Protein AF-0000000078829020 (afdb_homodimer)

InterPro domains:
  IPR013431 Delta-60 repeat [PF17164] (64-81)
  IPR013431 Delta-60 repeat [PF17164] (128-145)
  IPR013431 Delta-60 repeat [PF17164] (172-212)
  IPR013431 Delta-60 repeat [PF17164] (420-454)
  IPR013431 Delta-60 repeat [TIGR02608] (58-92)
  IPR013431 Delta-60 repeat [TIGR02608] (100-147)
  IPR013431 Delta-60 repeat [TIGR02608] (171-219)
  IPR013431 Delta-60 repeat [TIGR02608] (237-290)
  IPR013431 Delta-60 repeat [TIGR02608] (295-348)
  IPR013431 Delta-60 repeat [TIGR02608] (409-464)

Structure (mmCIF, N/CA/C/O backbone):
data_AF-0000000078829020-model_v1
#
loop_
_entity.id
_entity.type
_entity.pdbx_description
1 polymer 'Conserved domain protein'
#
loop_
_atom_site.group_PDB
_atom_site.id
_atom_site.type_symbol
_atom_site.label_atom_id
_atom_site.label_alt_id
_atom_site.label_comp_id
_atom_site.label_asym_id
_atom_site.label_entity_id
_atom_site.label_seq_id
_atom_site.pdbx_PDB_ins_code
_atom_site.Cartn_x
_atom_site.Cartn_y
_atom_site.Cartn_z
_atom_site.occupancy
_atom_site.B_iso_or_equiv
_atom_site.auth_seq_id
_atom_site.auth_comp_id
_atom_site.auth_asym_id
_atom_site.auth_atom_id
_atom_site.pdbx_PDB_model_num
ATOM 1 N N . MET A 1 1 ? 10.555 32.656 -8.008 1 34.94 1 MET A N 1
ATOM 2 C CA . MET A 1 1 ? 9.82 32.719 -9.273 1 34.94 1 MET A CA 1
ATOM 3 C C . MET A 1 1 ? 8.781 31.578 -9.328 1 34.94 1 MET A C 1
ATOM 5 O O . MET A 1 1 ? 9.062 30.453 -8.914 1 34.94 1 MET A O 1
ATOM 9 N N . LEU A 1 2 ? 7.551 31.906 -9.367 1 39.38 2 LEU A N 1
ATOM 10 C CA . LEU A 1 2 ? 6.438 30.969 -9.539 1 39.38 2 LEU A CA 1
ATOM 11 C C . LEU A 1 2 ? 6.633 30.109 -10.781 1 39.38 2 LEU A C 1
ATOM 13 O O . LEU A 1 2 ? 6.789 30.625 -11.883 1 39.38 2 LEU A O 1
ATOM 17 N N . LYS A 1 3 ? 7.055 28.906 -10.617 1 47.47 3 LYS A N 1
ATOM 18 C CA . LYS A 1 3 ? 7.152 28.016 -11.773 1 47.47 3 LYS A CA 1
ATOM 19 C C . LYS A 1 3 ? 5.773 27.703 -12.352 1 47.47 3 LYS A C 1
ATOM 21 O O . LYS A 1 3 ? 4.855 27.344 -11.609 1 47.47 3 LYS A O 1
ATOM 26 N N . THR A 1 4 ? 5.516 28.406 -13.469 1 32.88 4 THR A N 1
ATOM 27 C CA . THR A 1 4 ? 4.32 28.031 -14.211 1 32.88 4 THR A CA 1
ATOM 28 C C . THR A 1 4 ? 4.32 26.547 -14.523 1 32.88 4 THR A C 1
ATOM 30 O O . THR A 1 4 ? 5.234 26.047 -15.188 1 32.88 4 THR A O 1
ATOM 33 N N . VAL A 1 5 ? 3.77 25.969 -13.641 1 33.91 5 VAL A N 1
ATOM 34 C CA . VAL A 1 5 ? 3.65 24.547 -13.961 1 33.91 5 VAL A CA 1
ATOM 35 C C . VAL A 1 5 ? 2.475 24.328 -14.906 1 33.91 5 VAL A C 1
ATOM 37 O O . VAL A 1 5 ? 1.348 24.734 -14.617 1 33.91 5 VAL A O 1
ATOM 40 N N . LYS A 1 6 ? 2.686 24.25 -16.109 1 32.44 6 LYS A N 1
ATOM 41 C CA . LYS A 1 6 ? 1.636 23.906 -17.062 1 32.44 6 LYS A CA 1
ATOM 42 C C . LYS A 1 6 ? 0.938 22.609 -16.688 1 32.44 6 LYS A C 1
ATOM 44 O O . LYS A 1 6 ? 1.573 21.562 -16.609 1 32.44 6 LYS A O 1
ATOM 49 N N . HIS A 1 7 ? -0.158 22.938 -15.945 1 28.62 7 HIS A N 1
ATOM 50 C CA . HIS A 1 7 ? -1.046 21.797 -15.68 1 28.62 7 HIS A CA 1
ATOM 51 C C . HIS A 1 7 ? -1.656 21.266 -16.969 1 28.62 7 HIS A C 1
ATOM 53 O O . HIS A 1 7 ? -2.225 22.031 -17.75 1 28.62 7 HIS A O 1
ATOM 59 N N . ARG A 1 8 ? -1.104 20.422 -17.562 1 28.75 8 ARG A N 1
ATOM 60 C CA . ARG A 1 8 ? -1.817 19.734 -18.641 1 28.75 8 ARG A CA 1
ATOM 61 C C . ARG A 1 8 ? -3.182 19.25 -18.156 1 28.75 8 ARG A C 1
ATOM 63 O O . ARG A 1 8 ? -3.271 18.484 -17.203 1 28.75 8 ARG A O 1
ATOM 70 N N . SER A 1 9 ? -4.227 20.203 -18.219 1 23.3 9 SER A N 1
ATOM 71 C CA . SER A 1 9 ? -5.637 19.875 -18.031 1 23.3 9 SER A CA 1
ATOM 72 C C . SER A 1 9 ? -6.008 18.562 -18.703 1 23.3 9 SER A C 1
ATOM 74 O O . SER A 1 9 ? -5.824 18.406 -19.906 1 23.3 9 SER A O 1
ATOM 76 N N . PHE A 1 10 ? -5.898 17.562 -17.969 1 24.31 10 PHE A N 1
ATOM 77 C CA . PHE A 1 10 ? -6.453 16.297 -18.453 1 24.31 10 PHE A CA 1
ATOM 78 C C . PHE A 1 10 ? -7.949 16.438 -18.703 1 24.31 10 PHE A C 1
ATOM 80 O O . PHE A 1 10 ? -8.719 16.719 -17.797 1 24.31 10 PHE A O 1
ATOM 87 N N . LEU A 1 11 ? -8.242 17.125 -19.781 1 22.47 11 LEU A N 1
ATOM 88 C CA . LEU A 1 11 ? -9.617 17.062 -20.25 1 22.47 11 LEU A CA 1
ATOM 89 C C . LEU A 1 11 ? -10.141 15.625 -20.203 1 22.47 11 LEU A C 1
ATOM 91 O O . LEU A 1 11 ? -9.586 14.734 -20.844 1 22.47 11 LEU A O 1
ATOM 95 N N . VAL A 1 12 ? -10.641 15.359 -19.016 1 22.56 12 VAL A N 1
ATOM 96 C CA . VAL A 1 12 ? -11.469 14.164 -18.844 1 22.56 12 VAL A CA 1
ATOM 97 C C . VAL A 1 12 ? -12.648 14.211 -19.812 1 22.56 12 VAL A C 1
ATOM 99 O O . VAL A 1 12 ? -13.539 15.047 -19.672 1 22.56 12 VAL A O 1
ATOM 102 N N . ARG A 1 13 ? -12.406 14.461 -21.062 1 22.56 13 ARG A N 1
ATOM 103 C CA . ARG A 1 13 ? -13.586 14.289 -21.891 1 22.56 13 ARG A CA 1
ATOM 104 C C . ARG A 1 13 ? -14.25 12.938 -21.625 1 22.56 13 ARG A C 1
ATOM 106 O O . ARG A 1 13 ? -13.641 11.891 -21.812 1 22.56 13 ARG A O 1
ATOM 113 N N . GLY A 1 14 ? -15.102 12.953 -20.578 1 22.25 14 GLY A N 1
ATOM 114 C CA . GLY A 1 14 ? -16.078 11.922 -20.25 1 22.25 14 GLY A CA 1
ATOM 115 C C . GLY A 1 14 ? -17.016 11.594 -21.406 1 22.25 14 GLY A C 1
ATOM 116 O O . GLY A 1 14 ? -17.688 12.477 -21.922 1 22.25 14 GLY A O 1
ATOM 117 N N . ALA A 1 15 ? -16.484 10.992 -22.469 1 21.92 15 ALA A N 1
ATOM 118 C CA . ALA A 1 15 ? -17.5 10.484 -23.406 1 21.92 15 ALA A CA 1
ATOM 119 C C . ALA A 1 15 ? -18.578 9.711 -22.656 1 21.92 15 ALA A C 1
ATOM 121 O O . ALA A 1 15 ? -18.281 8.773 -21.906 1 21.92 15 ALA A O 1
ATOM 122 N N . ALA A 1 16 ? -19.719 10.375 -22.453 1 21.84 16 ALA A N 1
ATOM 123 C CA . ALA A 1 16 ? -21.031 9.945 -21.953 1 21.84 16 ALA A CA 1
ATOM 124 C C . ALA A 1 16 ? -21.547 8.742 -22.734 1 21.84 16 ALA A C 1
ATOM 126 O O . ALA A 1 16 ? -21.906 8.867 -23.906 1 21.84 16 ALA A O 1
ATOM 127 N N . LEU A 1 17 ? -20.75 7.664 -22.891 1 19.59 17 LEU A N 1
ATOM 128 C CA . LEU A 1 17 ? -21.547 6.586 -23.469 1 19.59 17 LEU A CA 1
ATOM 129 C C . LEU A 1 17 ? -22.75 6.266 -22.594 1 19.59 17 LEU A C 1
ATOM 131 O O . LEU A 1 17 ? -22.594 5.898 -21.422 1 19.59 17 LEU A O 1
ATOM 135 N N . ALA A 1 18 ? -23.875 6.934 -22.828 1 20.97 18 ALA A N 1
ATOM 136 C CA . ALA A 1 18 ? -25.219 6.801 -22.266 1 20.97 18 ALA A CA 1
ATOM 137 C C . ALA A 1 18 ? -25.672 5.344 -22.266 1 20.97 18 ALA A C 1
ATOM 139 O O . ALA A 1 18 ? -26.047 4.809 -23.297 1 20.97 18 ALA A O 1
ATOM 140 N N . LEU A 1 19 ? -24.859 4.371 -21.875 1 19.52 19 LEU A N 1
ATOM 141 C CA . LEU A 1 19 ? -25.594 3.109 -21.812 1 19.52 19 LEU A CA 1
ATOM 142 C C . LEU A 1 19 ? -26.719 3.18 -20.797 1 19.52 19 LEU A C 1
ATOM 144 O O . LEU A 1 19 ? -26.516 3.609 -19.656 1 19.52 19 LEU A O 1
ATOM 148 N N . THR A 1 20 ? -27.906 3.371 -21.219 1 20.09 20 THR A N 1
ATOM 149 C CA . THR A 1 20 ? -29.156 3.342 -20.453 1 20.09 20 THR A CA 1
ATOM 150 C C . THR A 1 20 ? -29.234 2.08 -19.609 1 20.09 20 THR A C 1
ATOM 152 O O . THR A 1 20 ? -29.5 0.992 -20.125 1 20.09 20 THR A O 1
ATOM 155 N N . LEU A 1 21 ? -28.203 1.654 -18.938 1 19.94 21 LEU A N 1
ATOM 156 C CA . LEU A 1 21 ? -28.547 0.486 -18.125 1 19.94 21 LEU A CA 1
ATOM 157 C C . LEU A 1 21 ? -29.625 0.823 -17.109 1 19.94 21 LEU A C 1
ATOM 159 O O . LEU A 1 21 ? -29.547 1.857 -16.438 1 19.94 21 LEU A O 1
ATOM 163 N N . ALA A 1 22 ? -30.859 0.163 -17.156 1 20.38 22 ALA A N 1
ATOM 164 C CA . ALA A 1 22 ? -32 0.099 -16.234 1 20.38 22 ALA A CA 1
ATOM 165 C C . ALA A 1 22 ? -31.516 -0.131 -14.797 1 20.38 22 ALA A C 1
ATOM 167 O O . ALA A 1 22 ? -30.719 -1.032 -14.539 1 20.38 22 ALA A O 1
ATOM 168 N N . CYS A 1 23 ? -31.438 0.956 -13.984 1 20.52 23 CYS A N 1
ATOM 169 C CA . CYS A 1 23 ? -31.078 1.192 -12.594 1 20.52 23 CYS A CA 1
ATOM 170 C C . CYS A 1 23 ? -31.891 0.315 -11.656 1 20.52 23 CYS A C 1
ATOM 172 O O . CYS A 1 23 ? -33.062 0.613 -11.383 1 20.52 23 CYS A O 1
ATOM 174 N N . MET A 1 24 ? -31.969 -1.079 -11.82 1 19.53 24 MET A N 1
ATOM 175 C CA . MET A 1 24 ? -32.719 -1.703 -10.742 1 19.53 24 MET A CA 1
ATOM 176 C C . MET A 1 24 ? -32.125 -1.349 -9.383 1 19.53 24 MET A C 1
ATOM 178 O O . MET A 1 24 ? -30.922 -1.242 -9.242 1 19.53 24 MET A O 1
ATOM 182 N N . THR A 1 25 ? -32.844 -0.617 -8.539 1 20.19 25 THR A N 1
ATOM 183 C CA . THR A 1 25 ? -32.719 0.08 -7.262 1 20.19 25 THR A CA 1
ATOM 184 C C . THR A 1 25 ? -32.281 -0.876 -6.16 1 20.19 25 THR A C 1
ATOM 186 O O . THR A 1 25 ? -32.219 -0.494 -4.988 1 20.19 25 THR A O 1
ATOM 189 N N . GLY A 1 26 ? -31.891 -2.115 -6.41 1 19.62 26 GLY A N 1
ATOM 190 C CA . GLY A 1 26 ? -31.906 -2.842 -5.152 1 19.62 26 GLY A CA 1
ATOM 191 C C . GLY A 1 26 ? -30.844 -2.385 -4.176 1 19.62 26 GLY A C 1
ATOM 192 O O . GLY A 1 26 ? -29.672 -2.305 -4.527 1 19.62 26 GLY A O 1
ATOM 193 N N . CYS A 1 27 ? -31.094 -1.395 -3.309 1 22.84 27 CYS A N 1
ATOM 194 C CA . CYS A 1 27 ? -30.328 -0.755 -2.246 1 22.84 27 CYS A CA 1
ATOM 195 C C . CYS A 1 27 ? -29.672 -1.796 -1.343 1 22.84 27 CYS A C 1
ATOM 197 O O . CYS A 1 27 ? -30.109 -2.002 -0.209 1 22.84 27 CYS A O 1
ATOM 199 N N . GLY A 1 28 ? -29.25 -2.951 -1.908 1 19.14 28 GLY A N 1
ATOM 200 C CA . GLY A 1 28 ? -28.812 -3.867 -0.866 1 19.14 28 GLY A CA 1
ATOM 201 C C . GLY A 1 28 ? -27.656 -3.334 -0.053 1 19.14 28 GLY A C 1
ATOM 202 O O . GLY A 1 28 ? -26.906 -2.459 -0.513 1 19.14 28 GLY A O 1
ATOM 203 N N . ASP A 1 29 ? -27.734 -3.24 1.238 1 21.34 29 ASP A N 1
ATOM 204 C CA . ASP A 1 29 ? -26.859 -2.92 2.352 1 21.34 29 ASP A CA 1
ATOM 205 C C . ASP A 1 29 ? -25.484 -3.553 2.156 1 21.34 29 ASP A C 1
ATOM 207 O O . ASP A 1 29 ? -25.359 -4.777 2.105 1 21.34 29 ASP A O 1
ATOM 211 N N . ASP A 1 30 ? -24.656 -2.906 1.325 1 21.33 30 ASP A N 1
ATOM 212 C CA . ASP A 1 30 ? -23.359 -3.412 0.902 1 21.33 30 ASP A CA 1
ATOM 213 C C . ASP A 1 30 ? -22.391 -3.492 2.08 1 21.33 30 ASP A C 1
ATOM 215 O O . ASP A 1 30 ? -21.953 -2.465 2.604 1 21.33 30 ASP A O 1
ATOM 219 N N . ASP A 1 31 ? -22.656 -4.332 3.053 1 23.53 31 ASP A N 1
ATOM 220 C CA . ASP A 1 31 ? -21.578 -4.637 3.986 1 23.53 31 ASP A CA 1
ATOM 221 C C . ASP A 1 31 ? -20.266 -4.914 3.246 1 23.53 31 ASP A C 1
ATOM 223 O O . ASP A 1 31 ? -20.219 -5.746 2.34 1 23.53 31 ASP A O 1
ATOM 227 N N . GLU A 1 32 ? -19.547 -3.914 3.096 1 23.83 32 GLU A N 1
ATOM 228 C CA . GLU A 1 32 ? -18.25 -3.986 2.416 1 23.83 32 GLU A CA 1
ATOM 229 C C . GLU A 1 32 ? -17.453 -5.199 2.881 1 23.83 32 GLU A C 1
ATOM 231 O O . GLU A 1 32 ? -17.125 -5.316 4.066 1 23.83 32 GLU A O 1
ATOM 236 N N . PRO A 1 33 ? -17.625 -6.355 2.238 1 24.97 33 PRO A N 1
ATOM 237 C CA . PRO A 1 33 ? -16.828 -7.504 2.656 1 24.97 33 PRO A CA 1
ATOM 238 C C . PRO A 1 33 ? -15.32 -7.203 2.645 1 24.97 33 PRO A C 1
ATOM 240 O O . PRO A 1 33 ? -14.859 -6.367 1.861 1 24.97 33 PRO A O 1
ATOM 243 N N . THR A 1 34 ? -14.719 -7.125 3.771 1 24.73 34 THR A N 1
ATOM 244 C CA . THR A 1 34 ? -13.266 -7.203 3.898 1 24.73 34 THR A CA 1
ATOM 245 C C . THR A 1 34 ? -12.672 -8.07 2.791 1 24.73 34 THR A C 1
ATOM 247 O O . THR A 1 34 ? -13.188 -9.141 2.488 1 24.73 34 THR A O 1
ATOM 250 N N . PRO A 1 35 ? -11.984 -7.344 1.91 1 25.75 35 PRO A N 1
ATOM 251 C CA . PRO A 1 35 ? -11.375 -8.164 0.858 1 25.75 35 PRO A CA 1
ATOM 252 C C . PRO A 1 35 ? -10.922 -9.531 1.362 1 25.75 35 PRO A C 1
ATOM 254 O O . PRO A 1 35 ? -10.18 -9.617 2.342 1 25.75 35 PRO A O 1
ATOM 257 N N . THR A 1 36 ? -11.891 -10.414 1.333 1 24.28 36 THR A N 1
ATOM 258 C CA . THR A 1 36 ? -11.531 -11.805 1.603 1 24.28 36 THR A CA 1
ATOM 259 C C . THR A 1 36 ? -10.305 -12.219 0.791 1 24.28 36 THR A C 1
ATOM 261 O O . THR A 1 36 ? -10.258 -11.992 -0.421 1 24.28 36 THR A O 1
ATOM 264 N N . PRO A 1 37 ? -9.109 -12.289 1.313 1 25.3 37 PRO A N 1
ATOM 265 C CA . PRO A 1 37 ? -8.008 -12.898 0.562 1 25.3 37 PRO A CA 1
ATOM 266 C C . PRO A 1 37 ? -8.492 -13.953 -0.432 1 25.3 37 PRO A C 1
ATOM 268 O O . PRO A 1 37 ? -9.625 -14.438 -0.323 1 25.3 37 PRO A O 1
ATOM 271 N N . ASP A 1 38 ? -7.719 -14.258 -1.299 1 26.5 38 ASP A N 1
ATOM 272 C CA . ASP A 1 38 ? -7.953 -15.305 -2.283 1 26.5 38 ASP A CA 1
ATOM 273 C C . ASP A 1 38 ? -8.773 -16.453 -1.686 1 26.5 38 ASP A C 1
ATOM 275 O O . ASP A 1 38 ? -8.672 -17.594 -2.127 1 26.5 38 ASP A O 1
ATOM 279 N N . ALA A 1 39 ? -9.117 -16.375 -0.314 1 25.09 39 ALA A N 1
ATOM 280 C CA . ALA A 1 39 ? -9.953 -17.438 0.222 1 25.09 39 ALA A CA 1
ATOM 281 C C . ALA A 1 39 ? -11.383 -17.344 -0.31 1 25.09 39 ALA A C 1
ATOM 283 O O . ALA A 1 39 ? -12.031 -16.297 -0.164 1 25.09 39 ALA A O 1
ATOM 284 N N . GLY A 1 40 ? -11.773 -17.766 -1.51 1 24.73 40 GLY A N 1
ATOM 285 C CA . GLY A 1 40 ? -13.18 -18.125 -1.534 1 24.73 40 GLY A CA 1
ATOM 286 C C . GLY A 1 40 ? -13.742 -18.422 -0.158 1 24.73 40 GLY A C 1
ATOM 287 O O . GLY A 1 40 ? -13.008 -18.828 0.745 1 24.73 40 GLY A O 1
ATOM 288 N N . THR A 1 41 ? -14.547 -17.656 0.395 1 29.05 41 THR A N 1
ATOM 289 C CA . THR A 1 41 ? -15.172 -18.016 1.663 1 29.05 41 THR A CA 1
ATOM 290 C C . THR A 1 41 ? -15.391 -19.516 1.758 1 29.05 41 THR A C 1
ATOM 292 O O . THR A 1 41 ? -15.82 -20.016 2.797 1 29.05 41 THR A O 1
ATOM 295 N N . ASN A 1 42 ? -15.891 -20.094 0.598 1 26.2 42 ASN A N 1
ATOM 296 C CA . ASN A 1 42 ? -15.852 -21.531 0.79 1 26.2 42 ASN A CA 1
ATOM 297 C C . ASN A 1 42 ? -14.422 -22.047 0.954 1 26.2 42 ASN A C 1
ATOM 299 O O . ASN A 1 42 ? -13.508 -21.578 0.27 1 26.2 42 ASN A O 1
ATOM 303 N N . THR A 1 43 ? -14.047 -22.547 2.127 1 30.03 43 THR A N 1
ATOM 304 C CA . THR A 1 43 ? -12.875 -23.422 2.203 1 30.03 43 THR A CA 1
ATOM 305 C C . THR A 1 43 ? -12.625 -24.109 0.867 1 30.03 43 THR A C 1
ATOM 307 O O . THR A 1 43 ? -13.375 -25.016 0.486 1 30.03 43 THR A O 1
ATOM 310 N N . ASP A 1 44 ? -12.492 -23.516 -0.123 1 26.75 44 ASP A N 1
ATOM 311 C CA . ASP A 1 44 ? -11.984 -24.344 -1.207 1 26.75 44 ASP A CA 1
ATOM 312 C C . ASP A 1 44 ? -11.047 -25.422 -0.674 1 26.75 44 ASP A C 1
ATOM 314 O O . ASP A 1 44 ? -10.164 -25.141 0.137 1 26.75 44 ASP A O 1
ATOM 318 N N . ALA A 1 45 ? -11.469 -26.625 -0.745 1 28.25 45 ALA A N 1
ATOM 319 C CA . ALA A 1 45 ? -10.711 -27.781 -0.252 1 28.25 45 ALA A CA 1
ATOM 320 C C . ALA A 1 45 ? -9.219 -27.609 -0.514 1 28.25 45 ALA A C 1
ATOM 322 O O . ALA A 1 45 ? -8.391 -28.125 0.236 1 28.25 45 ALA A O 1
ATOM 323 N N . GLY A 1 46 ? -8.805 -27.453 -1.71 1 30.02 46 GLY A N 1
ATOM 324 C CA . GLY A 1 46 ? -7.379 -27.328 -1.959 1 30.02 46 GLY A CA 1
ATOM 325 C C . GLY A 1 46 ? -6.855 -25.922 -1.727 1 30.02 46 GLY A C 1
ATOM 326 O O . GLY A 1 46 ? -6.785 -25.109 -2.656 1 30.02 46 GLY A O 1
ATOM 327 N N . THR A 1 47 ? -7.082 -25.156 -0.79 1 30.7 47 THR A N 1
ATOM 328 C CA . THR A 1 47 ? -6.68 -23.797 -0.463 1 30.7 47 THR A CA 1
ATOM 329 C C . THR A 1 47 ? -5.262 -23.516 -0.956 1 30.7 47 THR A C 1
ATOM 331 O O . THR A 1 47 ? -4.328 -24.25 -0.62 1 30.7 47 THR A O 1
ATOM 334 N N . ASP A 1 48 ? -5.168 -23.078 -2.061 1 31.8 48 ASP A N 1
ATOM 335 C CA . ASP A 1 48 ? -3.994 -22.438 -2.66 1 31.8 48 ASP A CA 1
ATOM 336 C C . ASP A 1 48 ? -3.234 -21.609 -1.634 1 31.8 48 ASP A C 1
ATOM 338 O O . ASP A 1 48 ? -2.244 -20.953 -1.969 1 31.8 48 ASP A O 1
ATOM 342 N N . ALA A 1 49 ? -4.055 -20.812 -0.809 1 30.92 49 ALA A N 1
ATOM 343 C CA . ALA A 1 49 ? -3.271 -20.078 0.188 1 30.92 49 ALA A CA 1
ATOM 344 C C . ALA A 1 49 ? -2.396 -21.031 0.999 1 30.92 49 ALA A C 1
ATOM 346 O O . ALA A 1 49 ? -2.867 -22.078 1.464 1 30.92 49 ALA A O 1
ATOM 347 N N . GLY A 1 50 ? -1.153 -21.141 0.774 1 28.88 50 GLY A N 1
ATOM 348 C CA . GLY A 1 50 ? -0.514 -21.625 1.988 1 28.88 50 GLY A CA 1
ATOM 349 C C . GLY A 1 50 ? -1.314 -21.312 3.242 1 28.88 50 GLY A C 1
ATOM 350 O O . GLY A 1 50 ? -2.119 -20.391 3.264 1 28.88 50 GLY A O 1
ATOM 351 N N . THR A 1 51 ? -1.889 -22.234 3.85 1 29.06 51 THR A N 1
ATOM 352 C CA . THR A 1 51 ? -2.57 -22 5.117 1 29.06 51 THR A CA 1
ATOM 353 C C . THR A 1 51 ? -2.068 -20.703 5.773 1 29.06 51 THR A C 1
ATOM 355 O O . THR A 1 51 ? -0.875 -20.578 6.051 1 29.06 51 THR A O 1
ATOM 358 N N . ASN A 1 52 ? -2.588 -19.594 5.359 1 30.58 52 ASN A N 1
ATOM 359 C CA . ASN A 1 52 ? -2.289 -18.578 6.363 1 30.58 52 ASN A CA 1
ATOM 360 C C . ASN A 1 52 ? -2.377 -19.141 7.777 1 30.58 52 ASN A C 1
ATOM 362 O O . ASN A 1 52 ? -3.418 -19.672 8.18 1 30.58 52 ASN A O 1
ATOM 366 N N . PRO A 1 53 ? -1.295 -19.406 8.367 1 31.14 53 PRO A N 1
ATOM 367 C CA . PRO A 1 53 ? -1.489 -19.891 9.734 1 31.14 53 PRO A CA 1
ATOM 368 C C . PRO A 1 53 ? -2.512 -19.062 10.508 1 31.14 53 PRO A C 1
ATOM 370 O O . PRO A 1 53 ? -2.6 -17.844 10.32 1 31.14 53 PRO A O 1
ATOM 373 N N . THR A 1 54 ? -3.633 -19.656 10.68 1 31.78 54 THR A N 1
ATOM 374 C CA . THR A 1 54 ? -4.395 -19.047 11.758 1 31.78 54 THR A CA 1
ATOM 375 C C . THR A 1 54 ? -3.461 -18.469 12.82 1 31.78 54 THR A C 1
ATOM 377 O O . THR A 1 54 ? -2.527 -19.156 13.258 1 31.78 54 THR A O 1
ATOM 380 N N . PRO A 1 55 ? -3.43 -17.172 12.914 1 31.36 55 PRO A N 1
ATOM 381 C CA . PRO A 1 55 ? -2.688 -16.75 14.109 1 31.36 55 PRO A CA 1
ATOM 382 C C . PRO A 1 55 ? -3.035 -17.578 15.336 1 31.36 55 PRO A C 1
ATOM 384 O O . PRO A 1 55 ? -4.176 -17.547 15.812 1 31.36 55 PRO A O 1
ATOM 387 N N . ASP A 1 56 ? -2.719 -18.844 15.469 1 30.95 56 ASP A N 1
ATOM 388 C CA . ASP A 1 56 ? -2.844 -19.375 16.828 1 30.95 56 ASP A CA 1
ATOM 389 C C . ASP A 1 56 ? -2.213 -18.422 17.844 1 30.95 56 ASP A C 1
ATOM 391 O O . ASP A 1 56 ? -1.018 -18.125 17.766 1 30.95 56 ASP A O 1
ATOM 395 N N . ALA A 1 57 ? -2.887 -17.609 18.453 1 34.22 57 ALA A N 1
ATOM 396 C CA . ALA A 1 57 ? -2.531 -16.766 19.578 1 34.22 57 ALA A CA 1
ATOM 397 C C . ALA A 1 57 ? -1.572 -17.469 20.531 1 34.22 57 ALA A C 1
ATOM 399 O O . ALA A 1 57 ? -1.109 -16.891 21.516 1 34.22 57 ALA A O 1
ATOM 400 N N . GLY A 1 58 ? -1.761 -18.75 20.797 1 33.03 58 GLY A N 1
ATOM 401 C CA . GLY A 1 58 ? -0.991 -19.266 21.906 1 33.03 58 GLY A CA 1
ATOM 402 C C . GLY A 1 58 ? 0.502 -19.297 21.641 1 33.03 58 GLY A C 1
ATOM 403 O O . GLY A 1 58 ? 1.287 -18.75 22.438 1 33.03 58 GLY A O 1
ATOM 404 N N . THR A 1 59 ? 1.103 -20.641 21.234 1 38.47 59 THR A N 1
ATOM 405 C CA . THR A 1 59 ? 2.49 -21.047 21.422 1 38.47 59 THR A CA 1
ATOM 406 C C . THR A 1 59 ? 3.4 -20.359 20.406 1 38.47 59 THR A C 1
ATOM 408 O O . THR A 1 59 ? 2.922 -19.703 19.484 1 38.47 59 THR A O 1
ATOM 411 N N . GLY A 1 60 ? 4.648 -21.031 20.094 1 45.12 60 GLY A N 1
ATOM 412 C CA . GLY A 1 60 ? 5.883 -20.688 19.422 1 45.12 60 GLY A CA 1
ATOM 413 C C . GLY A 1 60 ? 5.668 -20.203 18 1 45.12 60 GLY A C 1
ATOM 414 O O . GLY A 1 60 ? 4.617 -20.453 17.406 1 45.12 60 GLY A O 1
ATOM 415 N N . ALA A 1 61 ? 6.344 -19.172 17.562 1 54.22 61 ALA A N 1
ATOM 416 C CA . ALA A 1 61 ? 6.445 -18.547 16.25 1 54.22 61 ALA A CA 1
ATOM 417 C C . ALA A 1 61 ? 6.441 -19.578 15.133 1 54.22 61 ALA A C 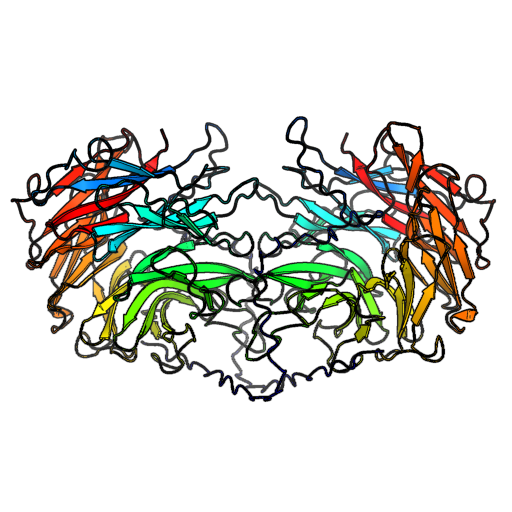1
ATOM 419 O O . ALA A 1 61 ? 7.367 -20.391 15.023 1 54.22 61 ALA A O 1
ATOM 420 N N . LEU A 1 62 ? 5.344 -19.984 14.617 1 64.12 62 LEU A N 1
ATOM 421 C CA . LEU A 1 62 ? 5.27 -20.891 13.469 1 64.12 62 LEU A CA 1
ATOM 422 C C . LEU A 1 62 ? 6.047 -20.328 12.281 1 64.12 62 LEU A C 1
ATOM 424 O O . LEU A 1 62 ? 5.887 -19.156 11.93 1 64.12 62 LEU A O 1
ATOM 428 N N . ASP A 1 63 ? 7.223 -20.875 11.969 1 78.31 63 ASP A N 1
ATOM 429 C CA . ASP A 1 63 ? 8.039 -20.531 10.805 1 78.31 63 ASP A CA 1
ATOM 430 C C . ASP A 1 63 ? 8.211 -21.734 9.883 1 78.31 63 ASP A C 1
ATOM 432 O O . ASP A 1 63 ? 8.094 -22.891 10.328 1 78.31 63 ASP A O 1
ATOM 436 N N . SER A 1 64 ? 8.195 -21.438 8.578 1 87.06 64 SER A N 1
ATOM 437 C CA . SER A 1 64 ? 8.484 -22.469 7.586 1 87.06 64 SER A CA 1
ATOM 438 C C . SER A 1 64 ? 9.812 -22.188 6.887 1 87.06 64 SER A C 1
ATOM 440 O O . SER A 1 64 ? 10.219 -21.047 6.738 1 87.06 64 SER A O 1
ATOM 442 N N . ASP A 1 65 ? 10.469 -23.281 6.578 1 91.38 65 ASP A N 1
ATOM 443 C CA . ASP A 1 65 ? 11.617 -23.266 5.68 1 91.38 65 ASP A CA 1
ATOM 444 C C . ASP A 1 65 ? 11.297 -23.953 4.352 1 91.38 65 ASP A C 1
ATOM 446 O O . ASP A 1 65 ? 10.219 -24.531 4.195 1 91.38 65 ASP A O 1
ATOM 450 N N . ILE A 1 66 ? 12.219 -23.781 3.482 1 95.75 66 ILE A N 1
ATOM 451 C CA . ILE A 1 66 ? 12.094 -24.484 2.205 1 95.75 66 ILE A CA 1
ATOM 452 C C . ILE A 1 66 ? 13.031 -25.688 2.172 1 95.75 66 ILE A C 1
ATOM 454 O O . ILE A 1 66 ? 14.219 -25.547 2.477 1 95.75 66 ILE A O 1
ATOM 458 N N . ALA A 1 67 ? 12.461 -26.766 1.826 1 96.75 67 ALA A N 1
ATOM 459 C CA . ALA A 1 67 ? 13.281 -27.953 1.582 1 96.75 67 ALA A CA 1
ATOM 460 C C . ALA A 1 67 ? 13.398 -28.234 0.088 1 96.75 67 ALA A C 1
ATOM 462 O O . ALA A 1 67 ? 12.406 -28.203 -0.638 1 96.75 67 ALA A O 1
ATOM 463 N N . VAL A 1 68 ? 14.57 -28.531 -0.32 1 98.56 68 VAL A N 1
ATOM 464 C CA . VAL A 1 68 ? 14.844 -29 -1.674 1 98.56 68 VAL A CA 1
ATOM 465 C C . VAL A 1 68 ? 15.453 -30.406 -1.621 1 98.56 68 VAL A C 1
ATOM 467 O O . VAL A 1 68 ? 16.438 -30.625 -0.916 1 98.56 68 VAL A O 1
ATOM 470 N N . VAL A 1 69 ? 14.852 -31.234 -2.369 1 98.56 69 VAL A N 1
ATOM 471 C CA . VAL A 1 69 ? 15.227 -32.656 -2.352 1 98.56 69 VAL A CA 1
ATOM 472 C C . VAL A 1 69 ? 15.594 -33.094 -3.764 1 98.56 69 VAL A C 1
ATOM 474 O O . VAL A 1 69 ? 15.016 -32.625 -4.746 1 98.56 69 VAL A O 1
ATOM 477 N N . ARG A 1 70 ? 16.5 -34.031 -3.805 1 98.88 70 ARG A N 1
ATOM 478 C CA . ARG A 1 70 ? 16.828 -34.594 -5.109 1 98.88 70 ARG A CA 1
ATOM 479 C C . ARG A 1 70 ? 16.703 -36.125 -5.105 1 98.88 70 ARG A C 1
ATOM 481 O O . ARG A 1 70 ? 17.109 -36.781 -4.148 1 98.88 70 ARG A O 1
ATOM 488 N N . PHE A 1 71 ? 16.141 -36.656 -6.113 1 98.88 71 PHE A N 1
ATOM 489 C CA . PHE A 1 71 ? 16.062 -38.094 -6.379 1 98.88 71 PHE A CA 1
ATOM 490 C C . PHE A 1 71 ? 16.938 -38.469 -7.562 1 98.88 71 PHE A C 1
ATOM 492 O O . PHE A 1 71 ? 17.125 -37.688 -8.492 1 98.88 71 PHE A O 1
ATOM 499 N N . ASN A 1 72 ? 17.406 -39.625 -7.461 1 98.62 72 ASN A N 1
ATOM 500 C CA . ASN A 1 72 ? 18.062 -40.219 -8.633 1 98.62 72 ASN A CA 1
ATOM 501 C C . ASN A 1 72 ? 17.062 -40.531 -9.742 1 98.62 72 ASN A C 1
ATOM 503 O O . ASN A 1 72 ? 15.852 -40.531 -9.508 1 98.62 72 ASN A O 1
ATOM 507 N N . GLU A 1 73 ? 17.562 -40.844 -10.883 1 97.94 73 GLU A N 1
ATOM 508 C CA . GLU A 1 73 ? 16.734 -41.156 -12.047 1 97.94 73 GLU A CA 1
ATOM 509 C C . GLU A 1 73 ? 15.766 -42.312 -11.766 1 97.94 73 GLU A C 1
ATOM 511 O O . GLU A 1 73 ? 14.656 -42.344 -12.297 1 97.94 73 GLU A O 1
ATOM 516 N N . ASP A 1 74 ? 16.188 -43.188 -10.883 1 98.19 74 ASP A N 1
ATOM 517 C CA . ASP A 1 74 ? 15.375 -44.375 -10.602 1 98.19 74 ASP A CA 1
ATOM 518 C C . ASP A 1 74 ? 14.414 -44.125 -9.445 1 98.19 74 ASP A C 1
ATOM 520 O O . ASP A 1 74 ? 13.703 -45.031 -9.008 1 98.19 74 ASP A O 1
ATOM 524 N N . GLY A 1 75 ? 14.469 -42.969 -8.914 1 98.56 75 GLY A N 1
ATOM 525 C CA . GLY A 1 75 ? 13.508 -42.594 -7.879 1 98.56 75 GLY A CA 1
ATOM 526 C C . GLY A 1 75 ? 14.055 -42.781 -6.477 1 98.56 75 GLY A C 1
ATOM 527 O O . GLY A 1 75 ? 13.391 -42.438 -5.496 1 98.56 75 GLY A O 1
ATOM 528 N N . THR A 1 76 ? 15.266 -43.344 -6.359 1 98.44 76 THR A N 1
ATOM 529 C CA . THR A 1 76 ? 15.883 -43.406 -5.039 1 98.44 76 THR A CA 1
ATOM 530 C C . THR A 1 76 ? 16.344 -42.031 -4.578 1 98.44 76 THR A C 1
ATOM 532 O O . THR A 1 76 ? 16.641 -41.156 -5.398 1 98.44 76 THR A O 1
ATOM 535 N N . HIS A 1 77 ? 16.375 -41.875 -3.299 1 98.25 77 HIS A N 1
ATOM 536 C CA . HIS A 1 77 ? 16.812 -40.625 -2.705 1 98.25 77 HIS A CA 1
ATOM 537 C C . HIS A 1 77 ? 18.312 -40.406 -2.939 1 98.25 77 HIS A C 1
ATOM 539 O O . HIS A 1 77 ? 19.125 -41.281 -2.65 1 98.25 77 HIS A O 1
ATOM 545 N N . ASP A 1 78 ? 18.75 -39.281 -3.488 1 98.62 78 ASP A N 1
ATOM 546 C CA . ASP A 1 78 ? 20.156 -38.969 -3.738 1 98.62 78 ASP A CA 1
ATOM 547 C C . ASP A 1 78 ? 20.797 -38.312 -2.516 1 98.62 78 ASP A C 1
ATOM 549 O O . ASP A 1 78 ? 20.812 -37.094 -2.395 1 98.62 78 ASP A O 1
ATOM 553 N N . THR A 1 79 ? 21.469 -39 -1.767 1 97.94 79 THR A N 1
ATOM 554 C CA . THR A 1 79 ? 21.984 -38.531 -0.485 1 97.94 79 THR A CA 1
ATOM 555 C C . THR A 1 79 ? 23.219 -37.656 -0.686 1 97.94 79 THR A C 1
ATOM 557 O O . THR A 1 79 ? 23.703 -37.031 0.263 1 97.94 79 THR A O 1
ATOM 560 N N . THR A 1 80 ? 23.719 -37.5 -1.89 1 97.62 80 THR A N 1
ATOM 561 C CA . THR A 1 80 ? 24.891 -36.656 -2.152 1 97.62 80 THR A CA 1
ATOM 562 C C . THR A 1 80 ? 24.469 -35.219 -2.389 1 97.62 80 THR A C 1
ATOM 564 O O . THR A 1 80 ? 25.328 -34.312 -2.484 1 97.62 80 THR A O 1
ATOM 567 N N . PHE A 1 81 ? 23.297 -35.031 -2.51 1 98.12 81 PHE A N 1
ATOM 568 C CA . PHE A 1 81 ? 22.75 -33.688 -2.715 1 98.12 81 PHE A CA 1
ATOM 569 C C . PHE A 1 81 ? 22.609 -32.969 -1.389 1 98.12 81 PHE A C 1
ATOM 571 O O . PHE A 1 81 ? 22.062 -33.5 -0.425 1 98.12 81 PHE A O 1
ATOM 578 N N . GLY A 1 82 ? 23.016 -31.672 -1.481 1 97.75 82 GLY A N 1
ATOM 579 C CA . GLY A 1 82 ? 22.922 -30.938 -0.236 1 97.75 82 GLY A CA 1
ATOM 580 C C . GLY A 1 82 ? 23.531 -31.672 0.943 1 97.75 82 GLY A C 1
ATOM 581 O O . GLY A 1 82 ? 24.703 -32.062 0.893 1 97.75 82 GLY A O 1
ATOM 582 N N . ALA A 1 83 ? 22.828 -31.75 1.979 1 95.94 83 ALA A N 1
ATOM 583 C CA . ALA A 1 83 ? 23.203 -32.531 3.16 1 95.94 83 ALA A CA 1
ATOM 584 C C . ALA A 1 83 ? 22.281 -33.719 3.34 1 95.94 83 ALA A C 1
ATOM 586 O O . ALA A 1 83 ? 21.141 -33.594 3.799 1 95.94 83 ALA A O 1
ATOM 587 N N . GLY A 1 84 ? 22.781 -34.906 2.949 1 95.81 84 GLY A N 1
ATOM 588 C CA . GLY A 1 84 ? 21.969 -36.094 3.068 1 95.81 84 GLY A CA 1
ATOM 589 C C . GLY A 1 84 ? 20.812 -36.156 2.09 1 95.81 84 GLY A C 1
ATOM 590 O O . GLY A 1 84 ? 19.766 -36.719 2.387 1 95.81 84 GLY A O 1
ATOM 591 N N . GLY A 1 85 ? 20.891 -35.438 1.057 1 97.69 85 GLY A N 1
ATOM 592 C CA . GLY A 1 85 ? 19.891 -35.469 0.003 1 97.69 85 GLY A CA 1
ATOM 593 C C . GLY A 1 85 ? 18.891 -34.312 0.083 1 97.69 85 GLY A C 1
ATOM 594 O O . GLY A 1 85 ? 17.969 -34.219 -0.73 1 97.69 85 GLY A O 1
ATOM 595 N N . VAL A 1 86 ? 19 -33.469 1.133 1 97.06 86 VAL A N 1
ATOM 596 C CA . VAL A 1 86 ? 18.062 -32.406 1.359 1 97.06 86 VAL A CA 1
ATOM 597 C C . VAL A 1 86 ? 18.828 -31.094 1.59 1 97.06 86 VAL A C 1
ATOM 599 O O . VAL A 1 86 ? 19.844 -31.078 2.303 1 97.06 86 VAL A O 1
ATOM 602 N N . THR A 1 87 ? 18.422 -30.094 0.973 1 97.75 87 THR A N 1
ATOM 603 C CA . THR A 1 87 ? 18.844 -28.734 1.283 1 97.75 87 THR A CA 1
ATOM 604 C C . THR A 1 87 ? 17.734 -27.953 1.971 1 97.75 87 THR A C 1
ATOM 606 O O . THR A 1 87 ? 16.594 -27.969 1.509 1 97.75 87 THR A O 1
ATOM 609 N N . HIS A 1 88 ? 18.047 -27.344 3.053 1 95.5 88 HIS A N 1
ATOM 610 C CA . HIS A 1 88 ? 17.125 -26.453 3.756 1 95.5 88 HIS A CA 1
ATOM 611 C C . HIS A 1 88 ? 17.469 -25 3.486 1 95.5 88 HIS A C 1
ATOM 613 O O . HIS A 1 88 ? 18.609 -24.562 3.705 1 95.5 88 HIS A O 1
ATOM 619 N N . VAL A 1 89 ? 16.531 -24.312 2.984 1 96 89 VAL A N 1
ATOM 620 C CA . VAL A 1 89 ? 16.734 -22.891 2.709 1 96 89 VAL A CA 1
ATOM 621 C C . VAL A 1 89 ? 15.781 -22.062 3.57 1 96 89 VAL A C 1
ATOM 623 O O . VAL A 1 89 ? 14.562 -22.25 3.521 1 96 89 VAL A O 1
ATOM 626 N N . ASP A 1 90 ? 16.297 -21.219 4.383 1 93.38 90 ASP A N 1
ATOM 627 C CA . ASP A 1 90 ? 15.523 -20.266 5.168 1 93.38 90 ASP A CA 1
ATOM 628 C C . ASP A 1 90 ? 15.469 -18.906 4.469 1 93.38 90 ASP A C 1
ATOM 630 O O . ASP A 1 90 ? 16.453 -18.172 4.453 1 93.38 90 ASP A O 1
ATOM 634 N N . PHE A 1 91 ? 14.297 -18.609 3.898 1 92.75 91 PHE A N 1
ATOM 635 C CA . PHE A 1 91 ? 14.164 -17.312 3.238 1 92.75 91 PHE A CA 1
ATOM 636 C C . PHE A 1 91 ? 14.227 -16.188 4.25 1 92.75 91 PHE A C 1
ATOM 638 O O . PHE A 1 91 ? 14.68 -15.078 3.934 1 92.75 91 PHE A O 1
ATOM 645 N N . GLY A 1 92 ? 13.703 -16.375 5.387 1 86.19 92 GLY A N 1
ATOM 646 C CA . GLY A 1 92 ? 13.68 -15.367 6.441 1 86.19 92 GLY A CA 1
ATOM 647 C C . GLY A 1 92 ? 13.016 -15.859 7.715 1 86.19 92 GLY A C 1
ATOM 648 O O . GLY A 1 92 ? 12.438 -16.953 7.738 1 86.19 92 GLY A O 1
ATOM 649 N N . THR A 1 93 ? 13.188 -14.945 8.711 1 80.31 93 THR A N 1
ATOM 650 C CA . THR A 1 93 ? 12.594 -15.289 10 1 80.31 93 THR A CA 1
ATOM 651 C C . THR A 1 93 ? 11.086 -15.039 9.984 1 80.31 93 THR A C 1
ATOM 653 O O . THR A 1 93 ? 10.633 -13.969 9.57 1 80.31 93 THR A O 1
ATOM 656 N N . GLY A 1 94 ? 10.32 -16 10.156 1 72.38 94 GLY A N 1
ATOM 657 C CA . GLY A 1 94 ? 8.875 -15.859 10.242 1 72.38 94 GLY A CA 1
ATOM 658 C C . GLY A 1 94 ? 8.422 -15.125 11.492 1 72.38 94 GLY A C 1
ATOM 659 O O . GLY A 1 94 ? 9.133 -15.102 12.5 1 72.38 94 GLY A O 1
ATOM 660 N N . ARG A 1 95 ? 7.289 -14.305 11.43 1 72.56 95 ARG A N 1
ATOM 661 C CA . ARG A 1 95 ? 6.652 -13.633 12.555 1 72.56 95 ARG A CA 1
ATOM 662 C C . ARG A 1 95 ? 5.148 -13.5 12.336 1 72.56 95 ARG A C 1
ATOM 664 O O . ARG A 1 95 ? 4.695 -13.328 11.203 1 72.56 95 ARG A O 1
ATOM 671 N N . ASP A 1 96 ? 4.449 -13.508 13.398 1 67.25 96 ASP A N 1
ATOM 672 C CA . ASP A 1 96 ? 3.029 -13.18 13.453 1 67.25 96 ASP A CA 1
ATOM 673 C C . ASP A 1 96 ? 2.254 -13.898 12.359 1 67.25 96 ASP A C 1
ATOM 675 O O . ASP A 1 96 ? 1.434 -13.297 11.664 1 67.25 96 ASP A O 1
ATOM 679 N N . GLY A 1 97 ? 2.664 -15.156 12.094 1 66.75 97 GLY A N 1
ATOM 680 C CA . GLY A 1 97 ? 1.891 -15.977 11.172 1 66.75 97 GLY A CA 1
ATOM 681 C C . GLY A 1 97 ? 2.393 -15.898 9.742 1 66.75 97 GLY A C 1
ATOM 682 O O . GLY A 1 97 ? 1.908 -16.625 8.875 1 66.75 97 GLY A O 1
ATOM 683 N N . THR A 1 98 ? 3.279 -14.961 9.422 1 75.56 98 THR A N 1
ATOM 684 C CA . THR A 1 98 ? 3.871 -14.914 8.086 1 75.56 98 THR A CA 1
ATOM 685 C C . THR A 1 98 ? 5.039 -15.891 7.98 1 75.56 98 THR A C 1
ATOM 687 O O . THR A 1 98 ? 5.969 -15.852 8.789 1 75.56 98 THR A O 1
ATOM 690 N N . ARG A 1 99 ? 4.891 -16.812 6.887 1 83.75 99 ARG A N 1
ATOM 691 C CA . ARG A 1 99 ? 5.875 -17.875 6.711 1 83.75 99 ARG A CA 1
ATOM 692 C C . ARG A 1 99 ? 6.473 -17.828 5.309 1 83.75 99 ARG A C 1
ATOM 694 O O . ARG A 1 99 ? 5.93 -17.188 4.41 1 83.75 99 ARG A O 1
ATOM 701 N N . ASP A 1 100 ? 7.598 -18.562 5.223 1 90.12 100 ASP A N 1
ATOM 702 C CA . ASP A 1 100 ? 8.172 -18.766 3.895 1 90.12 100 ASP A CA 1
ATOM 703 C C . ASP A 1 100 ? 7.273 -19.656 3.041 1 90.12 100 ASP A C 1
ATOM 705 O O . ASP A 1 100 ? 6.625 -20.578 3.559 1 90.12 100 ASP A O 1
ATOM 709 N N . SER A 1 101 ? 7.188 -19.328 1.84 1 92.81 101 SER A N 1
ATOM 710 C CA . SER A 1 101 ? 6.469 -20.188 0.91 1 92.81 101 SER A CA 1
ATOM 711 C C . SER A 1 101 ? 7.246 -20.375 -0.387 1 92.81 101 SER A C 1
ATOM 713 O O . SER A 1 101 ? 8.117 -19.562 -0.718 1 92.81 101 SER A O 1
ATOM 715 N N . LEU A 1 102 ? 6.992 -21.453 -1.02 1 96.75 102 LEU A N 1
ATOM 716 C CA . LEU A 1 102 ? 7.574 -21.766 -2.318 1 96.75 102 LEU A CA 1
ATOM 717 C C . LEU A 1 102 ? 6.484 -22.094 -3.336 1 96.75 102 LEU A C 1
ATOM 719 O O . LEU A 1 102 ? 5.527 -22.812 -3.023 1 96.75 102 LEU A O 1
ATOM 723 N N . TRP A 1 103 ? 6.723 -21.609 -4.57 1 97.19 103 TRP A N 1
ATOM 724 C CA . TRP A 1 103 ? 5.695 -21.812 -5.586 1 97.19 103 TRP A CA 1
ATOM 725 C C . TRP A 1 103 ? 6.25 -22.594 -6.773 1 97.19 103 TRP A C 1
ATOM 727 O O . TRP A 1 103 ? 5.5 -23.25 -7.5 1 97.19 103 TRP A O 1
ATOM 737 N N . ASP A 1 104 ? 7.555 -22.453 -6.93 1 98.56 104 ASP A N 1
ATOM 738 C CA . ASP A 1 104 ? 8.094 -23.094 -8.125 1 98.56 104 ASP A CA 1
ATOM 739 C C . ASP A 1 104 ? 9.578 -23.391 -7.969 1 98.56 104 ASP A C 1
ATOM 741 O O . ASP A 1 104 ? 10.25 -22.812 -7.117 1 98.56 104 ASP A O 1
ATOM 745 N N . VAL A 1 105 ? 10.039 -24.328 -8.758 1 98.81 105 VAL A N 1
ATOM 746 C CA . VAL A 1 105 ? 11.438 -24.719 -8.883 1 98.81 105 VAL A CA 1
ATOM 747 C C . VAL A 1 105 ? 11.805 -24.875 -10.359 1 98.81 105 VAL A C 1
ATOM 749 O O . VAL A 1 105 ? 11.07 -25.516 -11.117 1 98.81 105 VAL A O 1
ATOM 752 N N . ARG A 1 106 ? 12.859 -24.312 -10.695 1 98.75 106 ARG A N 1
ATOM 753 C CA . ARG A 1 106 ? 13.391 -24.484 -12.047 1 98.75 106 ARG A CA 1
ATOM 754 C C . ARG A 1 106 ? 14.875 -24.828 -12.008 1 98.75 106 ARG A C 1
ATOM 756 O O . ARG A 1 106 ? 15.547 -24.609 -11.008 1 98.75 106 ARG A O 1
ATOM 763 N N . VAL A 1 107 ? 15.32 -25.406 -13.086 1 98.56 107 VAL A N 1
ATOM 764 C CA . VAL A 1 107 ? 16.75 -25.656 -13.273 1 98.56 107 VAL A CA 1
ATOM 765 C C . VAL A 1 107 ? 17.219 -24.969 -14.555 1 98.56 107 VAL A C 1
ATOM 767 O O . VAL A 1 107 ? 16.516 -24.969 -15.57 1 98.56 107 VAL A O 1
ATOM 770 N N . ASP A 1 108 ? 18.375 -24.344 -14.422 1 97.94 108 ASP A N 1
ATOM 771 C CA . ASP A 1 108 ? 18.891 -23.656 -15.602 1 97.94 108 ASP A CA 1
ATOM 772 C C . ASP A 1 108 ? 19.812 -24.562 -16.406 1 97.94 108 ASP A C 1
ATOM 774 O O . ASP A 1 108 ? 19.922 -25.75 -16.125 1 97.94 108 ASP A O 1
ATOM 778 N N . GLY A 1 109 ? 20.484 -23.984 -17.5 1 96.31 109 GLY A N 1
ATOM 779 C CA . GLY A 1 109 ? 21.266 -24.766 -18.438 1 96.31 109 GLY A CA 1
ATO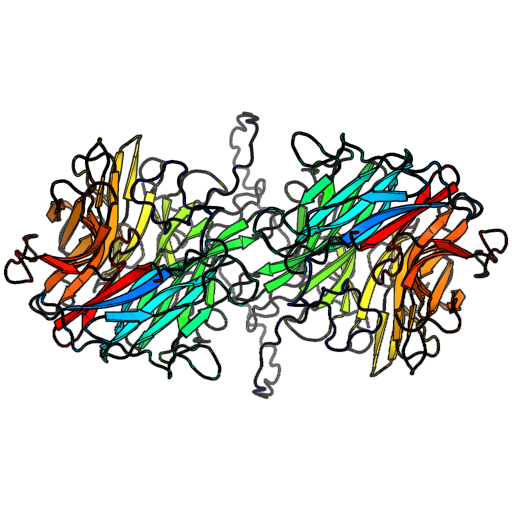M 780 C C . GLY A 1 109 ? 22.531 -25.344 -17.812 1 96.31 109 GLY A C 1
ATOM 781 O O . GLY A 1 109 ? 23.156 -26.25 -18.391 1 96.31 109 GLY A O 1
ATOM 782 N N . THR A 1 110 ? 22.859 -24.875 -16.625 1 97.25 110 THR A N 1
ATOM 783 C CA . THR A 1 110 ? 24.031 -25.391 -15.914 1 97.25 110 THR A CA 1
ATOM 784 C C . THR A 1 110 ? 23.609 -26.188 -14.688 1 97.25 110 THR A C 1
ATOM 786 O O . THR A 1 110 ? 24.406 -26.406 -13.773 1 97.25 110 THR A O 1
ATOM 789 N N . ASP A 1 111 ? 22.344 -26.469 -14.586 1 98.25 111 ASP A N 1
ATOM 790 C CA . ASP A 1 111 ? 21.703 -27.328 -13.594 1 98.25 111 ASP A CA 1
ATOM 791 C C . ASP A 1 111 ? 21.641 -26.641 -12.234 1 98.25 111 ASP A C 1
ATOM 793 O O . ASP A 1 111 ? 21.422 -27.281 -11.211 1 98.25 111 ASP A O 1
ATOM 797 N N . ARG A 1 112 ? 21.891 -25.391 -12.195 1 98.5 112 ARG A N 1
ATOM 798 C CA . ARG A 1 112 ? 21.609 -24.656 -10.969 1 98.5 112 ARG A CA 1
ATOM 799 C C . ARG A 1 112 ? 20.109 -24.578 -10.719 1 98.5 112 ARG A C 1
ATOM 801 O O . ARG A 1 112 ? 19.312 -24.562 -11.664 1 98.5 112 ARG A O 1
ATOM 808 N N . ILE A 1 113 ? 19.781 -24.5 -9.469 1 98.94 113 ILE A N 1
ATOM 809 C CA . ILE A 1 113 ? 18.375 -24.594 -9.062 1 98.94 113 ILE A CA 1
ATOM 810 C C . ILE A 1 113 ? 17.859 -23.219 -8.641 1 98.94 113 ILE A C 1
ATOM 812 O O . ILE A 1 113 ? 18.469 -22.562 -7.805 1 98.94 113 ILE A O 1
ATOM 816 N N . VAL A 1 114 ? 16.797 -22.812 -9.227 1 98.94 114 VAL A N 1
ATOM 817 C CA . VAL A 1 114 ? 16.203 -21.531 -8.898 1 98.94 114 VAL A CA 1
ATOM 818 C C . VAL A 1 114 ? 14.859 -21.75 -8.195 1 98.94 114 VAL A C 1
ATOM 820 O O . VAL A 1 114 ? 14.023 -22.531 -8.664 1 98.94 114 VAL A O 1
ATOM 823 N N . LEU A 1 115 ? 14.688 -21.109 -7.066 1 98.81 115 LEU A N 1
ATOM 824 C CA . LEU A 1 115 ? 13.5 -21.203 -6.23 1 98.81 115 LEU A CA 1
ATOM 825 C C . LEU A 1 115 ? 12.68 -19.922 -6.285 1 98.81 115 LEU A C 1
ATOM 827 O O . LEU A 1 115 ? 13.242 -18.828 -6.266 1 98.81 115 LEU A O 1
ATOM 831 N N . PHE A 1 116 ? 11.43 -20.031 -6.426 1 98.69 116 PHE A N 1
ATOM 832 C CA . PHE A 1 116 ? 10.508 -18.906 -6.496 1 98.69 116 PHE A CA 1
ATOM 833 C C . PHE A 1 116 ? 9.531 -18.922 -5.328 1 98.69 116 PHE A C 1
ATOM 835 O O . PHE A 1 116 ? 8.758 -19.875 -5.176 1 98.69 116 PHE A O 1
ATOM 842 N N . GLY A 1 117 ? 9.547 -17.859 -4.469 1 97.62 117 GLY A N 1
ATOM 843 C CA . GLY A 1 117 ? 8.648 -17.891 -3.322 1 97.62 117 GLY A CA 1
ATOM 844 C C . GLY A 1 117 ? 8.508 -16.547 -2.645 1 97.62 117 GLY A C 1
ATOM 845 O O . GLY A 1 117 ? 8.75 -15.508 -3.264 1 97.62 117 GLY A O 1
ATOM 846 N N . ASN A 1 118 ? 7.949 -16.656 -1.438 1 95.31 118 ASN A N 1
ATOM 847 C CA . ASN A 1 118 ? 7.746 -15.492 -0.582 1 95.31 118 ASN A CA 1
ATOM 848 C C . ASN A 1 118 ? 8.375 -15.695 0.794 1 95.31 118 ASN A C 1
ATOM 850 O O . ASN A 1 118 ? 8.516 -16.828 1.257 1 95.31 118 ASN A O 1
ATOM 854 N N . LYS A 1 119 ? 8.688 -14.578 1.361 1 92.81 119 LYS A N 1
ATOM 855 C CA . LYS A 1 119 ? 9.133 -14.578 2.754 1 92.81 119 LYS A CA 1
ATOM 856 C C . LYS A 1 119 ? 8.461 -13.453 3.539 1 92.81 119 LYS A C 1
ATOM 858 O O . LYS A 1 119 ? 7.984 -12.484 2.953 1 92.81 119 LYS A O 1
ATOM 863 N N . ARG A 1 120 ? 8.555 -13.617 4.789 1 88.31 120 ARG A N 1
ATOM 864 C CA . ARG A 1 120 ? 8.234 -12.461 5.625 1 88.31 120 ARG A CA 1
ATOM 865 C C . ARG A 1 120 ? 9.25 -11.344 5.426 1 88.31 120 ARG A C 1
ATOM 867 O O . ARG A 1 120 ? 10.453 -11.602 5.309 1 88.31 120 ARG A O 1
ATOM 874 N N . ALA A 1 121 ? 8.664 -10.164 5.457 1 87.31 121 ALA A N 1
ATOM 875 C CA . ALA A 1 121 ? 9.531 -9 5.336 1 87.31 121 ALA A CA 1
ATOM 876 C C . ALA A 1 121 ? 10.484 -8.891 6.523 1 87.31 121 ALA A C 1
ATOM 878 O O . ALA A 1 121 ? 10.219 -9.461 7.586 1 87.31 121 ALA A O 1
ATOM 879 N N . ASP A 1 122 ? 11.547 -8.188 6.344 1 83.5 122 ASP A N 1
ATOM 880 C CA . ASP A 1 122 ? 12.578 -8.062 7.375 1 83.5 122 ASP A CA 1
ATOM 881 C C . ASP A 1 122 ? 12.164 -7.047 8.438 1 83.5 122 ASP A C 1
ATOM 883 O O . ASP A 1 122 ? 11.25 -6.254 8.227 1 83.5 122 ASP A O 1
ATOM 887 N N . GLY A 1 123 ? 12.805 -7.137 9.547 1 78.94 123 GLY A N 1
ATOM 888 C CA . GLY A 1 123 ? 12.633 -6.156 10.602 1 78.94 123 GLY A CA 1
ATOM 889 C C . GLY A 1 123 ? 11.305 -6.277 11.32 1 78.94 123 GLY A C 1
ATOM 890 O O . GLY A 1 123 ? 10.906 -7.371 11.734 1 78.94 123 GLY A O 1
ATOM 891 N N . THR A 1 124 ? 10.648 -5.102 11.461 1 76.25 124 THR A N 1
ATOM 892 C CA . THR A 1 124 ? 9.398 -5.066 12.219 1 76.25 124 THR A CA 1
ATOM 893 C C . THR A 1 124 ? 8.195 -5.156 11.289 1 76.25 124 THR A C 1
ATOM 895 O O . THR A 1 124 ? 7.051 -5.125 11.742 1 76.25 124 THR A O 1
ATOM 898 N N . ARG A 1 125 ? 8.484 -5.34 10.016 1 82.31 125 ARG A N 1
ATOM 899 C CA . ARG A 1 125 ? 7.398 -5.43 9.047 1 82.31 125 ARG A CA 1
ATOM 900 C C . ARG A 1 125 ? 6.652 -6.754 9.18 1 82.31 125 ARG A C 1
ATOM 902 O O . ARG A 1 125 ? 7.215 -7.746 9.648 1 82.31 125 ARG A O 1
ATOM 909 N N . VAL A 1 126 ? 5.344 -6.77 8.797 1 80.81 126 VAL A N 1
ATOM 910 C CA . VAL A 1 126 ? 4.539 -7.98 8.922 1 80.81 126 VAL A CA 1
ATOM 911 C C . VAL A 1 126 ? 4.023 -8.398 7.547 1 80.81 126 VAL A C 1
ATOM 913 O O . VAL A 1 126 ? 3.244 -9.344 7.43 1 80.81 126 VAL A O 1
ATOM 916 N N . ASP A 1 127 ? 4.426 -7.723 6.48 1 86.75 127 ASP A N 1
ATOM 917 C CA . ASP A 1 127 ? 4.02 -8.055 5.117 1 86.75 127 ASP A CA 1
ATOM 918 C C . ASP A 1 127 ? 4.973 -9.078 4.496 1 86.75 127 ASP A C 1
ATOM 920 O O . ASP A 1 127 ? 5.961 -9.469 5.117 1 86.75 127 ASP A O 1
ATOM 924 N N . THR A 1 128 ? 4.68 -9.508 3.27 1 92.5 128 THR A N 1
ATOM 925 C CA . THR A 1 128 ? 5.496 -10.5 2.574 1 92.5 128 THR A CA 1
ATOM 926 C C . THR A 1 128 ? 6.254 -9.852 1.415 1 92.5 128 THR A C 1
ATOM 928 O O . THR A 1 128 ? 5.719 -8.984 0.728 1 92.5 128 THR A O 1
ATOM 931 N N . ASP A 1 129 ? 7.52 -10.352 1.219 1 95.44 129 ASP A N 1
ATOM 932 C CA . ASP A 1 129 ? 8.32 -9.984 0.056 1 95.44 129 ASP A CA 1
ATOM 933 C C . ASP A 1 129 ? 8.469 -11.164 -0.904 1 95.44 129 ASP A C 1
ATOM 935 O O . ASP A 1 129 ? 8.383 -12.32 -0.49 1 95.44 129 ASP A O 1
ATOM 939 N N . ARG A 1 130 ? 8.672 -10.891 -2.189 1 97.31 130 ARG A N 1
ATOM 940 C CA . ARG A 1 130 ? 9.008 -11.906 -3.182 1 97.31 130 ARG A CA 1
ATOM 941 C C . ARG A 1 130 ? 10.477 -12.305 -3.08 1 97.31 130 ARG A C 1
ATOM 943 O O . ARG A 1 130 ? 11.344 -11.453 -2.875 1 97.31 130 ARG A O 1
ATOM 950 N N . VAL A 1 131 ? 10.719 -13.562 -3.283 1 97.75 131 VAL A N 1
ATOM 951 C CA . VAL A 1 131 ? 12.094 -14.031 -3.221 1 97.75 131 VAL A CA 1
ATOM 952 C C . VAL A 1 131 ? 12.367 -14.984 -4.383 1 97.75 131 VAL A C 1
ATOM 954 O O . VAL A 1 131 ? 11.547 -15.867 -4.676 1 97.75 131 VAL A O 1
ATOM 957 N N . VAL A 1 132 ? 13.438 -14.789 -5.031 1 98.75 132 VAL A N 1
ATOM 958 C CA . VAL A 1 132 ? 14.07 -15.766 -5.91 1 98.75 132 VAL A CA 1
ATOM 959 C C . VAL A 1 132 ? 15.414 -16.188 -5.328 1 98.75 132 VAL A C 1
ATOM 961 O O . VAL A 1 132 ? 16.266 -15.352 -5.031 1 98.75 132 VAL A O 1
ATOM 964 N N . ALA A 1 133 ? 15.57 -17.406 -5.121 1 98.75 133 ALA A N 1
ATOM 965 C CA . ALA A 1 133 ? 16.828 -17.953 -4.629 1 98.75 133 ALA A CA 1
ATOM 966 C C . ALA A 1 133 ? 17.469 -18.875 -5.66 1 98.75 133 ALA A C 1
ATOM 968 O O . ALA A 1 133 ? 16.781 -19.438 -6.512 1 98.75 133 ALA A O 1
ATOM 969 N N . ARG A 1 134 ? 18.734 -18.984 -5.516 1 98.88 134 ARG A N 1
ATOM 970 C CA . ARG A 1 134 ? 19.422 -19.906 -6.406 1 98.88 134 ARG A CA 1
ATOM 971 C C . ARG A 1 134 ? 20.375 -20.812 -5.629 1 98.88 134 ARG A C 1
ATOM 973 O O . ARG A 1 134 ? 21.078 -20.359 -4.734 1 98.88 134 ARG A O 1
ATOM 980 N N . LEU A 1 135 ? 20.344 -22.062 -5.961 1 98.88 135 LEU A N 1
ATOM 981 C CA . LEU A 1 135 ? 21.281 -23.062 -5.465 1 98.88 135 LEU A CA 1
ATOM 982 C C . LEU A 1 135 ? 22.203 -23.531 -6.578 1 98.88 135 LEU A C 1
ATOM 984 O O . LEU A 1 135 ? 21.859 -23.438 -7.758 1 98.88 135 LEU A O 1
ATOM 988 N N . THR A 1 136 ? 23.297 -24.047 -6.168 1 98.69 136 THR A N 1
ATOM 989 C CA . THR A 1 136 ? 24.156 -24.766 -7.117 1 98.69 136 THR A CA 1
ATOM 990 C C . THR A 1 136 ? 23.5 -26.062 -7.582 1 98.69 136 THR A C 1
ATOM 992 O O . THR A 1 136 ? 22.469 -26.469 -7.027 1 98.69 136 THR A O 1
ATOM 995 N N . ALA A 1 137 ? 24.156 -26.688 -8.523 1 98.5 137 ALA A N 1
ATOM 996 C CA . ALA A 1 137 ? 23.641 -27.938 -9.055 1 98.5 137 ALA A CA 1
ATOM 997 C C . ALA A 1 137 ? 23.609 -29.016 -7.977 1 98.5 137 ALA A C 1
ATOM 999 O O . ALA A 1 137 ? 22.844 -29.984 -8.078 1 98.5 137 ALA A O 1
ATOM 1000 N N . THR A 1 138 ? 24.422 -28.828 -6.938 1 98.31 138 THR A N 1
ATOM 1001 C CA . THR A 1 138 ? 24.531 -29.859 -5.902 1 98.31 138 THR A CA 1
ATOM 1002 C C . THR A 1 138 ? 23.797 -29.422 -4.633 1 98.31 138 THR A C 1
ATOM 1004 O O . THR A 1 138 ? 23.891 -30.078 -3.6 1 98.31 138 THR A O 1
ATOM 1007 N N . GLY A 1 139 ? 23.156 -28.266 -4.68 1 98.5 139 GLY A N 1
ATOM 1008 C CA . GLY A 1 139 ? 22.203 -27.984 -3.625 1 98.5 139 GLY A CA 1
ATOM 1009 C C . GLY A 1 139 ? 22.672 -26.891 -2.67 1 98.5 139 GLY A C 1
ATOM 1010 O O . GLY A 1 139 ? 21.938 -26.484 -1.771 1 98.5 139 GLY A O 1
ATOM 1011 N N . ALA A 1 140 ? 23.875 -26.406 -2.857 1 98.25 140 ALA A N 1
ATOM 1012 C CA . ALA A 1 140 ? 24.344 -25.312 -1.997 1 98.25 140 ALA A CA 1
ATOM 1013 C C . ALA A 1 140 ? 23.766 -23.984 -2.445 1 98.25 140 ALA A C 1
ATOM 1015 O O . ALA A 1 140 ? 23.516 -23.766 -3.635 1 98.25 140 ALA A O 1
ATOM 1016 N N . LEU A 1 141 ? 23.594 -23.109 -1.479 1 98.12 141 LEU A N 1
ATOM 1017 C CA . LEU A 1 141 ? 23.156 -21.766 -1.823 1 98.12 141 LEU A CA 1
ATOM 1018 C C . LEU A 1 141 ? 24.203 -21.062 -2.686 1 98.12 141 LEU A C 1
ATOM 1020 O O . LEU A 1 141 ? 25.406 -21.094 -2.375 1 98.12 141 LEU A O 1
ATOM 1024 N N . ASP A 1 142 ? 23.844 -20.453 -3.766 1 98.56 142 ASP A N 1
ATOM 1025 C CA . ASP A 1 142 ? 24.734 -19.734 -4.68 1 98.56 142 ASP A CA 1
ATOM 1026 C C . ASP A 1 142 ? 24.953 -18.297 -4.227 1 98.56 142 ASP A C 1
ATOM 1028 O O . ASP A 1 142 ? 24.203 -17.391 -4.617 1 98.56 142 ASP A O 1
ATOM 1032 N N . THR A 1 143 ? 25.984 -17.984 -3.588 1 97.62 143 THR A N 1
ATOM 1033 C CA . THR A 1 143 ? 26.219 -16.688 -2.945 1 97.62 143 THR A CA 1
ATOM 1034 C C . THR A 1 143 ? 26.672 -15.656 -3.969 1 97.62 143 THR A C 1
ATOM 1036 O O . THR A 1 143 ? 26.938 -14.5 -3.615 1 97.62 143 THR A O 1
ATOM 1039 N N . THR A 1 144 ? 26.766 -16.016 -5.234 1 98 144 THR A N 1
ATOM 1040 C CA . THR A 1 144 ? 27.078 -15.055 -6.285 1 98 144 THR A CA 1
ATOM 1041 C C . THR A 1 144 ? 25.812 -14.5 -6.922 1 98 144 THR A C 1
ATOM 1043 O O . THR A 1 144 ? 25.875 -13.633 -7.797 1 98 144 THR A O 1
ATOM 1046 N N . PHE A 1 145 ? 24.75 -15.008 -6.457 1 98.38 145 PHE A N 1
ATOM 1047 C CA . PHE A 1 145 ? 23.422 -14.617 -6.938 1 98.38 145 PHE A CA 1
ATOM 1048 C C . PHE A 1 145 ? 22.734 -13.703 -5.938 1 98.38 145 PHE A C 1
ATOM 1050 O O . PHE A 1 145 ? 22.781 -13.945 -4.727 1 98.38 145 PHE A O 1
ATOM 1057 N N . GLY A 1 146 ? 22.062 -12.625 -6.477 1 98.31 146 GLY A N 1
ATOM 1058 C CA . GLY A 1 146 ? 21.219 -11.883 -5.562 1 98.31 146 GLY A CA 1
ATOM 1059 C C . GLY A 1 146 ? 21.094 -10.414 -5.922 1 98.31 146 GLY A C 1
ATOM 1060 O O . GLY A 1 146 ? 21.859 -9.906 -6.75 1 98.31 146 GLY A O 1
ATOM 1061 N N . SER A 1 147 ? 20.172 -9.758 -5.293 1 95.81 147 SER A N 1
ATOM 1062 C CA . SER A 1 147 ? 19.844 -8.375 -5.645 1 95.81 147 SER A CA 1
ATOM 1063 C C . SER A 1 147 ? 20.688 -7.387 -4.844 1 95.81 147 SER A C 1
ATOM 1065 O O . SER A 1 147 ? 20.797 -6.223 -5.223 1 95.81 147 SER A O 1
ATOM 1067 N N . THR A 1 148 ? 21.266 -7.773 -3.744 1 94.62 148 THR A N 1
ATOM 1068 C CA . THR A 1 148 ? 22.031 -6.863 -2.902 1 94.62 148 THR A CA 1
ATOM 1069 C C . THR A 1 148 ? 23.422 -6.605 -3.498 1 94.62 148 THR A C 1
ATOM 1071 O O . THR A 1 148 ? 23.859 -7.324 -4.398 1 94.62 148 THR A O 1
ATOM 1074 N N . GLU A 1 149 ? 24.016 -5.598 -3.035 1 92.94 149 GLU A N 1
ATOM 1075 C CA . GLU A 1 149 ? 25.359 -5.254 -3.506 1 92.94 149 GLU A CA 1
ATOM 1076 C C . GLU A 1 149 ? 26.312 -6.438 -3.367 1 92.94 149 GLU A C 1
ATOM 1078 O O . GLU A 1 149 ? 27.047 -6.762 -4.301 1 92.94 149 GLU A O 1
ATOM 1083 N N . THR A 1 150 ? 26.266 -6.945 -2.195 1 94.5 150 THR A N 1
ATOM 1084 C CA . THR A 1 150 ? 26.922 -8.227 -1.998 1 94.5 150 THR A CA 1
ATOM 1085 C C . THR A 1 150 ? 25.922 -9.375 -2.053 1 94.5 150 THR A C 1
ATOM 1087 O O . THR A 1 150 ? 25.156 -9.586 -1.104 1 94.5 150 THR A O 1
ATOM 1090 N N . PRO A 1 151 ? 26 -10.039 -3.193 1 95.12 151 PRO A N 1
ATOM 1091 C CA . PRO A 1 151 ? 25 -11.094 -3.348 1 95.12 151 PRO A CA 1
ATOM 1092 C C . PRO A 1 151 ? 25.062 -12.133 -2.229 1 95.12 151 PRO A C 1
ATOM 1094 O O . PRO A 1 151 ? 26.141 -12.422 -1.708 1 95.12 151 PRO A O 1
ATOM 1097 N N . ASN A 1 152 ? 23.938 -12.711 -1.938 1 96.62 152 ASN A N 1
ATOM 1098 C CA . ASN A 1 152 ? 23.828 -13.648 -0.828 1 96.62 152 ASN A CA 1
ATOM 1099 C C . ASN A 1 152 ? 22.953 -14.836 -1.181 1 96.62 152 ASN A C 1
ATOM 1101 O O . ASN A 1 152 ? 22.469 -15.547 -0.293 1 96.62 152 ASN A O 1
ATOM 1105 N N . GLY A 1 153 ? 22.625 -14.992 -2.439 1 98.44 153 GLY A N 1
ATOM 1106 C CA . GLY A 1 153 ? 21.844 -16.125 -2.902 1 98.44 153 GLY A CA 1
ATOM 1107 C C . GLY A 1 153 ? 20.375 -15.797 -3.115 1 98.44 153 GLY A C 1
ATOM 1108 O O . GLY A 1 153 ? 19.625 -16.625 -3.633 1 98.44 153 GLY A O 1
ATOM 1109 N N . PHE A 1 154 ? 19.953 -14.547 -2.684 1 98.12 154 PHE A N 1
ATOM 1110 C CA . PHE A 1 154 ? 18.547 -14.18 -2.713 1 98.12 154 PHE A CA 1
ATOM 1111 C C . PHE A 1 154 ? 18.344 -12.883 -3.494 1 98.12 154 PHE A C 1
ATOM 1113 O O . PHE A 1 154 ? 19.078 -11.914 -3.297 1 98.12 154 PHE A O 1
ATOM 1120 N N . SER A 1 155 ? 17.469 -12.875 -4.391 1 98.5 155 SER A N 1
ATOM 1121 C CA . SER A 1 155 ? 16.906 -11.656 -4.949 1 98.5 155 SER A CA 1
ATOM 1122 C C . SER A 1 155 ? 15.539 -11.352 -4.336 1 98.5 155 SER A C 1
ATOM 1124 O O . SER A 1 155 ? 14.609 -12.156 -4.441 1 98.5 155 SER A O 1
ATOM 1126 N N . VAL A 1 156 ? 15.43 -10.242 -3.678 1 97.75 156 VAL A N 1
ATOM 1127 C CA . VAL A 1 156 ? 14.219 -9.914 -2.928 1 97.75 156 VAL A CA 1
ATOM 1128 C C . VAL A 1 156 ? 13.57 -8.656 -3.514 1 97.75 156 VAL A C 1
ATOM 1130 O O . VAL A 1 156 ? 14.266 -7.691 -3.842 1 97.75 156 VAL A O 1
ATOM 1133 N N . LEU A 1 157 ? 12.297 -8.633 -3.742 1 97.56 157 LEU A N 1
ATOM 1134 C CA . LEU A 1 157 ? 11.531 -7.473 -4.199 1 97.56 157 LEU A CA 1
ATOM 1135 C C . LEU A 1 157 ? 10.492 -7.066 -3.16 1 97.56 157 LEU A C 1
ATOM 1137 O O . LEU A 1 157 ? 9.656 -7.879 -2.758 1 97.56 157 LEU A O 1
ATOM 1141 N N . ASN A 1 158 ? 10.531 -5.941 -2.689 1 95.19 158 ASN A N 1
ATOM 1142 C CA . ASN A 1 158 ? 9.57 -5.293 -1.803 1 95.19 158 ASN A CA 1
ATOM 1143 C C . ASN A 1 158 ? 8.773 -4.219 -2.535 1 95.19 158 ASN A C 1
ATOM 1145 O O . ASN A 1 158 ? 9.336 -3.248 -3.035 1 95.19 158 ASN A O 1
ATOM 1149 N N . LEU A 1 159 ? 7.484 -4.367 -2.588 1 95.31 159 LEU A N 1
ATOM 1150 C CA . LEU A 1 159 ? 6.617 -3.387 -3.229 1 95.31 159 LEU A CA 1
ATOM 1151 C C . LEU A 1 159 ? 5.848 -2.578 -2.189 1 95.31 159 LEU A C 1
ATOM 1153 O O . LEU A 1 159 ? 4.711 -2.914 -1.852 1 95.31 159 LEU A O 1
ATOM 1157 N N . SER A 1 160 ? 6.398 -1.47 -1.673 1 91.56 160 SER A N 1
ATOM 1158 C CA . SER A 1 160 ? 5.777 -0.459 -0.823 1 91.56 160 SER A CA 1
ATOM 1159 C C . SER A 1 160 ? 5.285 -1.066 0.487 1 91.56 160 SER A C 1
ATOM 1161 O O . SER A 1 160 ? 4.23 -0.682 0.996 1 91.56 160 SER A O 1
ATOM 1163 N N . ASN A 1 161 ? 5.93 -2.17 0.959 1 89.12 161 ASN A N 1
ATOM 1164 C CA . ASN A 1 161 ? 5.594 -2.828 2.217 1 89.12 161 ASN A CA 1
ATOM 1165 C C . ASN A 1 161 ? 4.188 -3.416 2.184 1 89.12 161 ASN A C 1
ATOM 1167 O O . ASN A 1 161 ? 3.48 -3.402 3.191 1 89.12 161 ASN A O 1
ATOM 1171 N N . LEU A 1 162 ? 3.748 -3.748 1.011 1 93.44 162 LEU A N 1
ATOM 1172 C CA . LEU A 1 162 ? 2.5 -4.484 0.836 1 93.44 162 LEU A CA 1
ATOM 1173 C C . LEU A 1 162 ? 2.756 -5.984 0.782 1 93.44 162 LEU A C 1
ATOM 1175 O O . LEU A 1 162 ? 3.906 -6.422 0.699 1 93.44 162 LEU A O 1
ATOM 1179 N N . ASN A 1 163 ? 1.686 -6.715 0.911 1 91.81 163 ASN A N 1
ATOM 1180 C CA . ASN A 1 163 ? 1.822 -8.164 0.82 1 91.81 163 ASN A CA 1
ATOM 1181 C C . ASN A 1 163 ? 2.01 -8.625 -0.625 1 91.81 163 ASN A C 1
ATOM 1183 O O . ASN A 1 163 ? 1.049 -8.68 -1.392 1 91.81 163 ASN A O 1
ATOM 1187 N N . ASP A 1 164 ? 3.234 -9 -0.923 1 92.69 164 ASP A N 1
ATOM 1188 C CA . ASP A 1 164 ? 3.549 -9.422 -2.283 1 92.69 164 ASP A CA 1
ATOM 1189 C C . ASP A 1 164 ? 3.23 -10.898 -2.486 1 92.69 164 ASP A C 1
ATOM 1191 O O . ASP A 1 164 ? 3.459 -11.719 -1.592 1 92.69 164 ASP A O 1
ATOM 1195 N N . GLY A 1 165 ? 2.678 -11.188 -3.66 1 94.12 165 GLY A N 1
ATOM 1196 C CA . GLY A 1 165 ? 2.35 -12.562 -3.994 1 94.12 165 GLY A CA 1
ATOM 1197 C C . GLY A 1 165 ? 3.123 -13.086 -5.188 1 94.12 165 GLY A C 1
ATOM 1198 O O . GLY A 1 165 ? 2.652 -13.008 -6.324 1 94.12 165 GLY A O 1
ATOM 1199 N N . MET A 1 166 ? 4.266 -13.586 -4.902 1 95.94 166 MET A N 1
ATOM 1200 C CA . MET A 1 166 ? 5.023 -14.328 -5.91 1 95.94 166 MET A CA 1
ATOM 1201 C C . MET A 1 166 ? 4.34 -15.648 -6.25 1 95.94 166 MET A C 1
ATOM 1203 O O . MET A 1 166 ? 3.83 -16.328 -5.359 1 95.94 166 MET A O 1
ATOM 1207 N N . ARG A 1 167 ? 4.359 -15.961 -7.539 1 97.81 167 ARG A N 1
ATOM 1208 C CA . ARG A 1 167 ? 3.852 -17.25 -7.977 1 97.81 167 ARG A CA 1
ATOM 1209 C C . ARG A 1 167 ? 4.906 -18.016 -8.766 1 97.81 167 ARG A C 1
ATOM 1211 O O . ARG A 1 167 ? 5.941 -18.406 -8.219 1 97.81 167 ARG A O 1
ATOM 1218 N N . TYR A 1 168 ? 4.715 -18.234 -10.023 1 98.62 168 TYR A N 1
ATOM 1219 C CA . TYR A 1 168 ? 5.629 -19.078 -10.789 1 98.62 168 TYR A CA 1
ATOM 1220 C C . TYR A 1 168 ? 6.723 -18.234 -11.438 1 98.62 168 TYR A C 1
ATOM 1222 O O . TYR A 1 168 ? 6.641 -17 -11.453 1 98.62 168 TYR A O 1
ATOM 1230 N N . GLY A 1 169 ? 7.723 -18.906 -11.914 1 98.62 169 GLY A N 1
ATOM 1231 C CA . GLY A 1 169 ? 8.758 -18.312 -12.75 1 98.62 169 GLY A CA 1
ATOM 1232 C C . GLY A 1 169 ? 9.336 -19.281 -13.766 1 98.62 169 GLY A C 1
ATOM 1233 O O . GLY A 1 169 ? 8.961 -20.453 -13.797 1 98.62 169 GLY A O 1
ATOM 1234 N N . PHE A 1 170 ? 10.195 -18.688 -14.641 1 98.56 170 PHE A N 1
ATOM 1235 C CA . PHE A 1 170 ? 10.945 -19.531 -15.57 1 98.56 170 PHE A CA 1
ATOM 1236 C C . PHE A 1 170 ? 12.266 -18.891 -15.953 1 98.56 170 PHE A C 1
ATOM 1238 O O . PHE A 1 170 ? 12.477 -17.703 -15.688 1 98.56 170 PHE A O 1
ATOM 1245 N N . ILE A 1 171 ? 13.094 -19.703 -16.469 1 98.56 171 ILE A N 1
ATOM 1246 C CA . ILE A 1 171 ? 14.391 -19.25 -16.953 1 98.56 171 ILE A CA 1
ATOM 1247 C C . ILE A 1 171 ? 14.352 -19.109 -18.469 1 98.56 171 ILE A C 1
ATOM 1249 O O . ILE A 1 171 ? 14.016 -20.062 -19.188 1 98.56 171 ILE A O 1
ATOM 1253 N N . GLN A 1 172 ? 14.656 -17.953 -18.891 1 98.25 172 GLN A N 1
ATOM 1254 C CA . GLN A 1 172 ? 14.68 -17.672 -20.312 1 98.25 172 GLN A CA 1
ATOM 1255 C C . GLN A 1 172 ? 15.898 -18.328 -20.984 1 98.25 172 GLN A C 1
ATOM 1257 O O . GLN A 1 172 ? 16.875 -18.656 -20.312 1 98.25 172 GLN A O 1
ATOM 1262 N N . PRO A 1 173 ? 15.875 -18.422 -22.344 1 96.25 173 PRO A N 1
ATOM 1263 C CA . PRO A 1 173 ? 17.016 -19.031 -23.047 1 96.25 173 PRO A CA 1
ATOM 1264 C C . PRO A 1 173 ? 18.312 -18.266 -22.828 1 96.25 173 PRO A C 1
ATOM 1266 O O . PRO A 1 173 ? 19.391 -18.859 -22.828 1 96.25 173 PRO A O 1
ATOM 1269 N N . ASP A 1 174 ? 18.266 -17.016 -22.578 1 97.12 174 ASP A N 1
ATOM 1270 C CA . ASP A 1 174 ? 19.453 -16.203 -22.406 1 97.12 174 ASP A CA 1
ATOM 1271 C C . ASP A 1 174 ? 19.906 -16.188 -20.938 1 97.12 174 ASP A C 1
ATOM 1273 O O . ASP A 1 174 ? 20.828 -15.461 -20.562 1 97.12 174 ASP A O 1
ATOM 1277 N N . GLY A 1 175 ? 19.203 -16.922 -20.109 1 97.75 175 GLY A N 1
ATOM 1278 C CA . GLY A 1 175 ? 19.594 -17.078 -18.719 1 97.75 175 GLY A CA 1
ATOM 1279 C C . GLY A 1 175 ? 18.875 -16.125 -17.781 1 97.75 175 GLY A C 1
ATOM 1280 O O . GLY A 1 175 ? 18.969 -16.266 -16.562 1 97.75 175 GLY A O 1
ATOM 1281 N N . LYS A 1 176 ? 18.172 -15.203 -18.328 1 98.69 176 LYS A N 1
ATOM 1282 C CA . LYS A 1 176 ? 17.406 -14.297 -17.484 1 98.69 176 LYS A CA 1
ATOM 1283 C C . LYS A 1 176 ? 16.234 -15.023 -16.812 1 98.69 176 LYS A C 1
ATOM 1285 O O . LYS A 1 176 ? 15.812 -16.078 -17.281 1 98.69 176 LYS A O 1
ATOM 1290 N N . ILE A 1 177 ? 15.758 -14.461 -15.742 1 98.88 177 ILE A N 1
ATOM 1291 C CA . ILE A 1 177 ? 14.719 -15.094 -14.945 1 98.88 177 ILE A CA 1
ATOM 1292 C C . ILE A 1 177 ? 13.469 -14.211 -14.938 1 98.88 177 ILE A C 1
ATOM 1294 O O . ILE A 1 177 ? 13.539 -13.023 -14.633 1 98.88 177 ILE A O 1
ATOM 1298 N N . MET A 1 178 ? 12.406 -14.766 -15.32 1 98.88 178 MET A N 1
ATOM 1299 C CA . MET A 1 178 ? 11.109 -14.094 -15.297 1 98.88 178 MET A CA 1
ATOM 1300 C C . MET A 1 178 ? 10.242 -14.625 -14.156 1 98.88 178 MET A C 1
ATOM 1302 O O . MET A 1 178 ? 10.18 -15.836 -13.938 1 98.88 178 MET A O 1
ATOM 1306 N N . THR A 1 179 ? 9.625 -13.695 -13.391 1 98.69 179 THR A N 1
ATOM 1307 C CA . THR A 1 179 ? 8.703 -14.078 -12.328 1 98.69 179 THR A CA 1
ATOM 1308 C C . THR A 1 179 ? 7.328 -13.461 -12.539 1 98.69 179 THR A C 1
ATOM 1310 O O . THR A 1 179 ? 7.215 -12.398 -13.156 1 98.69 179 THR A O 1
ATOM 1313 N N . SER A 1 180 ? 6.34 -14.109 -12.102 1 98.81 180 SER A N 1
ATOM 1314 C CA . SER A 1 180 ? 4.965 -13.625 -12.18 1 98.81 180 SER A CA 1
ATOM 1315 C C . SER A 1 180 ? 4.309 -13.609 -10.797 1 98.81 180 SER A C 1
ATOM 1317 O O . SER A 1 180 ? 4.781 -14.266 -9.875 1 98.81 180 SER A O 1
ATOM 1319 N N . GLY A 1 181 ? 3.289 -12.852 -10.664 1 98.56 181 GLY A N 1
ATOM 1320 C CA . GLY A 1 181 ? 2.482 -12.734 -9.461 1 98.56 181 GLY A CA 1
ATOM 1321 C C . GLY A 1 181 ? 1.591 -11.508 -9.453 1 98.56 181 GLY A C 1
ATOM 1322 O O . GLY A 1 181 ? 1.201 -11.016 -10.516 1 98.56 181 GLY A O 1
ATOM 1323 N N . TYR A 1 182 ? 1.271 -11.125 -8.211 1 98.38 182 TYR A N 1
ATOM 1324 C CA . TYR A 1 182 ? 0.378 -9.984 -8.047 1 98.38 182 TYR A CA 1
ATOM 1325 C C . TYR A 1 182 ? 0.57 -9.328 -6.688 1 98.38 182 TYR A C 1
ATOM 1327 O O . TYR A 1 182 ? 1.176 -9.922 -5.789 1 98.38 182 TYR A O 1
ATOM 1335 N N . THR A 1 183 ? 0.137 -8.148 -6.582 1 97.44 183 THR A N 1
ATOM 1336 C CA . THR A 1 183 ? 0.073 -7.41 -5.324 1 97.44 183 THR A CA 1
ATOM 1337 C C . THR A 1 183 ? -1.184 -6.547 -5.266 1 97.44 183 THR A C 1
ATOM 1339 O O . THR A 1 183 ? -1.548 -5.902 -6.254 1 97.44 183 THR A O 1
ATOM 1342 N N . SER A 1 184 ? -1.92 -6.633 -4.133 1 96.69 184 SER A N 1
ATOM 1343 C CA . SER A 1 184 ? -3.01 -5.688 -3.914 1 96.69 184 SER A CA 1
ATOM 1344 C C . SER A 1 184 ? -2.48 -4.281 -3.652 1 96.69 184 SER A C 1
ATOM 1346 O O . SER A 1 184 ? -1.643 -4.082 -2.77 1 96.69 184 SER A O 1
ATOM 1348 N N . MET A 1 185 ? -2.902 -3.279 -4.449 1 95.5 185 MET A N 1
ATOM 1349 C CA . MET A 1 185 ? -2.404 -1.908 -4.379 1 95.5 185 MET A CA 1
ATOM 1350 C C . MET A 1 185 ? -3.555 -0.908 -4.414 1 95.5 185 MET A C 1
ATOM 1352 O O . MET A 1 185 ? -4.578 -1.154 -5.059 1 95.5 185 MET A O 1
ATOM 1356 N N . PRO A 1 186 ? -3.314 0.241 -3.752 1 95.56 186 PRO A N 1
ATOM 1357 C CA . PRO A 1 186 ? -4.285 1.317 -3.959 1 95.56 186 PRO A CA 1
ATOM 1358 C C . PRO A 1 186 ? -4.453 1.686 -5.434 1 95.56 186 PRO A C 1
ATOM 1360 O O . PRO A 1 186 ? -3.471 1.723 -6.18 1 95.56 186 PRO A O 1
ATOM 1363 N N . THR A 1 187 ? -5.699 1.989 -5.832 1 95.38 187 THR A N 1
ATOM 1364 C CA . THR A 1 187 ? -5.992 2.305 -7.223 1 95.38 187 THR A CA 1
ATOM 1365 C C . THR A 1 187 ? -5.949 3.812 -7.457 1 95.38 187 THR A C 1
ATOM 1367 O O . THR A 1 187 ? -5.867 4.266 -8.602 1 95.38 187 THR A O 1
ATOM 1370 N N . GLY A 1 188 ? -6.062 4.641 -6.336 1 92.88 188 GLY A N 1
ATOM 1371 C CA . GLY A 1 188 ? -6.254 6.078 -6.445 1 92.88 188 GLY A CA 1
ATOM 1372 C C . GLY A 1 188 ? -7.715 6.484 -6.465 1 92.88 188 GLY A C 1
ATOM 1373 O O . GLY A 1 188 ? -8.031 7.676 -6.523 1 92.88 188 GLY A O 1
ATOM 1374 N N . VAL A 1 189 ? -8.602 5.547 -6.457 1 94.81 189 VAL A N 1
ATOM 1375 C CA . VAL A 1 189 ? -10.031 5.797 -6.367 1 94.81 189 VAL A CA 1
ATOM 1376 C C . VAL A 1 189 ? -10.492 5.664 -4.914 1 94.81 189 VAL A C 1
ATOM 1378 O O . VAL A 1 189 ? -10.695 4.551 -4.422 1 94.81 189 VAL A O 1
ATOM 1381 N N . GLY A 1 190 ? -10.664 6.828 -4.281 1 95.62 190 GLY A N 1
ATOM 1382 C CA . GLY A 1 190 ? -10.984 6.773 -2.863 1 95.62 190 GLY A CA 1
ATOM 1383 C C . GLY A 1 190 ? -10.023 5.914 -2.066 1 95.62 190 GLY A C 1
ATOM 1384 O O . GLY A 1 190 ? -8.805 6.094 -2.154 1 95.62 190 GLY A O 1
ATOM 1385 N N . ALA A 1 191 ? -10.602 4.973 -1.341 1 95.31 191 ALA A N 1
ATOM 1386 C CA . ALA A 1 191 ? -9.797 4.078 -0.518 1 95.31 191 ALA A CA 1
ATOM 1387 C C . ALA A 1 191 ? -9.68 2.697 -1.156 1 95.31 191 ALA A C 1
ATOM 1389 O O . ALA A 1 191 ? -9.273 1.734 -0.5 1 95.31 191 ALA A O 1
ATOM 1390 N N . GLN A 1 192 ? -10.016 2.527 -2.422 1 96.06 192 GLN A N 1
ATOM 1391 C CA . GLN A 1 192 ? -10.031 1.217 -3.062 1 96.06 192 GLN A CA 1
ATOM 1392 C C . GLN A 1 192 ? -8.617 0.689 -3.281 1 96.06 192 GLN A C 1
ATOM 1394 O O . GLN A 1 192 ? -7.723 1.442 -3.666 1 96.06 192 GLN A O 1
ATOM 1399 N N . ALA A 1 193 ? -8.484 -0.573 -3.1 1 96.19 193 ALA A N 1
ATOM 1400 C CA . ALA A 1 193 ? -7.324 -1.329 -3.559 1 96.19 193 ALA A CA 1
ATOM 1401 C C . ALA A 1 193 ? -7.742 -2.447 -4.512 1 96.19 193 ALA A C 1
ATOM 1403 O O . ALA A 1 193 ? -8.891 -2.9 -4.484 1 96.19 193 ALA A O 1
ATOM 1404 N N . ALA A 1 194 ? -6.871 -2.832 -5.355 1 96.38 194 ALA A N 1
ATOM 1405 C CA . ALA A 1 194 ? -7.098 -3.938 -6.277 1 96.38 194 ALA A CA 1
ATOM 1406 C C . ALA A 1 194 ? -5.797 -4.664 -6.602 1 96.38 194 ALA A C 1
ATOM 1408 O O . ALA A 1 194 ? -4.727 -4.047 -6.641 1 96.38 194 ALA A O 1
ATOM 1409 N N . ASN A 1 195 ? -5.926 -5.988 -6.875 1 97.69 195 ASN A N 1
ATOM 1410 C CA . ASN A 1 195 ? -4.758 -6.758 -7.293 1 97.69 195 ASN A CA 1
ATOM 1411 C C . ASN A 1 195 ? -4.258 -6.324 -8.664 1 97.69 195 ASN A C 1
ATOM 1413 O O . ASN A 1 195 ? -5.047 -6.191 -9.602 1 97.69 195 ASN A O 1
ATOM 1417 N N . ARG A 1 196 ? -2.947 -6.121 -8.734 1 97.75 196 ARG A N 1
ATOM 1418 C CA . ARG A 1 196 ? -2.248 -5.828 -9.984 1 97.75 196 ARG A CA 1
ATOM 1419 C C . ARG A 1 196 ? -1.256 -6.934 -10.328 1 97.75 196 ARG A C 1
ATOM 1421 O O . ARG A 1 196 ? -0.615 -7.5 -9.438 1 97.75 196 ARG A O 1
ATOM 1428 N N . ILE A 1 197 ? -1.158 -7.145 -11.586 1 98.69 197 ILE A N 1
ATOM 1429 C CA . ILE A 1 197 ? -0.144 -8.078 -12.062 1 98.69 197 ILE A CA 1
ATOM 1430 C C . ILE A 1 197 ? 1.247 -7.496 -11.82 1 98.69 197 ILE A C 1
ATOM 1432 O O . ILE A 1 197 ? 1.498 -6.324 -12.117 1 98.69 197 ILE A O 1
ATOM 1436 N N . VAL A 1 198 ? 2.129 -8.305 -11.305 1 98.81 198 VAL A N 1
ATOM 1437 C CA . VAL A 1 198 ? 3.525 -7.918 -11.125 1 98.81 198 VAL A CA 1
ATOM 1438 C C . VAL A 1 198 ? 4.434 -8.938 -11.812 1 98.81 198 VAL A C 1
ATOM 1440 O O . VAL A 1 198 ? 4.414 -10.125 -11.469 1 98.81 198 VAL A O 1
ATOM 1443 N N . LEU A 1 199 ? 5.16 -8.477 -12.781 1 98.88 199 LEU A N 1
ATOM 1444 C CA . LEU A 1 199 ? 6.227 -9.25 -13.422 1 98.88 199 LEU A CA 1
ATOM 1445 C C . LEU A 1 199 ? 7.594 -8.664 -13.094 1 98.88 199 LEU A C 1
ATOM 1447 O O . LEU A 1 199 ? 7.738 -7.441 -12.984 1 98.88 199 LEU A O 1
ATOM 1451 N N . GLN A 1 200 ? 8.547 -9.484 -12.914 1 98.81 200 GLN A N 1
ATOM 1452 C CA . GLN A 1 200 ? 9.93 -9.07 -12.688 1 98.81 200 GLN A CA 1
ATOM 1453 C C . GLN A 1 200 ? 10.898 -9.883 -13.547 1 98.81 200 GLN A C 1
ATOM 1455 O O . GLN A 1 200 ? 10.766 -11.102 -13.648 1 98.81 200 GLN A O 1
ATOM 1460 N N . ARG A 1 201 ? 11.781 -9.203 -14.18 1 98.94 201 ARG A N 1
ATOM 1461 C CA . ARG A 1 201 ? 12.844 -9.891 -14.898 1 98.94 201 ARG A CA 1
ATOM 1462 C C . ARG A 1 201 ? 14.203 -9.625 -14.258 1 98.94 201 ARG A C 1
ATOM 1464 O O . ARG A 1 201 ? 14.562 -8.477 -14.008 1 98.94 201 ARG A O 1
ATOM 1471 N N . LEU A 1 202 ? 14.883 -10.672 -13.961 1 98.88 202 LEU A N 1
ATOM 1472 C CA . LEU A 1 202 ? 16.219 -10.625 -13.398 1 98.88 202 LEU A CA 1
ATOM 1473 C C . LEU A 1 202 ? 17.266 -11.07 -14.422 1 98.88 202 LEU A C 1
ATOM 1475 O O . LEU A 1 202 ? 16.984 -11.945 -15.25 1 98.88 202 LEU A O 1
ATOM 1479 N N . ASN A 1 203 ? 18.375 -10.461 -14.305 1 98.75 203 ASN A N 1
ATOM 1480 C CA . ASN A 1 203 ? 19.531 -11.031 -14.984 1 98.75 203 ASN A CA 1
ATOM 1481 C C . ASN A 1 203 ? 19.984 -12.336 -14.336 1 98.75 203 ASN A C 1
ATOM 1483 O O . ASN A 1 203 ? 19.531 -12.68 -13.242 1 98.75 203 ASN A O 1
ATOM 1487 N N . ASP A 1 204 ? 20.891 -12.977 -15.008 1 98.25 204 ASP A N 1
ATOM 1488 C CA . ASP A 1 204 ? 21.359 -14.273 -14.531 1 98.25 204 ASP A CA 1
ATOM 1489 C C . ASP A 1 204 ? 21.984 -14.156 -13.148 1 98.25 204 ASP A C 1
ATOM 1491 O O . ASP A 1 204 ? 21.984 -15.117 -12.375 1 98.25 204 ASP A O 1
ATOM 1495 N N . ASN A 1 205 ? 22.5 -13.008 -12.789 1 98.38 205 ASN A N 1
ATOM 1496 C CA . ASN A 1 205 ? 23.172 -12.828 -11.508 1 98.38 205 ASN A CA 1
ATOM 1497 C C . ASN A 1 205 ? 22.188 -12.453 -10.398 1 98.38 205 ASN A C 1
ATOM 1499 O O . ASN A 1 205 ? 22.594 -12.227 -9.258 1 98.38 205 A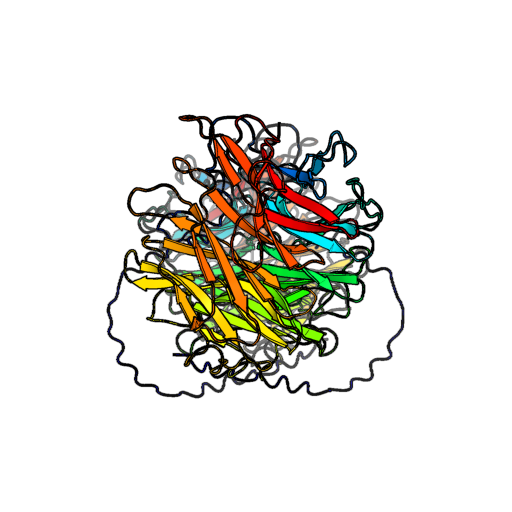SN A O 1
ATOM 1503 N N . GLY A 1 206 ? 20.906 -12.305 -10.766 1 98.69 206 GLY A N 1
ATOM 1504 C CA . GLY A 1 206 ? 19.891 -12.062 -9.75 1 98.69 206 GLY A CA 1
ATOM 1505 C C . GLY A 1 206 ? 19.547 -10.594 -9.594 1 98.69 206 GLY A C 1
ATOM 1506 O O . GLY A 1 206 ? 18.641 -10.25 -8.836 1 98.69 206 GLY A O 1
ATOM 1507 N N . LYS A 1 207 ? 20.266 -9.734 -10.297 1 98.56 207 LYS A N 1
ATOM 1508 C CA . LYS A 1 207 ? 19.938 -8.312 -10.281 1 98.56 207 LYS A CA 1
ATOM 1509 C C . LYS A 1 207 ? 18.812 -8 -11.266 1 98.56 207 LYS A C 1
ATOM 1511 O O . LYS A 1 207 ? 18.656 -8.695 -12.273 1 98.56 207 LYS A O 1
ATOM 1516 N N . ALA A 1 208 ? 18.109 -6.969 -11.031 1 98.5 208 ALA A N 1
ATOM 1517 C CA . ALA A 1 208 ? 17.016 -6.559 -11.906 1 98.5 208 ALA A CA 1
ATOM 1518 C C . ALA A 1 208 ? 17.516 -6.188 -13.297 1 98.5 208 ALA A C 1
ATOM 1520 O O . ALA A 1 208 ? 18.578 -5.566 -13.43 1 98.5 208 ALA A O 1
ATOM 1521 N N . ASP A 1 209 ? 16.797 -6.527 -14.312 1 98.69 209 ASP A N 1
ATOM 1522 C CA . ASP A 1 209 ? 17.109 -6.156 -15.688 1 98.69 209 ASP A CA 1
ATOM 1523 C C . ASP A 1 209 ? 16.438 -4.844 -16.078 1 98.69 209 ASP A C 1
ATOM 1525 O O . ASP A 1 209 ? 15.25 -4.824 -16.422 1 98.69 209 ASP A O 1
ATOM 1529 N N . ASP A 1 210 ? 17.125 -3.838 -16.203 1 96.81 210 ASP A N 1
ATOM 1530 C CA . ASP A 1 210 ? 16.609 -2.482 -16.359 1 96.81 210 ASP A CA 1
ATOM 1531 C C . ASP A 1 210 ? 15.953 -2.307 -17.734 1 96.81 210 ASP A C 1
ATOM 1533 O O . ASP A 1 210 ? 15.258 -1.314 -17.969 1 96.81 210 ASP A O 1
ATOM 1537 N N . SER A 1 211 ? 16.109 -3.238 -18.625 1 97.5 211 SER A N 1
ATOM 1538 C CA . SER A 1 211 ? 15.508 -3.119 -19.953 1 97.5 211 SER A CA 1
ATOM 1539 C C . SER A 1 211 ? 14.062 -3.605 -19.953 1 97.5 211 SER A C 1
ATOM 1541 O O . SER A 1 211 ? 13.367 -3.514 -20.969 1 97.5 211 SER A O 1
ATOM 1543 N N . PHE A 1 212 ? 13.648 -4.027 -18.859 1 98.31 212 PHE A N 1
ATOM 1544 C CA . PHE A 1 212 ? 12.297 -4.551 -18.734 1 98.31 212 PHE A CA 1
ATOM 1545 C C . PHE A 1 212 ? 11.469 -3.67 -17.797 1 98.31 212 PHE A C 1
ATOM 1547 O O . PHE A 1 212 ? 11.836 -3.451 -16.641 1 98.31 212 PHE A O 1
ATOM 1554 N N . GLY A 1 213 ? 10.25 -3.338 -18.312 1 97.88 213 GLY A N 1
ATOM 1555 C CA . GLY A 1 213 ? 9.438 -2.439 -17.5 1 97.88 213 GLY A CA 1
ATOM 1556 C C . GLY A 1 213 ? 10.188 -1.213 -17.031 1 97.88 213 GLY A C 1
ATOM 1557 O O . GLY A 1 213 ? 10.766 -0.478 -17.844 1 97.88 213 GLY A O 1
ATOM 1558 N N . TRP A 1 214 ? 10.141 -0.958 -15.797 1 97.5 214 TRP A N 1
ATOM 1559 C CA . TRP A 1 214 ? 10.945 0.078 -15.156 1 97.5 214 TRP A CA 1
ATOM 1560 C C . TRP A 1 214 ? 11.781 -0.506 -14.023 1 97.5 214 TRP A C 1
ATOM 1562 O O . TRP A 1 214 ? 11.242 -0.991 -13.023 1 97.5 214 TRP A O 1
ATOM 1572 N N . LYS A 1 215 ? 13.102 -0.53 -14.305 1 96.81 215 LYS A N 1
ATOM 1573 C CA . LYS A 1 215 ? 14.07 -1.084 -13.367 1 96.81 215 LYS A CA 1
ATOM 1574 C C . LYS A 1 215 ? 13.766 -2.549 -13.062 1 96.81 215 LYS A C 1
ATOM 1576 O O . LYS A 1 215 ? 13.82 -2.977 -11.906 1 96.81 215 LYS A O 1
ATOM 1581 N N . GLY A 1 216 ? 13.234 -3.25 -14.07 1 98.62 216 GLY A N 1
ATOM 1582 C CA . GLY A 1 216 ? 13.094 -4.695 -14.047 1 98.62 216 GLY A CA 1
ATOM 1583 C C . GLY A 1 216 ? 11.711 -5.152 -13.617 1 98.62 216 GLY A C 1
ATOM 1584 O O . GLY A 1 216 ? 11.461 -6.352 -13.484 1 98.62 216 GLY A O 1
ATOM 1585 N N . VAL A 1 217 ? 10.789 -4.242 -13.352 1 98.69 217 VAL A N 1
ATOM 1586 C CA . VAL A 1 217 ? 9.5 -4.617 -12.773 1 98.69 217 VAL A CA 1
ATOM 1587 C C . VAL A 1 217 ? 8.367 -4.031 -13.617 1 98.69 217 VAL A C 1
ATOM 1589 O O . VAL A 1 217 ? 8.43 -2.873 -14.039 1 98.69 217 VAL A O 1
ATOM 1592 N N . VAL A 1 218 ? 7.414 -4.793 -13.922 1 98.56 218 VAL A N 1
ATOM 1593 C CA . VAL A 1 218 ? 6.148 -4.371 -14.516 1 98.56 218 VAL A CA 1
ATOM 1594 C C . VAL A 1 218 ? 5.027 -4.496 -13.484 1 98.56 218 VAL A C 1
ATOM 1596 O O . VAL A 1 218 ? 4.832 -5.562 -12.898 1 98.56 218 VAL A O 1
ATOM 1599 N N . THR A 1 219 ? 4.41 -3.473 -13.18 1 97.81 219 THR A N 1
ATOM 1600 C CA . THR A 1 219 ? 3.158 -3.43 -12.43 1 97.81 219 THR A CA 1
ATOM 1601 C C . THR A 1 219 ? 1.999 -3.023 -13.336 1 97.81 219 THR A C 1
ATOM 1603 O O . THR A 1 219 ? 1.957 -1.895 -13.828 1 97.81 219 THR A O 1
ATOM 1606 N N . SER A 1 220 ? 1.081 -3.969 -13.562 1 97.88 220 SER A N 1
ATOM 1607 C CA . SER A 1 220 ? 0.089 -3.777 -14.617 1 97.88 220 SER A CA 1
ATOM 1608 C C . SER A 1 220 ? -1.329 -3.908 -14.07 1 97.88 220 SER A C 1
ATOM 1610 O O . SER A 1 220 ? -1.619 -4.824 -13.297 1 97.88 220 SER A O 1
ATOM 1612 N N . ALA A 1 221 ? -2.18 -2.994 -14.367 1 96.81 221 ALA A N 1
ATOM 1613 C CA . ALA A 1 221 ? -3.602 -2.996 -14.039 1 96.81 221 ALA A CA 1
ATOM 1614 C C . ALA A 1 221 ? -4.461 -2.916 -15.297 1 96.81 221 ALA A C 1
ATOM 1616 O O . ALA A 1 221 ? -5.035 -1.868 -15.594 1 96.81 221 ALA A O 1
ATOM 1617 N N . PRO A 1 222 ? -4.648 -4.039 -15.898 1 96.75 222 PRO A N 1
ATOM 1618 C CA . PRO A 1 222 ? -5.34 -3.996 -17.188 1 96.75 222 PRO A CA 1
ATOM 1619 C C . PRO A 1 222 ? -6.82 -3.641 -17.047 1 96.75 222 PRO A C 1
ATOM 1621 O O . PRO A 1 222 ? -7.434 -3.158 -18 1 96.75 222 PRO A O 1
ATOM 1624 N N . PHE A 1 223 ? -7.41 -3.963 -15.898 1 96 223 PHE A N 1
ATOM 1625 C CA . PHE A 1 223 ? -8.812 -3.648 -15.656 1 96 223 PHE A CA 1
ATOM 1626 C C . PHE A 1 223 ? -8.945 -2.42 -14.766 1 96 223 PHE A C 1
ATOM 1628 O O . PHE A 1 223 ? -9 -2.541 -13.539 1 96 223 PHE A O 1
ATOM 1635 N N . GLN A 1 224 ? -8.992 -1.297 -15.352 1 92.31 224 GLN A N 1
ATOM 1636 C CA . GLN A 1 224 ? -9.094 -0.041 -14.617 1 92.31 224 GLN A CA 1
ATOM 1637 C C . GLN A 1 224 ? -10.547 0.412 -14.492 1 92.31 224 GLN A C 1
ATOM 1639 O O . GLN A 1 224 ? -11.438 -0.402 -14.242 1 92.31 224 GLN A O 1
ATOM 1644 N N . ALA A 1 225 ? -10.797 1.709 -14.539 1 86.81 225 ALA A N 1
ATOM 1645 C CA . ALA A 1 225 ? -12.109 2.271 -14.227 1 86.81 225 ALA A CA 1
ATOM 1646 C C . ALA A 1 225 ? -13.195 1.629 -15.086 1 86.81 225 ALA A C 1
ATOM 1648 O O . ALA A 1 225 ? -13.023 1.47 -16.297 1 86.81 225 ALA A O 1
ATOM 1649 N N . GLN A 1 226 ? -14.258 1.319 -14.469 1 76.56 226 GLN A N 1
ATOM 1650 C CA . GLN A 1 226 ? -15.344 0.577 -15.086 1 76.56 226 GLN A CA 1
ATOM 1651 C C . GLN A 1 226 ? -16.188 1.482 -15.977 1 76.56 226 GLN A C 1
ATOM 1653 O O . GLN A 1 226 ? -16.562 1.1 -17.094 1 76.56 226 GLN A O 1
ATOM 1658 N N . SER A 1 227 ? -16.547 2.574 -15.328 1 80.38 227 SER A N 1
ATOM 1659 C CA . SER A 1 227 ? -17.422 3.518 -16.031 1 80.38 227 SER A CA 1
ATOM 1660 C C . SER A 1 227 ? -17.25 4.93 -15.484 1 80.38 227 SER A C 1
ATOM 1662 O O . SER A 1 227 ? -16.547 5.145 -14.5 1 80.38 227 SER A O 1
ATOM 1664 N N . GLU A 1 228 ? -17.891 5.844 -16.141 1 80.38 228 GLU A N 1
ATOM 1665 C CA . GLU A 1 228 ? -17.906 7.227 -15.672 1 80.38 228 GLU A CA 1
ATOM 1666 C C . GLU A 1 228 ? -18.594 7.344 -14.32 1 80.38 228 GLU A C 1
ATOM 1668 O O . GLU A 1 228 ? -18.219 8.18 -13.492 1 80.38 228 GLU A O 1
ATOM 1673 N N . THR A 1 229 ? -19.578 6.469 -14.133 1 85.69 229 THR A N 1
ATOM 1674 C CA . THR A 1 229 ? -20.359 6.562 -12.914 1 85.69 229 THR A CA 1
ATOM 1675 C C . THR A 1 229 ? -19.734 5.73 -11.797 1 85.69 229 THR A C 1
ATOM 1677 O O . THR A 1 229 ? -20.016 5.953 -10.617 1 85.69 229 THR A O 1
ATOM 1680 N N . ASN A 1 230 ? -18.984 4.734 -12.172 1 90.31 230 ASN A N 1
ATOM 1681 C CA . ASN A 1 230 ? -18.219 3.936 -11.219 1 90.31 230 ASN A CA 1
ATOM 1682 C C . ASN A 1 230 ? -16.734 3.898 -11.57 1 90.31 230 ASN A C 1
ATOM 1684 O O . ASN A 1 230 ? -16.312 3.086 -12.398 1 90.31 230 ASN A O 1
ATOM 1688 N N . PRO A 1 231 ? -15.992 4.676 -10.938 1 94.25 231 PRO A N 1
ATOM 1689 C CA . PRO A 1 231 ? -14.57 4.777 -11.281 1 94.25 231 PRO A CA 1
ATOM 1690 C C . PRO A 1 231 ? -13.734 3.652 -10.68 1 94.25 231 PRO A C 1
ATOM 1692 O O . PRO A 1 231 ? -12.516 3.623 -10.859 1 94.25 231 PRO A O 1
ATOM 1695 N N . GLU A 1 232 ? -14.328 2.711 -9.953 1 96 232 GLU A N 1
ATOM 1696 C CA . GLU A 1 232 ? -13.562 1.652 -9.297 1 96 232 GLU A CA 1
ATOM 1697 C C . GLU A 1 232 ? -12.93 0.717 -10.32 1 96 232 GLU A C 1
ATOM 1699 O O . GLU A 1 232 ? -13.477 0.506 -11.406 1 96 232 GLU A O 1
ATOM 1704 N N . TRP A 1 233 ? -11.797 0.18 -9.953 1 97 233 TRP A N 1
ATOM 1705 C CA . TRP A 1 233 ? -11.039 -0.713 -10.828 1 97 233 TRP A CA 1
ATOM 1706 C C . TRP A 1 233 ? -11.453 -2.164 -10.609 1 97 233 TRP A C 1
ATOM 1708 O O . TRP A 1 233 ? -11.906 -2.535 -9.523 1 97 233 TRP A O 1
ATOM 1718 N N . GLY A 1 234 ? -11.305 -2.914 -11.719 1 97.12 234 GLY A N 1
ATOM 1719 C CA . GLY A 1 234 ? -11.25 -4.355 -11.539 1 97.12 234 GLY A CA 1
ATOM 1720 C C . GLY A 1 234 ? -9.922 -4.84 -10.992 1 97.12 234 GLY A C 1
ATOM 1721 O O . GLY A 1 234 ? -9.188 -4.074 -10.367 1 97.12 234 GLY A O 1
ATOM 1722 N N . MET A 1 235 ? -9.648 -6.16 -11.133 1 97.44 235 MET A N 1
ATOM 1723 C CA . MET A 1 235 ? -8.383 -6.719 -10.648 1 97.44 235 MET A CA 1
ATOM 1724 C C . MET A 1 235 ? -7.891 -7.824 -11.578 1 97.44 235 MET A C 1
ATOM 1726 O O . MET A 1 235 ? -8.664 -8.391 -12.344 1 97.44 235 MET A O 1
ATOM 1730 N N . ALA A 1 236 ? -6.645 -8.07 -11.594 1 98.19 236 ALA A N 1
ATOM 1731 C CA . ALA A 1 236 ? -6.039 -9.172 -12.336 1 98.19 236 ALA A CA 1
ATOM 1732 C C . ALA A 1 236 ? -4.82 -9.719 -11.602 1 98.19 236 ALA A C 1
ATOM 1734 O O . ALA A 1 236 ? -4.047 -8.961 -11.016 1 98.19 236 ALA A O 1
ATOM 1735 N N . GLU A 1 237 ? -4.688 -10.961 -11.664 1 98.44 237 GLU A N 1
ATOM 1736 C CA . GLU A 1 237 ? -3.535 -11.695 -11.141 1 98.44 237 GLU A CA 1
ATOM 1737 C C . GLU A 1 237 ? -2.861 -12.516 -12.242 1 98.44 237 GLU A C 1
ATOM 1739 O O . GLU A 1 237 ? -3.531 -13.039 -13.133 1 98.44 237 GLU A O 1
ATOM 1744 N N . ALA A 1 238 ? -1.62 -12.586 -12.203 1 98.69 238 ALA A N 1
ATOM 1745 C CA . ALA A 1 238 ? -0.876 -13.5 -13.07 1 98.69 238 ALA A CA 1
ATOM 1746 C C . ALA A 1 238 ? -0.168 -14.578 -12.258 1 98.69 238 ALA A C 1
ATOM 1748 O O . ALA A 1 238 ? 0.88 -14.328 -11.656 1 98.69 238 ALA A O 1
ATOM 1749 N N . TYR A 1 239 ? -0.664 -15.742 -12.367 1 98.5 239 TYR A N 1
ATOM 1750 C CA . TYR A 1 239 ? -0.034 -16.859 -11.664 1 98.5 239 TYR A CA 1
ATOM 1751 C C . TYR A 1 239 ? 1.22 -17.328 -12.391 1 98.5 239 TYR A C 1
ATOM 1753 O O . TYR A 1 239 ? 2.252 -17.578 -11.766 1 98.5 239 TYR A O 1
ATOM 1761 N N . ALA A 1 240 ? 1.082 -17.344 -13.664 1 98.88 240 ALA A N 1
ATOM 1762 C CA . ALA A 1 240 ? 2.209 -17.812 -14.469 1 98.88 240 ALA A CA 1
ATOM 1763 C C . ALA A 1 240 ? 2.391 -16.953 -15.711 1 98.88 240 ALA A C 1
ATOM 1765 O O . ALA A 1 240 ? 1.448 -16.281 -16.156 1 98.88 240 ALA A O 1
ATOM 1766 N N . ALA A 1 241 ? 3.561 -16.984 -16.172 1 98.88 241 ALA A N 1
ATOM 1767 C CA . ALA A 1 241 ? 3.902 -16.391 -17.469 1 98.88 241 ALA A CA 1
ATOM 1768 C C . ALA A 1 241 ? 4.719 -17.344 -18.328 1 98.88 241 ALA A C 1
ATOM 1770 O O . ALA A 1 241 ? 5.406 -18.234 -17.797 1 98.88 241 ALA A O 1
ATOM 1771 N N . GLY A 1 242 ? 4.562 -17.234 -19.609 1 98.81 242 GLY A N 1
ATOM 1772 C CA . GLY A 1 242 ? 5.375 -17.938 -20.578 1 98.81 242 GLY A CA 1
ATOM 1773 C C . GLY A 1 242 ? 5.891 -17.047 -21.688 1 98.81 242 GLY A C 1
ATOM 1774 O O . GLY A 1 242 ? 5.312 -15.992 -21.953 1 98.81 242 GLY A O 1
ATOM 1775 N N . MET A 1 243 ? 6.926 -17.469 -22.297 1 98.81 243 MET A N 1
ATOM 1776 C CA . MET A 1 243 ? 7.566 -16.641 -23.312 1 98.81 243 MET A CA 1
ATOM 1777 C C . MET A 1 243 ? 7.305 -17.203 -24.703 1 98.81 243 MET A C 1
ATOM 1779 O O . MET A 1 243 ? 7.559 -18.391 -24.969 1 98.81 243 MET A O 1
ATOM 1783 N N . GLN A 1 244 ? 6.777 -16.391 -25.562 1 98.81 244 GLN A N 1
ATOM 1784 C CA . GLN A 1 244 ? 6.633 -16.766 -26.969 1 98.81 244 GLN A CA 1
ATOM 1785 C C . GLN A 1 244 ? 7.926 -16.516 -27.734 1 98.81 244 GLN A C 1
ATOM 1787 O O . GLN A 1 244 ? 8.852 -15.875 -27.234 1 98.81 244 GLN A O 1
ATOM 1792 N N . SER A 1 245 ? 7.984 -17.016 -28.969 1 98.31 245 SER A N 1
ATOM 1793 C CA . SER A 1 245 ? 9.219 -17.016 -29.75 1 98.31 245 SER A CA 1
ATOM 1794 C C . SER A 1 245 ? 9.648 -15.602 -30.109 1 98.31 245 SER A C 1
ATOM 1796 O O . SER A 1 245 ? 10.828 -15.344 -30.328 1 98.31 245 SER A O 1
ATOM 1798 N N . ASN A 1 246 ? 8.734 -14.641 -30.125 1 97.62 246 ASN A N 1
ATOM 1799 C CA . ASN A 1 246 ? 9.055 -13.258 -30.469 1 97.62 246 ASN A CA 1
ATOM 1800 C C . ASN A 1 246 ? 9.523 -12.477 -29.25 1 97.62 246 ASN A C 1
ATOM 1802 O O . ASN A 1 246 ? 9.766 -11.273 -29.328 1 97.62 246 ASN A O 1
ATOM 1806 N N . GLY A 1 247 ? 9.555 -13.117 -28.125 1 98.38 247 GLY A N 1
ATOM 1807 C CA . GLY A 1 247 ? 10.062 -12.5 -26.906 1 98.38 247 GLY A CA 1
ATOM 1808 C C . GLY A 1 247 ? 8.969 -11.93 -26.031 1 98.38 247 GLY A C 1
ATOM 1809 O O . GLY A 1 247 ? 9.242 -11.422 -24.938 1 98.38 247 GLY A O 1
ATOM 1810 N N . SER A 1 248 ? 7.734 -12.047 -26.484 1 98.75 248 SER A N 1
ATOM 1811 C CA . SER A 1 248 ? 6.621 -11.57 -25.672 1 98.75 248 SER A CA 1
ATOM 1812 C C . SER A 1 248 ? 6.281 -12.555 -24.562 1 98.75 248 SER A C 1
ATOM 1814 O O . SER A 1 248 ? 6.617 -13.742 -24.656 1 98.75 248 SER A O 1
ATOM 1816 N N . TYR A 1 249 ? 5.688 -12.031 -23.562 1 98.88 249 TYR A N 1
ATOM 1817 C CA . TYR A 1 249 ? 5.266 -12.836 -22.422 1 98.88 249 TYR A CA 1
ATOM 1818 C C . TYR A 1 249 ? 3.748 -12.93 -22.344 1 98.88 249 TYR A C 1
ATOM 1820 O O . TYR A 1 249 ? 3.051 -11.922 -22.438 1 98.88 249 TYR A O 1
ATOM 1828 N N . VAL A 1 250 ? 3.242 -14.109 -22.219 1 98.94 250 VAL A N 1
ATOM 1829 C CA . VAL A 1 250 ? 1.814 -14.336 -22.031 1 98.94 250 VAL A CA 1
ATOM 1830 C C . VAL A 1 250 ? 1.561 -14.789 -20.594 1 98.94 250 VAL A C 1
ATOM 1832 O O . VAL A 1 250 ? 2.301 -15.617 -20.047 1 98.94 250 VAL A O 1
ATOM 1835 N N . THR A 1 251 ? 0.557 -14.195 -19.953 1 98.94 251 THR A N 1
ATOM 1836 C CA . THR A 1 251 ? 0.259 -14.547 -18.562 1 98.94 251 THR A CA 1
ATOM 1837 C C . THR A 1 251 ? -1.034 -15.359 -18.484 1 98.94 251 THR A C 1
ATOM 1839 O O . THR A 1 251 ? -1.829 -15.367 -19.422 1 98.94 251 THR A O 1
ATOM 1842 N N . THR A 1 252 ? -1.19 -16.078 -17.391 1 98.88 252 THR A N 1
ATOM 1843 C CA . THR A 1 252 ? -2.471 -16.656 -17 1 98.88 252 THR A CA 1
ATOM 1844 C C . THR A 1 252 ? -2.773 -16.359 -15.531 1 98.88 252 THR A C 1
ATOM 1846 O O . THR A 1 252 ? -1.856 -16.188 -14.719 1 98.88 252 THR A O 1
ATOM 1849 N N . GLY A 1 253 ? -3.953 -16.281 -15.211 1 98.69 253 GLY A N 1
ATOM 1850 C CA . GLY A 1 253 ? -4.477 -16.062 -13.875 1 98.69 253 GLY A CA 1
ATOM 1851 C C . GLY A 1 253 ? -5.98 -15.875 -13.844 1 98.69 253 GLY A C 1
ATOM 1852 O O . GLY A 1 253 ? -6.703 -16.484 -14.641 1 98.69 253 GLY A O 1
ATOM 1853 N N . TYR A 1 254 ? -6.387 -15.18 -12.875 1 98.06 254 TYR A N 1
ATOM 1854 C CA . TYR A 1 254 ? -7.805 -14.828 -12.844 1 98.06 254 TYR A CA 1
ATOM 1855 C C . TYR A 1 254 ? -8 -13.367 -12.445 1 98.06 254 TYR A C 1
ATOM 1857 O O . TYR A 1 254 ? -7.078 -12.734 -11.93 1 98.06 254 TYR A O 1
ATOM 1865 N N . GLY A 1 255 ? -9.07 -12.922 -12.836 1 97.81 255 GLY A N 1
ATOM 1866 C CA . GLY A 1 255 ? -9.414 -11.516 -12.641 1 97.81 255 GLY A CA 1
ATOM 1867 C C . GLY A 1 255 ? -10.867 -11.211 -12.969 1 97.81 255 GLY A C 1
ATOM 1868 O O . GLY A 1 255 ? -11.648 -12.125 -13.258 1 97.81 255 GLY A O 1
ATOM 1869 N N . ARG A 1 256 ? -11.211 -9.969 -12.812 1 96.31 256 ARG A N 1
ATOM 1870 C CA . ARG A 1 256 ? -12.523 -9.461 -13.18 1 96.31 256 ARG A CA 1
ATOM 1871 C C . ARG A 1 256 ? -12.453 -8.008 -13.633 1 96.31 256 ARG A C 1
ATOM 1873 O O . ARG A 1 256 ? -11.703 -7.215 -13.062 1 96.31 256 ARG A O 1
ATOM 1880 N N . SER A 1 257 ? -13.227 -7.695 -14.586 1 92.94 257 SER A N 1
ATOM 1881 C CA . SER A 1 257 ? -13.297 -6.32 -15.062 1 92.94 257 SER A CA 1
ATOM 1882 C C . SER A 1 257 ? -14.117 -5.449 -14.117 1 92.94 257 SER A C 1
ATOM 1884 O O . SER A 1 257 ? -13.844 -4.254 -13.977 1 92.94 257 SER A O 1
ATOM 1886 N N . ALA A 1 258 ? -15.047 -6.023 -13.438 1 92.31 258 ALA A N 1
ATOM 1887 C CA . ALA A 1 258 ? -15.867 -5.301 -12.469 1 92.31 258 ALA A CA 1
ATOM 1888 C C . ALA A 1 258 ? -15.125 -5.113 -11.148 1 92.31 258 ALA A C 1
ATOM 1890 O O . ALA A 1 258 ? -14.125 -5.797 -10.891 1 92.31 258 ALA A O 1
ATOM 1891 N N . SER A 1 259 ? -15.539 -4.215 -10.383 1 92.56 259 SER A N 1
ATOM 1892 C CA . SER A 1 259 ? -14.891 -3.92 -9.109 1 92.56 259 SER A CA 1
ATOM 1893 C C . SER A 1 259 ? -15.219 -4.98 -8.062 1 92.56 259 SER A C 1
ATOM 1895 O O . SER A 1 259 ? -14.562 -5.047 -7.02 1 92.56 259 SER A O 1
ATOM 1897 N N . SER A 1 260 ? -16.25 -5.77 -8.273 1 90.94 260 SER A N 1
ATOM 1898 C CA . SER A 1 260 ? -16.656 -6.848 -7.379 1 90.94 260 SER A CA 1
ATOM 1899 C C . SER A 1 260 ? -17.281 -8 -8.156 1 90.94 260 SER A C 1
ATOM 1901 O O . SER A 1 260 ? -17.453 -7.922 -9.375 1 90.94 260 SER A O 1
ATOM 1903 N N . GLY A 1 261 ? -17.469 -9.156 -7.434 1 94.06 261 GLY A N 1
ATOM 1904 C CA . GLY A 1 261 ? -18.125 -10.297 -8.047 1 94.06 261 GLY A CA 1
ATOM 1905 C C . GLY A 1 261 ? -17.188 -11.438 -8.375 1 94.06 261 GLY A C 1
ATOM 1906 O O . GLY A 1 261 ? -16.109 -11.539 -7.801 1 94.06 261 GLY A O 1
ATOM 1907 N N . LYS A 1 262 ? -17.625 -12.352 -9.32 1 96.5 262 LYS A N 1
ATOM 1908 C CA . LYS A 1 262 ? -16.906 -13.57 -9.68 1 96.5 262 LYS A CA 1
ATOM 1909 C C . LYS A 1 262 ? -15.703 -13.258 -10.555 1 96.5 262 LYS A C 1
ATOM 1911 O O . LYS A 1 262 ? -15.633 -12.195 -11.172 1 96.5 262 LYS A O 1
ATOM 1916 N N . VAL A 1 263 ? -14.805 -14.164 -10.594 1 97.81 263 VAL A N 1
ATOM 1917 C CA . VAL A 1 263 ? -13.602 -13.977 -11.391 1 97.81 263 VAL A CA 1
ATOM 1918 C C . VAL A 1 263 ? -13.633 -14.906 -12.602 1 97.81 263 VAL A C 1
ATOM 1920 O O . VAL A 1 263 ? -14.312 -15.938 -12.586 1 97.81 263 VAL A O 1
ATOM 1923 N N . ASP A 1 264 ? -12.875 -14.469 -13.602 1 98.44 264 ASP A N 1
ATOM 1924 C CA . ASP A 1 264 ? -12.688 -15.234 -14.828 1 98.44 264 ASP A CA 1
ATOM 1925 C C . ASP A 1 264 ? -11.211 -15.586 -15.039 1 98.44 264 ASP A C 1
ATOM 1927 O O . ASP A 1 264 ? -10.336 -14.969 -14.438 1 98.44 264 ASP A O 1
ATOM 1931 N N . LEU A 1 265 ? -10.969 -16.641 -15.773 1 98.75 265 LEU A N 1
ATOM 1932 C CA . LEU A 1 265 ? -9.602 -16.812 -16.266 1 98.75 265 LEU A CA 1
ATOM 1933 C C . LEU A 1 265 ? -9.211 -15.672 -17.203 1 98.75 265 LEU A C 1
ATOM 1935 O O . LEU A 1 265 ? -9.938 -15.359 -18.141 1 98.75 265 LEU A O 1
ATOM 1939 N N . VAL A 1 266 ? -8.125 -15.031 -16.891 1 98.75 266 VAL A N 1
ATOM 1940 C CA . VAL A 1 266 ? -7.684 -13.914 -17.734 1 98.75 266 VAL A CA 1
ATOM 1941 C C . VAL A 1 266 ? -6.254 -14.164 -18.203 1 98.75 266 VAL A C 1
ATOM 1943 O O . VAL A 1 266 ? -5.461 -14.805 -17.5 1 98.75 266 VAL A O 1
ATOM 1946 N N . SER A 1 267 ? -5.953 -13.648 -19.359 1 98.88 267 SER A N 1
ATOM 1947 C CA . SER A 1 267 ? -4.637 -13.719 -19.984 1 98.88 267 SER A CA 1
ATOM 1948 C C . SER A 1 267 ? -4.297 -12.414 -20.703 1 98.88 267 SER A C 1
ATOM 1950 O O . SER A 1 267 ? -5.16 -11.812 -21.344 1 98.88 267 SER A O 1
ATOM 1952 N N . PHE A 1 268 ? -3.102 -12.023 -20.5 1 98.88 268 PHE A N 1
ATOM 1953 C CA . PHE A 1 268 ? -2.553 -10.828 -21.141 1 98.88 268 PHE A CA 1
ATOM 1954 C C . PHE A 1 268 ? -1.198 -11.133 -21.766 1 98.88 268 PHE A C 1
ATOM 1956 O O . PHE A 1 268 ? -0.565 -12.141 -21.438 1 98.88 268 PHE A O 1
ATOM 1963 N N . ARG A 1 269 ? -0.848 -10.258 -22.703 1 98.94 269 ARG A N 1
ATOM 1964 C CA . ARG A 1 269 ? 0.473 -10.375 -23.312 1 98.94 269 ARG A CA 1
ATOM 1965 C C . ARG A 1 269 ? 1.27 -9.086 -23.141 1 98.94 269 ARG A C 1
ATOM 1967 O O . ARG A 1 269 ? 0.724 -7.992 -23.297 1 98.94 269 ARG A O 1
ATOM 1974 N N . TYR A 1 270 ? 2.492 -9.266 -22.797 1 98.88 270 TYR A N 1
ATOM 1975 C CA . TYR A 1 270 ? 3.434 -8.164 -22.656 1 98.88 270 TYR A CA 1
ATOM 1976 C C . TYR A 1 270 ? 4.598 -8.312 -23.641 1 98.88 270 TYR A C 1
ATOM 1978 O O . TYR A 1 270 ? 5.082 -9.422 -23.859 1 98.88 270 TYR A O 1
ATOM 1986 N N . THR A 1 271 ? 5.09 -7.219 -24.156 1 98.62 271 THR A N 1
ATOM 1987 C CA . THR A 1 271 ? 6.238 -7.234 -25.047 1 98.62 271 THR A CA 1
ATOM 1988 C C . THR A 1 271 ? 7.508 -7.621 -24.297 1 98.62 271 THR A C 1
ATOM 1990 O O . THR A 1 271 ? 7.492 -7.746 -23.062 1 98.62 271 THR A O 1
ATOM 1993 N N . SER A 1 272 ? 8.586 -7.754 -25.031 1 98.44 272 SER A N 1
ATOM 1994 C CA . SER A 1 272 ? 9.867 -8.109 -24.438 1 98.44 272 SER A CA 1
ATOM 1995 C C . SER A 1 272 ? 10.367 -7.012 -23.5 1 98.44 272 SER A C 1
ATOM 1997 O O . SER A 1 272 ? 11.219 -7.258 -22.656 1 98.44 272 SER A O 1
ATOM 1999 N N . THR A 1 273 ? 9.828 -5.809 -23.625 1 98 273 THR A N 1
ATOM 2000 C CA . THR A 1 273 ? 10.227 -4.707 -22.75 1 98 273 THR A CA 1
ATOM 2001 C C . THR A 1 273 ? 9.203 -4.504 -21.641 1 98 273 THR A C 1
ATOM 2003 O O . THR A 1 273 ? 9.352 -3.607 -20.797 1 98 273 THR A O 1
ATOM 2006 N N . GLY A 1 274 ? 8.125 -5.281 -21.672 1 98.19 274 GLY A N 1
ATOM 2007 C CA . GLY A 1 274 ? 7.195 -5.27 -20.562 1 98.19 274 GLY A CA 1
ATOM 2008 C C . GLY A 1 274 ? 5.945 -4.453 -20.828 1 98.19 274 GLY A C 1
ATOM 2009 O O . GLY A 1 274 ? 5.117 -4.266 -19.938 1 98.19 274 GLY A O 1
ATOM 2010 N N . ALA A 1 275 ? 5.785 -3.924 -22.016 1 97.62 275 ALA A N 1
ATOM 2011 C CA . ALA A 1 275 ? 4.586 -3.152 -22.344 1 97.62 275 ALA A CA 1
ATOM 2012 C C . ALA A 1 275 ? 3.402 -4.074 -22.625 1 97.62 275 ALA A C 1
ATOM 2014 O O . ALA A 1 275 ? 3.561 -5.117 -23.266 1 97.62 275 ALA A O 1
ATOM 2015 N N . LEU A 1 276 ? 2.221 -3.701 -22.203 1 98 276 LEU A N 1
ATOM 2016 C CA . LEU A 1 276 ? 1.004 -4.445 -22.5 1 98 276 LEU A CA 1
ATOM 2017 C C . LEU A 1 276 ? 0.714 -4.418 -24 1 98 276 LEU A C 1
ATOM 2019 O O . LEU A 1 276 ? 0.786 -3.363 -24.641 1 98 276 LEU A O 1
ATOM 2023 N N . ASP A 1 277 ? 0.389 -5.539 -24.594 1 98.56 277 ASP A N 1
ATOM 2024 C CA . ASP A 1 277 ? 0.135 -5.672 -26.016 1 98.56 277 ASP A CA 1
ATOM 2025 C C . ASP A 1 277 ? -1.359 -5.594 -26.328 1 98.56 277 ASP A C 1
ATOM 2027 O O . ASP A 1 277 ? -2.104 -6.539 -26.062 1 98.56 277 ASP A O 1
ATOM 2031 N N . PRO A 1 278 ? -1.828 -4.555 -26.938 1 97.19 278 PRO A N 1
ATOM 2032 C CA . PRO A 1 278 ? -3.264 -4.395 -27.172 1 97.19 278 PRO A CA 1
ATOM 2033 C C . PRO A 1 278 ? -3.793 -5.344 -28.25 1 97.19 278 PRO A C 1
ATOM 2035 O O . PRO A 1 278 ? -5.008 -5.461 -28.438 1 97.19 278 PRO A O 1
ATOM 2038 N N . THR A 1 279 ? -2.969 -6.074 -28.953 1 97.44 279 THR A N 1
ATOM 2039 C CA . THR A 1 279 ? -3.398 -6.93 -30.047 1 97.44 279 THR A CA 1
ATOM 2040 C C . THR A 1 279 ? -3.67 -8.352 -29.547 1 97.44 279 THR A C 1
ATOM 2042 O O . THR A 1 279 ? -4.156 -9.195 -30.312 1 97.44 279 THR A O 1
ATOM 2045 N N . TRP A 1 280 ? -3.377 -8.625 -28.359 1 98.25 280 TRP A N 1
ATOM 2046 C CA . TRP A 1 280 ? -3.598 -9.945 -27.766 1 98.25 280 TRP A CA 1
ATOM 2047 C C . TRP A 1 280 ? -5.086 -10.195 -27.547 1 98.25 280 TRP A C 1
ATOM 2049 O O . TRP A 1 280 ? -5.77 -9.375 -26.922 1 98.25 280 TRP A O 1
ATOM 2059 N N . GLY A 1 281 ? -5.48 -11.406 -27.922 1 97.5 281 GLY A N 1
ATOM 2060 C CA . GLY A 1 281 ? -6.898 -11.688 -27.766 1 97.5 281 GLY A CA 1
ATOM 2061 C C . GLY A 1 281 ? -7.789 -10.625 -28.375 1 97.5 281 GLY A C 1
ATOM 2062 O O . GLY A 1 281 ? -7.68 -10.328 -29.562 1 97.5 281 GLY A O 1
ATOM 2063 N N . THR A 1 282 ? -8.57 -10.086 -27.609 1 92.5 282 THR A N 1
ATOM 2064 C CA . THR A 1 282 ? -9.438 -8.984 -28.031 1 92.5 282 THR A CA 1
ATOM 2065 C C . THR A 1 282 ? -9.219 -7.766 -27.141 1 92.5 282 THR A C 1
ATOM 2067 O O . THR A 1 282 ? -9.5 -7.809 -25.938 1 92.5 282 THR A O 1
ATOM 2070 N N . GLY A 1 283 ? -8.695 -6.73 -27.75 1 91.25 283 GLY A N 1
ATOM 2071 C CA . GLY A 1 283 ? -8.445 -5.52 -26.984 1 91.25 283 GLY A CA 1
ATOM 2072 C C . GLY A 1 283 ? -7.328 -5.68 -25.969 1 91.25 283 GLY A C 1
ATOM 2073 O O . GLY A 1 283 ? -7.352 -5.039 -24.922 1 91.25 283 GLY A O 1
ATOM 2074 N N . GLY A 1 284 ? -6.535 -6.637 -26.172 1 96 284 GLY A N 1
ATOM 2075 C CA . GLY A 1 284 ? -5.371 -6.816 -25.312 1 96 284 GLY A CA 1
ATOM 2076 C C . GLY A 1 284 ? -5.605 -7.797 -24.188 1 96 284 GLY A C 1
ATOM 2077 O O . GLY A 1 284 ? -4.77 -7.93 -23.297 1 96 284 GLY A O 1
ATOM 2078 N N . ALA A 1 285 ? -6.738 -8.453 -24.234 1 97.25 285 ALA A N 1
ATOM 2079 C CA . ALA A 1 285 ? -7.059 -9.344 -23.125 1 97.25 285 ALA A CA 1
ATOM 2080 C C . ALA A 1 285 ? -7.781 -10.594 -23.625 1 97.25 285 ALA A C 1
ATOM 2082 O O . ALA A 1 285 ? -8.508 -10.547 -24.609 1 97.25 285 ALA A O 1
ATOM 2083 N N . VAL A 1 286 ? -7.555 -11.625 -22.984 1 98.19 286 VAL A N 1
ATOM 2084 C CA . VAL A 1 286 ? -8.383 -12.828 -23.031 1 98.19 286 VAL A CA 1
ATOM 2085 C C . VAL A 1 286 ? -9.125 -13 -21.719 1 98.19 286 VAL A C 1
ATOM 2087 O O . VAL A 1 286 ? -8.516 -13.008 -20.641 1 98.19 286 VAL A O 1
ATOM 2090 N N . VAL A 1 287 ? -10.391 -13.094 -21.766 1 98 287 VAL A N 1
ATOM 2091 C CA . VAL A 1 287 ? -11.242 -13.336 -20.609 1 98 287 VAL A CA 1
ATOM 2092 C C . VAL A 1 287 ? -12.148 -14.539 -20.875 1 98 287 VAL A C 1
ATOM 2094 O O . VAL A 1 287 ? -12.969 -14.516 -21.797 1 98 287 VAL A O 1
ATOM 2097 N N . LEU A 1 288 ? -11.992 -15.578 -20.141 1 98.38 288 LEU A N 1
ATOM 2098 C CA . LEU A 1 288 ? -12.828 -16.766 -20.297 1 98.38 288 LEU A CA 1
ATOM 2099 C C . LEU A 1 288 ? -13.867 -16.828 -19.172 1 98.38 288 LEU A C 1
ATOM 2101 O O . LEU A 1 288 ? -13.523 -17.031 -18.016 1 98.38 288 LEU A O 1
ATOM 2105 N N . ASP A 1 289 ? -15.023 -16.656 -19.469 1 97.44 289 ASP A N 1
ATOM 2106 C CA . ASP A 1 289 ? -16.188 -16.797 -18.609 1 97.44 289 ASP A CA 1
ATOM 2107 C C . ASP A 1 289 ? -17.078 -17.938 -19.078 1 97.44 289 ASP A C 1
ATOM 2109 O O . ASP A 1 289 ? -17.75 -17.828 -20.094 1 97.44 289 ASP A O 1
ATOM 2113 N N . LEU A 1 290 ? -17.156 -19 -18.328 1 97.75 290 LEU A N 1
ATOM 2114 C CA . LEU A 1 290 ? -17.875 -20.188 -18.781 1 97.75 290 LEU A CA 1
ATOM 2115 C C . LEU A 1 290 ? -19.375 -20.016 -18.609 1 97.75 290 LEU A C 1
ATOM 2117 O O . LEU A 1 290 ? -20.125 -20.109 -19.594 1 97.75 290 LEU A O 1
ATOM 2121 N N . VAL A 1 291 ? -19.797 -19.719 -17.312 1 97.19 291 VAL A N 1
ATOM 2122 C CA . VAL A 1 291 ? -21.234 -19.625 -17.078 1 97.19 291 VAL A CA 1
ATOM 2123 C C . VAL A 1 291 ? -21.531 -18.516 -16.078 1 97.19 291 VAL A C 1
ATOM 2125 O O . VAL A 1 291 ? -22.516 -18.578 -15.344 1 97.19 291 VAL A O 1
ATOM 2128 N N . GLY A 1 292 ? -20.609 -17.609 -15.961 1 96 292 GLY A N 1
ATOM 2129 C CA . GLY A 1 292 ? -20.828 -16.484 -15.078 1 96 292 GLY A CA 1
ATOM 2130 C C . GLY A 1 292 ? -20.391 -16.75 -13.648 1 96 292 GLY A C 1
ATOM 2131 O O . GLY A 1 292 ? -20.75 -15.992 -12.742 1 96 292 GLY A O 1
ATOM 2132 N N . ASP A 1 293 ? -19.766 -17.844 -13.422 1 96.88 293 ASP A N 1
ATOM 2133 C CA . ASP A 1 293 ? -19.188 -18.188 -12.125 1 96.88 293 ASP A CA 1
ATOM 2134 C C . ASP A 1 293 ? -17.672 -18.109 -12.156 1 96.88 293 ASP A C 1
ATOM 2136 O O . ASP A 1 293 ? -17.094 -17.609 -13.117 1 96.88 293 ASP A O 1
ATOM 2140 N N . ASP A 1 294 ? -16.984 -18.578 -11.125 1 97.06 294 ASP A N 1
ATOM 2141 C CA . ASP A 1 294 ? -15.547 -18.406 -11.008 1 97.06 294 ASP A CA 1
ATOM 2142 C C . ASP A 1 294 ? -14.812 -19.344 -11.977 1 97.06 294 ASP A C 1
ATOM 2144 O O . ASP A 1 294 ? -15.039 -20.547 -11.977 1 97.06 294 ASP A O 1
ATOM 2148 N N . ASP A 1 295 ? -13.945 -18.828 -12.812 1 98.38 295 ASP A N 1
ATOM 2149 C CA . ASP A 1 295 ? -12.992 -19.531 -13.656 1 98.38 295 ASP A CA 1
ATOM 2150 C C . ASP A 1 295 ? -11.562 -19.062 -13.391 1 98.38 295 ASP A C 1
ATOM 2152 O O . ASP A 1 295 ? -11.305 -17.859 -13.328 1 98.38 295 ASP A O 1
ATOM 2156 N N . ARG A 1 296 ? -10.672 -19.984 -13.281 1 98.56 296 ARG A N 1
ATOM 2157 C CA . ARG A 1 296 ? -9.344 -19.594 -12.828 1 98.56 296 ARG A CA 1
ATOM 2158 C C . ARG A 1 296 ? -8.258 -20.266 -13.664 1 98.56 296 ARG A C 1
ATOM 2160 O O . ARG A 1 296 ? -8.289 -21.484 -13.859 1 98.56 296 ARG A O 1
ATOM 2167 N N . GLY A 1 297 ? -7.379 -19.438 -14.203 1 98.81 297 GLY A N 1
ATOM 2168 C CA . GLY A 1 297 ? -6.113 -19.953 -14.695 1 98.81 297 GLY A CA 1
ATOM 2169 C C . GLY A 1 297 ? -5.062 -20.094 -13.602 1 98.81 297 GLY A C 1
ATOM 2170 O O . GLY A 1 297 ? -4.902 -19.188 -12.773 1 98.81 297 GLY A O 1
ATOM 2171 N N . ARG A 1 298 ? -4.371 -21.219 -13.617 1 98.62 298 ARG A N 1
ATOM 2172 C CA . ARG A 1 298 ? -3.412 -21.469 -12.539 1 98.62 298 ARG A CA 1
ATOM 2173 C C . ARG A 1 298 ? -1.994 -21.578 -13.094 1 98.62 298 ARG A C 1
ATOM 2175 O O . ARG A 1 298 ? -1.023 -21.328 -12.383 1 98.62 298 ARG A O 1
ATOM 2182 N N . ASN A 1 299 ? -1.841 -22.031 -14.242 1 98.88 299 ASN A N 1
ATOM 2183 C CA . ASN A 1 299 ? -0.553 -22.188 -14.914 1 98.88 299 ASN A CA 1
ATOM 2184 C C . ASN A 1 299 ? -0.705 -22.203 -16.422 1 98.88 299 ASN A C 1
ATOM 2186 O O . ASN A 1 299 ? -1.82 -22.281 -16.953 1 98.88 299 ASN A O 1
ATOM 2190 N N . LEU A 1 300 ? 0.38 -22.016 -17.125 1 98.88 300 LEU A N 1
ATOM 2191 C CA . LEU A 1 300 ? 0.351 -22.109 -18.594 1 98.88 300 LEU A CA 1
ATOM 2192 C C . LEU A 1 300 ? 1.692 -22.594 -19.125 1 98.88 300 LEU A C 1
ATOM 2194 O O . LEU A 1 300 ? 2.705 -22.547 -18.422 1 98.88 300 LEU A O 1
ATOM 2198 N N . VAL A 1 301 ? 1.645 -23.078 -20.312 1 98.81 301 VAL A N 1
ATOM 2199 C CA . VAL A 1 301 ? 2.863 -23.344 -21.078 1 98.81 301 VAL A CA 1
ATOM 2200 C C . VAL A 1 301 ? 2.703 -22.828 -22.5 1 98.81 301 VAL A C 1
ATOM 2202 O O . VAL A 1 301 ? 1.625 -22.953 -23.094 1 98.81 301 VAL A O 1
ATOM 2205 N N . VAL A 1 302 ? 3.703 -22.219 -22.984 1 98.81 302 VAL A N 1
ATOM 2206 C CA . VAL A 1 302 ? 3.76 -21.844 -24.391 1 98.81 302 VAL A CA 1
ATOM 2207 C C . VAL A 1 302 ? 4.309 -23 -25.219 1 98.81 302 VAL A C 1
ATOM 2209 O O . VAL A 1 302 ? 5.406 -23.5 -24.953 1 98.81 302 VAL A O 1
ATOM 2212 N N . LEU A 1 303 ? 3.551 -23.422 -26.172 1 98.81 303 LEU A N 1
ATOM 2213 C CA . LEU A 1 303 ? 3.932 -24.547 -27.016 1 98.81 303 LEU A CA 1
ATOM 2214 C C . LEU A 1 303 ? 4.938 -24.109 -28.078 1 98.81 303 LEU A C 1
ATOM 2216 O O . LEU A 1 303 ? 5.199 -22.922 -28.234 1 98.81 303 LEU A O 1
ATOM 2220 N N . ASN A 1 304 ? 5.535 -25.109 -28.812 1 97.94 304 ASN A N 1
ATOM 2221 C CA . ASN A 1 304 ? 6.625 -24.828 -29.734 1 97.94 304 ASN A CA 1
ATOM 2222 C C . ASN A 1 304 ? 6.152 -24 -30.922 1 97.94 304 ASN A C 1
ATOM 2224 O O . ASN A 1 304 ? 6.957 -23.344 -31.594 1 97.94 304 ASN A O 1
ATOM 2228 N N . ASP A 1 305 ? 4.887 -23.953 -31.219 1 98.06 305 ASP A N 1
ATOM 2229 C CA . ASP A 1 305 ? 4.332 -23.156 -32.312 1 98.06 305 ASP A CA 1
ATOM 2230 C C . ASP A 1 305 ? 3.707 -21.875 -31.781 1 98.06 305 ASP A C 1
ATOM 2232 O O . ASP A 1 305 ? 2.895 -21.25 -32.469 1 98.06 305 ASP A O 1
ATOM 2236 N N . ASP A 1 306 ? 3.926 -21.5 -30.531 1 98.62 306 ASP A N 1
ATOM 2237 C CA . ASP A 1 306 ? 3.58 -20.266 -29.844 1 98.62 306 ASP A CA 1
ATOM 2238 C C . ASP A 1 306 ? 2.111 -20.25 -29.438 1 98.62 306 ASP A C 1
ATOM 2240 O O . ASP A 1 306 ? 1.616 -19.266 -28.891 1 98.62 306 ASP A O 1
ATOM 2244 N N . ARG A 1 307 ? 1.409 -21.359 -29.734 1 98.75 307 ARG A N 1
ATOM 2245 C CA . ARG A 1 307 ? 0.123 -21.5 -29.047 1 98.75 307 ARG A CA 1
ATOM 2246 C C . ARG A 1 307 ? 0.303 -21.578 -27.547 1 98.75 307 ARG A C 1
ATOM 2248 O O . ARG A 1 307 ? 1.396 -21.875 -27.062 1 98.75 307 ARG A O 1
ATOM 2255 N N . VAL A 1 308 ? -0.735 -21.25 -26.859 1 98.88 308 VAL A N 1
ATOM 2256 C CA . VAL A 1 308 ? -0.631 -21.203 -25.406 1 98.88 308 VAL A CA 1
ATOM 2257 C C . VAL A 1 308 ? -1.678 -22.125 -24.781 1 98.88 308 VAL A C 1
ATOM 2259 O O . VAL A 1 308 ? -2.865 -22.031 -25.109 1 98.88 308 VAL A O 1
ATOM 2262 N N . LEU A 1 309 ? -1.257 -23 -23.969 1 98.94 309 LEU A N 1
ATOM 2263 C CA . LEU A 1 309 ? -2.131 -23.875 -23.203 1 98.94 309 LEU A CA 1
ATOM 2264 C C . LEU A 1 309 ? -2.244 -23.406 -21.75 1 98.94 309 LEU A C 1
ATOM 2266 O O . LEU A 1 309 ? -1.258 -23.406 -21.016 1 98.94 309 LEU A O 1
ATOM 2270 N N . HIS A 1 310 ? -3.414 -22.953 -21.359 1 98.88 310 HIS A N 1
ATOM 2271 C CA . HIS A 1 310 ? -3.73 -22.609 -19.984 1 98.88 310 HIS A CA 1
ATOM 2272 C C . HIS A 1 310 ? -4.383 -23.781 -19.266 1 98.88 310 HIS A C 1
ATOM 2274 O O . HIS A 1 310 ? -5.184 -24.516 -19.844 1 98.88 310 HIS A O 1
ATOM 2280 N N . VAL A 1 311 ? -4.086 -23.875 -18 1 98.94 311 VAL A N 1
ATOM 2281 C CA . VAL A 1 311 ? -4.742 -24.906 -17.203 1 98.94 311 VAL A CA 1
ATOM 2282 C C . VAL A 1 311 ? -5.309 -24.281 -15.922 1 98.94 311 VAL A C 1
ATOM 2284 O O . VAL A 1 311 ? -4.812 -23.25 -15.453 1 98.94 311 VAL A O 1
ATOM 2287 N N . GLY A 1 312 ? -6.324 -24.891 -15.359 1 98.81 312 GLY A N 1
ATOM 2288 C CA . GLY A 1 312 ? -6.949 -24.422 -14.141 1 98.81 312 GLY A CA 1
ATOM 2289 C C . GLY A 1 312 ? -8.273 -25.094 -13.844 1 98.81 312 GLY A C 1
ATOM 2290 O O . GLY A 1 312 ? -8.383 -26.328 -13.891 1 98.81 312 GLY A O 1
ATOM 2291 N N . SER A 1 313 ? -9.25 -24.234 -13.484 1 98.75 313 SER A N 1
ATOM 2292 C CA . SER A 1 313 ? -10.562 -24.766 -13.133 1 98.75 313 SER A CA 1
ATOM 2293 C C . SER A 1 313 ? -11.672 -23.797 -13.547 1 98.75 313 SER A C 1
ATOM 2295 O O . SER A 1 313 ? -11.43 -22.594 -13.719 1 98.75 313 SER A O 1
ATOM 2297 N N . GLY A 1 314 ? -12.805 -24.391 -13.789 1 98.5 314 GLY A N 1
ATOM 2298 C CA . GLY A 1 314 ? -14.023 -23.641 -14.047 1 98.5 314 GLY A CA 1
ATOM 2299 C C . GLY A 1 314 ? -15.203 -24.109 -13.227 1 98.5 314 GLY A C 1
ATOM 2300 O O . GLY A 1 314 ? -15.414 -25.312 -13.07 1 98.5 314 GLY A O 1
ATOM 2301 N N . SER A 1 315 ? -15.891 -23.188 -12.648 1 97.62 315 SER A N 1
ATOM 2302 C CA . SER A 1 315 ? -17.109 -23.5 -11.922 1 97.62 315 SER A CA 1
ATOM 2303 C C . SER A 1 315 ? -18.328 -23.484 -12.844 1 97.62 315 SER A C 1
ATOM 2305 O O . SER A 1 315 ? -18.641 -22.438 -13.438 1 97.62 315 SER A O 1
ATOM 2307 N N . LEU A 1 316 ? -19.047 -24.547 -12.961 1 97.38 316 LEU A N 1
ATOM 2308 C CA . LEU A 1 316 ? -20.203 -24.688 -13.844 1 97.38 316 LEU A CA 1
ATOM 2309 C C . LEU A 1 316 ? -21.5 -24.719 -13.047 1 97.38 316 LEU A C 1
ATOM 2311 O O . LEU A 1 316 ? -22.562 -25.047 -13.586 1 97.38 316 LEU A O 1
ATOM 2315 N N . GLY A 1 317 ? -21.422 -24.391 -11.797 1 92.81 317 GLY A N 1
ATOM 2316 C CA . GLY A 1 317 ? -22.531 -24.391 -10.875 1 92.81 317 GLY A CA 1
ATOM 2317 C C . GLY A 1 317 ? -22.172 -24.859 -9.477 1 92.81 317 GLY A C 1
ATOM 2318 O O . GLY A 1 317 ? -20.984 -25.078 -9.188 1 92.81 317 GLY A O 1
ATOM 2319 N N . ALA A 1 318 ? -23.141 -24.984 -8.656 1 90.94 318 ALA A N 1
ATOM 2320 C CA . ALA A 1 318 ? -22.906 -25.391 -7.273 1 90.94 318 ALA A CA 1
ATOM 2321 C C . ALA A 1 318 ? -22.281 -26.797 -7.207 1 90.94 318 ALA A C 1
ATOM 2323 O O . ALA A 1 318 ? -22.781 -27.734 -7.836 1 90.94 318 ALA A O 1
ATOM 2324 N N . GLN A 1 319 ? -21.203 -26.953 -6.555 1 91.94 319 GLN A N 1
ATOM 2325 C CA . GLN A 1 319 ? -20.484 -28.219 -6.355 1 91.94 319 GLN A CA 1
ATOM 2326 C C . GLN A 1 319 ? -20.062 -28.828 -7.688 1 91.94 319 GLN A C 1
ATOM 2328 O O . GLN A 1 319 ? -20.141 -30.047 -7.871 1 91.94 319 GLN A O 1
ATOM 2333 N N . ASN A 1 320 ? -19.844 -28.031 -8.594 1 96.44 320 ASN A N 1
ATOM 2334 C CA . ASN A 1 320 ? -19.453 -28.484 -9.93 1 96.44 320 ASN A CA 1
ATOM 2335 C C . ASN A 1 320 ? -18.281 -27.672 -10.477 1 96.44 320 ASN A C 1
ATOM 2337 O O . ASN A 1 320 ? -18.438 -26.938 -11.461 1 96.44 320 ASN A O 1
ATOM 2341 N N . ILE A 1 321 ? -17.188 -27.812 -9.812 1 97.88 321 ILE A N 1
ATOM 2342 C CA . ILE A 1 321 ? -15.938 -27.203 -10.273 1 97.88 321 ILE A CA 1
ATOM 2343 C C . ILE A 1 321 ? -15.133 -28.25 -11.055 1 97.88 321 ILE A C 1
ATOM 2345 O O . ILE A 1 321 ? -14.758 -29.281 -10.508 1 97.88 321 ILE A O 1
ATOM 2349 N N . GLN A 1 322 ? -14.812 -27.953 -12.273 1 98.62 322 GLN A N 1
ATOM 2350 C CA . GLN A 1 322 ? -14.172 -28.922 -13.148 1 98.62 322 GLN A CA 1
ATOM 2351 C C . GLN A 1 322 ? -12.781 -28.469 -13.562 1 98.62 322 GLN A C 1
ATOM 2353 O O . GLN A 1 322 ? -12.516 -27.266 -13.625 1 98.62 322 GLN A O 1
ATOM 2358 N N . ALA A 1 323 ? -11.938 -29.406 -13.766 1 98.69 323 ALA A N 1
ATOM 2359 C CA . ALA A 1 323 ? -10.633 -29.109 -14.344 1 98.69 323 ALA A CA 1
ATOM 2360 C C . ALA A 1 323 ? -10.781 -28.531 -15.75 1 98.69 323 ALA A C 1
ATOM 2362 O O . ALA A 1 323 ? -11.672 -28.922 -16.5 1 98.69 323 ALA A O 1
ATOM 2363 N N . LEU A 1 324 ? -9.875 -27.594 -16.078 1 98.81 324 LEU A N 1
ATOM 2364 C CA . LEU A 1 324 ? -10.062 -26.797 -17.281 1 98.81 324 LEU A CA 1
ATOM 2365 C C . LEU A 1 324 ? -8.766 -26.734 -18.094 1 98.81 324 LEU A C 1
ATOM 2367 O O . LEU A 1 324 ? -7.691 -26.531 -17.531 1 98.81 324 LEU A O 1
ATOM 2371 N N . LEU A 1 325 ? -8.883 -26.984 -19.375 1 98.88 325 LEU A N 1
ATOM 2372 C CA . LEU A 1 325 ? -7.867 -26.672 -20.375 1 98.88 325 LEU A CA 1
ATOM 2373 C C . LEU A 1 325 ? -8.367 -25.594 -21.328 1 98.88 325 LEU A C 1
ATOM 2375 O O . LEU A 1 325 ? -9.492 -25.672 -21.828 1 98.88 325 LEU A O 1
ATOM 2379 N N . LEU A 1 326 ? -7.57 -24.547 -21.516 1 98.88 326 LEU A N 1
ATOM 2380 C CA . LEU A 1 326 ? -7.805 -23.547 -22.547 1 98.88 326 LEU A CA 1
ATOM 2381 C C . LEU A 1 326 ? -6.629 -23.469 -23.516 1 98.88 326 LEU A C 1
ATOM 2383 O O . LEU A 1 326 ? -5.484 -23.281 -23.094 1 98.88 326 LEU A O 1
ATOM 2387 N N . MET A 1 327 ? -6.922 -23.719 -24.797 1 98.81 327 MET A N 1
ATOM 2388 C CA . MET A 1 327 ? -5.906 -23.609 -25.844 1 98.81 327 MET A CA 1
ATOM 2389 C C . MET A 1 327 ? -6.117 -22.375 -26.688 1 98.81 327 MET A C 1
ATOM 2391 O O . MET A 1 327 ? -7.191 -22.172 -27.266 1 98.81 327 MET A O 1
ATOM 2395 N N . GLN A 1 328 ? -5.086 -21.531 -26.75 1 98.69 328 GLN A N 1
ATOM 2396 C CA . GLN A 1 328 ? -5.141 -20.312 -27.547 1 98.69 328 GLN A CA 1
ATOM 2397 C C . GLN A 1 328 ? -4.156 -20.375 -28.703 1 98.69 328 GLN A C 1
ATOM 2399 O O . GLN A 1 328 ? -3.086 -20.969 -28.594 1 98.69 328 GLN A O 1
ATOM 2404 N N . THR A 1 329 ? -4.52 -19.703 -29.766 1 98.56 329 THR A N 1
ATOM 2405 C CA . THR A 1 329 ? -3.582 -19.484 -30.859 1 98.56 329 THR A CA 1
ATOM 2406 C C . THR A 1 329 ? -2.459 -18.547 -30.438 1 98.56 329 THR A C 1
ATOM 2408 O O . THR A 1 329 ? -2.48 -18 -29.344 1 98.56 329 THR A O 1
ATOM 2411 N N . GLN A 1 330 ? -1.507 -18.375 -31.344 1 98.5 330 GLN A N 1
ATOM 2412 C CA . GLN A 1 330 ? -0.342 -17.547 -31.047 1 98.5 330 GLN A CA 1
ATOM 2413 C C . GLN A 1 330 ? -0.744 -16.094 -30.812 1 98.5 330 GLN A C 1
ATOM 2415 O O . GLN A 1 330 ? 0.008 -15.328 -30.203 1 98.5 330 GLN A O 1
ATOM 2420 N N . ASP A 1 331 ? -1.946 -15.703 -31.188 1 98.19 331 ASP A N 1
ATOM 2421 C CA . ASP A 1 331 ? -2.387 -14.32 -31.047 1 98.19 331 ASP A CA 1
ATOM 2422 C C . ASP A 1 331 ? -3.457 -14.188 -29.969 1 98.19 331 ASP A C 1
ATOM 2424 O O . ASP A 1 331 ? -4.078 -13.133 -29.828 1 98.19 331 ASP A O 1
ATOM 2428 N N . GLY A 1 332 ? -3.73 -15.297 -29.312 1 98.5 332 GLY A N 1
ATOM 2429 C CA . GLY A 1 332 ? -4.602 -15.234 -28.141 1 98.5 332 GLY A CA 1
ATOM 2430 C C . GLY A 1 332 ? -6.051 -15.555 -28.469 1 98.5 332 GLY A C 1
ATOM 2431 O O . GLY A 1 332 ? -6.938 -15.359 -27.625 1 98.5 332 GLY A O 1
ATOM 2432 N N . GLN A 1 333 ? -6.285 -15.961 -29.656 1 98.38 333 GLN A N 1
ATOM 2433 C CA . GLN A 1 333 ? -7.629 -16.406 -30.016 1 98.38 333 GLN A CA 1
ATOM 2434 C C . GLN A 1 333 ? -7.863 -17.844 -29.578 1 98.38 333 GLN A C 1
ATOM 2436 O O . GLN A 1 333 ? -6.914 -18.625 -29.422 1 98.38 333 GLN A O 1
ATOM 2441 N N . PRO A 1 334 ? -9.125 -18.203 -29.391 1 98.06 334 PRO A N 1
ATOM 2442 C CA . PRO A 1 334 ? -9.383 -19.625 -29.125 1 98.06 334 PRO A CA 1
ATOM 2443 C C . PRO A 1 334 ? -8.906 -20.547 -30.25 1 98.06 334 PRO A C 1
ATOM 2445 O O . PRO A 1 334 ? -9.148 -20.25 -31.422 1 98.06 334 PRO A O 1
ATOM 2448 N N . ASP A 1 335 ? -8.273 -21.578 -29.906 1 98.5 335 ASP A N 1
ATOM 2449 C CA . ASP A 1 335 ? -7.879 -22.562 -30.906 1 98.5 335 ASP A CA 1
ATOM 2450 C C . ASP A 1 335 ? -9.008 -23.562 -31.172 1 98.5 335 ASP A C 1
ATOM 2452 O O . ASP A 1 335 ? -9.133 -24.578 -30.484 1 98.5 335 ASP A O 1
ATOM 2456 N N . THR A 1 336 ? -9.703 -23.375 -32.188 1 97.88 336 THR A N 1
ATOM 2457 C CA . THR A 1 336 ? -10.898 -24.156 -32.469 1 97.88 336 THR A CA 1
ATOM 2458 C C . THR A 1 336 ? -10.523 -25.547 -32.969 1 97.88 336 THR A C 1
ATOM 2460 O O . THR A 1 336 ? -11.375 -26.438 -33.062 1 97.88 336 THR A O 1
ATOM 2463 N N . THR A 1 337 ? -9.273 -25.75 -33.344 1 97.75 337 THR A N 1
ATOM 2464 C CA . THR A 1 337 ? -8.828 -27.078 -33.75 1 97.75 337 THR A CA 1
ATOM 2465 C C . THR A 1 337 ? -8.656 -27.984 -32.5 1 97.75 337 THR A C 1
ATOM 2467 O O . THR A 1 337 ? -8.75 -29.203 -32.625 1 97.75 337 THR A O 1
ATOM 2470 N N . PHE A 1 338 ? -8.383 -27.422 -31.5 1 98.19 338 PHE A N 1
ATOM 2471 C CA . PHE A 1 338 ? -8.312 -28.156 -30.234 1 98.19 338 PHE A CA 1
ATOM 2472 C C . PHE A 1 338 ? -9.703 -28.5 -29.734 1 98.19 338 PHE A C 1
ATOM 2474 O O . PHE A 1 338 ? -9.984 -29.672 -29.438 1 98.19 338 PHE A O 1
ATOM 2481 N N . ALA A 1 339 ? -10.484 -27.547 -29.578 1 98.25 339 ALA A N 1
ATOM 2482 C CA . ALA A 1 339 ? -11.898 -27.641 -29.219 1 98.25 339 ALA A CA 1
ATOM 2483 C C . ALA A 1 339 ? -12.695 -26.5 -29.828 1 98.25 339 ALA A C 1
ATOM 2485 O O . ALA A 1 339 ? -12.148 -25.422 -30.094 1 98.25 339 ALA A O 1
ATOM 2486 N N . PRO A 1 340 ? -13.992 -26.625 -30.062 1 97.25 340 PRO A N 1
ATOM 2487 C CA . PRO A 1 340 ? -14.781 -25.609 -30.75 1 97.25 340 PRO A CA 1
ATOM 2488 C C . PRO A 1 340 ? -14.664 -24.234 -30.109 1 97.25 340 PRO A C 1
ATOM 2490 O O . PRO A 1 340 ? -14.633 -23.219 -30.828 1 97.25 340 PRO A O 1
ATOM 2493 N N . GLU A 1 341 ? -14.562 -24.188 -28.859 1 96.5 341 GLU A N 1
ATOM 2494 C CA . GLU A 1 341 ? -14.461 -22.906 -28.172 1 96.5 341 GLU A CA 1
ATOM 2495 C C . GLU A 1 341 ? -13.062 -22.688 -27.609 1 96.5 341 GLU A C 1
ATOM 2497 O O . GLU A 1 341 ? -12.836 -21.75 -26.828 1 96.5 341 GLU A O 1
ATOM 2502 N N . GLY A 1 342 ? -12.203 -23.578 -27.906 1 98.19 342 GLY A N 1
ATOM 2503 C CA . GLY A 1 342 ? -10.805 -23.484 -27.5 1 98.19 342 GLY A CA 1
ATOM 2504 C C . GLY A 1 342 ? -10.555 -24.031 -26.109 1 98.19 342 GLY A C 1
ATOM 2505 O O . GLY A 1 342 ? -9.438 -23.938 -25.609 1 98.19 342 GLY A O 1
ATOM 2506 N N . TYR A 1 343 ? -11.648 -24.453 -25.438 1 98.56 343 TYR A N 1
ATOM 2507 C CA . TYR A 1 343 ? -11.461 -24.984 -24.094 1 98.56 343 TYR A CA 1
ATOM 2508 C C . TYR A 1 343 ? -12.227 -26.281 -23.906 1 98.56 343 TYR A C 1
ATOM 2510 O O . TYR A 1 343 ? -13.125 -26.609 -24.688 1 98.56 343 TYR A O 1
ATOM 2518 N N . LYS A 1 344 ? -11.836 -27.016 -22.938 1 98.62 344 LYS A N 1
ATOM 2519 C CA . LYS A 1 344 ? -12.5 -28.234 -22.5 1 98.62 344 LYS A CA 1
ATOM 2520 C C . LYS A 1 344 ? -12.469 -28.359 -20.984 1 98.62 344 LYS A C 1
ATOM 2522 O O . LYS A 1 344 ? -11.445 -28.094 -20.344 1 98.62 344 LYS A O 1
ATOM 2527 N N . THR A 1 345 ? -13.594 -28.672 -20.391 1 98.5 345 THR A N 1
ATOM 2528 C CA . THR A 1 345 ? -13.672 -28.984 -18.969 1 98.5 345 THR A CA 1
ATOM 2529 C C . THR A 1 345 ? -13.789 -30.5 -18.75 1 98.5 345 THR A C 1
ATOM 2531 O O . THR A 1 345 ? -14.266 -31.219 -19.641 1 98.5 345 THR A O 1
ATOM 2534 N N . PHE A 1 346 ? -13.297 -30.953 -17.641 1 98.19 346 PHE A N 1
ATOM 2535 C CA . PHE A 1 346 ? -13.312 -32.375 -17.328 1 98.19 346 PHE A CA 1
ATOM 2536 C C . PHE A 1 346 ? -13.914 -32.625 -15.953 1 98.19 346 PHE A C 1
ATOM 2538 O O . PHE A 1 346 ? -13.469 -32.031 -14.961 1 98.19 346 PHE A O 1
ATOM 2545 N N . SER A 1 347 ? -14.883 -33.406 -15.891 1 96.5 347 SER A N 1
ATOM 2546 C CA . SER A 1 347 ? -15.438 -33.906 -14.633 1 96.5 347 SER A CA 1
ATOM 2547 C C . SER A 1 347 ? -14.875 -35.25 -14.281 1 96.5 347 SER A C 1
ATOM 2549 O O . SER A 1 347 ? -14.992 -36.219 -15.062 1 96.5 347 SER A O 1
ATOM 2551 N N . LEU A 1 348 ? -14.297 -35.438 -13.203 1 96.88 348 LEU A N 1
ATOM 2552 C CA . LEU A 1 348 ? -13.742 -36.719 -12.758 1 96.88 348 LEU A CA 1
ATOM 2553 C C . LEU A 1 348 ? -14.508 -37.25 -11.555 1 96.88 348 LEU A C 1
ATOM 2555 O O . LEU A 1 348 ? -13.906 -37.719 -10.586 1 96.88 348 LEU A O 1
ATOM 2559 N N . ASP A 1 349 ? -15.789 -37.125 -11.586 1 94.88 349 ASP A N 1
ATOM 2560 C CA . ASP A 1 349 ? -16.766 -37.719 -10.688 1 94.88 349 ASP A CA 1
ATOM 2561 C C . ASP A 1 349 ? -16.594 -37.188 -9.258 1 94.88 349 ASP A C 1
ATOM 2563 O O . ASP A 1 349 ? -16.688 -37.969 -8.297 1 94.88 349 ASP A O 1
ATOM 2567 N N . ARG A 1 350 ? -16.125 -36 -9.117 1 96.25 350 ARG A N 1
ATOM 2568 C CA . ARG A 1 350 ? -16.047 -35.281 -7.852 1 96.25 350 ARG A CA 1
ATOM 2569 C C . ARG A 1 350 ? -16.578 -33.844 -7.984 1 96.25 350 ARG A C 1
ATOM 2571 O O . ARG A 1 350 ? -16.625 -33.312 -9.086 1 96.25 350 ARG A O 1
ATOM 2578 N N . PRO A 1 351 ? -17.016 -33.25 -6.898 1 96.06 351 PRO A N 1
ATOM 2579 C CA . PRO A 1 351 ? -17.547 -31.891 -6.941 1 96.06 351 PRO A CA 1
ATOM 2580 C C . PRO A 1 351 ? -16.484 -30.859 -7.316 1 96.06 351 PRO A C 1
ATOM 2582 O O . PRO A 1 351 ? -16.812 -29.781 -7.832 1 96.06 351 PRO A O 1
ATOM 2585 N N . GLU A 1 352 ? -15.188 -31.203 -7.062 1 97.06 352 GLU A N 1
ATOM 2586 C CA . GLU A 1 352 ? -14.141 -30.203 -7.27 1 97.06 352 GLU A CA 1
ATOM 2587 C C . GLU A 1 352 ? -12.914 -30.828 -7.93 1 97.06 352 GLU A C 1
ATOM 2589 O O . GLU A 1 352 ? -12.367 -31.812 -7.434 1 97.06 352 GLU A O 1
ATOM 2594 N N . GLN A 1 353 ? -12.469 -30.219 -9.023 1 97.56 353 GLN A N 1
ATOM 2595 C CA . GLN A 1 353 ? -11.242 -30.562 -9.734 1 97.56 353 GLN A CA 1
ATOM 2596 C C . GLN A 1 353 ? -10.508 -29.312 -10.211 1 97.56 353 GLN A C 1
ATOM 2598 O O . GLN A 1 353 ? -11.133 -28.312 -10.531 1 97.56 353 GLN A O 1
ATOM 2603 N N . ALA A 1 354 ? -9.242 -29.391 -10.266 1 98.38 354 ALA A N 1
ATOM 2604 C CA . ALA A 1 354 ? -8.453 -28.297 -10.82 1 98.38 354 ALA A CA 1
ATOM 2605 C C . ALA A 1 354 ? -7.07 -28.781 -11.25 1 98.38 354 ALA A C 1
ATOM 2607 O O . ALA A 1 354 ? -6.5 -29.688 -10.633 1 98.38 354 ALA A O 1
ATOM 2608 N N . PHE A 1 355 ? -6.551 -28.188 -12.281 1 98.75 355 PHE A N 1
ATOM 2609 C CA . PHE A 1 355 ? -5.141 -28.328 -12.617 1 98.75 355 PHE A CA 1
ATOM 2610 C C . PHE A 1 355 ? -4.328 -27.188 -12 1 98.75 355 PHE A C 1
ATOM 2612 O O . PHE A 1 355 ? -4.781 -26.047 -11.969 1 98.75 355 PHE A O 1
ATOM 2619 N N . PHE A 1 356 ? -3.072 -27.5 -11.586 1 98.25 356 PHE A N 1
ATOM 2620 C CA . PHE A 1 356 ? -2.201 -26.5 -10.977 1 98.25 356 PHE A CA 1
ATOM 2621 C C . PHE A 1 356 ? -0.866 -26.438 -11.711 1 98.25 356 PHE A C 1
ATOM 2623 O O . PHE A 1 356 ? -0.204 -25.391 -11.703 1 98.25 356 PHE A O 1
ATOM 2630 N N . GLY A 1 357 ? -0.423 -27.531 -12.227 1 98.69 357 GLY A N 1
ATOM 2631 C CA . GLY A 1 357 ? 0.835 -27.594 -12.953 1 98.69 357 GLY A CA 1
ATOM 2632 C C . GLY A 1 357 ? 0.667 -27.984 -14.414 1 98.69 357 GLY A C 1
ATOM 2633 O O . GLY A 1 357 ? -0.248 -28.734 -14.75 1 98.69 357 GLY A O 1
ATOM 2634 N N . VAL A 1 358 ? 1.548 -27.531 -15.211 1 98.88 358 VAL A N 1
ATOM 2635 C CA . VAL A 1 358 ? 1.568 -27.906 -16.609 1 98.88 358 VAL A CA 1
ATOM 2636 C C . VAL A 1 358 ? 2.99 -27.812 -17.156 1 98.88 358 VAL A C 1
ATOM 2638 O O . VAL A 1 358 ? 3.764 -26.953 -16.734 1 98.88 358 VAL A O 1
ATOM 2641 N N . ALA A 1 359 ? 3.316 -28.688 -18.031 1 98.81 359 ALA A N 1
ATOM 2642 C CA . ALA A 1 359 ? 4.605 -28.688 -18.719 1 98.81 359 ALA A CA 1
ATOM 2643 C C . ALA A 1 359 ? 4.473 -29.234 -20.125 1 98.81 359 ALA A C 1
ATOM 2645 O O . ALA A 1 359 ? 3.484 -29.891 -20.453 1 98.81 359 ALA A O 1
ATOM 2646 N N . LYS A 1 360 ? 5.426 -28.922 -20.953 1 98.69 360 LYS A N 1
ATOM 2647 C CA . LYS A 1 360 ? 5.5 -29.5 -22.297 1 98.69 360 LYS A CA 1
ATOM 2648 C C . LYS A 1 360 ? 6.773 -30.328 -22.469 1 98.69 360 LYS A C 1
ATOM 2650 O O . LYS A 1 360 ? 7.789 -30.047 -21.828 1 98.69 360 LYS A O 1
ATOM 2655 N N . SER A 1 361 ? 6.637 -31.297 -23.312 1 98.38 361 SER A N 1
ATOM 2656 C CA . SER A 1 361 ? 7.812 -32.094 -23.641 1 98.38 361 SER A CA 1
ATOM 2657 C C . SER A 1 361 ? 8.766 -31.328 -24.547 1 98.38 361 SER A C 1
ATOM 2659 O O . SER A 1 361 ? 8.336 -30.453 -25.312 1 98.38 361 SER A O 1
ATOM 2661 N N . SER A 1 362 ? 10.016 -31.656 -24.406 1 95.94 362 SER A N 1
ATOM 2662 C CA . SER A 1 362 ? 11.031 -30.922 -25.156 1 95.94 362 SER A CA 1
ATOM 2663 C C . SER A 1 362 ? 10.812 -31.047 -26.656 1 95.94 362 SER A C 1
ATOM 2665 O O . SER A 1 362 ? 11.055 -30.094 -27.406 1 95.94 362 SER A O 1
ATOM 2667 N N . ASP A 1 363 ? 10.367 -32.188 -27.141 1 96.5 363 ASP A N 1
ATOM 2668 C CA . ASP A 1 363 ? 10.156 -32.406 -28.562 1 96.5 363 ASP A CA 1
ATOM 2669 C C . ASP A 1 363 ? 8.867 -31.734 -29.031 1 96.5 363 ASP A C 1
ATOM 2671 O O . ASP A 1 363 ? 8.578 -31.703 -30.234 1 96.5 363 ASP A O 1
ATOM 2675 N N . GLY A 1 364 ? 8.031 -31.281 -28.156 1 97.44 364 GLY A N 1
ATOM 2676 C CA . GLY A 1 364 ? 6.852 -30.5 -28.469 1 97.44 364 GLY A CA 1
ATOM 2677 C C . GLY A 1 364 ? 5.629 -31.344 -28.781 1 97.44 364 GLY A C 1
ATOM 2678 O O . GLY A 1 364 ? 4.586 -30.812 -29.172 1 97.44 364 GLY A O 1
ATOM 2679 N N . ASN A 1 365 ? 5.711 -32.625 -28.516 1 97.88 365 ASN A N 1
ATOM 2680 C CA . ASN A 1 365 ? 4.629 -33.5 -28.906 1 97.88 365 ASN A CA 1
ATOM 2681 C C . ASN A 1 365 ? 3.57 -33.625 -27.812 1 97.88 365 ASN A C 1
ATOM 2683 O O . ASN A 1 365 ? 2.43 -34 -28.094 1 97.88 365 ASN A O 1
ATOM 2687 N N . TRP A 1 366 ? 3.994 -33.344 -26.641 1 98.38 366 TRP A N 1
ATOM 2688 C CA . TRP A 1 366 ? 3.105 -33.594 -25.516 1 98.38 366 TRP A CA 1
ATOM 2689 C C . TRP A 1 366 ? 3.092 -32.406 -24.562 1 98.38 366 TRP A C 1
ATOM 2691 O O . TRP A 1 366 ? 4.098 -31.703 -24.422 1 98.38 366 TRP A O 1
ATOM 2701 N N . ALA A 1 367 ? 1.979 -32.219 -23.969 1 98.88 367 ALA A N 1
ATOM 2702 C CA . ALA A 1 367 ? 1.863 -31.484 -22.719 1 98.88 367 ALA A CA 1
ATOM 2703 C C . ALA A 1 367 ? 1.22 -32.344 -21.641 1 98.88 367 ALA A C 1
ATOM 2705 O O . ALA A 1 367 ? 0.518 -33.312 -21.938 1 98.88 367 ALA A O 1
ATOM 2706 N N . ALA A 1 368 ? 1.545 -32.062 -20.422 1 98.94 368 ALA A N 1
ATOM 2707 C CA . ALA A 1 368 ? 0.936 -32.75 -19.281 1 98.94 368 ALA A CA 1
ATOM 2708 C C . ALA A 1 368 ? 0.48 -31.75 -18.219 1 98.94 368 ALA A C 1
ATOM 2710 O O . ALA A 1 368 ? 1.181 -30.781 -17.938 1 98.94 368 ALA A O 1
ATOM 2711 N N . ALA A 1 369 ? -0.676 -31.938 -17.719 1 98.88 369 ALA A N 1
ATOM 2712 C CA . ALA A 1 369 ? -1.231 -31.141 -16.641 1 98.88 369 ALA A CA 1
ATOM 2713 C C . ALA A 1 369 ? -1.548 -32 -15.414 1 98.88 369 ALA A C 1
ATOM 2715 O O . ALA A 1 369 ? -1.977 -33.156 -15.555 1 98.88 369 ALA A O 1
ATOM 2716 N N . VAL A 1 370 ? -1.334 -31.391 -14.219 1 98.88 370 VAL A N 1
ATOM 2717 C CA . VAL A 1 370 ? -1.604 -32.156 -13 1 98.88 370 VAL A CA 1
ATOM 2718 C C . VAL A 1 370 ? -2.357 -31.281 -12 1 98.88 370 VAL A C 1
ATOM 2720 O O . VAL A 1 370 ? -2.34 -30.047 -12.109 1 98.88 370 VAL A O 1
ATOM 2723 N N . GLY A 1 371 ? -2.994 -31.938 -11.07 1 98.56 371 GLY A N 1
ATOM 2724 C CA . GLY A 1 371 ? -3.754 -31.297 -10.016 1 98.56 371 GLY A CA 1
ATOM 2725 C C . GLY A 1 371 ? -4.438 -32.281 -9.086 1 98.56 371 GLY A C 1
ATOM 2726 O O . GLY A 1 371 ? -3.811 -33.219 -8.602 1 98.56 371 GLY A O 1
ATOM 2727 N N . TYR A 1 372 ? -5.762 -31.969 -8.859 1 97.69 372 TYR A N 1
ATOM 2728 C CA . TYR A 1 372 ? -6.445 -32.844 -7.91 1 97.69 372 TYR A CA 1
ATOM 2729 C C . TYR A 1 372 ? -7.934 -32.906 -8.211 1 97.69 372 TYR A C 1
ATOM 2731 O O . TYR A 1 372 ? -8.461 -32.125 -9 1 97.69 372 TYR A O 1
ATOM 2739 N N . ARG A 1 373 ? -8.57 -33.875 -7.703 1 97.75 373 ARG A N 1
ATOM 2740 C CA . ARG A 1 373 ? -10.016 -33.969 -7.523 1 97.75 373 ARG A CA 1
ATOM 2741 C C . ARG A 1 373 ? -10.375 -34.125 -6.051 1 97.75 373 ARG A C 1
ATOM 2743 O O . ARG A 1 373 ? -9.648 -34.75 -5.289 1 97.75 373 ARG A O 1
ATOM 2750 N N . ALA A 1 374 ? -11.461 -33.531 -5.598 1 96.19 374 ALA A N 1
ATOM 2751 C CA . ALA A 1 374 ? -11.852 -33.594 -4.191 1 96.19 374 ALA A CA 1
ATOM 2752 C C . ALA A 1 374 ? -13.352 -33.406 -4.031 1 96.19 374 ALA A C 1
ATOM 2754 O O . ALA A 1 374 ? -14.055 -33.094 -4.992 1 96.19 374 ALA A O 1
ATOM 2755 N N . GLY A 1 375 ? -13.773 -33.594 -2.758 1 93 375 GLY A N 1
ATOM 2756 C CA . GLY A 1 375 ? -15.18 -33.438 -2.406 1 93 375 GLY A CA 1
ATOM 2757 C C . GLY A 1 375 ? -15.961 -34.719 -2.439 1 93 375 GLY A C 1
ATOM 2758 O O . GLY A 1 375 ? -15.383 -35.812 -2.639 1 93 375 GLY A O 1
ATOM 2759 N N . GLY A 1 376 ? -17.312 -34.656 -2.059 1 92.88 376 GLY A N 1
ATOM 2760 C CA . GLY A 1 376 ? -18.188 -35.812 -2.049 1 92.88 376 GLY A CA 1
ATOM 2761 C C . GLY A 1 376 ? -17.922 -36.75 -0.887 1 92.88 376 GLY A C 1
ATOM 2762 O O . GLY A 1 376 ? -18.078 -37.969 -1.017 1 92.88 376 GLY A O 1
ATOM 2763 N N . ASN A 1 377 ? -17.406 -36.156 0.069 1 91.94 377 ASN A N 1
ATOM 2764 C CA . ASN A 1 377 ? -17.078 -36.906 1.281 1 91.94 377 ASN A CA 1
ATOM 2765 C C . ASN A 1 377 ? -15.992 -37.938 1.031 1 91.94 377 ASN A C 1
ATOM 2767 O O . ASN A 1 377 ? -16.031 -39.031 1.59 1 91.94 377 ASN A O 1
ATOM 2771 N N . GLN A 1 378 ? -15.141 -37.75 0.142 1 92.75 378 GLN A N 1
ATOM 2772 C CA . GLN A 1 378 ? -13.992 -38.594 -0.174 1 92.75 378 GLN A CA 1
ATOM 2773 C C . GLN A 1 378 ? -12.688 -37.812 -0.067 1 92.75 378 GLN A C 1
ATOM 2775 O O . GLN A 1 378 ? -12.695 -36.594 -0.079 1 92.75 378 GLN A O 1
ATOM 2780 N N . ASN A 1 379 ? -11.594 -38.531 0.089 1 91.25 379 ASN A N 1
ATOM 2781 C CA . ASN A 1 379 ? -10.281 -37.906 0.135 1 91.25 379 ASN A CA 1
ATOM 2782 C C . ASN A 1 379 ? -9.898 -37.312 -1.217 1 91.25 379 ASN A C 1
ATOM 2784 O O . ASN A 1 379 ? -10.414 -37.719 -2.254 1 91.25 379 ASN A O 1
ATOM 2788 N N . ALA A 1 380 ? -9.047 -36.406 -1.21 1 94.75 380 ALA A N 1
ATOM 2789 C CA . ALA A 1 380 ? -8.539 -35.781 -2.443 1 94.75 380 ALA A CA 1
ATOM 2790 C C . ALA A 1 380 ? -7.551 -36.719 -3.141 1 94.75 380 ALA A C 1
ATOM 2792 O O . ALA A 1 380 ? -6.762 -37.406 -2.482 1 94.75 380 ALA A O 1
ATOM 2793 N N . ASP A 1 381 ? -7.547 -36.719 -4.484 1 97.44 381 ASP A N 1
ATOM 2794 C CA . ASP A 1 381 ? -6.645 -37.531 -5.293 1 97.44 381 ASP A CA 1
ATOM 2795 C C . ASP A 1 381 ? -5.953 -36.688 -6.363 1 97.44 381 ASP A C 1
ATOM 2797 O O . ASP A 1 381 ? -6.57 -35.781 -6.953 1 97.44 381 ASP A O 1
ATOM 2801 N N . GLY A 1 382 ? -4.711 -37 -6.594 1 98.06 382 GLY A N 1
ATOM 2802 C CA . GLY A 1 382 ? -4.035 -36.406 -7.734 1 98.06 382 GLY A CA 1
ATOM 2803 C C . GLY A 1 382 ? -4.66 -36.781 -9.062 1 98.06 382 GLY A C 1
ATOM 2804 O O . GLY A 1 382 ? -5.195 -37.906 -9.211 1 98.06 382 GLY A O 1
ATOM 2805 N N . ILE A 1 383 ? -4.594 -35.875 -9.992 1 98.69 383 ILE A N 1
ATOM 2806 C CA . ILE A 1 383 ? -5.047 -36.156 -11.352 1 98.69 383 ILE A CA 1
ATOM 2807 C C . ILE A 1 383 ? -3.947 -35.812 -12.352 1 98.69 383 ILE A C 1
ATOM 2809 O O . ILE A 1 383 ? -3.066 -35 -12.047 1 98.69 383 ILE A O 1
ATOM 2813 N N . LEU A 1 384 ? -4.031 -36.438 -13.492 1 98.75 384 LEU A N 1
ATOM 2814 C CA . LEU A 1 384 ? -3.094 -36.25 -14.602 1 98.75 384 LEU A CA 1
ATOM 2815 C C . LEU A 1 384 ? -3.834 -36.156 -15.93 1 98.75 384 LEU A C 1
ATOM 2817 O O . LEU A 1 384 ? -4.738 -36.938 -16.203 1 98.75 384 LEU A O 1
ATOM 2821 N N . ALA A 1 385 ? -3.492 -35.156 -16.703 1 98.88 385 ALA A N 1
ATOM 2822 C CA . ALA A 1 385 ? -3.92 -35.094 -18.094 1 98.88 385 ALA A CA 1
ATOM 2823 C C . ALA A 1 385 ? -2.719 -35.062 -19.031 1 98.88 385 ALA A C 1
ATOM 2825 O O . ALA A 1 385 ? -1.746 -34.344 -18.797 1 98.88 385 ALA A O 1
ATOM 2826 N N . ILE A 1 386 ? -2.76 -35.844 -20.047 1 98.88 386 ILE A N 1
ATOM 2827 C CA . ILE A 1 386 ? -1.762 -35.84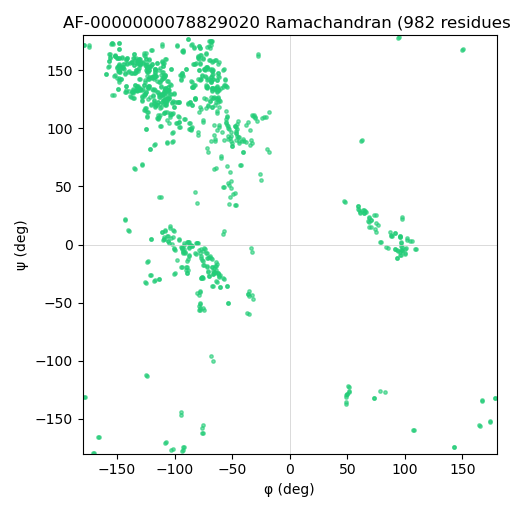4 -21.109 1 98.88 386 ILE A CA 1
ATOM 2828 C C . ILE A 1 386 ? -2.385 -35.312 -22.391 1 98.88 386 ILE A C 1
ATOM 2830 O O . ILE A 1 386 ? -3.371 -35.875 -22.891 1 98.88 386 ILE A O 1
ATOM 2834 N N . ILE A 1 387 ? -1.815 -34.281 -22.938 1 98.81 387 ILE A N 1
ATOM 2835 C CA . ILE A 1 387 ? -2.379 -33.531 -24.062 1 98.81 387 ILE A CA 1
ATOM 2836 C C . ILE A 1 387 ? -1.466 -33.688 -25.281 1 98.81 387 ILE A C 1
ATOM 2838 O O . ILE A 1 387 ? -0.355 -33.125 -25.297 1 98.81 387 ILE A O 1
ATOM 2842 N N . PRO A 1 388 ? -1.902 -34.406 -26.25 1 98.44 388 PRO A N 1
ATOM 2843 C CA . PRO A 1 388 ? -1.171 -34.281 -27.516 1 98.44 388 PRO A CA 1
ATOM 2844 C C . PRO A 1 388 ? -1.246 -32.906 -28.125 1 98.44 388 PRO A C 1
ATOM 2846 O O . PRO A 1 388 ? -2.338 -32.406 -28.406 1 98.44 388 PRO A O 1
ATOM 2849 N N . THR A 1 389 ? -0.141 -32.25 -28.375 1 97.5 389 THR A N 1
ATOM 2850 C CA . THR A 1 389 ? -0.131 -30.812 -28.703 1 97.5 389 THR A CA 1
ATOM 2851 C C . THR A 1 389 ? -0.711 -30.562 -30.094 1 97.5 389 THR A C 1
ATOM 2853 O O . THR A 1 389 ? -1.154 -29.453 -30.391 1 97.5 389 THR A O 1
ATOM 2856 N N . ASN A 1 390 ? -0.71 -31.562 -30.969 1 96.81 390 ASN A N 1
ATOM 2857 C CA . ASN A 1 390 ? -1.283 -31.422 -32.312 1 96.81 390 ASN A CA 1
ATOM 2858 C C . ASN A 1 390 ? -2.652 -32.094 -32.406 1 96.81 390 ASN A C 1
ATOM 2860 O O . ASN A 1 390 ? -3.213 -32.219 -33.5 1 96.81 390 ASN A O 1
ATOM 2864 N N . GLY A 1 391 ? -3.125 -32.562 -31.312 1 97.19 391 GLY A N 1
ATOM 2865 C CA . GLY A 1 391 ? -4.414 -33.219 -31.297 1 97.19 391 GLY A CA 1
ATOM 2866 C C . GLY A 1 391 ? -5.531 -32.344 -30.766 1 97.19 391 GLY A C 1
ATOM 2867 O O . GLY A 1 391 ? -5.32 -31.172 -30.484 1 97.19 391 GLY A O 1
ATOM 2868 N N . SER A 1 392 ? -6.723 -33 -30.672 1 97.94 392 SER A N 1
ATOM 2869 C CA . SER A 1 392 ? -7.902 -32.312 -30.156 1 97.94 392 SER A CA 1
ATOM 2870 C C . SER A 1 392 ? -8.125 -32.625 -28.672 1 97.94 392 SER A C 1
ATOM 2872 O O . SER A 1 392 ? -7.465 -33.5 -28.125 1 97.94 392 SER A O 1
ATOM 2874 N N . ALA A 1 393 ? -9.047 -31.922 -28.109 1 98 393 ALA A N 1
ATOM 2875 C CA . ALA A 1 393 ? -9.383 -32.125 -26.703 1 98 393 ALA A CA 1
ATOM 2876 C C . ALA A 1 393 ? -9.914 -33.531 -26.453 1 98 393 ALA A C 1
ATOM 2878 O O . ALA A 1 393 ? -9.805 -34.062 -25.344 1 98 393 ALA A O 1
ATOM 2879 N N . GLU A 1 394 ? -10.461 -34.125 -27.469 1 97.38 394 GLU A N 1
ATOM 2880 C CA . GLU A 1 394 ? -11.016 -35.469 -27.344 1 97.38 394 GLU A CA 1
ATOM 2881 C C . GLU A 1 394 ? -9.906 -36.5 -27.203 1 97.38 394 GLU A C 1
ATOM 2883 O O . GLU A 1 394 ? -10.156 -37.625 -26.766 1 97.38 394 GLU A O 1
ATOM 2888 N N . GLU A 1 395 ? -8.734 -36.156 -27.562 1 98 395 GLU A N 1
ATOM 2889 C CA . GLU A 1 395 ? -7.613 -37.094 -27.531 1 98 395 GLU A CA 1
ATOM 2890 C C . GLU A 1 395 ? -6.848 -36.969 -26.203 1 98 395 GLU A C 1
ATOM 2892 O O . GLU A 1 395 ? -5.891 -37.719 -25.969 1 98 395 GLU A O 1
ATOM 2897 N N . VAL A 1 396 ? -7.25 -36.062 -25.391 1 98.56 396 VAL A N 1
ATOM 2898 C CA . VAL A 1 396 ? -6.602 -35.875 -24.094 1 98.56 396 VAL A CA 1
ATOM 2899 C C . VAL A 1 396 ? -6.848 -37.094 -23.219 1 98.56 396 VAL A C 1
ATOM 2901 O O . VAL A 1 396 ? -7.984 -37.562 -23.094 1 98.56 396 VAL A O 1
ATOM 2904 N N . ILE A 1 397 ? -5.777 -37.688 -22.703 1 98.38 397 ILE A N 1
ATOM 2905 C CA . ILE A 1 397 ? -5.887 -38.719 -21.672 1 98.38 397 ILE A CA 1
ATOM 2906 C C . ILE A 1 397 ? -5.992 -38.062 -20.297 1 98.38 397 ILE A C 1
ATOM 2908 O O . ILE A 1 397 ? -5.102 -37.312 -19.891 1 98.38 397 ILE A O 1
ATOM 2912 N N . ILE A 1 398 ? -7.051 -38.281 -19.578 1 98.19 398 ILE A N 1
ATOM 2913 C CA . ILE A 1 398 ? -7.215 -37.719 -18.25 1 98.19 398 ILE A CA 1
ATOM 2914 C C . ILE A 1 398 ? -7.672 -38.812 -17.266 1 98.19 398 ILE A C 1
ATOM 2916 O O . ILE A 1 398 ? -8.547 -39.594 -17.594 1 98.19 398 ILE A O 1
ATOM 2920 N N . LYS A 1 399 ? -7.074 -38.812 -16.109 1 96.06 399 LYS A N 1
ATOM 2921 C CA . LYS A 1 399 ? -7.438 -39.844 -15.125 1 96.06 399 LYS A CA 1
ATOM 2922 C C . LYS A 1 399 ? -7.066 -39.375 -13.711 1 96.06 399 LYS A C 1
ATOM 2924 O O . LYS A 1 399 ? -6.176 -38.531 -13.539 1 96.06 399 LYS A O 1
ATOM 2929 N N . ALA A 1 400 ? -7.777 -39.875 -12.766 1 97.31 400 ALA A N 1
ATOM 2930 C CA . ALA A 1 400 ? -7.332 -39.844 -11.375 1 97.31 400 ALA A CA 1
ATOM 2931 C C . ALA A 1 400 ? -6.18 -40.812 -11.125 1 97.31 400 ALA A C 1
ATOM 2933 O O . ALA A 1 400 ? -6.168 -41.906 -11.664 1 97.31 400 ALA A O 1
ATOM 2934 N N . THR A 1 401 ? -5.238 -40.312 -10.445 1 96.12 401 THR A N 1
ATOM 2935 C CA . THR A 1 401 ? -4.066 -41.125 -10.125 1 96.12 401 THR A CA 1
ATOM 2936 C C . THR A 1 401 ? -3.773 -41.094 -8.633 1 96.12 401 THR A C 1
ATOM 2938 O O . THR A 1 401 ? -2.74 -40.562 -8.203 1 96.12 401 THR A O 1
ATOM 2941 N N . PRO A 1 402 ? -4.602 -41.688 -7.828 1 95.94 402 PRO A N 1
ATOM 2942 C CA . PRO A 1 402 ? -4.387 -41.625 -6.379 1 95.94 402 PRO A CA 1
ATOM 2943 C C . PRO A 1 402 ? -3.07 -42.25 -5.949 1 95.94 402 PRO A C 1
ATOM 2945 O O . PRO A 1 402 ? -2.732 -43.344 -6.414 1 95.94 402 PRO A O 1
ATOM 2948 N N . ILE A 1 403 ? -2.369 -41.594 -5.148 1 95.69 403 ILE A N 1
ATOM 2949 C CA . ILE A 1 403 ? -1.18 -42.156 -4.492 1 95.69 403 ILE A CA 1
ATOM 2950 C C . ILE A 1 403 ? -1.589 -43 -3.305 1 95.69 403 ILE A C 1
ATOM 2952 O O . ILE A 1 403 ? -0.999 -44.062 -3.068 1 95.69 403 ILE A O 1
ATOM 2956 N N . SER A 1 404 ? -2.543 -42.531 -2.559 1 92.88 404 SER A N 1
ATOM 2957 C CA . SER A 1 404 ? -3.193 -43.281 -1.482 1 92.88 404 SER A CA 1
ATOM 2958 C C . SER A 1 404 ? -4.68 -43.469 -1.765 1 92.88 404 SER A C 1
ATOM 2960 O O . SER A 1 404 ? -5.344 -42.562 -2.264 1 92.88 404 SER A O 1
ATOM 2962 N N . THR A 1 405 ? -5.207 -44.562 -1.357 1 89.81 405 THR A N 1
ATOM 2963 C CA . THR A 1 405 ? -6.625 -44.844 -1.576 1 89.81 405 THR A CA 1
ATOM 2964 C C . THR A 1 405 ? -7.461 -44.312 -0.41 1 89.81 405 THR A C 1
ATOM 2966 O O . THR A 1 405 ? -8.688 -44.219 -0.508 1 89.81 405 THR A O 1
ATOM 2969 N N . THR A 1 406 ? -6.781 -44 0.625 1 89.69 406 THR A N 1
ATOM 2970 C CA . THR A 1 406 ? -7.559 -43.656 1.816 1 89.69 406 THR A CA 1
ATOM 2971 C C . THR A 1 406 ? -7.207 -42.25 2.326 1 89.69 406 THR A C 1
ATOM 2973 O O . THR A 1 406 ? -7.898 -41.719 3.189 1 89.69 406 THR A O 1
ATOM 2976 N N . GLU A 1 407 ? -6.137 -41.719 1.848 1 91.81 407 GLU A N 1
ATOM 2977 C CA . GLU A 1 407 ? -5.684 -40.406 2.352 1 91.81 407 GLU A CA 1
ATOM 2978 C C . GLU A 1 407 ? -5.629 -39.375 1.234 1 91.81 407 GLU A C 1
ATOM 2980 O O . GLU A 1 407 ? -5.719 -39.719 0.055 1 91.81 407 GLU A O 1
ATOM 2985 N N . ASN A 1 408 ? -5.488 -38.125 1.676 1 92.69 408 ASN A N 1
ATOM 2986 C CA . ASN A 1 408 ? -5.414 -37.031 0.71 1 92.69 408 ASN A CA 1
ATOM 2987 C C . ASN A 1 408 ? -4.086 -37.031 -0.036 1 92.69 408 ASN A C 1
ATOM 2989 O O . ASN A 1 408 ? -3.033 -37.281 0.56 1 92.69 408 ASN A O 1
ATOM 2993 N N . ASP A 1 409 ? -4.094 -36.844 -1.274 1 95.12 409 ASP A N 1
ATOM 2994 C CA . ASP A 1 409 ? -2.916 -36.562 -2.09 1 95.12 409 ASP A CA 1
ATOM 2995 C C . ASP A 1 409 ? -3.248 -35.594 -3.232 1 95.12 409 ASP A C 1
ATOM 2997 O O . ASP A 1 409 ? -4.402 -35.5 -3.648 1 95.12 409 ASP A O 1
ATOM 3001 N N . ARG A 1 410 ? -2.271 -34.844 -3.672 1 96.62 410 ARG A N 1
ATOM 3002 C CA . ARG A 1 410 ? -2.387 -33.875 -4.75 1 96.62 410 ARG A CA 1
ATOM 3003 C C . ARG A 1 410 ? -1.063 -33.719 -5.492 1 96.62 410 ARG A C 1
ATOM 3005 O O . ARG A 1 410 ? 0.005 -33.938 -4.926 1 96.62 410 ARG A O 1
ATOM 3012 N N . PHE A 1 411 ? -1.174 -33.344 -6.738 1 98.44 411 PHE A N 1
ATOM 3013 C CA . PHE A 1 411 ? -0.011 -32.875 -7.484 1 98.44 411 PHE A CA 1
ATOM 3014 C C . PHE A 1 411 ? -0.062 -31.375 -7.684 1 98.44 411 PHE A C 1
ATOM 3016 O O . PHE A 1 411 ? -1.127 -30.812 -7.953 1 98.44 411 PHE A O 1
ATOM 3023 N N . TRP A 1 412 ? 1.105 -30.734 -7.57 1 97.94 412 TRP A N 1
ATOM 3024 C CA . TRP A 1 412 ? 1.187 -29.281 -7.742 1 97.94 412 TRP A CA 1
ATOM 3025 C C . TRP A 1 412 ? 1.993 -28.922 -8.992 1 97.94 412 TRP A C 1
ATOM 3027 O O . TRP A 1 412 ? 1.799 -27.859 -9.578 1 97.94 412 TRP A O 1
ATOM 3037 N N . SER A 1 413 ? 2.91 -29.766 -9.328 1 98.75 413 SER A N 1
ATOM 3038 C CA . SER A 1 413 ? 3.83 -29.453 -10.414 1 98.75 413 SER A CA 1
ATOM 3039 C C . SER A 1 413 ? 4.152 -30.688 -11.242 1 98.75 413 SER A C 1
ATOM 3041 O O . SER A 1 413 ? 3.996 -31.812 -10.773 1 98.75 413 SER A O 1
ATOM 3043 N N . VAL A 1 414 ? 4.605 -30.453 -12.453 1 98.88 414 VAL A N 1
ATOM 3044 C CA . VAL A 1 414 ? 4.887 -31.531 -13.391 1 98.88 414 VAL A CA 1
ATOM 3045 C C . VAL A 1 414 ? 6.051 -31.156 -14.297 1 98.88 414 VAL A C 1
ATOM 3047 O O . VAL A 1 414 ? 6.258 -29.969 -14.586 1 98.88 414 VAL A O 1
ATOM 3050 N N . ALA A 1 415 ? 6.801 -32.125 -14.703 1 98.81 415 ALA A N 1
ATOM 3051 C CA . ALA A 1 415 ? 7.914 -31.938 -15.633 1 98.81 415 ALA A CA 1
ATOM 3052 C C . ALA A 1 415 ? 8.062 -33.156 -16.547 1 98.81 415 ALA A C 1
ATOM 3054 O O . ALA A 1 415 ? 7.531 -34.219 -16.25 1 98.81 415 ALA A O 1
ATOM 3055 N N . PHE A 1 416 ? 8.727 -32.938 -17.625 1 98.69 416 PHE A N 1
ATOM 3056 C CA . PHE A 1 416 ? 9.141 -34 -18.531 1 98.69 416 PHE A CA 1
ATOM 3057 C C . PHE A 1 416 ? 10.641 -34.219 -18.453 1 98.69 416 PHE A C 1
ATOM 3059 O O . PHE A 1 416 ? 11.406 -33.281 -18.297 1 98.69 416 PHE A O 1
ATOM 3066 N N . ASP A 1 417 ? 11.016 -35.469 -18.594 1 98.12 417 ASP A N 1
ATOM 3067 C CA . ASP A 1 417 ? 12.43 -35.688 -18.875 1 98.12 417 ASP A CA 1
ATOM 3068 C C . ASP A 1 417 ? 12.695 -35.781 -20.375 1 98.12 417 ASP A C 1
ATOM 3070 O O . ASP A 1 417 ? 11.789 -35.531 -21.172 1 98.12 417 ASP A O 1
ATOM 3074 N N . SER A 1 418 ? 13.938 -36.031 -20.75 1 96.69 418 SER A N 1
ATOM 3075 C CA . SER A 1 418 ? 14.352 -36 -22.156 1 96.69 418 SER A CA 1
ATOM 3076 C C . SER A 1 418 ? 13.773 -37.188 -22.922 1 96.69 418 SER A C 1
ATOM 3078 O O . SER A 1 418 ? 13.797 -37.188 -24.156 1 96.69 418 SER A O 1
ATOM 3080 N N . THR A 1 419 ? 13.227 -38.156 -22.219 1 97.12 419 THR A N 1
ATOM 3081 C CA . THR A 1 419 ? 12.641 -39.312 -22.875 1 97.12 419 THR A CA 1
ATOM 3082 C C . THR A 1 419 ? 11.117 -39.25 -22.828 1 97.12 419 THR A C 1
ATOM 3084 O O . THR A 1 419 ? 10.445 -40.25 -23.094 1 97.12 419 THR A O 1
ATOM 3087 N N . ASN A 1 420 ? 10.578 -38.188 -22.391 1 98 420 ASN A N 1
ATOM 3088 C CA . ASN A 1 420 ? 9.156 -37.875 -22.375 1 98 420 ASN A CA 1
ATOM 3089 C C . ASN A 1 420 ? 8.438 -38.625 -21.25 1 98 420 ASN A C 1
ATOM 3091 O O . ASN A 1 420 ? 7.23 -38.875 -21.344 1 98 420 ASN A O 1
ATOM 3095 N N . ARG A 1 421 ? 9.211 -39.125 -20.297 1 98.62 421 ARG A N 1
ATOM 3096 C CA . ARG A 1 421 ? 8.539 -39.5 -19.062 1 98.62 421 ARG A CA 1
ATOM 3097 C C . ARG A 1 421 ? 8.016 -38.312 -18.312 1 98.62 421 ARG A C 1
ATOM 3099 O O . ARG A 1 421 ? 8.625 -37.219 -18.344 1 98.62 421 ARG A O 1
ATOM 3106 N N . ILE A 1 422 ? 6.891 -38.531 -17.703 1 98.81 422 ILE A N 1
ATOM 3107 C CA . ILE A 1 422 ? 6.191 -37.469 -17.016 1 98.81 422 ILE A CA 1
ATOM 3108 C C . ILE A 1 422 ? 6.355 -37.625 -15.5 1 98.81 422 ILE A C 1
ATOM 3110 O O . ILE A 1 422 ? 6.074 -38.688 -14.945 1 98.81 422 ILE A O 1
ATOM 3114 N N . TYR A 1 423 ? 6.816 -36.594 -14.859 1 98.94 423 TYR A N 1
ATOM 3115 C CA . TYR A 1 423 ? 6.984 -36.594 -13.406 1 98.94 423 TYR A CA 1
ATOM 3116 C C . TYR A 1 423 ? 6.016 -35.625 -12.75 1 98.94 423 TYR A C 1
ATOM 3118 O O . TYR A 1 423 ? 6.055 -34.406 -13.023 1 98.94 423 TYR A O 1
ATOM 3126 N N . ALA A 1 424 ? 5.141 -36.094 -11.938 1 98.88 424 ALA A N 1
ATOM 3127 C CA . ALA A 1 424 ? 4.215 -35.25 -11.156 1 98.88 424 ALA A CA 1
ATOM 3128 C C . ALA A 1 424 ? 4.633 -35.188 -9.695 1 98.88 424 ALA A C 1
ATOM 3130 O O . ALA A 1 424 ? 4.965 -36.219 -9.086 1 98.88 424 ALA A O 1
ATOM 3131 N N . ALA A 1 425 ? 4.648 -34 -9.148 1 98.81 425 ALA A N 1
ATOM 3132 C CA . ALA A 1 425 ? 5.105 -33.812 -7.77 1 98.81 425 ALA A CA 1
ATOM 3133 C C . ALA A 1 425 ? 4.031 -33.156 -6.914 1 98.81 425 ALA A C 1
ATOM 3135 O O . ALA A 1 425 ? 3.305 -32.281 -7.395 1 98.81 425 ALA A O 1
ATOM 3136 N N . GLY A 1 426 ? 3.963 -33.562 -5.637 1 98.12 426 GLY A N 1
ATOM 3137 C CA . GLY A 1 426 ? 3.045 -33 -4.652 1 98.12 426 GLY A CA 1
ATOM 3138 C C . GLY A 1 426 ? 3.207 -33.625 -3.273 1 98.12 426 GLY A C 1
ATOM 3139 O O . GLY A 1 426 ? 4.312 -33.656 -2.727 1 98.12 426 GLY A O 1
ATOM 3140 N N . PHE A 1 427 ? 2.041 -34 -2.729 1 95.94 427 PHE A N 1
ATOM 3141 C CA . PHE A 1 427 ? 2.129 -34.562 -1.389 1 95.94 427 PHE A CA 1
ATOM 3142 C C . PHE A 1 427 ? 1.15 -35.719 -1.226 1 95.94 427 PHE A C 1
ATOM 3144 O O . PHE A 1 427 ? 0.235 -35.875 -2.035 1 95.94 427 PHE A O 1
ATOM 3151 N N . VAL A 1 428 ? 1.379 -36.531 -0.269 1 95.62 428 VAL A N 1
ATOM 3152 C CA . VAL A 1 428 ? 0.434 -37.531 0.254 1 95.62 428 VAL A CA 1
ATOM 3153 C C . VAL A 1 428 ? 0.394 -37.438 1.778 1 95.62 428 VAL A C 1
ATOM 3155 O O . VAL A 1 428 ? 1.431 -37.25 2.424 1 95.62 428 VAL A O 1
ATOM 3158 N N . THR A 1 429 ? -0.747 -37.438 2.283 1 91.81 429 THR A N 1
ATOM 3159 C CA . THR A 1 429 ? -0.893 -37.5 3.732 1 91.81 429 THR A CA 1
ATOM 3160 C C . THR A 1 429 ? -0.785 -38.938 4.238 1 91.81 429 THR A C 1
ATOM 3162 O O . THR A 1 429 ? -1.371 -39.844 3.658 1 91.81 429 THR A O 1
ATOM 3165 N N . GLU A 1 430 ? 0.124 -39.062 5.168 1 81.88 430 GLU A N 1
ATOM 3166 C CA . GLU A 1 430 ? 0.232 -40.375 5.785 1 81.88 430 GLU A CA 1
ATOM 3167 C C . GLU A 1 430 ? 0.117 -40.281 7.305 1 81.88 430 GLU A C 1
ATOM 3169 O O . GLU A 1 430 ? 0.351 -39.219 7.887 1 81.88 430 GLU A O 1
ATOM 3174 N N . GLY A 1 431 ? -0.179 -41.406 8.141 1 65.94 431 GLY A N 1
ATOM 3175 C CA . GLY A 1 431 ? -0.011 -41.562 9.578 1 65.94 431 GLY A CA 1
ATOM 3176 C C . GLY A 1 431 ? -1.283 -41.312 10.359 1 65.94 431 GLY A C 1
ATOM 3177 O O . GLY A 1 431 ? -1.241 -41.094 11.578 1 65.94 431 GLY A O 1
ATOM 3178 N N . GLY A 1 432 ? -2.451 -41.406 9.828 1 55.56 432 GLY A N 1
ATOM 3179 C CA . GLY A 1 432 ? -3.674 -41.469 10.609 1 55.56 432 GLY A CA 1
ATOM 3180 C C . GLY A 1 432 ? -4.156 -40.094 11.039 1 55.56 432 GLY A C 1
ATOM 3181 O O . GLY A 1 432 ? -4.086 -39.125 10.258 1 55.56 432 GLY A O 1
ATOM 3182 N N . ASP A 1 433 ? -4.418 -39.875 12.445 1 51.62 433 ASP A N 1
ATOM 3183 C CA . ASP A 1 433 ? -5.211 -38.812 13.023 1 51.62 433 ASP A CA 1
ATOM 3184 C C . ASP A 1 433 ? -4.434 -37.5 13.023 1 51.62 433 ASP A C 1
ATOM 3186 O O . ASP A 1 433 ? -5.027 -36.406 12.984 1 51.62 433 ASP A O 1
ATOM 3190 N N . ASN A 1 434 ? -3.129 -37.625 13.094 1 58.53 434 ASN A N 1
ATOM 3191 C CA . ASN A 1 434 ? -2.428 -36.344 13.258 1 58.53 434 ASN A CA 1
ATOM 3192 C C . ASN A 1 434 ? -2.002 -35.75 11.922 1 58.53 434 ASN A C 1
ATOM 3194 O O . ASN A 1 434 ? -1.614 -34.594 11.844 1 58.53 434 ASN A O 1
ATOM 3198 N N . GLY A 1 435 ? -2.205 -36.5 10.781 1 73.19 435 GLY A N 1
ATOM 3199 C CA . GLY A 1 435 ? -2.002 -36.031 9.414 1 73.19 435 GLY A CA 1
ATOM 3200 C C . GLY A 1 435 ? -0.562 -35.656 9.117 1 73.19 435 GLY A C 1
ATOM 3201 O O . GLY A 1 435 ? -0.044 -34.688 9.664 1 73.19 435 GLY A O 1
ATOM 3202 N N . ASP A 1 436 ? 0.428 -36.5 8.633 1 83.25 436 ASP A N 1
ATOM 3203 C CA . ASP A 1 436 ? 1.803 -36.25 8.203 1 83.25 436 ASP A CA 1
ATOM 3204 C C . ASP A 1 436 ? 1.902 -36.219 6.684 1 83.25 436 ASP A C 1
ATOM 3206 O O . ASP A 1 436 ? 1.708 -37.25 6.02 1 83.25 436 ASP A O 1
ATOM 3210 N N . ASN A 1 437 ? 2.203 -35.031 6.199 1 90.56 437 ASN A N 1
ATOM 3211 C CA . ASN A 1 437 ? 2.375 -34.906 4.754 1 90.56 437 ASN A CA 1
ATOM 3212 C C . ASN A 1 437 ? 3.793 -35.281 4.328 1 90.56 437 ASN A C 1
ATOM 3214 O O . ASN A 1 437 ? 4.762 -34.906 4.992 1 90.56 437 ASN A O 1
ATOM 3218 N N . GLN A 1 438 ? 3.842 -36.031 3.303 1 94.06 438 GLN A N 1
ATOM 3219 C CA . GLN A 1 438 ? 5.109 -36.375 2.66 1 94.06 438 GLN A CA 1
ATOM 3220 C C . GLN A 1 438 ? 5.156 -35.844 1.228 1 94.06 438 GLN A C 1
ATOM 3222 O O . GLN A 1 438 ? 4.145 -35.875 0.522 1 94.06 438 GLN A O 1
ATOM 3227 N N . MET A 1 439 ? 6.332 -35.438 0.817 1 96.38 439 MET A N 1
ATOM 3228 C CA . MET A 1 439 ? 6.5 -35.094 -0.593 1 96.38 439 MET A CA 1
ATOM 3229 C C . MET A 1 439 ? 6.516 -36.375 -1.459 1 96.38 439 MET A C 1
ATOM 3231 O O . MET A 1 439 ? 7.082 -37.375 -1.067 1 96.38 439 MET A O 1
ATOM 3235 N N . VAL A 1 440 ? 5.961 -36.219 -2.607 1 97.56 440 VAL A N 1
ATOM 3236 C CA . VAL A 1 440 ? 5.871 -37.375 -3.49 1 97.56 440 VAL A CA 1
ATOM 3237 C C . VAL A 1 440 ? 6.215 -36.938 -4.918 1 97.56 440 VAL A C 1
ATOM 3239 O O . VAL A 1 440 ? 5.969 -35.812 -5.32 1 97.56 440 VAL A O 1
ATOM 3242 N N . VAL A 1 441 ? 6.809 -37.875 -5.629 1 98.75 441 VAL A N 1
ATOM 3243 C CA . VAL A 1 441 ? 6.973 -37.812 -7.078 1 98.75 441 VAL A CA 1
ATOM 3244 C C . VAL A 1 441 ? 6.461 -39.125 -7.715 1 98.75 441 VAL A C 1
ATOM 3246 O O . VAL A 1 441 ? 6.84 -40.219 -7.297 1 98.75 441 VAL A O 1
ATOM 3249 N N . ALA A 1 442 ? 5.625 -38.969 -8.656 1 98.81 442 ALA A N 1
ATOM 3250 C CA . ALA A 1 442 ? 5.16 -40.094 -9.461 1 98.81 442 ALA A CA 1
ATOM 3251 C C . ALA A 1 442 ? 5.641 -39.969 -10.906 1 98.81 442 ALA A C 1
ATOM 3253 O O . ALA A 1 442 ? 5.641 -38.875 -11.469 1 98.81 442 ALA A O 1
ATOM 3254 N N . ARG A 1 443 ? 6.023 -41.031 -11.469 1 98.88 443 ARG A N 1
ATOM 3255 C CA . ARG A 1 443 ? 6.477 -41.031 -12.859 1 98.88 443 ARG A CA 1
ATOM 3256 C C . ARG A 1 443 ? 5.496 -41.781 -13.75 1 98.88 443 ARG A C 1
ATOM 3258 O O . ARG A 1 443 ? 5.09 -42.906 -13.422 1 98.88 443 ARG A O 1
ATOM 3265 N N . PHE A 1 444 ? 5.207 -41.219 -14.883 1 98.81 444 PHE A N 1
ATOM 3266 C CA . PHE A 1 444 ? 4.234 -41.812 -15.805 1 98.81 444 PHE A CA 1
ATOM 3267 C C . PHE A 1 444 ? 4.816 -41.906 -17.203 1 98.81 444 PHE A C 1
ATOM 3269 O O . PHE A 1 444 ? 5.723 -41.156 -17.562 1 98.81 444 PHE A O 1
ATOM 3276 N N . THR A 1 445 ? 4.238 -42.812 -17.938 1 98.19 445 THR A N 1
ATOM 3277 C CA . THR A 1 445 ? 4.449 -42.844 -19.375 1 98.19 445 THR A CA 1
ATOM 3278 C C . THR A 1 445 ? 3.473 -41.906 -20.078 1 98.19 445 THR A C 1
ATOM 3280 O O . THR A 1 445 ? 2.527 -41.406 -19.469 1 98.19 445 THR A O 1
ATOM 3283 N N . THR A 1 446 ? 3.654 -41.688 -21.406 1 97.25 446 THR A N 1
ATOM 3284 C CA . THR A 1 446 ? 2.779 -40.812 -22.172 1 97.25 446 THR A CA 1
ATOM 3285 C C . THR A 1 446 ? 1.421 -41.469 -22.406 1 97.25 446 THR A C 1
ATOM 3287 O O . THR A 1 446 ? 0.505 -40.844 -22.938 1 97.25 446 THR A O 1
ATOM 3290 N N . GLU A 1 447 ? 1.294 -42.688 -21.969 1 96.62 447 GLU A N 1
ATOM 3291 C CA . GLU A 1 447 ? -0.005 -43.344 -21.984 1 96.62 447 GLU A CA 1
ATOM 3292 C C . GLU A 1 447 ? -0.75 -43.125 -20.672 1 96.62 447 GLU A C 1
ATOM 3294 O O . GLU A 1 447 ? -1.893 -43.562 -20.516 1 96.62 447 GLU A O 1
ATOM 3299 N N . GLY A 1 448 ? -0.115 -42.531 -19.734 1 97.12 448 GLY A N 1
ATOM 3300 C CA . GLY A 1 448 ? -0.748 -42.188 -18.469 1 97.12 448 GLY A CA 1
ATOM 3301 C C . GLY A 1 448 ? -0.589 -43.281 -17.406 1 97.12 448 GLY A C 1
ATOM 3302 O O . GLY A 1 448 ? -1.263 -43.25 -16.375 1 97.12 448 GLY A O 1
ATOM 3303 N N . ASN A 1 449 ? 0.225 -44.219 -17.703 1 97.5 449 ASN A N 1
ATOM 3304 C CA . ASN A 1 449 ? 0.458 -45.281 -16.75 1 97.5 449 ASN A CA 1
ATOM 3305 C C . ASN A 1 449 ? 1.67 -45 -15.867 1 97.5 449 ASN A C 1
ATOM 3307 O O . ASN A 1 449 ? 2.646 -44.406 -16.328 1 97.5 449 ASN A O 1
ATOM 3311 N N . LEU A 1 450 ? 1.578 -45.469 -14.648 1 98.12 450 LEU A N 1
ATOM 3312 C CA . LEU A 1 450 ? 2.744 -45.375 -13.773 1 98.12 450 LEU A CA 1
ATOM 3313 C C . LEU A 1 450 ? 3.9 -46.188 -14.328 1 98.12 450 LEU A C 1
ATOM 3315 O O . LEU A 1 450 ? 3.695 -47.312 -14.812 1 98.12 450 LEU A O 1
ATOM 3319 N N . ASP A 1 451 ? 5.043 -45.625 -14.297 1 98.38 451 ASP A N 1
ATOM 3320 C CA . ASP A 1 451 ? 6.258 -46.344 -14.648 1 98.38 451 ASP A CA 1
ATOM 3321 C C . ASP A 1 451 ? 6.836 -47.094 -13.445 1 98.38 451 ASP A C 1
ATOM 3323 O O . ASP A 1 451 ? 7.562 -46.5 -12.641 1 98.38 451 ASP A O 1
ATOM 3327 N N . THR A 1 452 ? 6.715 -48.312 -13.344 1 97.56 452 THR A N 1
ATOM 3328 C CA . THR A 1 452 ? 6.984 -49.094 -12.133 1 97.56 452 THR A CA 1
ATOM 3329 C C . THR A 1 452 ? 8.484 -49.25 -11.914 1 97.56 452 THR A C 1
ATOM 3331 O O . THR A 1 452 ? 8.922 -49.75 -10.875 1 97.56 452 THR A O 1
ATOM 3334 N N . THR A 1 453 ? 9.289 -48.812 -12.82 1 97.38 453 THR A N 1
ATOM 3335 C CA . THR A 1 453 ? 10.734 -48.875 -12.648 1 97.38 453 THR A CA 1
ATOM 3336 C C . THR A 1 453 ? 11.234 -47.719 -11.805 1 97.38 453 THR A C 1
ATOM 3338 O O . THR A 1 453 ? 12.414 -47.656 -11.453 1 97.38 453 THR A O 1
ATOM 3341 N N . PHE A 1 454 ? 10.43 -46.875 -11.539 1 98.38 454 PHE A N 1
ATOM 3342 C CA . PHE A 1 454 ? 10.75 -45.688 -10.75 1 98.38 454 PHE A CA 1
ATOM 3343 C C . PHE A 1 454 ? 10.281 -45.844 -9.312 1 98.38 454 PHE A C 1
ATOM 3345 O O . PHE A 1 454 ? 9.102 -46.125 -9.055 1 98.38 454 PHE A O 1
ATOM 3352 N N . GLY A 1 455 ? 11.18 -45.562 -8.43 1 98.19 455 GLY A N 1
ATOM 3353 C CA . GLY A 1 455 ? 10.812 -45.719 -7.027 1 98.19 455 GLY A CA 1
ATOM 3354 C C . GLY A 1 455 ? 10.164 -47.031 -6.711 1 98.19 455 GLY A C 1
ATOM 3355 O O . GLY A 1 455 ? 10.703 -48.094 -7.043 1 98.19 455 GLY A O 1
ATOM 3356 N N . THR A 1 456 ? 9.133 -47 -5.922 1 97.75 456 THR A N 1
ATOM 3357 C CA . THR A 1 456 ? 8.312 -48.156 -5.613 1 97.75 456 THR A CA 1
ATOM 3358 C C . THR A 1 456 ? 6.98 -48.094 -6.348 1 97.75 456 THR A C 1
ATOM 3360 O O . THR A 1 456 ? 6.109 -47.312 -5.992 1 97.75 456 THR A O 1
ATOM 3363 N N . GLY A 1 457 ? 6.848 -48.906 -7.402 1 97.12 457 GLY A N 1
ATOM 3364 C CA . GLY A 1 457 ? 5.613 -48.938 -8.172 1 97.12 457 GLY A CA 1
ATOM 3365 C C . GLY A 1 457 ? 5.395 -47.688 -8.992 1 97.12 457 GLY A C 1
ATOM 3366 O O . GLY A 1 457 ? 4.258 -47.312 -9.305 1 97.12 457 GLY A O 1
ATOM 3367 N N . GLY A 1 458 ? 6.383 -46.875 -9.188 1 98.5 458 GLY A N 1
ATOM 3368 C CA . GLY A 1 458 ? 6.297 -45.656 -9.969 1 98.5 458 GLY A CA 1
ATOM 3369 C C . GLY A 1 458 ? 6.262 -44.406 -9.125 1 98.5 458 GLY A C 1
ATOM 3370 O O . GLY A 1 458 ? 6.078 -43.312 -9.641 1 98.5 458 GLY A O 1
ATOM 3371 N N . ILE A 1 459 ? 6.387 -44.594 -7.742 1 98.38 459 ILE A N 1
ATOM 3372 C CA . ILE A 1 459 ? 6.203 -43.5 -6.809 1 98.38 459 ILE A CA 1
ATOM 3373 C C . ILE A 1 459 ? 7.418 -43.375 -5.887 1 98.38 459 ILE A C 1
ATOM 3375 O O . ILE A 1 459 ? 7.895 -44.406 -5.363 1 98.38 459 ILE A O 1
ATOM 3379 N N . ALA A 1 460 ? 7.965 -42.25 -5.785 1 98.5 460 ALA A N 1
ATOM 3380 C CA . ALA A 1 460 ? 8.984 -41.938 -4.789 1 98.5 460 ALA A CA 1
ATOM 3381 C C . ALA A 1 460 ? 8.43 -41 -3.721 1 98.5 460 ALA A C 1
ATOM 3383 O O . ALA A 1 460 ? 7.797 -40 -4.039 1 98.5 460 ALA A O 1
ATOM 3384 N N . LYS A 1 461 ? 8.625 -41.281 -2.463 1 96.25 461 LYS A N 1
ATOM 3385 C CA . LYS A 1 461 ? 8.172 -40.469 -1.334 1 96.25 461 LYS A CA 1
ATOM 3386 C C . LYS A 1 461 ? 9.336 -40.094 -0.43 1 96.25 461 LYS A C 1
ATOM 3388 O O . LYS A 1 461 ? 10.344 -40.812 -0.361 1 96.25 461 LYS A O 1
ATOM 3393 N N . ILE A 1 462 ? 9.172 -38.969 0.214 1 94.94 462 ILE A N 1
ATOM 3394 C CA . ILE A 1 462 ? 10.156 -38.594 1.21 1 94.94 462 ILE A CA 1
ATOM 3395 C C . ILE A 1 462 ? 9.477 -37.781 2.32 1 94.94 462 ILE A C 1
ATOM 3397 O O . ILE A 1 462 ? 8.609 -36.969 2.053 1 94.94 462 ILE A O 1
ATOM 3401 N N . ASN A 1 463 ? 9.75 -38.094 3.518 1 92.69 463 ASN A N 1
ATOM 3402 C CA . ASN A 1 463 ? 9.344 -37.344 4.707 1 92.69 463 ASN A CA 1
ATOM 3403 C C . ASN A 1 463 ? 10.484 -36.5 5.266 1 92.69 463 ASN A C 1
ATOM 3405 O O . ASN A 1 463 ? 11.352 -37.031 5.977 1 92.69 463 ASN A O 1
ATOM 3409 N N . VAL A 1 464 ? 10.516 -35.312 4.938 1 91.25 464 VAL A N 1
ATOM 3410 C CA . VAL A 1 464 ? 11.633 -34.438 5.32 1 91.25 464 VAL A CA 1
ATOM 3411 C C . VAL A 1 464 ? 11.477 -34.031 6.777 1 91.25 464 VAL A C 1
ATOM 3413 O O . VAL A 1 464 ? 12.438 -34.062 7.555 1 91.25 464 VAL A O 1
ATOM 3416 N N . ALA A 1 465 ? 10.328 -33.469 7.125 1 83.62 465 ALA A N 1
ATOM 3417 C CA . ALA A 1 465 ? 10.016 -33.094 8.508 1 83.62 465 ALA A CA 1
ATOM 3418 C C . ALA A 1 465 ? 8.961 -34.031 9.094 1 83.62 465 ALA A C 1
ATOM 3420 O O . ALA A 1 465 ? 7.805 -34.031 8.672 1 83.62 465 ALA A O 1
ATOM 3421 N N . THR A 1 466 ? 9.367 -34.75 10.047 1 77.5 466 THR A N 1
ATOM 3422 C CA . THR A 1 466 ? 8.445 -35.719 10.648 1 77.5 466 THR A CA 1
ATOM 3423 C C . THR A 1 466 ? 7.309 -35 11.375 1 77.5 466 THR A C 1
ATOM 3425 O O . THR A 1 466 ? 7.535 -34 12.055 1 77.5 466 THR A O 1
ATOM 3428 N N . ALA A 1 467 ? 6.059 -35.469 11.164 1 62.75 467 ALA A N 1
ATOM 3429 C CA . ALA A 1 467 ? 4.828 -35.031 11.797 1 62.75 467 ALA A CA 1
ATOM 3430 C C . ALA A 1 467 ? 4.465 -33.625 11.328 1 62.75 467 ALA A C 1
ATOM 3432 O O . ALA A 1 467 ? 3.801 -32.875 12.047 1 62.75 467 ALA A O 1
ATOM 3433 N N . GLY A 1 468 ? 4.961 -33.344 10.25 1 70.38 468 GLY A N 1
ATOM 3434 C CA . GLY A 1 468 ? 4.613 -32.062 9.68 1 70.38 468 GLY A CA 1
ATOM 3435 C C . GLY A 1 468 ? 3.453 -32.125 8.703 1 70.38 468 GLY A C 1
ATOM 3436 O O . GLY A 1 468 ? 3.289 -33.094 7.992 1 70.38 468 GLY A O 1
ATOM 3437 N N . THR A 1 469 ? 2.578 -31.094 8.719 1 72.69 469 THR A N 1
ATOM 3438 C CA . THR A 1 469 ? 1.427 -31.062 7.828 1 72.69 469 THR A CA 1
ATOM 3439 C C . THR A 1 469 ? 1.656 -30.078 6.68 1 72.69 469 THR A C 1
ATOM 3441 O O . THR A 1 469 ? 0.852 -30 5.75 1 72.69 469 THR A O 1
ATOM 3444 N N . GLU A 1 470 ? 2.824 -29.438 6.648 1 77.75 470 GLU A N 1
ATOM 3445 C CA . GLU A 1 470 ? 3.066 -28.375 5.672 1 77.75 470 GLU A CA 1
ATOM 3446 C C . GLU A 1 470 ? 3.83 -28.906 4.461 1 77.75 470 GLU A C 1
ATOM 3448 O O . GLU A 1 470 ? 3.82 -28.297 3.395 1 77.75 470 GLU A O 1
ATOM 3453 N N . GLU A 1 471 ? 4.352 -30.016 4.566 1 87.75 471 GLU A N 1
ATOM 3454 C CA . GLU A 1 471 ? 5.305 -30.5 3.572 1 87.75 471 GLU A CA 1
ATOM 3455 C C . GLU A 1 471 ? 4.602 -30.875 2.27 1 87.75 471 GLU A C 1
ATOM 3457 O O . GLU A 1 471 ? 3.723 -31.734 2.256 1 87.75 471 GLU A O 1
ATOM 3462 N N . ALA A 1 472 ? 4.918 -30.219 1.229 1 92.25 472 ALA A N 1
ATOM 3463 C CA . ALA A 1 472 ? 4.41 -30.5 -0.111 1 92.25 472 ALA A CA 1
ATOM 3464 C C . ALA A 1 472 ? 5.379 -30.016 -1.18 1 92.25 472 ALA A C 1
ATOM 3466 O O . ALA A 1 472 ? 5.84 -28.859 -1.124 1 92.25 472 ALA A O 1
ATOM 3467 N N . ALA A 1 473 ? 5.699 -30.875 -2.082 1 97.5 473 ALA A N 1
ATOM 3468 C CA . ALA A 1 473 ? 6.477 -30.406 -3.229 1 97.5 473 ALA A CA 1
ATOM 3469 C C . ALA A 1 473 ? 5.664 -29.469 -4.102 1 97.5 473 ALA A C 1
ATOM 3471 O O . ALA A 1 473 ? 4.641 -29.859 -4.672 1 97.5 473 ALA A O 1
ATOM 3472 N N . ARG A 1 474 ? 6.141 -28.25 -4.207 1 97.69 474 ARG A N 1
ATOM 3473 C CA . ARG A 1 474 ? 5.441 -27.234 -4.98 1 97.69 474 ARG A CA 1
ATOM 3474 C C . ARG A 1 474 ? 6.066 -27.062 -6.363 1 97.69 474 ARG A C 1
ATOM 3476 O O . ARG A 1 474 ? 5.418 -26.594 -7.293 1 97.69 474 ARG A O 1
ATOM 3483 N N . GLY A 1 475 ? 7.293 -27.391 -6.477 1 98.62 475 GLY A N 1
ATOM 3484 C CA . GLY A 1 475 ? 8.008 -27.328 -7.742 1 98.62 475 GLY A CA 1
ATOM 3485 C C . GLY A 1 475 ? 8.766 -28.609 -8.047 1 98.62 475 GLY A C 1
ATOM 3486 O O . GLY A 1 475 ? 9.141 -29.344 -7.141 1 98.62 475 GLY A O 1
ATOM 3487 N N . ILE A 1 476 ? 9.023 -28.812 -9.328 1 98.88 476 ILE A N 1
ATOM 3488 C CA . ILE A 1 476 ? 9.812 -29.953 -9.789 1 98.88 476 ILE A CA 1
ATOM 3489 C C . ILE A 1 476 ? 10.586 -29.578 -11.047 1 98.88 476 ILE A C 1
ATOM 3491 O O . ILE A 1 476 ? 10.07 -28.859 -11.914 1 98.88 476 ILE A O 1
ATOM 3495 N N . ALA A 1 477 ? 11.75 -30.047 -11.125 1 98.75 477 ALA A N 1
ATOM 3496 C CA . ALA A 1 477 ? 12.578 -29.875 -12.32 1 98.75 477 ALA A CA 1
ATOM 3497 C C . ALA A 1 477 ? 13.523 -31.062 -12.5 1 98.75 477 ALA A C 1
ATOM 3499 O O . ALA A 1 477 ? 13.844 -31.766 -11.531 1 98.75 477 ALA A O 1
ATOM 3500 N N . ILE A 1 478 ? 13.875 -31.281 -13.703 1 98.69 478 ILE A N 1
ATOM 3501 C CA . ILE A 1 478 ? 14.773 -32.375 -14.039 1 98.69 478 ILE A CA 1
ATOM 3502 C C . ILE A 1 478 ? 16.125 -31.812 -14.469 1 98.69 478 ILE A C 1
ATOM 3504 O O . ILE A 1 478 ? 16.203 -30.984 -15.367 1 98.69 478 ILE A O 1
ATOM 3508 N N . GLN A 1 479 ? 17.156 -32.25 -13.797 1 98.56 479 GLN A N 1
ATOM 3509 C CA . GLN A 1 479 ? 18.5 -31.859 -14.188 1 98.56 479 GLN A CA 1
ATOM 3510 C C . GLN A 1 479 ? 18.984 -32.656 -15.406 1 98.56 479 GLN A C 1
ATOM 3512 O O . GLN A 1 479 ? 18.359 -33.625 -15.805 1 98.56 479 GLN A O 1
ATOM 3517 N N . SER A 1 480 ? 20.125 -32.219 -16 1 97.69 480 SER A N 1
ATOM 3518 C CA . SER A 1 480 ? 20.594 -32.75 -17.281 1 97.69 480 SER A CA 1
ATOM 3519 C C . SER A 1 480 ? 21 -34.219 -17.141 1 97.69 480 SER A C 1
ATOM 3521 O O . SER A 1 480 ? 21 -34.969 -18.125 1 97.69 480 SER A O 1
ATOM 3523 N N . ASP A 1 481 ? 21.359 -34.625 -15.992 1 97.44 481 ASP A N 1
ATOM 3524 C CA . ASP A 1 481 ? 21.766 -36 -15.766 1 97.44 481 ASP A CA 1
ATOM 3525 C C . ASP A 1 481 ? 20.562 -36.906 -15.438 1 97.44 481 ASP A C 1
ATOM 3527 O O . ASP A 1 481 ? 20.734 -38.062 -15.094 1 97.44 481 ASP A O 1
ATOM 3531 N N . GLY A 1 482 ? 19.375 -36.312 -15.461 1 97.94 482 GLY A N 1
ATOM 3532 C CA . GLY A 1 482 ? 18.141 -37.062 -15.273 1 97.94 482 GLY A CA 1
ATOM 3533 C C . GLY A 1 482 ? 17.672 -37.062 -13.828 1 97.94 482 GLY A C 1
ATOM 3534 O O . GLY A 1 482 ? 16.594 -37.594 -13.531 1 97.94 482 GLY A O 1
ATOM 3535 N N . LYS A 1 483 ? 18.438 -36.531 -12.953 1 98.62 483 LYS A N 1
ATOM 3536 C CA . LYS A 1 483 ? 18.016 -36.469 -11.555 1 98.62 483 LYS A CA 1
ATOM 3537 C C . LYS A 1 483 ? 16.875 -35.5 -11.352 1 98.62 483 LYS A C 1
ATOM 3539 O O . LYS A 1 483 ? 16.75 -34.5 -12.102 1 98.62 483 LYS A O 1
ATOM 3544 N N . ILE A 1 484 ? 16.078 -35.781 -10.375 1 98.81 484 ILE A N 1
ATOM 3545 C CA . ILE A 1 484 ? 14.844 -35.031 -10.141 1 98.81 484 ILE A CA 1
ATOM 3546 C C . ILE A 1 484 ? 14.992 -34.156 -8.906 1 98.81 484 ILE A C 1
ATOM 3548 O O . ILE A 1 484 ? 15.336 -34.656 -7.824 1 98.81 484 ILE A O 1
ATOM 3552 N N . VAL A 1 485 ? 14.742 -32.906 -9.062 1 98.88 485 VAL A N 1
ATOM 3553 C CA . VAL A 1 485 ? 14.781 -31.953 -7.945 1 98.88 485 VAL A CA 1
ATOM 3554 C C . VAL A 1 485 ? 13.359 -31.469 -7.633 1 98.88 485 VAL A C 1
ATOM 3556 O O . VAL A 1 485 ? 12.633 -31.062 -8.539 1 98.88 485 VAL A O 1
ATOM 3559 N N . ILE A 1 486 ? 12.961 -31.547 -6.371 1 98.75 486 ILE A N 1
ATOM 3560 C CA . ILE A 1 486 ? 11.688 -31 -5.922 1 98.75 486 ILE A CA 1
ATOM 3561 C C . ILE A 1 486 ? 11.922 -30.016 -4.773 1 98.75 486 ILE A C 1
ATOM 3563 O O . ILE A 1 486 ? 12.961 -30.078 -4.109 1 98.75 486 ILE A O 1
ATOM 3567 N N . GLY A 1 487 ? 11.031 -29.109 -4.598 1 98.38 487 GLY A N 1
ATOM 3568 C CA . GLY A 1 487 ? 11.102 -28.172 -3.498 1 98.38 487 GLY A CA 1
ATOM 3569 C C . GLY A 1 487 ? 9.734 -27.812 -2.939 1 98.38 487 GLY A C 1
ATOM 3570 O O . GLY A 1 487 ? 8.734 -27.828 -3.66 1 98.38 487 GLY A O 1
ATOM 3571 N N . GLY A 1 488 ? 9.711 -27.469 -1.671 1 96.69 488 GLY A N 1
ATOM 3572 C CA . GLY A 1 488 ? 8.492 -27.047 -0.999 1 96.69 488 GLY A CA 1
ATOM 3573 C C . GLY A 1 488 ? 8.719 -26.578 0.428 1 96.69 488 GLY A C 1
ATOM 3574 O O . GLY A 1 488 ? 9.836 -26.703 0.95 1 96.69 488 GLY A O 1
ATOM 3575 N N . PRO A 1 489 ? 7.688 -26.031 1 1 92.81 489 PRO A N 1
ATOM 3576 C CA . PRO A 1 489 ? 7.797 -25.594 2.395 1 92.81 489 PRO A CA 1
ATOM 3577 C C . PRO A 1 489 ? 7.781 -26.75 3.381 1 92.81 489 PRO A C 1
ATOM 3579 O O . PRO A 1 489 ? 7.184 -27.797 3.102 1 92.81 489 PRO A O 1
ATOM 3582 N N . ILE A 1 490 ? 8.422 -26.531 4.473 1 89.56 490 ILE A N 1
ATOM 3583 C CA . ILE A 1 490 ? 8.398 -27.453 5.602 1 89.56 490 ILE A CA 1
ATOM 3584 C C . ILE A 1 490 ? 8.344 -26.672 6.91 1 89.56 490 ILE A C 1
ATOM 3586 O O . ILE A 1 490 ? 8.75 -25.5 6.965 1 89.56 490 ILE A O 1
ATOM 3590 N N . GLU A 1 491 ? 7.809 -27.344 7.922 1 83.56 491 GLU A N 1
ATOM 3591 C CA . GLU A 1 491 ? 7.859 -26.719 9.234 1 83.56 491 GLU A CA 1
ATOM 3592 C C . GLU A 1 491 ? 9.305 -26.516 9.695 1 83.56 491 GLU A C 1
ATOM 3594 O O . GLU A 1 491 ? 10.148 -27.391 9.508 1 83.56 491 GLU A O 1
ATOM 3599 N N . LYS A 1 492 ? 9.43 -25.219 10.188 1 79 492 LYS A N 1
ATOM 3600 C CA . LYS A 1 492 ? 10.758 -24.969 10.742 1 79 492 LYS A CA 1
ATOM 3601 C C . LYS A 1 492 ? 10.961 -25.734 12.047 1 79 492 LYS A C 1
ATOM 3603 O O . LYS A 1 492 ? 10.094 -25.703 12.922 1 79 492 LYS A O 1
ATOM 3608 N N . ARG A 1 493 ? 11.93 -26.641 12.141 1 65.94 493 ARG A N 1
ATOM 3609 C CA . ARG A 1 493 ? 12.25 -27.328 13.383 1 65.94 493 ARG A CA 1
ATOM 3610 C C . ARG A 1 493 ? 13.531 -26.797 14.008 1 65.94 493 ARG A C 1
ATOM 3612 O O . ARG A 1 493 ? 14.438 -26.344 13.289 1 65.94 493 ARG A O 1
ATOM 3619 N N . MET B 1 1 ? -18.375 -18.531 -23.859 1 32.28 1 MET B N 1
ATOM 3620 C CA . MET B 1 1 ? -18.281 -17.484 -24.891 1 32.28 1 MET B CA 1
ATOM 3621 C C . MET B 1 1 ? -17.188 -16.484 -24.562 1 32.28 1 MET B C 1
ATOM 3623 O O . MET B 1 1 ? -17.031 -16.078 -23.422 1 32.28 1 MET B O 1
ATOM 3627 N N . LEU B 1 2 ? -16.156 -16.469 -25.312 1 37.31 2 LEU B N 1
ATOM 3628 C CA . LEU B 1 2 ? -15.047 -15.531 -25.219 1 37.31 2 LEU B CA 1
ATOM 3629 C C . LEU B 1 2 ? -15.555 -14.094 -25.234 1 37.31 2 LEU B C 1
ATOM 3631 O O . LEU B 1 2 ? -16.25 -13.68 -26.172 1 37.31 2 LEU B O 1
ATOM 3635 N N . LYS B 1 3 ? -15.672 -13.477 -24.125 1 44.38 3 LYS B N 1
ATOM 3636 C CA . LYS B 1 3 ? -16.031 -12.062 -24.125 1 44.38 3 LYS B CA 1
ATOM 3637 C C . LYS B 1 3 ? -14.969 -11.219 -24.812 1 44.38 3 LYS B C 1
ATOM 3639 O O . LYS B 1 3 ? -13.781 -11.336 -24.5 1 44.38 3 LYS B O 1
ATOM 3644 N N . THR B 1 4 ? -15.266 -10.906 -26.094 1 30.88 4 THR B N 1
ATOM 3645 C CA . THR B 1 4 ? -14.422 -9.938 -26.766 1 30.88 4 THR B CA 1
ATOM 3646 C C . THR B 1 4 ? -14.258 -8.68 -25.922 1 30.88 4 THR B C 1
ATOM 3648 O O . THR B 1 4 ? -15.242 -8.008 -25.609 1 30.88 4 THR B O 1
ATOM 3651 N N . VAL B 1 5 ? -13.328 -8.805 -25.203 1 31.12 5 VAL B N 1
ATOM 3652 C CA . VAL B 1 5 ? -13.086 -7.578 -24.469 1 31.12 5 VAL B CA 1
ATOM 3653 C C . VAL B 1 5 ? -12.352 -6.57 -25.344 1 31.12 5 VAL B C 1
ATOM 3655 O O . VAL B 1 5 ? -11.297 -6.879 -25.906 1 31.12 5 VAL B O 1
ATOM 3658 N N . LYS B 1 6 ? -13.016 -5.73 -25.969 1 30.61 6 LYS B N 1
ATOM 3659 C CA . LYS B 1 6 ? -12.398 -4.668 -26.75 1 30.61 6 LYS B CA 1
ATOM 3660 C C . LYS B 1 6 ? -11.367 -3.904 -25.938 1 30.61 6 LYS B C 1
ATOM 3662 O O . LYS B 1 6 ? -11.695 -3.318 -24.906 1 30.61 6 LYS B O 1
ATOM 3667 N N . HIS B 1 7 ? -10.148 -4.445 -26.141 1 27.3 7 HIS B N 1
ATOM 3668 C CA . HIS B 1 7 ? -9.016 -3.701 -25.594 1 27.3 7 HIS B CA 1
ATOM 3669 C C . HIS B 1 7 ? -8.859 -2.352 -26.281 1 27.3 7 HIS B C 1
ATOM 3671 O O . HIS B 1 7 ? -8.82 -2.283 -27.516 1 27.3 7 HIS B O 1
ATOM 3677 N N . ARG B 1 8 ? -9.445 -1.428 -25.828 1 27.47 8 ARG B N 1
ATOM 3678 C CA . ARG B 1 8 ? -9.125 -0.094 -26.328 1 27.47 8 ARG B CA 1
ATOM 3679 C C . ARG B 1 8 ? -7.621 0.154 -26.297 1 27.47 8 ARG B C 1
ATOM 3681 O O . ARG B 1 8 ? -6.988 0.036 -25.25 1 27.47 8 ARG B O 1
ATOM 3688 N N . SER B 1 9 ? -6.902 -0.27 -27.469 1 22.36 9 SER B N 1
ATOM 3689 C CA . SER B 1 9 ? -5.508 0.029 -27.781 1 22.36 9 SER B CA 1
ATOM 3690 C C . SER B 1 9 ? -5.164 1.477 -27.438 1 22.36 9 SER B C 1
ATOM 3692 O O . SER B 1 9 ? -5.812 2.402 -27.938 1 22.36 9 SER B O 1
ATOM 3694 N N . PHE B 1 10 ? -4.75 1.66 -26.266 1 23.72 10 PHE B N 1
ATOM 3695 C CA . PHE B 1 10 ? -4.203 2.961 -25.891 1 23.72 10 PHE B CA 1
ATOM 3696 C C . PHE B 1 10 ? -3.004 3.309 -26.766 1 23.72 10 PHE B C 1
ATOM 3698 O O . PHE B 1 10 ? -2.012 2.576 -26.797 1 23.72 10 PHE B O 1
ATOM 3705 N N . LEU B 1 11 ? -3.305 3.699 -27.984 1 21.73 11 LEU B N 1
ATOM 3706 C CA . LEU B 1 11 ? -2.252 4.277 -28.812 1 21.73 11 LEU B CA 1
ATOM 3707 C C . LEU B 1 11 ? -1.458 5.32 -28.031 1 21.73 11 LEU B C 1
ATOM 3709 O O . LEU B 1 11 ? -2.027 6.293 -27.531 1 21.73 11 LEU B O 1
ATOM 3713 N N . VAL B 1 12 ? -0.428 4.754 -27.406 1 22 12 VAL B N 1
ATOM 3714 C CA . VAL B 1 12 ? 0.641 5.551 -26.812 1 22 12 VAL B CA 1
ATOM 3715 C C . VAL B 1 12 ? 1.284 6.434 -27.875 1 22 12 VAL B C 1
ATOM 3717 O O . VAL B 1 12 ? 1.939 5.934 -28.797 1 22 12 VAL B O 1
ATOM 3720 N N . ARG B 1 13 ? 0.553 7.168 -28.656 1 21.58 13 ARG B N 1
ATOM 3721 C CA . ARG B 1 13 ? 1.328 8.062 -29.5 1 21.58 13 ARG B CA 1
ATOM 3722 C C . ARG B 1 13 ? 2.32 8.883 -28.688 1 21.58 13 ARG B C 1
ATOM 3724 O O . ARG B 1 13 ? 1.926 9.602 -27.766 1 21.58 13 ARG B O 1
ATOM 3731 N N . GLY B 1 14 ? 3.518 8.32 -28.578 1 21.91 14 GLY B N 1
ATOM 3732 C CA . GLY B 1 14 ? 4.766 8.891 -28.094 1 21.91 14 GLY B CA 1
ATOM 3733 C C . GLY B 1 14 ? 5.125 10.195 -28.781 1 21.91 14 GLY B C 1
ATOM 3734 O O . GLY B 1 14 ? 5.305 10.234 -30 1 21.91 14 GLY B O 1
ATOM 3735 N N . ALA B 1 15 ? 4.305 11.25 -28.641 1 21.58 15 ALA B N 1
ATOM 3736 C CA . ALA B 1 15 ? 4.879 12.492 -29.156 1 21.58 15 ALA B CA 1
ATOM 3737 C C . ALA B 1 15 ? 6.277 12.727 -28.594 1 21.58 15 ALA B C 1
ATOM 3739 O O . ALA B 1 15 ? 6.477 12.703 -27.375 1 21.58 15 ALA B O 1
ATOM 3740 N N . ALA B 1 16 ? 7.305 12.336 -29.375 1 21.59 16 ALA B N 1
ATOM 3741 C CA . ALA B 1 16 ? 8.75 12.523 -29.297 1 21.59 16 ALA B CA 1
ATOM 3742 C C . ALA B 1 16 ? 9.102 13.992 -29.094 1 21.59 16 ALA B C 1
ATOM 3744 O O . ALA B 1 16 ? 8.914 14.812 -29.984 1 21.59 16 ALA B O 1
ATOM 3745 N N . LEU B 1 17 ? 8.5 14.719 -28.172 1 20.91 17 LEU B N 1
ATOM 3746 C CA . LEU B 1 17 ? 9.172 16.016 -28.109 1 20.91 17 LEU B CA 1
ATOM 3747 C C . LEU B 1 17 ? 10.656 15.836 -27.766 1 20.91 17 LEU B C 1
ATOM 3749 O O . LEU B 1 17 ? 10.992 15.219 -26.75 1 20.91 17 LEU B O 1
ATOM 3753 N N . ALA B 1 18 ? 11.531 15.836 -28.797 1 20.33 18 ALA B N 1
ATOM 3754 C CA . ALA B 1 18 ? 12.984 15.75 -28.891 1 20.33 18 ALA B CA 1
ATOM 3755 C C . ALA B 1 18 ? 13.656 16.781 -28 1 20.33 18 ALA B C 1
ATOM 3757 O O . ALA B 1 18 ? 13.727 17.969 -28.344 1 20.33 18 ALA B O 1
ATOM 3758 N N . LEU B 1 19 ? 13.164 17.031 -26.766 1 20.48 19 LEU B N 1
ATOM 3759 C CA . LEU B 1 19 ? 14.047 17.984 -26.109 1 20.48 19 LEU B CA 1
ATOM 3760 C C . LEU B 1 19 ? 15.445 17.422 -25.953 1 20.48 19 LEU B C 1
ATOM 3762 O O . LEU B 1 19 ? 15.609 16.281 -25.484 1 20.48 19 LEU B O 1
ATOM 3766 N N . THR B 1 20 ? 16.375 17.797 -26.734 1 20.22 20 THR B N 1
ATOM 3767 C CA . THR B 1 20 ? 17.797 17.484 -26.75 1 20.22 20 THR B CA 1
ATOM 3768 C C . THR B 1 20 ? 18.438 17.75 -25.391 1 20.22 20 THR B C 1
ATOM 3770 O O . THR B 1 20 ? 19.656 17.797 -25.266 1 20.22 20 THR B O 1
ATOM 3773 N N . LEU B 1 21 ? 17.812 17.547 -24.312 1 19 21 LEU B N 1
ATOM 3774 C CA . LEU B 1 21 ? 18.688 17.891 -23.203 1 19 21 LEU B CA 1
ATOM 3775 C C . LEU B 1 21 ? 19.906 16.953 -23.156 1 19 21 LEU B C 1
ATOM 3777 O O . LEU B 1 21 ? 19.766 15.742 -23.328 1 19 21 LEU B O 1
ATOM 3781 N N . ALA B 1 22 ? 21.203 17.5 -23.266 1 20.66 22 ALA B N 1
ATOM 3782 C CA . ALA B 1 22 ? 22.562 16.938 -23.125 1 20.66 22 ALA B CA 1
ATOM 3783 C C . ALA B 1 22 ? 22.672 16.078 -21.875 1 20.66 22 ALA B C 1
ATOM 3785 O O . ALA B 1 22 ? 22.312 16.531 -20.781 1 20.66 22 ALA B O 1
ATOM 3786 N N . CYS B 1 23 ? 22.531 14.727 -22.047 1 20.67 23 CYS B N 1
ATOM 3787 C CA . CYS B 1 23 ? 22.656 13.586 -21.141 1 20.67 23 CYS B CA 1
ATOM 3788 C C . CYS B 1 23 ? 23.969 13.625 -20.375 1 20.67 23 CYS B C 1
ATOM 3790 O O . CYS B 1 23 ? 25.031 13.312 -20.938 1 20.67 23 CYS B O 1
ATOM 3792 N N . MET B 1 24 ? 24.359 14.75 -19.609 1 19.8 24 MET B N 1
ATOM 3793 C CA . MET B 1 24 ? 25.594 14.508 -18.891 1 19.8 24 MET B CA 1
ATOM 3794 C C . MET B 1 24 ? 25.484 13.242 -18.031 1 19.8 24 MET B C 1
ATOM 3796 O O . MET B 1 24 ? 24.438 12.992 -17.438 1 19.8 24 MET B O 1
ATOM 3800 N N . THR B 1 25 ? 26.172 12.188 -18.391 1 21.14 25 THR B N 1
ATOM 3801 C CA . THR B 1 25 ? 26.328 10.773 -18.062 1 21.14 25 THR B CA 1
ATOM 3802 C C . THR B 1 25 ? 26.688 10.602 -16.594 1 21.14 25 THR B C 1
ATOM 3804 O O . THR B 1 25 ? 26.953 9.492 -16.141 1 21.14 25 THR B O 1
ATOM 3807 N N . GLY B 1 26 ? 26.609 11.617 -15.727 1 20.02 26 GLY B N 1
ATOM 3808 C CA . GLY B 1 26 ? 27.344 11.211 -14.531 1 20.02 26 GLY B CA 1
ATOM 3809 C C . GLY B 1 26 ? 26.688 10.047 -13.805 1 20.02 26 GLY B C 1
ATOM 3810 O O . GLY B 1 26 ? 25.469 10.055 -13.578 1 20.02 26 GLY B O 1
ATOM 3811 N N . CYS B 1 27 ? 27.078 8.812 -14.062 1 23.3 27 CYS B N 1
ATOM 3812 C CA . CYS B 1 27 ? 26.719 7.492 -13.555 1 23.3 27 CYS B CA 1
ATOM 3813 C C . CYS B 1 27 ? 26.672 7.488 -12.031 1 23.3 27 CYS B C 1
ATOM 3815 O O . CYS B 1 27 ? 27.594 6.984 -11.383 1 23.3 27 CYS B O 1
ATOM 3817 N N . GLY B 1 28 ? 26.25 8.602 -11.406 1 19.62 28 GLY B N 1
ATOM 3818 C CA . GLY B 1 28 ? 26.422 8.453 -9.969 1 19.62 28 GLY B CA 1
ATOM 3819 C C . GLY B 1 28 ? 25.641 7.293 -9.391 1 19.62 28 GLY B C 1
ATOM 3820 O O . GLY B 1 28 ? 24.641 6.867 -9.969 1 19.62 28 GLY B O 1
ATOM 3821 N N . ASP B 1 29 ? 26.234 6.359 -8.734 1 21.84 29 ASP B N 1
ATOM 3822 C CA . ASP B 1 29 ? 25.844 5.199 -7.941 1 21.84 29 ASP B CA 1
ATOM 3823 C C . ASP B 1 29 ? 24.641 5.523 -7.055 1 21.84 29 ASP B C 1
ATOM 3825 O O . ASP B 1 29 ? 24.719 6.398 -6.191 1 21.84 29 ASP B O 1
ATOM 3829 N N . ASP B 1 30 ? 23.453 5.492 -7.691 1 22.03 30 ASP B N 1
ATOM 3830 C CA . ASP B 1 30 ? 22.203 5.895 -7.055 1 22.03 30 ASP B CA 1
ATOM 3831 C C . ASP B 1 30 ? 21.859 4.969 -5.895 1 22.03 30 ASP B C 1
ATOM 3833 O O . ASP B 1 30 ? 21.5 3.807 -6.105 1 22.03 30 ASP B O 1
ATOM 3837 N N . ASP B 1 31 ? 22.641 4.961 -4.855 1 24 31 ASP B N 1
ATOM 3838 C CA . ASP B 1 31 ? 22.109 4.344 -3.641 1 24 31 ASP B CA 1
ATOM 3839 C C . ASP B 1 31 ? 20.688 4.805 -3.354 1 24 31 ASP B C 1
ATOM 3841 O O . ASP B 1 31 ? 20.422 6.008 -3.309 1 24 31 ASP B O 1
ATOM 3845 N N . GLU B 1 32 ? 19.797 4.062 -3.807 1 24.69 32 GLU B N 1
ATOM 3846 C CA . GLU B 1 32 ? 18.391 4.359 -3.594 1 24.69 32 GLU B CA 1
ATOM 3847 C C . GLU B 1 32 ? 18.125 4.793 -2.154 1 24.69 32 GLU B C 1
ATOM 3849 O O . GLU B 1 32 ? 18.375 4.035 -1.216 1 24.69 32 GLU B O 1
ATOM 3854 N N . PRO B 1 33 ? 18.156 6.109 -1.888 1 25.22 33 PRO B N 1
ATOM 3855 C CA . PRO B 1 33 ? 17.859 6.527 -0.519 1 25.22 33 PRO B CA 1
ATOM 3856 C C . PRO B 1 33 ? 16.5 6.008 -0.031 1 25.22 33 PRO B C 1
ATOM 3858 O O . PRO B 1 33 ? 15.586 5.832 -0.83 1 25.22 33 PRO B O 1
ATOM 3861 N N . THR B 1 34 ? 16.516 5.078 0.836 1 24.92 34 THR B N 1
ATOM 3862 C CA . THR B 1 34 ? 15.336 4.77 1.637 1 24.92 34 THR B CA 1
ATOM 3863 C C . THR B 1 34 ? 14.492 6.023 1.862 1 24.92 34 THR B C 1
ATOM 3865 O O . THR B 1 34 ? 15.031 7.094 2.16 1 24.92 34 THR B O 1
ATOM 3868 N N . PRO B 1 35 ? 13.352 5.992 1.174 1 26.23 35 PRO B N 1
ATOM 3869 C CA . PRO B 1 35 ? 12.531 7.18 1.43 1 26.23 35 PRO B CA 1
ATOM 3870 C C . PRO B 1 35 ? 12.68 7.707 2.855 1 26.23 35 PRO B C 1
ATOM 3872 O O . PRO B 1 35 ? 12.531 6.949 3.816 1 26.23 35 PRO B O 1
ATOM 3875 N N . THR B 1 36 ? 13.672 8.547 2.969 1 25.03 36 THR B N 1
ATOM 3876 C CA . THR B 1 36 ? 13.797 9.266 4.23 1 25.03 36 THR B CA 1
ATOM 3877 C C . THR B 1 36 ? 12.445 9.836 4.66 1 25.03 36 THR B C 1
ATOM 3879 O O . THR B 1 36 ? 11.766 10.5 3.871 1 25.03 36 THR B O 1
ATOM 3882 N N . PRO B 1 37 ? 11.703 9.266 5.562 1 25.58 37 PRO B N 1
ATOM 3883 C CA . PRO B 1 37 ? 10.531 9.961 6.098 1 25.58 37 PRO B CA 1
ATOM 3884 C C . PRO B 1 37 ? 10.672 11.477 6.055 1 25.58 37 PRO B C 1
ATOM 3886 O O . PRO B 1 37 ? 11.789 11.992 5.91 1 25.58 37 PRO B O 1
ATOM 3889 N N . ASP B 1 38 ? 9.672 12.109 6.191 1 27.28 38 ASP B N 1
ATOM 3890 C CA . ASP B 1 38 ? 9.609 13.562 6.285 1 27.28 38 ASP B CA 1
ATOM 3891 C C . ASP B 1 38 ? 10.859 14.125 6.969 1 27.28 38 ASP B C 1
ATOM 3893 O O . ASP B 1 38 ? 10.82 15.211 7.543 1 27.28 38 ASP B O 1
ATOM 3897 N N . ALA B 1 39 ? 11.781 13.195 7.523 1 25.33 39 ALA B N 1
ATOM 3898 C CA . ALA B 1 39 ? 12.984 13.703 8.172 1 25.33 39 ALA B CA 1
ATOM 3899 C C . ALA B 1 39 ? 13.969 14.258 7.141 1 25.33 39 ALA B C 1
ATOM 3901 O O . ALA B 1 39 ? 14.328 13.57 6.184 1 25.33 39 ALA B O 1
ATOM 3902 N N . GLY B 1 40 ? 13.922 15.484 6.602 1 24.89 40 GLY B N 1
ATOM 3903 C CA . GLY B 1 40 ? 15.227 15.992 6.195 1 24.89 40 GLY B CA 1
ATOM 3904 C C . GLY B 1 40 ? 16.375 15.258 6.848 1 24.89 40 GLY B C 1
ATOM 3905 O O . GLY B 1 40 ? 16.219 14.656 7.91 1 24.89 40 GLY B O 1
ATOM 3906 N N . THR B 1 41 ? 17.172 14.555 6.199 1 29.55 41 THR B N 1
ATOM 3907 C CA . THR B 1 41 ? 18.344 13.961 6.852 1 29.55 41 THR B CA 1
ATOM 3908 C C . THR B 1 41 ? 18.844 14.867 7.977 1 29.55 41 THR B C 1
ATOM 3910 O O . THR B 1 41 ? 19.719 14.469 8.75 1 29.55 41 THR B O 1
ATOM 3913 N N . ASN B 1 42 ? 18.953 16.203 7.617 1 26.86 42 ASN B N 1
ATOM 3914 C CA . ASN B 1 42 ? 19.234 16.969 8.836 1 26.86 42 ASN B CA 1
ATOM 3915 C C . ASN B 1 42 ? 18.078 16.875 9.828 1 26.86 42 ASN B C 1
ATOM 3917 O O . ASN B 1 42 ? 16.906 16.891 9.438 1 26.86 42 ASN B O 1
ATOM 3921 N N . THR B 1 43 ? 18.281 16.266 10.984 1 30.27 43 THR B N 1
ATOM 3922 C CA . THR B 1 43 ? 17.375 16.516 12.102 1 30.27 43 THR B CA 1
ATOM 3923 C C . THR B 1 43 ? 16.719 17.875 11.961 1 30.27 43 THR B C 1
ATOM 3925 O O . THR B 1 43 ? 17.375 18.906 12.086 1 30.27 43 THR B O 1
ATOM 3928 N N . ASP B 1 44 ? 16.047 18.156 11.055 1 27.19 44 ASP B N 1
ATOM 3929 C CA . ASP B 1 44 ? 15.297 19.391 11.281 1 27.19 44 ASP B CA 1
ATOM 3930 C C . ASP B 1 44 ? 15.023 19.609 12.766 1 27.19 44 ASP B C 1
ATOM 3932 O O . ASP B 1 44 ? 14.562 18.688 13.461 1 27.19 44 ASP B O 1
ATOM 3936 N N . ALA B 1 45 ? 15.688 20.5 13.344 1 28.34 45 ALA B N 1
ATOM 3937 C CA . ALA B 1 45 ? 15.555 20.781 14.766 1 28.34 45 ALA B CA 1
ATOM 3938 C C . ALA B 1 45 ? 14.109 20.609 15.234 1 28.34 45 ALA B C 1
ATOM 3940 O O . ALA B 1 45 ? 13.859 20.266 16.391 1 28.34 45 ALA B O 1
ATOM 3941 N N . GLY B 1 46 ? 13.188 21.297 14.727 1 30.12 46 GLY B N 1
ATOM 3942 C CA . GLY B 1 46 ? 11.797 21.125 15.133 1 30.12 46 GLY B CA 1
ATOM 3943 C C . GLY B 1 46 ? 11.125 19.953 14.461 1 30.12 46 GLY B C 1
ATOM 3944 O O . GLY B 1 46 ? 10.43 20.125 13.453 1 30.12 46 GLY B O 1
ATOM 3945 N N . THR B 1 47 ? 11.594 18.859 14.148 1 30.94 47 THR B N 1
ATOM 3946 C CA . THR B 1 47 ? 11.125 17.688 13.414 1 30.94 47 THR B CA 1
ATOM 3947 C C . THR B 1 47 ? 9.633 17.469 13.648 1 30.94 47 THR B C 1
ATOM 3949 O O . THR B 1 47 ? 9.164 17.516 14.789 1 30.94 47 THR B O 1
ATOM 3952 N N . ASP B 1 48 ? 8.898 17.891 12.789 1 31.7 48 ASP B N 1
ATOM 3953 C CA . ASP B 1 48 ? 7.477 17.625 12.562 1 31.7 48 ASP B CA 1
ATOM 3954 C C . ASP B 1 48 ? 7.121 16.188 12.898 1 31.7 48 ASP B C 1
ATOM 3956 O O . ASP B 1 48 ? 5.98 15.758 12.703 1 31.7 48 ASP B O 1
ATOM 3960 N N . ALA B 1 49 ? 8.062 15.242 12.453 1 30.77 49 ALA B N 1
ATOM 3961 C CA . ALA B 1 49 ? 7.68 13.891 12.859 1 30.77 49 ALA B CA 1
ATOM 3962 C C . ALA B 1 49 ? 7.426 13.82 14.359 1 30.77 49 ALA B C 1
ATOM 3964 O O . ALA B 1 49 ? 8.234 14.297 15.156 1 30.77 49 ALA B O 1
ATOM 3965 N N . GLY B 1 50 ? 6.258 13.844 14.805 1 28.8 50 GLY B N 1
ATOM 3966 C CA . GLY B 1 50 ? 6.281 13.18 16.094 1 28.8 50 GLY B CA 1
ATOM 3967 C C . GLY B 1 50 ? 7.449 12.227 16.266 1 28.8 50 GLY B C 1
ATOM 3968 O O . GLY B 1 50 ? 8.008 11.75 15.266 1 28.8 50 GLY B O 1
ATOM 3969 N N . THR B 1 51 ? 8.383 12.477 17.031 1 29.09 51 THR B N 1
ATOM 3970 C CA . THR B 1 51 ? 9.453 11.523 17.297 1 29.09 51 THR B CA 1
ATOM 3971 C C . THR B 1 51 ? 9.031 10.109 16.891 1 29.09 51 THR B C 1
ATOM 3973 O O . THR B 1 51 ? 8.047 9.586 17.422 1 29.09 51 THR B O 1
ATOM 3976 N N . ASN B 1 52 ? 9.109 9.82 15.641 1 30.7 52 ASN B N 1
ATOM 3977 C CA . ASN B 1 52 ? 9.047 8.359 15.539 1 30.7 52 ASN B CA 1
ATOM 3978 C C . ASN B 1 52 ? 9.781 7.691 16.703 1 30.7 52 ASN B C 1
ATOM 3980 O O . ASN B 1 52 ? 10.969 7.949 16.922 1 30.7 52 ASN B O 1
ATOM 3984 N N . PRO B 1 53 ? 9.094 7.18 17.594 1 31.14 53 PRO B N 1
ATOM 3985 C CA . PRO B 1 53 ? 9.891 6.5 18.625 1 31.14 53 PRO B CA 1
ATOM 3986 C C . PRO B 1 53 ? 10.984 5.617 18.016 1 31.14 53 PRO B C 1
ATOM 3988 O O . PRO B 1 53 ? 10.773 4.996 16.984 1 31.14 53 PRO B O 1
ATOM 3991 N N . THR B 1 54 ? 12.156 6.152 18.094 1 32 54 THR B N 1
ATOM 3992 C CA . THR B 1 54 ? 13.172 5.117 17.922 1 32 54 THR B CA 1
ATOM 3993 C C . THR B 1 54 ? 12.68 3.779 18.469 1 32 54 THR B C 1
ATOM 3995 O O . THR B 1 54 ? 12.164 3.711 19.594 1 32 54 THR B O 1
ATOM 3998 N N . PRO B 1 55 ? 12.438 2.863 17.547 1 31.7 55 PRO B N 1
ATOM 3999 C CA . PRO B 1 55 ? 12.203 1.568 18.203 1 31.7 55 PRO B CA 1
ATOM 4000 C C . PRO B 1 55 ? 13.188 1.291 19.344 1 31.7 55 PRO B C 1
ATOM 4002 O O . PRO B 1 55 ? 14.391 1.173 19.094 1 31.7 55 PRO B O 1
ATOM 4005 N N . ASP B 1 56 ? 13.188 1.949 20.453 1 31.25 56 ASP B N 1
ATOM 4006 C CA . ASP B 1 56 ? 13.984 1.358 21.531 1 31.25 56 ASP B CA 1
ATOM 4007 C C . ASP B 1 56 ? 13.711 -0.138 21.656 1 31.25 56 ASP B C 1
ATOM 4009 O O . ASP B 1 56 ? 12.57 -0.546 21.906 1 31.25 56 ASP B O 1
ATOM 4013 N N . ALA B 1 57 ? 14.43 -0.954 21.125 1 34.31 57 ALA B N 1
ATOM 4014 C CA . ALA B 1 57 ? 14.469 -2.406 21.266 1 34.31 57 ALA B CA 1
ATOM 4015 C C . ALA B 1 57 ? 14.172 -2.822 22.719 1 34.31 57 ALA B C 1
ATOM 4017 O O . ALA B 1 57 ? 14.055 -4.012 23.016 1 34.31 57 ALA B O 1
ATOM 4018 N N . GLY B 1 58 ? 14.727 -2.145 23.688 1 33.19 58 GLY B N 1
ATOM 4019 C CA . GLY B 1 58 ? 14.648 -2.771 25 1 33.19 58 GLY B CA 1
ATOM 4020 C C . GLY B 1 58 ? 13.234 -2.822 25.562 1 33.19 58 GLY B C 1
ATOM 4021 O O . GLY B 1 58 ? 12.758 -3.887 25.953 1 33.19 58 GLY B O 1
ATOM 4022 N N . THR B 1 59 ? 12.836 -1.704 26.516 1 38.56 59 THR B N 1
ATOM 4023 C CA . THR B 1 59 ? 11.797 -1.809 27.531 1 38.56 59 THR B CA 1
ATOM 4024 C C . THR B 1 59 ? 10.414 -1.733 26.906 1 38.56 59 THR B C 1
ATOM 4026 O O . THR B 1 59 ? 10.289 -1.438 25.703 1 38.56 59 THR B O 1
ATOM 4029 N N . GLY B 1 60 ? 9.305 -1.341 27.734 1 45.19 60 GLY B N 1
ATOM 4030 C CA . GLY B 1 60 ? 7.855 -1.349 27.656 1 45.19 60 GLY B CA 1
ATOM 4031 C C . GLY B 1 60 ? 7.332 -0.588 26.453 1 45.19 60 GLY B C 1
ATOM 4032 O O . GLY B 1 60 ? 8.039 0.242 25.875 1 45.19 60 GLY B O 1
ATOM 4033 N N . ALA B 1 61 ? 6.359 -1.086 25.766 1 53.72 61 ALA B N 1
ATOM 4034 C CA . ALA B 1 61 ? 5.59 -0.576 24.625 1 53.72 61 ALA B CA 1
ATOM 4035 C C . ALA B 1 61 ? 5.309 0.916 24.781 1 53.72 61 ALA B C 1
ATOM 4037 O O . ALA B 1 61 ? 4.594 1.328 25.703 1 53.72 61 ALA B O 1
ATOM 4038 N N . LEU B 1 62 ? 6.121 1.791 24.344 1 63.62 62 LEU B N 1
ATOM 4039 C CA . LEU B 1 62 ? 5.863 3.227 24.344 1 63.62 62 LEU B CA 1
ATOM 4040 C C . LEU B 1 62 ? 4.562 3.549 23.625 1 63.62 62 LEU B C 1
ATOM 4042 O O . LEU B 1 62 ? 4.336 3.076 22.5 1 63.62 62 LEU B O 1
ATOM 4046 N N . ASP B 1 63 ? 3.475 3.871 24.328 1 77.94 63 ASP B N 1
ATOM 4047 C CA . ASP B 1 63 ? 2.188 4.309 23.797 1 77.94 63 ASP B CA 1
ATOM 4048 C C . ASP B 1 63 ? 1.876 5.742 24.219 1 77.94 63 ASP B C 1
ATOM 4050 O O . ASP B 1 63 ? 2.379 6.219 25.234 1 77.94 63 ASP B O 1
ATOM 4054 N N . SER B 1 64 ? 1.298 6.5 23.281 1 86.81 64 SER B N 1
ATOM 4055 C CA . SER B 1 64 ? 0.812 7.844 23.578 1 86.81 64 SER B CA 1
ATOM 4056 C C . SER B 1 64 ? -0.711 7.898 23.547 1 86.81 64 SER B C 1
ATOM 4058 O O . SER B 1 64 ? -1.351 7.152 22.812 1 86.81 64 SER B O 1
ATOM 4060 N N . ASP B 1 65 ? -1.213 8.727 24.438 1 91.38 65 ASP B N 1
ATOM 4061 C CA . ASP B 1 65 ? -2.617 9.125 24.391 1 91.38 65 ASP B CA 1
ATOM 4062 C C . ASP B 1 65 ? -2.758 10.602 24.016 1 91.38 65 ASP B C 1
ATOM 4064 O O . ASP B 1 65 ? -1.761 11.312 23.906 1 91.38 65 ASP B O 1
ATOM 4068 N N . ILE B 1 66 ? -3.984 10.93 23.812 1 95.75 66 ILE B N 1
ATOM 4069 C CA . ILE B 1 66 ? -4.277 12.336 23.547 1 95.75 66 ILE B CA 1
ATOM 4070 C C . ILE B 1 66 ? -4.887 12.984 24.781 1 95.75 66 ILE B C 1
ATOM 4072 O O . ILE B 1 66 ? -5.832 12.445 25.375 1 95.75 66 ILE B O 1
ATOM 4076 N N . ALA B 1 67 ? -4.316 14.07 25.125 1 96.75 67 ALA B N 1
ATOM 4077 C CA . ALA B 1 67 ? -4.91 14.883 26.188 1 96.75 67 ALA B CA 1
ATOM 4078 C C . ALA B 1 67 ? -5.59 16.125 25.609 1 96.75 67 ALA B C 1
ATOM 4080 O O . ALA B 1 67 ? -5.023 16.812 24.766 1 96.75 67 ALA B O 1
ATOM 4081 N N . VAL B 1 68 ? -6.75 16.391 26.094 1 98.56 68 VAL B N 1
ATOM 4082 C CA . VAL B 1 68 ? -7.469 17.609 25.781 1 98.56 68 VAL B CA 1
ATOM 4083 C C . VAL B 1 68 ? -7.711 18.406 27.078 1 98.56 68 VAL B C 1
ATOM 4085 O O . VAL B 1 68 ? -8.234 17.859 28.047 1 98.56 68 VAL B O 1
ATOM 4088 N N . VAL B 1 69 ? -7.32 19.609 27 1 98.56 69 VAL B N 1
ATOM 4089 C CA . VAL B 1 69 ? -7.371 20.469 28.172 1 98.56 69 VAL B CA 1
ATOM 4090 C C . VAL B 1 69 ? -8.203 21.719 27.875 1 98.56 69 VAL B C 1
ATOM 4092 O O . VAL B 1 69 ? -8.203 22.219 26.734 1 98.56 69 VAL B O 1
ATOM 4095 N N . ARG B 1 70 ? -8.836 22.203 28.906 1 98.88 70 ARG B N 1
ATOM 4096 C CA . ARG B 1 70 ? -9.578 23.453 28.719 1 98.88 70 ARG B CA 1
ATOM 4097 C C . ARG B 1 70 ? -9.156 24.484 29.75 1 98.88 70 ARG B C 1
ATOM 4099 O O . ARG B 1 70 ? -8.977 24.172 30.922 1 98.88 70 ARG B O 1
ATOM 4106 N N . PHE B 1 71 ? -8.992 25.672 29.328 1 98.81 71 PHE B N 1
ATOM 4107 C CA . PHE B 1 71 ? -8.75 26.844 30.172 1 98.81 71 PHE B CA 1
ATOM 4108 C C . PHE B 1 71 ? -9.953 27.781 30.156 1 98.81 71 PHE B C 1
ATOM 4110 O O . PHE B 1 71 ? -10.664 27.875 29.156 1 98.81 71 PHE B O 1
ATOM 4117 N N . ASN B 1 72 ? -10.086 28.406 31.25 1 98.56 72 ASN B N 1
ATOM 4118 C CA . ASN B 1 72 ? -11.055 29.484 31.281 1 98.56 72 ASN B CA 1
ATOM 4119 C C . ASN B 1 72 ? -10.578 30.703 30.484 1 98.56 72 ASN B C 1
ATOM 4121 O O . ASN B 1 72 ? -9.414 30.766 30.094 1 98.56 72 ASN B O 1
ATOM 4125 N N . GLU B 1 73 ? -11.445 31.641 30.281 1 97.94 73 GLU B N 1
ATOM 4126 C CA . GLU B 1 73 ? -11.148 32.844 29.484 1 97.94 73 GLU B CA 1
ATOM 4127 C C . GLU B 1 73 ? -9.953 33.594 30.062 1 97.94 73 GLU B C 1
ATOM 4129 O O . GLU B 1 73 ? -9.188 34.219 29.312 1 97.94 73 GLU B O 1
ATOM 4134 N N . ASP B 1 74 ? -9.766 33.469 31.375 1 98.19 74 ASP B N 1
ATOM 4135 C CA . ASP B 1 74 ? -8.703 34.219 32.031 1 98.19 74 ASP B CA 1
ATOM 4136 C C . ASP B 1 74 ? -7.41 33.406 32.094 1 98.19 74 ASP B C 1
ATOM 4138 O O . ASP B 1 74 ? -6.422 33.844 32.688 1 98.19 74 ASP B O 1
ATOM 4142 N N . GLY B 1 75 ? -7.457 32.219 31.547 1 98.56 75 GLY B N 1
ATOM 4143 C CA . GLY B 1 75 ? -6.242 31.438 31.469 1 98.56 75 GLY B CA 1
ATOM 4144 C C . GLY B 1 75 ? -6.102 30.438 32.625 1 98.56 75 GLY B C 1
ATOM 4145 O O . GLY B 1 75 ? -5.168 29.641 32.625 1 98.56 75 GLY B O 1
ATOM 4146 N N . THR B 1 76 ? -7.012 30.5 33.594 1 98.44 76 THR B N 1
ATOM 4147 C CA . THR B 1 76 ? -6.98 29.484 34.656 1 98.44 76 THR B CA 1
ATOM 4148 C C . THR B 1 76 ? -7.473 28.141 34.125 1 98.44 76 THR B C 1
ATOM 4150 O O . THR B 1 76 ? -8.258 28.094 33.156 1 98.44 76 THR B O 1
ATOM 4153 N N . HIS B 1 77 ? -6.977 27.109 34.719 1 98.19 77 HIS B N 1
ATOM 4154 C CA . HIS B 1 77 ? -7.367 25.766 34.344 1 98.19 77 HIS B CA 1
ATOM 4155 C C . HIS B 1 77 ? -8.828 25.484 34.688 1 98.19 77 HIS B C 1
ATOM 4157 O O . HIS B 1 77 ? -9.25 25.703 35.844 1 98.19 77 HIS B O 1
ATOM 4163 N N . ASP B 1 78 ? -9.672 25.047 33.781 1 98.56 78 ASP B N 1
ATOM 4164 C CA . ASP B 1 78 ? -11.086 24.75 34 1 98.56 78 ASP B CA 1
ATOM 4165 C C . ASP B 1 78 ? -11.258 23.312 34.5 1 98.56 78 ASP B C 1
ATOM 4167 O O . ASP B 1 78 ? -11.461 22.391 33.688 1 98.56 78 ASP B O 1
ATOM 4171 N N . THR B 1 79 ? -11.414 23.109 35.688 1 97.94 79 THR B N 1
ATOM 4172 C CA . THR B 1 79 ? -11.422 21.781 36.312 1 97.94 79 THR B CA 1
ATOM 4173 C C . THR B 1 79 ? -12.766 21.094 36.062 1 97.94 79 THR B C 1
ATOM 4175 O O . THR B 1 79 ? -12.922 19.906 36.375 1 97.94 79 THR B O 1
ATOM 4178 N N . THR B 1 80 ? -13.742 21.75 35.5 1 97.62 80 THR B N 1
ATOM 4179 C CA . THR B 1 80 ? -15.055 21.156 35.25 1 97.62 80 THR B CA 1
ATOM 4180 C C . THR B 1 80 ? -15.07 20.438 33.906 1 97.62 80 THR B C 1
ATOM 4182 O O . THR B 1 80 ? -16.031 19.734 33.594 1 97.62 80 THR B O 1
ATOM 4185 N N . PHE B 1 81 ? -14.117 20.609 33.219 1 98.12 81 PHE B N 1
ATOM 4186 C CA . PHE B 1 81 ? -13.977 19.969 31.906 1 98.12 81 PHE B CA 1
ATOM 4187 C C . PHE B 1 81 ? -13.438 18.562 32.062 1 98.12 81 PHE B C 1
ATOM 4189 O O . PHE B 1 81 ? -12.438 18.344 32.75 1 98.12 81 PHE B O 1
ATOM 4196 N N . GLY B 1 82 ? -14.078 17.672 31.266 1 97.75 82 GLY B N 1
ATOM 4197 C CA . GLY B 1 82 ? -13.617 16.297 31.391 1 97.75 82 GLY B CA 1
ATOM 4198 C C . GLY B 1 82 ? -13.516 15.836 32.844 1 97.75 82 GLY B C 1
ATOM 4199 O O . GLY B 1 82 ? -14.492 15.922 33.594 1 97.75 82 GLY B O 1
ATOM 4200 N N . ALA B 1 83 ? -12.43 15.297 33.188 1 95.94 83 ALA B N 1
ATOM 4201 C CA . ALA B 1 83 ? -12.117 14.906 34.562 1 95.94 83 ALA B CA 1
ATOM 4202 C C . ALA B 1 83 ? -10.984 15.758 35.125 1 95.94 83 ALA B C 1
ATOM 4204 O O . ALA B 1 83 ? -9.812 15.555 34.781 1 95.94 83 ALA B O 1
ATOM 4205 N N . GLY B 1 84 ? -11.367 16.719 35.938 1 95.81 84 GLY B N 1
ATOM 4206 C CA . GLY B 1 84 ? -10.375 17.609 36.531 1 95.81 84 GLY B CA 1
ATOM 4207 C C . GLY B 1 84 ? -9.758 18.562 35.531 1 95.81 84 GLY B C 1
ATOM 4208 O O . GLY B 1 84 ? -8.586 18.938 35.656 1 95.81 84 GLY B O 1
ATOM 4209 N N . GLY B 1 85 ? -10.391 18.797 34.469 1 97.69 85 GLY B N 1
ATOM 4210 C CA . GLY B 1 85 ? -9.945 19.766 33.469 1 97.69 85 GLY B CA 1
ATOM 4211 C C . GLY B 1 85 ? -9.266 19.141 32.281 1 97.69 85 GLY B C 1
ATOM 4212 O O . GLY B 1 85 ? -8.812 19.844 31.375 1 97.69 85 GLY B O 1
ATOM 4213 N N . VAL B 1 86 ? -9.094 17.812 32.312 1 97.06 86 VAL B N 1
ATOM 4214 C CA . VAL B 1 86 ? -8.383 17.094 31.266 1 97.06 86 VAL B CA 1
ATOM 4215 C C . VAL B 1 86 ? -9.211 15.914 30.797 1 97.06 86 VAL B C 1
ATOM 4217 O O . VAL B 1 86 ? -9.812 15.203 31.594 1 97.06 86 VAL B O 1
ATOM 4220 N N . THR B 1 87 ? -9.289 15.766 29.547 1 97.75 87 THR B N 1
ATOM 4221 C CA . THR B 1 87 ? -9.805 14.547 28.938 1 97.75 87 THR B CA 1
ATOM 4222 C C . THR B 1 87 ? -8.672 13.75 28.297 1 97.75 87 THR B C 1
ATOM 4224 O O . THR B 1 87 ? -7.863 14.305 27.547 1 97.75 87 THR B O 1
ATOM 4227 N N . HIS B 1 88 ? -8.609 12.5 28.594 1 95.5 88 HIS B N 1
ATOM 4228 C CA . HIS B 1 88 ? -7.68 11.578 27.969 1 95.5 88 HIS B CA 1
ATOM 4229 C C . HIS B 1 88 ? -8.375 10.719 26.922 1 95.5 88 HIS B C 1
ATOM 4231 O O . HIS B 1 88 ? -9.367 10.055 27.219 1 95.5 88 HIS B O 1
ATOM 4237 N N . VAL B 1 89 ? -7.902 10.805 25.75 1 96.06 89 VAL B N 1
ATOM 4238 C CA . VAL B 1 89 ? -8.469 10.008 24.656 1 96.06 89 VAL B CA 1
ATOM 4239 C C . VAL B 1 89 ? -7.43 9.016 24.156 1 96.06 89 VAL B C 1
ATOM 4241 O O . VAL B 1 89 ? -6.336 9.414 23.734 1 96.06 89 VAL B O 1
ATOM 4244 N N . ASP B 1 90 ? -7.711 7.77 24.219 1 93.44 90 ASP B N 1
ATOM 4245 C CA . ASP B 1 90 ? -6.891 6.707 23.641 1 93.44 90 ASP B CA 1
ATOM 4246 C C . ASP B 1 90 ? -7.398 6.309 22.266 1 93.44 90 ASP B C 1
ATOM 4248 O O . ASP B 1 90 ? -8.43 5.641 22.141 1 93.44 90 ASP B O 1
ATOM 4252 N N . PHE B 1 91 ? -6.648 6.742 21.25 1 92.56 91 PHE B N 1
ATOM 4253 C CA . PHE B 1 91 ? -7.066 6.367 19.891 1 92.56 91 PHE B CA 1
ATOM 4254 C C . PHE B 1 91 ? -6.91 4.867 19.672 1 92.56 91 PHE B C 1
ATOM 4256 O O . PHE B 1 91 ? -7.664 4.266 18.906 1 92.56 91 PHE B O 1
ATOM 4263 N N . GLY B 1 92 ? -5.93 4.289 20.219 1 86.06 92 GLY B N 1
ATOM 4264 C CA . GLY B 1 92 ? -5.66 2.867 20.078 1 86.06 92 GLY B CA 1
ATOM 4265 C C . GLY B 1 92 ? -4.434 2.418 20.859 1 86.06 92 GLY B C 1
ATOM 4266 O O . GLY B 1 92 ? -3.699 3.242 21.406 1 86.06 92 GLY B O 1
ATOM 4267 N N . THR B 1 93 ? -4.34 1.055 20.844 1 80.12 93 THR B N 1
ATOM 4268 C CA . THR B 1 93 ? -3.199 0.48 21.547 1 80.12 93 THR B CA 1
ATOM 4269 C C . THR B 1 93 ? -1.926 0.612 20.719 1 80.12 93 THR B C 1
ATOM 4271 O O . THR B 1 93 ? -1.909 0.268 19.531 1 80.12 93 THR B O 1
ATOM 4274 N N . GLY B 1 94 ? -0.99 1.295 21.156 1 72.19 94 GLY B N 1
ATOM 4275 C CA . GLY B 1 94 ? 0.296 1.417 20.484 1 72.19 94 GLY B CA 1
ATOM 4276 C C . GLY B 1 94 ? 1.077 0.117 20.453 1 72.19 94 GLY B C 1
ATOM 4277 O O . GLY B 1 94 ? 0.861 -0.765 21.297 1 72.19 94 GLY B O 1
ATOM 4278 N N . ARG B 1 95 ? 1.898 -0.158 19.344 1 72.31 95 ARG B N 1
ATOM 4279 C CA . ARG B 1 95 ? 2.807 -1.293 19.203 1 72.31 95 ARG B CA 1
ATOM 4280 C C . ARG B 1 95 ? 4.016 -0.93 18.359 1 72.31 95 ARG B C 1
ATOM 4282 O O . ARG B 1 95 ? 3.908 -0.125 17.422 1 72.31 95 ARG B O 1
ATOM 4289 N N . ASP B 1 96 ? 5.09 -1.564 18.656 1 67.25 96 ASP B N 1
ATOM 4290 C CA . ASP B 1 96 ? 6.301 -1.552 17.828 1 67.25 96 ASP B CA 1
ATOM 4291 C C . ASP B 1 96 ? 6.664 -0.129 17.422 1 67.25 96 ASP B C 1
ATOM 4293 O O . ASP B 1 96 ? 6.969 0.122 16.25 1 67.25 96 ASP B O 1
ATOM 4297 N N . GLY B 1 97 ? 6.438 0.824 18.344 1 66.69 97 GLY B N 1
ATOM 4298 C CA . GLY B 1 97 ? 6.895 2.182 18.094 1 66.69 97 GLY B CA 1
ATOM 4299 C C . GLY B 1 97 ? 5.832 3.061 17.453 1 66.69 97 GLY B C 1
ATOM 4300 O O . GLY B 1 97 ? 6.039 4.262 17.281 1 66.69 97 GLY B O 1
ATOM 4301 N N . THR B 1 98 ? 4.723 2.49 16.984 1 75.25 98 THR B N 1
ATOM 4302 C CA . THR B 1 98 ? 3.621 3.295 16.469 1 75.25 98 THR B CA 1
ATOM 4303 C C . THR B 1 98 ? 2.74 3.795 17.609 1 75.25 98 THR B C 1
ATOM 4305 O O . THR B 1 98 ? 2.258 3.004 18.422 1 75.25 98 THR B O 1
ATOM 4308 N N . ARG B 1 99 ? 2.576 5.23 17.594 1 83.38 99 ARG B N 1
ATOM 4309 C CA . ARG B 1 99 ? 1.838 5.871 18.688 1 83.38 99 ARG B CA 1
ATOM 4310 C C . ARG B 1 99 ? 0.711 6.742 18.141 1 83.38 99 ARG B C 1
ATOM 4312 O O . ARG B 1 99 ? 0.685 7.059 16.953 1 83.38 99 ARG B O 1
ATOM 4319 N N . ASP B 1 100 ? -0.176 7.074 19.094 1 90 100 ASP B N 1
ATOM 4320 C CA . ASP B 1 100 ? -1.204 8.055 18.75 1 90 100 ASP B CA 1
ATOM 4321 C C . ASP B 1 100 ? -0.597 9.438 18.531 1 90 100 ASP B C 1
ATOM 4323 O O . ASP B 1 100 ? 0.378 9.797 19.188 1 90 100 ASP B O 1
ATOM 4327 N N . SER B 1 101 ? -1.093 10.086 17.594 1 92.62 101 SER B N 1
ATOM 4328 C CA . SER B 1 101 ? -0.679 11.469 17.391 1 92.62 101 SER B CA 1
ATOM 4329 C C . SER B 1 101 ? -1.88 12.367 17.125 1 92.62 101 SER B C 1
ATOM 4331 O O . SER B 1 101 ? -2.947 11.898 16.734 1 92.62 101 SER B O 1
ATOM 4333 N N . LEU B 1 102 ? -1.71 13.602 17.438 1 96.69 102 LEU B N 1
ATOM 4334 C CA . LEU B 1 102 ? -2.711 14.633 17.188 1 96.69 102 LEU B CA 1
ATOM 4335 C C . LEU B 1 102 ? -2.115 15.789 16.391 1 96.69 102 LEU B C 1
ATOM 4337 O O . LEU B 1 102 ? -0.996 16.219 16.672 1 96.69 102 LEU B O 1
ATOM 4341 N N . TRP B 1 103 ? -2.938 16.281 15.453 1 97.12 103 TRP B N 1
ATOM 4342 C CA . TRP B 1 103 ? -2.42 17.344 14.602 1 97.12 103 TRP B CA 1
ATOM 4343 C C . TRP B 1 103 ? -3.26 18.609 14.734 1 97.12 103 TRP B C 1
ATOM 4345 O O . TRP B 1 103 ? -2.773 19.719 14.477 1 97.12 103 TRP B O 1
ATOM 4355 N N . ASP B 1 104 ? -4.516 18.391 15.102 1 98.56 104 ASP B N 1
ATOM 4356 C CA . ASP B 1 104 ? -5.371 19.562 15.117 1 98.56 104 ASP B CA 1
ATOM 4357 C C . ASP B 1 104 ? -6.566 19.359 16.047 1 98.56 104 ASP B C 1
ATOM 4359 O O . ASP B 1 104 ? -6.914 18.234 16.391 1 98.56 104 ASP B O 1
ATOM 4363 N N . VAL B 1 105 ? -7.125 20.469 16.469 1 98.81 105 VAL B N 1
ATOM 4364 C CA . VAL B 1 105 ? -8.336 20.547 17.281 1 98.81 105 VAL B CA 1
ATOM 4365 C C . VAL B 1 105 ? -9.25 21.641 16.734 1 98.81 105 VAL B C 1
ATOM 4367 O O . VAL B 1 105 ? -8.797 22.75 16.438 1 98.81 105 VAL B O 1
ATOM 4370 N N . ARG B 1 106 ? -10.445 21.297 16.562 1 98.75 106 ARG B N 1
ATOM 4371 C CA . ARG B 1 106 ? -11.453 22.281 16.156 1 98.75 106 ARG B CA 1
ATOM 4372 C C . ARG B 1 106 ? -12.68 22.203 17.062 1 98.75 106 ARG B C 1
ATOM 4374 O O . ARG B 1 106 ? -12.898 21.203 17.734 1 98.75 106 ARG B O 1
ATOM 4381 N N . VAL B 1 107 ? -13.422 23.266 17.062 1 98.56 107 VAL B N 1
ATOM 4382 C CA . VAL B 1 107 ? -14.719 23.297 17.734 1 98.56 107 VAL B CA 1
ATOM 4383 C C . VAL B 1 107 ? -15.812 23.656 16.734 1 98.56 107 VAL B C 1
ATOM 4385 O O . VAL B 1 107 ? -15.625 24.531 15.891 1 98.56 107 VAL B O 1
ATOM 4388 N N . ASP B 1 108 ? -16.906 22.906 16.859 1 97.94 108 ASP B N 1
ATOM 4389 C CA . ASP B 1 108 ? -17.984 23.188 15.93 1 97.94 108 ASP B CA 1
ATOM 4390 C C . ASP B 1 108 ? -18.969 24.203 16.531 1 97.94 108 ASP B C 1
ATOM 4392 O O . ASP B 1 108 ? -18.703 24.781 17.578 1 97.94 108 ASP B O 1
ATOM 4396 N N . GLY B 1 109 ? -20.141 24.484 15.797 1 96.31 109 GLY B N 1
ATOM 4397 C CA . GLY B 1 109 ? -21.078 25.531 16.172 1 96.31 109 GLY B CA 1
ATOM 4398 C C . GLY B 1 109 ? -21.812 25.234 17.469 1 96.31 109 GLY B C 1
ATOM 4399 O O . GLY B 1 109 ? -22.422 26.125 18.047 1 96.31 109 GLY B O 1
ATOM 4400 N N . THR B 1 110 ? -21.703 23.984 17.938 1 97.25 110 THR B N 1
ATOM 4401 C CA . THR B 1 110 ? -22.328 23.609 19.188 1 97.25 110 THR B CA 1
ATOM 4402 C C . THR B 1 110 ? -21.281 23.344 20.266 1 97.25 110 THR B C 1
ATOM 4404 O O . THR B 1 110 ? -21.562 22.688 21.266 1 97.25 110 THR B O 1
ATOM 4407 N N . ASP B 1 111 ? -20.062 23.703 19.984 1 98.25 111 ASP B N 1
ATOM 4408 C CA . ASP B 1 111 ? -18.922 23.688 20.875 1 98.25 111 ASP B CA 1
ATOM 4409 C C . ASP B 1 111 ? -18.406 22.266 21.094 1 98.25 111 ASP B C 1
ATOM 4411 O O . ASP B 1 111 ? -17.656 22.016 22.047 1 98.25 111 ASP B O 1
ATOM 4415 N N . ARG B 1 112 ? -18.875 21.344 20.328 1 98.56 112 ARG B N 1
ATOM 4416 C CA . ARG B 1 112 ? -18.25 20.016 20.359 1 98.56 112 ARG B CA 1
ATOM 4417 C C . ARG B 1 112 ? -16.828 20.078 19.812 1 98.56 112 ARG B C 1
ATOM 4419 O O . ARG B 1 112 ? -16.516 20.906 18.953 1 98.56 112 ARG B O 1
ATOM 4426 N N . ILE B 1 113 ? -16.016 19.219 20.312 1 98.94 113 ILE B N 1
ATOM 4427 C CA . ILE B 1 113 ? -14.586 19.266 20.031 1 98.94 113 ILE B CA 1
ATOM 4428 C C . ILE B 1 113 ? -14.219 18.141 19.062 1 98.94 113 ILE B C 1
ATOM 4430 O O . ILE B 1 113 ? -14.531 16.969 19.312 1 98.94 113 ILE B O 1
ATOM 4434 N N . VAL B 1 114 ? -13.602 18.484 18 1 98.94 114 VAL B N 1
ATOM 4435 C CA . VAL B 1 114 ? -13.18 17.5 17 1 98.94 114 VAL B CA 1
ATOM 4436 C C . VAL B 1 114 ? -11.656 17.406 16.984 1 98.94 114 VAL B C 1
ATOM 4438 O O . VAL B 1 114 ? -10.969 18.422 16.922 1 98.94 114 VAL B O 1
ATOM 4441 N N . LEU B 1 115 ? -11.148 16.203 17.078 1 98.81 115 LEU B N 1
ATOM 4442 C CA . LEU B 1 115 ? -9.727 15.898 17.109 1 98.81 115 LEU B CA 1
ATOM 4443 C C . LEU B 1 115 ? -9.273 15.234 15.812 1 98.81 115 LEU B C 1
ATOM 4445 O O . LEU B 1 115 ? -9.977 14.375 15.281 1 98.81 115 LEU B O 1
ATOM 4449 N N . PHE B 1 116 ? -8.203 15.648 15.289 1 98.69 116 PHE B N 1
ATOM 4450 C CA . PHE B 1 116 ? -7.637 15.117 14.055 1 98.69 116 PHE B CA 1
ATOM 4451 C C . PHE B 1 116 ? -6.273 14.484 14.305 1 98.69 116 PHE B C 1
ATOM 4453 O O . PHE B 1 116 ? -5.344 15.164 14.75 1 98.69 116 PHE B O 1
ATOM 4460 N N . GLY B 1 117 ? -6.129 13.156 14.031 1 97.56 117 GLY B N 1
ATOM 4461 C CA . GLY B 1 117 ? -4.848 12.531 14.305 1 97.56 117 GLY B CA 1
ATOM 4462 C C . GLY B 1 117 ? -4.699 11.164 13.664 1 97.56 117 GLY B C 1
ATOM 4463 O O . GLY B 1 117 ? -5.379 10.859 12.68 1 97.56 117 GLY B O 1
ATOM 4464 N N . ASN B 1 118 ? -3.664 10.492 14.172 1 95.12 118 ASN B N 1
ATOM 4465 C CA . ASN B 1 118 ? -3.35 9.141 13.734 1 95.12 118 ASN B CA 1
ATOM 4466 C C . ASN B 1 118 ? -3.289 8.172 14.906 1 95.12 118 ASN B C 1
ATOM 4468 O O . ASN B 1 118 ? -3.002 8.578 16.031 1 95.12 118 ASN B O 1
ATOM 4472 N N . LYS B 1 119 ? -3.549 6.953 14.562 1 92.62 119 LYS B N 1
ATOM 4473 C CA . LYS B 1 119 ? -3.35 5.867 15.523 1 92.62 119 LYS B CA 1
ATOM 4474 C C . LYS B 1 119 ? -2.648 4.68 14.867 1 92.62 119 LYS B C 1
ATOM 4476 O O . LYS B 1 119 ? -2.656 4.543 13.648 1 92.62 119 LYS B O 1
ATOM 4481 N N . ARG B 1 120 ? -2.172 3.857 15.719 1 88.06 120 ARG B N 1
ATOM 4482 C CA . ARG B 1 120 ? -1.761 2.549 15.227 1 88.06 120 ARG B CA 1
ATOM 4483 C C . ARG B 1 120 ? -2.963 1.742 14.742 1 88.06 120 ARG B C 1
ATOM 4485 O O . ARG B 1 120 ? -4.023 1.767 15.375 1 88.06 120 ARG B O 1
ATOM 4492 N N . ALA B 1 121 ? -2.662 1.038 13.672 1 87.12 121 ALA B N 1
ATOM 4493 C CA . ALA B 1 121 ? -3.711 0.175 13.133 1 87.12 121 ALA B CA 1
ATOM 4494 C C . ALA B 1 121 ? -4.066 -0.935 14.117 1 87.12 121 ALA B C 1
ATOM 4496 O O . ALA B 1 121 ? -3.275 -1.263 15.008 1 87.12 121 ALA B O 1
ATOM 4497 N N . ASP B 1 122 ? -5.227 -1.489 13.969 1 83.56 122 ASP B N 1
ATOM 4498 C CA . ASP B 1 122 ? -5.719 -2.514 14.883 1 83.56 122 ASP B CA 1
ATOM 4499 C C . ASP B 1 122 ? -5.105 -3.875 14.562 1 83.56 122 ASP B C 1
ATOM 4501 O O . ASP B 1 122 ? -4.527 -4.066 13.492 1 83.56 122 ASP B O 1
ATOM 4505 N N . GLY B 1 123 ? -5.191 -4.73 15.516 1 79 123 GLY B N 1
ATOM 4506 C CA . GLY B 1 123 ? -4.785 -6.113 15.328 1 79 123 GLY B CA 1
ATOM 4507 C C . GLY B 1 123 ? -3.279 -6.285 15.258 1 79 123 GLY B C 1
ATOM 4508 O O . GLY B 1 123 ? -2.549 -5.773 16.109 1 79 123 GLY B O 1
ATOM 4509 N N . THR B 1 124 ? -2.861 -7.051 14.211 1 76.38 124 THR B N 1
ATOM 4510 C CA . THR B 1 124 ? -1.444 -7.371 14.086 1 76.38 124 THR B CA 1
ATOM 4511 C C . THR B 1 124 ? -0.753 -6.406 13.125 1 76.38 124 THR B C 1
ATOM 4513 O O . THR B 1 124 ? 0.447 -6.527 12.875 1 76.38 124 THR B O 1
ATOM 4516 N N . ARG B 1 125 ? -1.519 -5.43 12.664 1 82.38 125 ARG B N 1
ATOM 4517 C CA . ARG B 1 125 ? -0.95 -4.457 11.734 1 82.38 125 ARG B CA 1
ATOM 4518 C C . ARG B 1 125 ? 0.026 -3.525 12.445 1 82.38 125 ARG B C 1
ATOM 4520 O O . ARG B 1 125 ? -0.084 -3.307 13.656 1 82.38 125 ARG B O 1
ATOM 4527 N N . VAL B 1 126 ? 1.026 -2.98 11.703 1 80.62 126 VAL B N 1
ATOM 4528 C CA . VAL B 1 126 ? 2.023 -2.098 12.297 1 80.62 126 VAL B CA 1
ATOM 4529 C C . VAL B 1 126 ? 1.98 -0.733 11.617 1 80.62 126 VAL B C 1
ATOM 4531 O O . VAL B 1 126 ? 2.803 0.139 11.906 1 80.62 126 VAL B O 1
ATOM 4534 N N . ASP B 1 127 ? 1.042 -0.511 10.703 1 86.69 127 ASP B N 1
ATOM 4535 C CA . ASP B 1 127 ? 0.893 0.768 10.016 1 86.69 127 ASP B CA 1
ATOM 4536 C C . ASP B 1 127 ? -0.017 1.71 10.797 1 86.69 127 ASP B C 1
ATOM 4538 O O . ASP B 1 127 ? -0.564 1.332 11.836 1 86.69 127 ASP B O 1
ATOM 4542 N N . THR B 1 128 ? -0.189 2.945 10.305 1 92.44 128 THR B N 1
ATOM 4543 C CA . THR B 1 128 ? -1.017 3.945 10.969 1 92.44 128 THR B CA 1
ATOM 4544 C C . THR B 1 128 ? -2.301 4.191 10.18 1 92.44 128 THR B C 1
ATOM 4546 O O . THR B 1 128 ? -2.289 4.195 8.953 1 92.44 128 THR B O 1
ATOM 4549 N N . ASP B 1 129 ? -3.406 4.426 10.961 1 95.31 129 ASP B N 1
ATOM 4550 C CA . ASP B 1 129 ? -4.68 4.855 10.391 1 95.31 129 ASP B CA 1
ATOM 4551 C C . ASP B 1 129 ? -4.98 6.309 10.766 1 95.31 129 ASP B C 1
ATOM 4553 O O . ASP B 1 129 ? -4.5 6.809 11.781 1 95.31 129 ASP B O 1
ATOM 4557 N N . ARG B 1 130 ? -5.766 7.008 9.945 1 97.31 130 ARG B N 1
ATOM 4558 C CA . ARG B 1 130 ? -6.281 8.336 10.258 1 97.31 130 ARG B CA 1
ATOM 4559 C C . ARG B 1 130 ? -7.461 8.25 11.227 1 97.31 130 ARG B C 1
ATOM 4561 O O . ARG B 1 130 ? -8.312 7.363 11.102 1 97.31 130 ARG B O 1
ATOM 4568 N N . VAL B 1 131 ? -7.508 9.188 12.109 1 97.69 131 VAL B N 1
ATOM 4569 C CA . VAL B 1 131 ? -8.609 9.203 13.062 1 97.69 131 VAL B CA 1
ATOM 4570 C C . VAL B 1 131 ? -9.148 10.617 13.211 1 97.69 131 VAL B C 1
ATOM 4572 O O . VAL B 1 131 ? -8.383 11.578 13.328 1 97.69 131 VAL B O 1
ATOM 4575 N N . VAL B 1 132 ? -10.414 10.742 13.172 1 98.75 132 VAL B N 1
ATOM 4576 C CA . VAL B 1 132 ? -11.156 11.898 13.648 1 98.75 132 VAL B CA 1
ATOM 4577 C C . VAL B 1 132 ? -12.016 11.508 14.844 1 98.75 132 VAL B C 1
ATOM 4579 O O . VAL B 1 132 ? -12.805 10.562 14.773 1 98.75 132 VAL B O 1
ATOM 4582 N N . ALA B 1 133 ? -11.82 12.156 15.898 1 98.75 133 ALA B N 1
ATOM 4583 C CA . ALA B 1 133 ? -12.625 11.922 17.094 1 98.75 133 ALA B CA 1
ATOM 4584 C C . ALA B 1 133 ? -13.453 13.156 17.453 1 98.75 133 ALA B C 1
ATOM 4586 O O . ALA B 1 133 ? -13.094 14.281 17.094 1 98.75 133 ALA B O 1
ATOM 4587 N N . ARG B 1 134 ? -14.484 12.875 18.141 1 98.88 134 ARG B N 1
ATOM 4588 C CA . ARG B 1 134 ? -15.281 14.008 18.594 1 98.88 134 ARG B CA 1
ATOM 4589 C C . ARG B 1 134 ? -15.625 13.875 20.078 1 98.88 134 ARG B C 1
ATOM 4591 O O . ARG B 1 134 ? -15.953 12.789 20.547 1 98.88 134 ARG B O 1
ATOM 4598 N N . LEU B 1 135 ? -15.492 14.953 20.766 1 98.88 135 LEU B N 1
ATOM 4599 C CA . LEU B 1 135 ? -15.914 15.094 22.156 1 98.88 135 LEU B CA 1
ATOM 4600 C C . LEU B 1 135 ? -17.109 16.031 22.281 1 98.88 135 LEU B C 1
ATOM 4602 O O . LEU B 1 135 ? -17.328 16.875 21.406 1 98.88 135 LEU B O 1
ATOM 4606 N N . THR B 1 136 ? -17.812 15.867 23.344 1 98.69 136 THR B N 1
ATOM 4607 C CA . THR B 1 136 ? -18.844 16.859 23.688 1 98.69 136 THR B CA 1
ATOM 4608 C C . THR B 1 136 ? -18.188 18.188 24.062 1 98.69 136 THR B C 1
ATOM 4610 O O . THR B 1 136 ? -16.984 18.266 24.234 1 98.69 136 THR B O 1
ATOM 4613 N N . ALA B 1 137 ? -19.062 19.141 24.281 1 98.56 137 ALA B N 1
ATOM 4614 C CA . ALA B 1 137 ? -18.578 20.469 24.656 1 98.56 137 ALA B CA 1
ATOM 4615 C C . ALA B 1 137 ? -17.891 20.438 26.016 1 98.56 137 ALA B C 1
ATOM 4617 O O . ALA B 1 137 ? -17.062 21.297 26.328 1 98.56 137 ALA B O 1
ATOM 4618 N N . THR B 1 138 ? -18.203 19.406 26.797 1 98.38 138 THR B N 1
ATOM 4619 C CA . THR B 1 138 ? -17.656 19.328 28.156 1 98.38 138 THR B CA 1
ATOM 4620 C C . THR B 1 138 ? -16.562 18.281 28.25 1 98.38 138 THR B C 1
ATOM 4622 O O . THR B 1 138 ? -16.078 17.969 29.344 1 98.38 138 THR B O 1
ATOM 4625 N N . GLY B 1 139 ? -16.234 17.672 27.109 1 98.5 139 GLY B N 1
ATOM 4626 C CA . GLY B 1 139 ? -14.992 16.906 27.094 1 98.5 139 GLY B CA 1
ATOM 4627 C C . GLY B 1 139 ? -15.219 15.406 27.047 1 98.5 139 GLY B C 1
ATOM 4628 O O . GLY B 1 139 ? -14.266 14.633 26.953 1 98.5 139 GLY B O 1
ATOM 4629 N N . ALA B 1 140 ? -16.469 14.969 27.109 1 98.31 140 ALA B N 1
ATOM 4630 C CA . ALA B 1 140 ? -16.734 13.531 27.016 1 98.31 140 ALA B CA 1
ATOM 4631 C C . ALA B 1 140 ? -16.672 13.062 25.562 1 98.31 140 ALA B C 1
ATOM 4633 O O . ALA B 1 140 ? -17 13.82 24.641 1 98.31 140 ALA B O 1
ATOM 4634 N N . LEU B 1 141 ? -16.281 11.828 25.406 1 98.12 141 LEU B N 1
ATOM 4635 C CA . LEU B 1 141 ? -16.312 11.25 24.062 1 98.12 141 LEU B CA 1
ATOM 4636 C C . LEU B 1 141 ? -17.734 11.188 23.516 1 98.12 141 LEU B C 1
ATOM 4638 O O . LEU B 1 141 ? -18.641 10.758 24.219 1 98.12 141 LEU B O 1
ATOM 4642 N N . ASP B 1 142 ? -17.984 11.625 22.328 1 98.56 142 ASP B N 1
ATOM 4643 C CA . ASP B 1 142 ? -19.297 11.633 21.688 1 98.56 142 ASP B CA 1
ATOM 4644 C C . ASP B 1 142 ? -19.578 10.297 21 1 98.56 142 ASP B C 1
ATOM 4646 O O . ASP B 1 142 ? -19.266 10.117 19.828 1 98.56 142 ASP B O 1
ATOM 4650 N N . THR B 1 143 ? -20.297 9.43 21.578 1 97.62 143 THR B N 1
ATOM 4651 C CA . THR B 1 143 ? -20.484 8.055 21.109 1 97.62 143 THR B CA 1
ATOM 4652 C C . THR B 1 143 ? -21.516 8.008 19.984 1 97.62 143 THR B C 1
ATOM 4654 O O . THR B 1 143 ? -21.828 6.926 19.469 1 97.62 143 THR B O 1
ATOM 4657 N N . THR B 1 144 ? -22.062 9.133 19.578 1 98.06 144 THR B N 1
ATOM 4658 C CA . THR B 1 144 ? -22.984 9.18 18.438 1 98.06 144 THR B CA 1
ATOM 4659 C C . THR B 1 144 ? -22.234 9.516 17.156 1 98.06 144 THR B C 1
ATOM 4661 O O . THR B 1 144 ? -22.828 9.547 16.062 1 98.06 144 THR B O 1
ATOM 4664 N N . PHE B 1 145 ? -21 9.734 17.328 1 98.38 145 PHE B N 1
ATOM 4665 C CA . PHE B 1 145 ? -20.094 10.07 16.219 1 98.38 145 PHE B CA 1
ATOM 4666 C C . PHE B 1 145 ? -19.25 8.867 15.828 1 98.38 145 PHE B C 1
ATOM 4668 O O . PHE B 1 145 ? -18.734 8.148 16.688 1 98.38 145 PHE B O 1
ATOM 4675 N N . GLY B 1 146 ? -19.094 8.664 14.477 1 98.38 146 GLY B N 1
ATOM 4676 C CA . GLY B 1 146 ? -18.094 7.664 14.094 1 98.38 146 GLY B CA 1
ATOM 4677 C C . GLY B 1 146 ? -18.438 6.957 12.797 1 98.38 146 GLY B C 1
ATOM 4678 O O . GLY B 1 146 ? -19.562 7.059 12.297 1 98.38 146 GLY B O 1
ATOM 4679 N N . SER B 1 147 ? -17.484 6.25 12.273 1 95.81 147 SER B N 1
ATOM 4680 C CA . SER B 1 147 ? -17.609 5.637 10.961 1 95.81 147 SER B CA 1
ATOM 4681 C C . SER B 1 147 ? -18.203 4.238 11.055 1 95.81 147 SER B C 1
ATOM 4683 O O . SER B 1 147 ? -18.703 3.703 10.062 1 95.81 147 SER B O 1
ATOM 4685 N N . THR B 1 148 ? -18.172 3.596 12.188 1 94.69 148 THR B N 1
ATOM 4686 C CA . THR B 1 148 ? -18.672 2.23 12.336 1 94.69 148 THR B CA 1
ATOM 4687 C C . THR B 1 148 ? -20.188 2.213 12.406 1 94.69 148 THR B C 1
ATOM 4689 O O . THR B 1 148 ? -20.828 3.256 12.602 1 94.69 148 THR B O 1
ATOM 4692 N N . GLU B 1 149 ? -20.719 1.094 12.203 1 93.5 149 GLU B N 1
ATOM 4693 C CA . GLU B 1 149 ? -22.172 0.939 12.266 1 93.5 149 GLU B CA 1
ATOM 4694 C C . GLU B 1 149 ? -22.734 1.45 13.586 1 93.5 149 GLU B C 1
ATOM 4696 O O . GLU B 1 149 ? -23.719 2.191 13.609 1 93.5 149 GLU B O 1
ATOM 4701 N N . THR B 1 150 ? -22.109 0.96 14.586 1 94.75 150 THR B N 1
ATOM 4702 C CA . THR B 1 150 ? -22.359 1.557 15.891 1 94.75 150 THR B CA 1
ATOM 4703 C C . THR B 1 150 ? -21.266 2.561 16.25 1 94.75 150 THR B C 1
ATOM 4705 O O . THR B 1 150 ? -20.156 2.174 16.609 1 94.75 150 THR B O 1
ATOM 4708 N N . PRO B 1 151 ? -21.688 3.801 16.109 1 95.31 151 PRO B N 1
ATOM 4709 C CA . PRO B 1 151 ? -20.656 4.816 16.359 1 95.31 151 PRO B CA 1
ATOM 4710 C C . PRO B 1 151 ? -20.031 4.707 17.75 1 95.31 151 PRO B C 1
ATOM 4712 O O . PRO B 1 151 ? -20.719 4.32 18.703 1 95.31 151 PRO B O 1
ATOM 4715 N N . ASN B 1 152 ? -18.812 5.098 17.875 1 96.75 152 ASN B N 1
ATOM 4716 C CA . ASN B 1 152 ? -18.078 4.961 19.125 1 96.75 152 ASN B CA 1
ATOM 4717 C C . ASN B 1 152 ? -17.203 6.188 19.406 1 96.75 152 ASN B C 1
ATOM 4719 O O . ASN B 1 152 ? -16.266 6.121 20.203 1 96.75 152 ASN B O 1
ATOM 4723 N N . GLY B 1 153 ? -17.422 7.254 18.656 1 98.44 153 GLY B N 1
ATOM 4724 C CA . GLY B 1 153 ? -16.703 8.5 18.875 1 98.44 153 GLY B CA 1
ATOM 4725 C C . GLY B 1 153 ? -15.555 8.711 17.906 1 98.44 153 GLY B C 1
ATOM 4726 O O . GLY B 1 153 ? -14.945 9.781 17.875 1 98.44 153 GLY B O 1
ATOM 4727 N N . PHE B 1 154 ? -15.25 7.648 17.062 1 98.12 154 PHE B N 1
ATOM 4728 C CA . PHE B 1 154 ? -14.086 7.691 16.188 1 98.12 154 PHE B CA 1
ATOM 4729 C C . PHE B 1 154 ? -14.484 7.418 14.75 1 98.12 154 PHE B C 1
ATOM 4731 O O . PHE B 1 154 ? -15.242 6.484 14.469 1 98.12 154 PHE B O 1
ATOM 4738 N N . SER B 1 155 ? -14.086 8.219 13.875 1 98.5 155 SER B N 1
ATOM 4739 C CA . SER B 1 155 ? -14.062 7.906 12.453 1 98.5 155 SER B CA 1
ATOM 4740 C C . SER B 1 155 ? -12.656 7.527 12 1 98.5 155 SER B C 1
ATOM 4742 O O . SER B 1 155 ? -11.719 8.328 12.117 1 98.5 155 SER B O 1
ATOM 4744 N N . VAL B 1 156 ? -12.492 6.332 11.523 1 97.69 156 VAL B N 1
ATOM 4745 C CA . VAL B 1 156 ? -11.172 5.809 11.195 1 97.69 156 VAL B CA 1
ATOM 4746 C C . VAL B 1 156 ? -11.094 5.508 9.703 1 97.69 156 VAL B C 1
ATOM 4748 O O . VAL B 1 156 ? -12.039 4.957 9.125 1 97.69 156 VAL B O 1
ATOM 4751 N N . LEU B 1 157 ? -10.055 5.898 9.016 1 97.56 157 LEU B N 1
ATOM 4752 C CA . LEU B 1 157 ? -9.805 5.594 7.609 1 97.56 157 LEU B CA 1
ATOM 4753 C C . LEU B 1 157 ? -8.523 4.781 7.453 1 97.56 157 LEU B C 1
ATOM 4755 O O . LEU B 1 157 ? -7.453 5.207 7.906 1 97.56 157 LEU B O 1
ATOM 4759 N N . ASN B 1 158 ? -8.578 3.684 6.922 1 95.25 158 ASN B N 1
ATOM 4760 C CA . ASN B 1 158 ? -7.473 2.807 6.543 1 95.25 158 ASN B CA 1
ATOM 4761 C C . ASN B 1 158 ? -7.285 2.768 5.027 1 95.25 158 ASN B C 1
ATOM 4763 O O . ASN B 1 158 ? -8.188 2.371 4.297 1 95.25 158 ASN B O 1
ATOM 4767 N N . LEU B 1 159 ? -6.133 3.148 4.562 1 95.25 159 LEU B N 1
ATOM 4768 C CA . LEU B 1 159 ? -5.828 3.117 3.137 1 95.25 159 LEU B CA 1
ATOM 4769 C C . LEU B 1 159 ? -4.867 1.979 2.809 1 95.25 159 LEU B C 1
ATOM 4771 O O . LEU B 1 159 ? -3.652 2.182 2.762 1 95.25 159 LEU B O 1
ATOM 4775 N N . SER B 1 160 ? -5.352 0.755 2.523 1 91.5 160 SER B N 1
ATOM 4776 C CA . SER B 1 160 ? -4.637 -0.406 2.002 1 91.5 160 SER B CA 1
ATOM 4777 C C . SER B 1 160 ? -3.531 -0.846 2.953 1 91.5 160 SER B C 1
ATOM 4779 O O . SER B 1 160 ? -2.457 -1.26 2.516 1 91.5 160 SER B O 1
ATOM 4781 N N . ASN B 1 161 ? -3.688 -0.564 4.281 1 88.94 161 ASN B N 1
ATOM 4782 C CA . ASN B 1 161 ? -2.732 -0.961 5.312 1 88.94 161 ASN B CA 1
ATOM 4783 C C . ASN B 1 161 ? -1.385 -0.271 5.121 1 88.94 161 ASN B C 1
ATOM 4785 O O . ASN B 1 161 ? -0.336 -0.865 5.379 1 88.94 161 ASN B O 1
ATOM 4789 N N . LEU B 1 162 ? -1.428 0.875 4.52 1 93.44 162 LEU B N 1
ATOM 4790 C CA . LEU B 1 162 ? -0.253 1.735 4.426 1 93.44 162 LEU B CA 1
ATOM 4791 C C . LEU B 1 162 ? -0.214 2.732 5.578 1 93.44 162 LEU B C 1
ATOM 4793 O O . LEU B 1 162 ? -1.188 2.865 6.324 1 93.44 162 LEU B O 1
ATOM 4797 N N . ASN B 1 163 ? 0.93 3.324 5.723 1 91.75 163 ASN B N 1
ATOM 4798 C CA . ASN B 1 163 ? 1.05 4.336 6.766 1 91.75 163 ASN B CA 1
ATOM 4799 C C . ASN B 1 163 ? 0.362 5.637 6.367 1 91.75 163 ASN B C 1
ATOM 4801 O O . ASN B 1 163 ? 0.894 6.406 5.562 1 91.75 163 ASN B O 1
ATOM 4805 N N . ASP B 1 164 ? -0.765 5.879 6.992 1 92.5 164 ASP B N 1
ATOM 4806 C CA . ASP B 1 164 ? -1.531 7.078 6.672 1 92.5 164 ASP B CA 1
ATOM 4807 C C . ASP B 1 164 ? -1.036 8.273 7.48 1 92.5 164 ASP B C 1
ATOM 4809 O O . ASP B 1 164 ? -0.687 8.141 8.656 1 92.5 164 ASP B O 1
ATOM 4813 N N . GLY B 1 165 ? -0.999 9.422 6.797 1 93.94 165 GLY B N 1
ATOM 4814 C CA . GLY B 1 165 ? -0.579 10.656 7.453 1 93.94 165 GLY B CA 1
ATOM 4815 C C . GLY B 1 165 ? -1.666 11.711 7.492 1 93.94 165 GLY B C 1
ATOM 4816 O O . GLY B 1 165 ? -1.747 12.562 6.602 1 93.94 165 GLY B O 1
ATOM 4817 N N . MET B 1 166 ? -2.471 11.609 8.492 1 95.81 166 MET B N 1
ATOM 4818 C CA . MET B 1 166 ? -3.424 12.68 8.781 1 95.81 166 MET B CA 1
ATOM 4819 C C . MET B 1 166 ? -2.703 13.938 9.25 1 95.81 166 MET B C 1
ATOM 4821 O O . MET B 1 166 ? -1.741 13.859 10.016 1 95.81 166 MET B O 1
ATOM 4825 N N . ARG B 1 167 ? -3.209 15.07 8.766 1 97.75 167 ARG B N 1
ATOM 4826 C CA . ARG B 1 167 ? -2.689 16.359 9.234 1 97.75 167 ARG B CA 1
ATOM 4827 C C . ARG B 1 167 ? -3.807 17.234 9.781 1 97.75 167 ARG B C 1
ATOM 4829 O O . ARG B 1 167 ? -4.422 16.891 10.797 1 97.75 167 ARG B O 1
ATOM 4836 N N . TYR B 1 168 ? -4.125 18.297 9.148 1 98.62 168 TYR B N 1
ATOM 4837 C CA . TYR B 1 168 ? -5.09 19.234 9.711 1 98.62 168 TYR B CA 1
ATOM 4838 C C . TYR B 1 168 ? -6.5 18.938 9.211 1 98.62 168 TYR B C 1
ATOM 4840 O O . TYR B 1 168 ? -6.68 18.141 8.297 1 98.62 168 TYR B O 1
ATOM 4848 N N . GLY B 1 169 ? -7.461 19.531 9.852 1 98.62 169 GLY B N 1
ATOM 4849 C CA . GLY B 1 169 ? -8.844 19.531 9.398 1 98.62 169 GLY B CA 1
ATOM 4850 C C . GLY B 1 169 ? -9.594 20.797 9.773 1 98.62 169 GLY B C 1
ATOM 4851 O O . GLY B 1 169 ? -9.047 21.672 10.438 1 98.62 169 GLY B O 1
ATOM 4852 N N . PHE B 1 170 ? -10.836 20.859 9.234 1 98.56 170 PHE B N 1
ATOM 4853 C CA . PHE B 1 170 ? -11.727 21.938 9.633 1 98.56 170 PHE B CA 1
ATOM 4854 C C . PHE B 1 170 ? -13.188 21.516 9.516 1 98.56 170 PHE B C 1
ATOM 4856 O O . PHE B 1 170 ? -13.492 20.5 8.906 1 98.56 170 PHE B O 1
ATOM 4863 N N . ILE B 1 171 ? -13.977 22.281 10.18 1 98.56 171 ILE B N 1
ATOM 4864 C CA . ILE B 1 171 ? -15.422 22.078 10.133 1 98.56 171 ILE B CA 1
ATOM 4865 C C . ILE B 1 171 ? -16.062 23.062 9.172 1 98.56 171 ILE B C 1
ATOM 4867 O O . ILE B 1 171 ? -15.883 24.281 9.312 1 98.56 171 ILE B O 1
ATOM 4871 N N . GLN B 1 172 ? -16.734 22.531 8.234 1 98.31 172 GLN B N 1
ATOM 4872 C CA . GLN B 1 172 ? -17.422 23.359 7.246 1 98.31 172 GLN B CA 1
ATOM 4873 C C . GLN B 1 172 ? -18.656 24.031 7.855 1 98.31 172 GLN B C 1
ATOM 4875 O O . GLN B 1 172 ? -19.156 23.578 8.883 1 98.31 172 GLN B O 1
ATOM 4880 N N . PRO B 1 173 ? -19.188 25.078 7.164 1 96.25 173 PRO B N 1
ATOM 4881 C CA . PRO B 1 173 ? -20.375 25.766 7.688 1 96.25 173 PRO B CA 1
ATOM 4882 C C . PRO B 1 173 ? -21.594 24.844 7.809 1 96.25 173 PRO B C 1
ATOM 4884 O O . PRO B 1 173 ? -22.438 25.047 8.68 1 96.25 173 PRO B O 1
ATOM 4887 N N . ASP B 1 174 ? -21.688 23.844 7.027 1 97.12 174 ASP B N 1
ATOM 4888 C CA . ASP B 1 174 ? -22.812 22.922 7.043 1 97.12 174 ASP B CA 1
ATOM 4889 C C . ASP B 1 174 ? -22.594 21.781 8.039 1 97.12 174 ASP B C 1
ATOM 4891 O O . ASP B 1 174 ? -23.391 20.859 8.117 1 97.12 174 ASP B O 1
ATOM 4895 N N . GLY B 1 175 ? -21.5 21.828 8.734 1 97.75 175 GLY B N 1
ATOM 4896 C CA . GLY B 1 175 ? -21.219 20.859 9.789 1 97.75 175 GLY B CA 1
ATOM 4897 C C . GLY B 1 175 ? -20.375 19.703 9.328 1 97.75 175 GLY B C 1
ATOM 4898 O O . GLY B 1 175 ? -19.891 18.906 10.148 1 97.75 175 GLY B O 1
ATOM 4899 N N . LYS B 1 176 ? -20.141 19.594 8.062 1 98.69 176 LYS B N 1
ATOM 4900 C CA . LYS B 1 176 ? -19.281 18.531 7.57 1 98.69 176 LYS B CA 1
ATOM 4901 C C . LYS B 1 176 ? -17.828 18.781 7.965 1 98.69 176 LYS B C 1
ATOM 4903 O O . LYS B 1 176 ? -17.453 19.906 8.289 1 98.69 176 LYS B O 1
ATOM 4908 N N . ILE B 1 177 ? -17.062 17.734 7.961 1 98.88 177 ILE B N 1
ATOM 4909 C CA . ILE B 1 177 ? -15.68 17.781 8.422 1 98.88 177 ILE B CA 1
ATOM 4910 C C . ILE B 1 177 ? -14.742 17.422 7.266 1 98.88 177 ILE B C 1
ATOM 4912 O O . ILE B 1 177 ? -14.906 16.391 6.621 1 98.88 177 ILE B O 1
ATOM 4916 N N . MET B 1 178 ? -13.852 18.281 6.984 1 98.88 178 MET B N 1
ATOM 4917 C CA . MET B 1 178 ? -12.82 18.062 5.973 1 98.88 178 MET B CA 1
ATOM 4918 C C . MET B 1 178 ? -11.477 17.781 6.621 1 98.88 178 MET B C 1
ATOM 4920 O O . MET B 1 178 ? -11.086 18.438 7.582 1 98.88 178 MET B O 1
ATOM 4924 N N . THR B 1 179 ? -10.781 16.719 6.117 1 98.69 179 THR B N 1
ATOM 4925 C CA . THR B 1 179 ? -9.445 16.391 6.598 1 98.69 179 THR B CA 1
ATOM 4926 C C . THR B 1 179 ? -8.445 16.406 5.449 1 98.69 179 THR B C 1
ATOM 4928 O O . THR B 1 179 ? -8.805 16.141 4.297 1 98.69 179 THR B O 1
ATOM 4931 N N . SER B 1 180 ? -7.25 16.719 5.742 1 98.81 180 SER B N 1
ATOM 4932 C CA . SER B 1 180 ? -6.16 16.703 4.773 1 98.81 180 SER B CA 1
ATOM 4933 C C . SER B 1 180 ? -5 15.836 5.246 1 98.81 180 SER B C 1
ATOM 4935 O O . SER B 1 180 ? -4.895 15.531 6.438 1 98.81 180 SER B O 1
ATOM 4937 N N . GLY B 1 181 ? -4.195 15.422 4.352 1 98.56 181 GLY B N 1
ATOM 4938 C CA . GLY B 1 181 ? -2.992 14.641 4.598 1 98.56 181 GLY B CA 1
ATOM 4939 C C . GLY B 1 181 ? -2.439 13.992 3.346 1 98.56 181 GLY B C 1
ATOM 4940 O O . GLY B 1 181 ? -2.645 14.484 2.236 1 98.56 181 GLY B O 1
ATOM 4941 N N . TYR B 1 182 ? -1.697 12.914 3.621 1 98.31 182 TYR B N 1
ATOM 4942 C CA . TYR B 1 182 ? -1.062 12.203 2.518 1 98.31 182 TYR B CA 1
ATOM 4943 C C . TYR B 1 182 ? -0.78 10.758 2.893 1 98.31 182 TYR B C 1
ATOM 4945 O O . TYR B 1 182 ? -0.814 10.391 4.07 1 98.31 182 TYR B O 1
ATOM 4953 N N . THR B 1 183 ? -0.589 9.961 1.915 1 97.38 183 THR B N 1
ATOM 4954 C CA . THR B 1 183 ? -0.144 8.578 2.061 1 97.38 183 THR B CA 1
ATOM 4955 C C . THR B 1 183 ? 0.822 8.203 0.942 1 97.38 183 THR B C 1
ATOM 4957 O O . THR B 1 183 ? 0.6 8.547 -0.22 1 97.38 183 THR B O 1
ATOM 4960 N N . SER B 1 184 ? 1.975 7.598 1.327 1 96.69 184 SER B N 1
ATOM 4961 C CA . SER B 1 184 ? 2.846 7.02 0.309 1 96.69 184 SER B CA 1
ATOM 4962 C C . SER B 1 184 ? 2.211 5.785 -0.325 1 96.69 184 SER B C 1
ATOM 4964 O O . SER B 1 184 ? 1.808 4.859 0.379 1 96.69 184 SER B O 1
ATOM 4966 N N . MET B 1 185 ? 2.051 5.766 -1.665 1 95.56 185 MET B N 1
ATOM 4967 C CA . MET B 1 185 ? 1.375 4.695 -2.393 1 95.56 185 MET B CA 1
ATOM 4968 C C . MET B 1 185 ? 2.184 4.273 -3.613 1 95.56 185 MET B C 1
ATOM 4970 O O . MET B 1 185 ? 2.863 5.098 -4.23 1 95.56 185 MET B O 1
ATOM 4974 N N . PRO B 1 186 ? 2.031 2.984 -3.971 1 95.56 186 PRO B N 1
ATOM 4975 C CA . PRO B 1 186 ? 2.594 2.594 -5.266 1 95.56 186 PRO B CA 1
ATOM 4976 C C . PRO B 1 186 ? 2.053 3.43 -6.422 1 95.56 186 PRO B C 1
ATOM 4978 O O . PRO B 1 186 ? 0.861 3.75 -6.453 1 95.56 186 PRO B O 1
ATOM 4981 N N . THR B 1 187 ? 2.93 3.754 -7.375 1 95.5 187 THR B 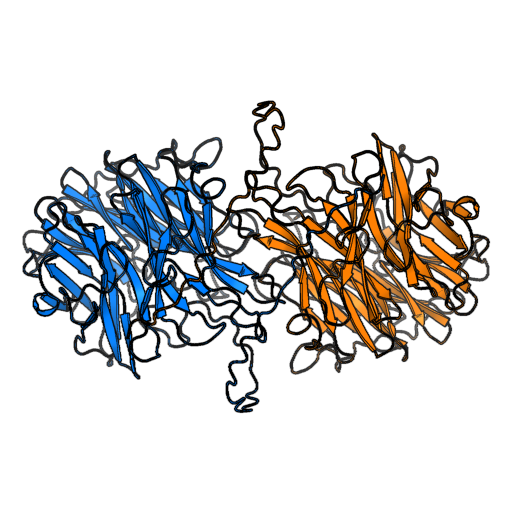N 1
ATOM 4982 C CA . THR B 1 187 ? 2.541 4.59 -8.508 1 95.5 187 THR B CA 1
ATOM 4983 C C . THR B 1 187 ? 2.115 3.729 -9.695 1 95.5 187 THR B C 1
ATOM 4985 O O . THR B 1 187 ? 1.473 4.219 -10.625 1 95.5 187 THR B O 1
ATOM 4988 N N . GLY B 1 188 ? 2.545 2.387 -9.703 1 93 188 GLY B N 1
ATOM 4989 C CA . GLY B 1 188 ? 2.396 1.529 -10.867 1 93 188 GLY B CA 1
ATOM 4990 C C . GLY B 1 188 ? 3.602 1.559 -11.781 1 93 188 GLY B C 1
ATOM 4991 O O . GLY B 1 188 ? 3.637 0.851 -12.797 1 93 188 GLY B O 1
ATOM 4992 N N . VAL B 1 189 ? 4.559 2.367 -11.492 1 94.94 189 VAL B N 1
ATOM 4993 C CA . VAL B 1 189 ? 5.82 2.416 -12.219 1 94.94 189 VAL B CA 1
ATOM 4994 C C . VAL B 1 189 ? 6.863 1.56 -11.508 1 94.94 189 VAL B C 1
ATOM 4996 O O . VAL B 1 189 ? 7.469 1.997 -10.523 1 94.94 189 VAL B O 1
ATOM 4999 N N . GLY B 1 190 ? 7.074 0.36 -12.055 1 95.75 190 GLY B N 1
ATOM 5000 C CA . GLY B 1 190 ? 7.965 -0.552 -11.359 1 95.75 190 GLY B CA 1
ATOM 5001 C C . GLY B 1 190 ? 7.609 -0.727 -9.891 1 95.75 190 GLY B C 1
ATOM 5002 O O . GLY B 1 190 ? 6.457 -1.02 -9.562 1 95.75 190 GLY B O 1
ATOM 5003 N N . ALA B 1 191 ? 8.609 -0.506 -9.062 1 95.38 191 ALA B N 1
ATOM 5004 C CA . ALA B 1 191 ? 8.414 -0.648 -7.625 1 95.38 191 ALA B CA 1
ATOM 5005 C C . ALA B 1 191 ? 8.312 0.715 -6.949 1 95.38 191 ALA B C 1
ATOM 5007 O O . ALA B 1 191 ? 8.422 0.817 -5.723 1 95.38 191 ALA B O 1
ATOM 5008 N N . GLN B 1 192 ? 8.094 1.794 -7.68 1 96.12 192 GLN B N 1
ATOM 5009 C CA . GLN B 1 192 ? 8.094 3.139 -7.113 1 96.12 192 GLN B CA 1
ATOM 5010 C C . GLN B 1 192 ? 6.848 3.375 -6.262 1 96.12 192 GLN B C 1
ATOM 5012 O O . GLN B 1 192 ? 5.746 2.965 -6.637 1 96.12 192 GLN B O 1
ATOM 5017 N N . ALA B 1 193 ? 7.047 4.059 -5.199 1 96.19 193 ALA B N 1
ATOM 5018 C CA . ALA B 1 193 ? 5.973 4.672 -4.426 1 96.19 193 ALA B CA 1
ATOM 5019 C C . ALA B 1 193 ? 6.152 6.184 -4.336 1 96.19 193 ALA B C 1
ATOM 5021 O O . ALA B 1 193 ? 7.266 6.691 -4.48 1 96.19 193 ALA B O 1
ATOM 5022 N N . ALA B 1 194 ? 5.094 6.879 -4.172 1 96.38 194 ALA B N 1
ATOM 5023 C CA . ALA B 1 194 ? 5.121 8.328 -3.996 1 96.38 194 ALA B CA 1
ATOM 5024 C C . ALA B 1 194 ? 3.973 8.789 -3.104 1 96.38 194 ALA B C 1
ATOM 5026 O O . ALA B 1 194 ? 2.893 8.195 -3.113 1 96.38 194 ALA B O 1
ATOM 5027 N N . ASN B 1 195 ? 4.227 9.906 -2.363 1 97.69 195 ASN B N 1
ATOM 5028 C CA . ASN B 1 195 ? 3.166 10.484 -1.546 1 97.69 195 ASN B CA 1
ATOM 5029 C C . ASN B 1 195 ? 2.055 11.078 -2.408 1 97.69 195 ASN B C 1
ATOM 5031 O O . ASN B 1 195 ? 2.326 11.812 -3.359 1 97.69 195 ASN B O 1
ATOM 5035 N N . ARG B 1 196 ? 0.831 10.734 -2.035 1 97.81 196 ARG B N 1
ATOM 5036 C CA . ARG B 1 196 ? -0.374 11.297 -2.639 1 97.81 196 ARG B CA 1
ATOM 5037 C C . ARG B 1 196 ? -1.179 12.094 -1.618 1 97.81 196 ARG B C 1
ATOM 5039 O O . ARG B 1 196 ? -1.253 11.719 -0.447 1 97.81 196 ARG B O 1
ATOM 5046 N N . ILE B 1 197 ? -1.758 13.109 -2.125 1 98.69 197 ILE B N 1
ATOM 5047 C CA . ILE B 1 197 ? -2.676 13.883 -1.295 1 98.69 197 ILE B CA 1
ATOM 5048 C C . ILE B 1 197 ? -3.916 13.047 -0.983 1 98.69 197 ILE B C 1
ATOM 5050 O O . ILE B 1 197 ? -4.488 12.422 -1.876 1 98.69 197 ILE B O 1
ATOM 5054 N N . VAL B 1 198 ? -4.32 13.062 0.256 1 98.75 198 VAL B N 1
ATOM 5055 C CA . VAL B 1 198 ? -5.559 12.406 0.67 1 98.75 198 VAL B CA 1
ATOM 5056 C C . VAL B 1 198 ? -6.453 13.406 1.401 1 98.75 198 VAL B C 1
ATOM 5058 O O . VAL B 1 198 ? -6.059 13.961 2.426 1 98.75 198 VAL B O 1
ATOM 5061 N N . LEU B 1 199 ? -7.602 13.648 0.838 1 98.88 199 LEU B N 1
ATOM 5062 C CA . LEU B 1 199 ? -8.664 14.414 1.479 1 98.88 199 LEU B CA 1
ATOM 5063 C C . LEU B 1 199 ? -9.852 13.523 1.819 1 98.88 199 LEU B C 1
ATOM 5065 O O . LEU B 1 199 ? -10.172 12.602 1.066 1 98.88 199 LEU B O 1
ATOM 5069 N N . GLN B 1 200 ? -10.445 13.75 2.922 1 98.81 200 GLN B N 1
ATOM 5070 C CA . GLN B 1 200 ? -11.656 13.047 3.332 1 98.81 200 GLN B CA 1
ATOM 5071 C C . GLN B 1 200 ? -12.711 14.016 3.85 1 98.81 200 GLN B C 1
ATOM 5073 O O . GLN B 1 200 ? -12.398 14.938 4.609 1 98.81 200 GLN B O 1
ATOM 5078 N N . ARG B 1 201 ? -13.898 13.844 3.381 1 98.94 201 ARG B N 1
ATOM 5079 C CA . ARG B 1 201 ? -15.008 14.617 3.922 1 98.94 201 ARG B CA 1
ATOM 5080 C C . ARG B 1 201 ? -15.984 13.719 4.672 1 98.94 201 ARG B C 1
ATOM 5082 O O . ARG B 1 201 ? -16.422 12.695 4.145 1 98.94 201 ARG B O 1
ATOM 5089 N N . LEU B 1 202 ? -16.266 14.07 5.871 1 98.88 202 LEU B N 1
ATOM 5090 C CA . LEU B 1 202 ? -17.219 13.375 6.727 1 98.88 202 LEU B CA 1
ATOM 5091 C C . LEU B 1 202 ? -18.484 14.211 6.91 1 98.88 202 LEU B C 1
ATOM 5093 O O . LEU B 1 202 ? -18.422 15.438 6.953 1 98.88 202 LEU B O 1
ATOM 5097 N N . ASN B 1 203 ? -19.547 13.508 7.008 1 98.75 203 ASN B N 1
ATOM 5098 C CA . ASN B 1 203 ? -20.75 14.148 7.527 1 98.75 203 ASN B CA 1
ATOM 5099 C C . ASN B 1 203 ? -20.609 14.484 9.008 1 98.75 203 ASN B C 1
ATOM 5101 O O . ASN B 1 203 ? -19.688 14.016 9.672 1 98.75 203 ASN B O 1
ATOM 5105 N N . ASP B 1 204 ? -21.578 15.211 9.477 1 98.25 204 ASP B N 1
ATOM 5106 C CA . ASP B 1 204 ? -21.531 15.656 10.867 1 98.25 204 ASP B CA 1
ATOM 5107 C C . ASP B 1 204 ? -21.547 14.469 11.828 1 98.25 204 ASP B C 1
ATOM 5109 O O . ASP B 1 204 ? -21.031 14.562 12.938 1 98.25 204 ASP B O 1
ATOM 5113 N N . ASN B 1 205 ? -22.062 13.344 11.422 1 98.44 205 ASN B N 1
ATOM 5114 C CA . ASN B 1 205 ? -22.156 12.172 12.289 1 98.44 205 ASN B CA 1
ATOM 5115 C C . ASN B 1 205 ? -20.891 11.328 12.219 1 98.44 205 ASN B C 1
ATOM 5117 O O . ASN B 1 205 ? -20.797 10.273 12.859 1 98.44 205 ASN B O 1
ATOM 5121 N N . GLY B 1 206 ? -19.938 11.727 11.367 1 98.69 206 GLY B N 1
ATOM 5122 C CA . GLY B 1 206 ? -18.656 11.039 11.336 1 98.69 206 GLY B CA 1
ATOM 5123 C C . GLY B 1 206 ? -18.578 10 10.234 1 98.69 206 GLY B C 1
ATOM 5124 O O . GLY B 1 206 ? -17.516 9.398 10.016 1 98.69 206 GLY B O 1
ATOM 5125 N N . LYS B 1 207 ? -19.672 9.789 9.523 1 98.62 207 LYS B N 1
ATOM 5126 C CA . LYS B 1 207 ? -19.641 8.883 8.375 1 98.62 207 LYS B CA 1
ATOM 5127 C C . LYS B 1 207 ? -19.141 9.602 7.129 1 98.62 207 LYS B C 1
ATOM 5129 O O . LYS B 1 207 ? -19.297 10.812 6.992 1 98.62 207 LYS B O 1
ATOM 5134 N N . ALA B 1 208 ? -18.609 8.875 6.223 1 98.5 208 ALA B N 1
ATOM 5135 C CA . ALA B 1 208 ? -18.094 9.438 4.98 1 98.5 208 ALA B CA 1
ATOM 5136 C C . ALA B 1 208 ? -19.203 10.078 4.152 1 98.5 208 ALA B C 1
ATOM 5138 O O . ALA B 1 208 ? -20.312 9.555 4.082 1 98.5 208 ALA B O 1
ATOM 5139 N N . ASP B 1 209 ? -18.922 11.18 3.518 1 98.69 209 ASP B N 1
ATOM 5140 C CA . ASP B 1 209 ? -19.859 11.844 2.617 1 98.69 209 ASP B CA 1
ATOM 5141 C C . ASP B 1 209 ? -19.672 11.367 1.181 1 98.69 209 ASP B C 1
ATOM 5143 O O . ASP B 1 209 ? -18.781 11.836 0.471 1 98.69 209 ASP B O 1
ATOM 5147 N N . ASP B 1 210 ? -20.531 10.641 0.688 1 96.81 210 ASP B N 1
ATOM 5148 C CA . ASP B 1 210 ? -20.406 9.945 -0.59 1 96.81 210 ASP B CA 1
ATOM 5149 C C . ASP B 1 210 ? -20.438 10.93 -1.756 1 9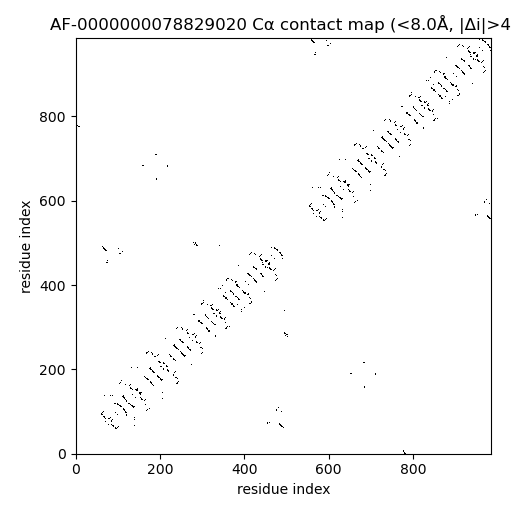6.81 210 ASP B C 1
ATOM 5151 O O . ASP B 1 210 ? -20.125 10.57 -2.891 1 96.81 210 ASP B O 1
ATOM 5155 N N . SER B 1 211 ? -20.766 12.172 -1.521 1 97.5 211 SER B N 1
ATOM 5156 C CA . SER B 1 211 ? -20.812 13.156 -2.598 1 97.5 211 SER B CA 1
ATOM 5157 C C . SER B 1 211 ? -19.438 13.766 -2.857 1 97.5 211 SER B C 1
ATOM 5159 O O . SER B 1 211 ? -19.281 14.562 -3.781 1 97.5 211 SER B O 1
ATOM 5161 N N . PHE B 1 212 ? -18.531 13.359 -2.121 1 98.31 212 PHE B N 1
ATOM 5162 C CA . PHE B 1 212 ? -17.172 13.883 -2.248 1 98.31 212 PHE B CA 1
ATOM 5163 C C . PHE B 1 212 ? -16.219 12.789 -2.711 1 98.31 212 PHE B C 1
ATOM 5165 O O . PHE B 1 212 ? -16.094 11.742 -2.062 1 98.31 212 PHE B O 1
ATOM 5172 N N . GLY B 1 213 ? -15.43 13.156 -3.754 1 97.88 213 GLY B N 1
ATOM 5173 C CA . GLY B 1 213 ? -14.539 12.133 -4.293 1 97.88 213 GLY B CA 1
ATOM 5174 C C . GLY B 1 213 ? -15.25 10.828 -4.586 1 97.88 213 GLY B C 1
ATOM 5175 O O . GLY B 1 213 ? -16.25 10.797 -5.309 1 97.88 213 GLY B O 1
ATOM 5176 N N . TRP B 1 214 ? -14.727 9.781 -4.098 1 97.56 214 TRP B N 1
ATOM 5177 C CA . TRP B 1 214 ? -15.367 8.477 -4.141 1 97.56 214 TRP B CA 1
ATOM 5178 C C . TRP B 1 214 ? -15.516 7.891 -2.74 1 97.56 214 TRP B C 1
ATOM 5180 O O . TRP B 1 214 ? -14.516 7.613 -2.07 1 97.56 214 TRP B O 1
ATOM 5190 N N . LYS B 1 215 ? -16.812 7.848 -2.33 1 96.81 215 LYS B N 1
ATOM 5191 C CA . LYS B 1 215 ? -17.156 7.355 -0.999 1 96.81 215 LYS B CA 1
ATOM 5192 C C . LYS B 1 215 ? -16.469 8.18 0.087 1 96.81 215 LYS B C 1
ATOM 5194 O O . LYS B 1 215 ? -15.945 7.633 1.057 1 96.81 215 LYS B O 1
ATOM 5199 N N . GLY B 1 216 ? -16.297 9.484 -0.199 1 98.62 216 GLY B N 1
ATOM 5200 C CA . GLY B 1 216 ? -15.883 10.469 0.788 1 98.62 216 GLY B CA 1
ATOM 5201 C C . GLY B 1 216 ? -14.391 10.742 0.767 1 98.62 216 GLY B C 1
ATOM 5202 O O . GLY B 1 216 ? -13.883 11.492 1.598 1 98.62 216 GLY B O 1
ATOM 5203 N N . VAL B 1 217 ? -13.641 10.109 -0.124 1 98.69 217 VAL B N 1
ATOM 5204 C CA . VAL B 1 217 ? -12.188 10.203 -0.083 1 98.69 217 VAL B CA 1
ATOM 5205 C C . VAL B 1 217 ? -11.656 10.633 -1.449 1 98.69 217 VAL B C 1
ATOM 5207 O O . VAL B 1 217 ? -12.117 10.141 -2.482 1 98.69 217 VAL B O 1
ATOM 5210 N N . VAL B 1 218 ? -10.789 11.547 -1.474 1 98.5 218 VAL B N 1
ATOM 5211 C CA . VAL B 1 218 ? -10 11.922 -2.641 1 98.5 218 VAL B CA 1
ATOM 5212 C C . VAL B 1 218 ? -8.555 11.492 -2.451 1 98.5 218 VAL B C 1
ATOM 5214 O O . VAL B 1 218 ? -7.922 11.828 -1.446 1 98.5 218 VAL B O 1
ATOM 5217 N N . THR B 1 219 ? -8.07 10.711 -3.277 1 97.81 219 THR B N 1
ATOM 5218 C CA . THR B 1 219 ? -6.652 10.391 -3.422 1 97.81 219 THR B CA 1
ATOM 5219 C C . THR B 1 219 ? -6.09 10.992 -4.707 1 97.81 219 THR B C 1
ATOM 5221 O O . THR B 1 219 ? -6.488 10.602 -5.805 1 97.81 219 THR B O 1
ATOM 5224 N N . SER B 1 220 ? -5.18 11.961 -4.543 1 97.88 220 SER B N 1
ATOM 5225 C CA . SER B 1 220 ? -4.785 12.773 -5.688 1 97.88 220 SER B CA 1
ATOM 5226 C C . SER B 1 220 ? -3.273 12.742 -5.895 1 97.88 220 SER B C 1
ATOM 5228 O O . SER B 1 220 ? -2.508 12.859 -4.934 1 97.88 220 SER B O 1
ATOM 5230 N N . ALA B 1 221 ? -2.834 12.508 -7.078 1 96.81 221 ALA B N 1
ATOM 5231 C CA . ALA B 1 221 ? -1.436 12.547 -7.496 1 96.81 221 ALA B CA 1
ATOM 5232 C C . ALA B 1 221 ? -1.228 13.562 -8.617 1 96.81 221 ALA B C 1
ATOM 5234 O O . ALA B 1 221 ? -1.049 13.188 -9.781 1 96.81 221 ALA B O 1
ATOM 5235 N N . PRO B 1 222 ? -1.095 14.797 -8.227 1 96.81 222 PRO B N 1
ATOM 5236 C CA . PRO B 1 222 ? -1.036 15.82 -9.266 1 96.81 222 PRO B CA 1
ATOM 5237 C C . PRO B 1 222 ? 0.262 15.773 -10.07 1 96.81 222 PRO B C 1
ATOM 5239 O O . PRO B 1 222 ? 0.309 16.266 -11.203 1 96.81 222 PRO B O 1
ATOM 5242 N N . PHE B 1 223 ? 1.333 15.273 -9.461 1 96.12 223 PHE B N 1
ATOM 5243 C CA . PHE B 1 223 ? 2.615 15.172 -10.148 1 96.12 223 PHE B CA 1
ATOM 5244 C C . PHE B 1 223 ? 2.877 13.742 -10.594 1 96.12 223 PHE B C 1
ATOM 5246 O O . PHE B 1 223 ? 3.486 12.953 -9.867 1 96.12 223 PHE B O 1
ATOM 5253 N N . GLN B 1 224 ? 2.441 13.406 -11.734 1 92.56 224 GLN B N 1
ATOM 5254 C CA . GLN B 1 224 ? 2.598 12.062 -12.273 1 92.56 224 GLN B CA 1
ATOM 5255 C C . GLN B 1 224 ? 3.84 11.961 -13.156 1 92.56 224 GLN B C 1
ATOM 5257 O O . GLN B 1 224 ? 4.887 12.531 -12.828 1 92.56 224 GLN B O 1
ATOM 5262 N N . ALA B 1 225 ? 3.801 11.148 -14.195 1 87.12 225 ALA B N 1
ATOM 5263 C CA . ALA B 1 225 ? 4.98 10.812 -14.992 1 87.12 225 ALA B CA 1
ATOM 5264 C C . ALA B 1 225 ? 5.68 12.07 -15.5 1 87.12 225 ALA B C 1
ATOM 5266 O O . ALA B 1 225 ? 5.027 12.992 -15.992 1 87.12 225 ALA B O 1
ATOM 5267 N N . GLN B 1 226 ? 6.938 12.07 -15.383 1 77.31 226 GLN B N 1
ATOM 5268 C CA . GLN B 1 226 ? 7.77 13.227 -15.68 1 77.31 226 GLN B CA 1
ATOM 5269 C C . GLN B 1 226 ? 7.965 13.398 -17.188 1 77.31 226 GLN B C 1
ATOM 5271 O O . GLN B 1 226 ? 7.875 14.508 -17.703 1 77.31 226 GLN B O 1
ATOM 5276 N N . SER B 1 227 ? 8.367 12.266 -17.734 1 81.25 227 SER B N 1
ATOM 5277 C CA . SER B 1 227 ? 8.648 12.273 -19.156 1 81.25 227 SER B CA 1
ATOM 5278 C C . SER B 1 227 ? 8.469 10.891 -19.781 1 81.25 227 SER B C 1
ATOM 5280 O O . SER B 1 227 ? 8.219 9.922 -19.062 1 81.25 227 SER B O 1
ATOM 5282 N N . GLU B 1 228 ? 8.562 10.859 -21.062 1 80.69 228 GLU B N 1
ATOM 5283 C CA . GLU B 1 228 ? 8.5 9.586 -21.766 1 80.69 228 GLU B CA 1
ATOM 5284 C C . GLU B 1 228 ? 9.672 8.688 -21.391 1 80.69 228 GLU B C 1
ATOM 5286 O O . GLU B 1 228 ? 9.531 7.461 -21.344 1 80.69 228 GLU B O 1
ATOM 5291 N N . THR B 1 229 ? 10.789 9.328 -21.094 1 86 229 THR B N 1
ATOM 5292 C CA . THR B 1 229 ? 11.992 8.555 -20.812 1 86 229 THR B CA 1
ATOM 5293 C C . THR B 1 229 ? 12.086 8.219 -19.328 1 86 229 THR B C 1
ATOM 5295 O O . THR B 1 229 ? 12.797 7.293 -18.953 1 86 229 THR B O 1
ATOM 5298 N N . ASN B 1 230 ? 11.445 9.016 -18.516 1 90.5 230 ASN B N 1
ATOM 5299 C CA . ASN B 1 230 ? 11.336 8.742 -17.094 1 90.5 230 ASN B CA 1
ATOM 5300 C C . ASN B 1 230 ? 9.883 8.727 -16.625 1 90.5 230 ASN B C 1
ATOM 5302 O O . ASN B 1 230 ? 9.312 9.781 -16.328 1 90.5 230 ASN B O 1
ATOM 5306 N N . PRO B 1 231 ? 9.352 7.609 -16.5 1 94.31 231 PRO B N 1
ATOM 5307 C CA . PRO B 1 231 ? 7.926 7.508 -16.172 1 94.31 231 PRO B CA 1
ATOM 5308 C C . PRO B 1 231 ? 7.656 7.676 -14.672 1 94.31 231 PRO B C 1
ATOM 5310 O O . PRO B 1 231 ? 6.508 7.578 -14.234 1 94.31 231 PRO B O 1
ATOM 5313 N N . GLU B 1 232 ? 8.68 7.906 -13.852 1 96.06 232 GLU B N 1
ATOM 5314 C CA . GLU B 1 232 ? 8.484 8 -12.406 1 96.06 232 GLU B CA 1
ATOM 5315 C C . GLU B 1 232 ? 7.672 9.234 -12.039 1 96.06 232 GLU B C 1
ATOM 5317 O O . GLU B 1 232 ? 7.75 10.266 -12.719 1 96.06 232 GLU B O 1
ATOM 5322 N N . TRP B 1 233 ? 6.934 9.117 -10.977 1 97.06 233 TRP B N 1
ATOM 5323 C CA . TRP B 1 233 ? 6.062 10.188 -10.5 1 97.06 233 TRP B CA 1
ATOM 5324 C C . TRP B 1 233 ? 6.805 11.094 -9.516 1 97.06 233 TRP B C 1
ATOM 5326 O O . TRP B 1 233 ? 7.738 10.656 -8.844 1 97.06 233 TRP B O 1
ATOM 5336 N N . GLY B 1 234 ? 6.348 12.352 -9.531 1 97.25 234 GLY B N 1
ATOM 5337 C CA . GLY B 1 234 ? 6.656 13.18 -8.375 1 97.25 234 GLY B CA 1
ATOM 5338 C C . GLY B 1 234 ? 5.801 12.859 -7.164 1 97.25 234 GLY B C 1
ATOM 5339 O O . GLY B 1 234 ? 5.266 11.75 -7.055 1 97.25 234 GLY B O 1
ATOM 5340 N N . MET B 1 235 ? 5.75 13.789 -6.184 1 97.44 235 MET B N 1
ATOM 5341 C CA . MET B 1 235 ? 4.949 13.57 -4.98 1 97.44 235 MET B CA 1
ATOM 5342 C C . MET B 1 235 ? 4.332 14.875 -4.496 1 97.44 235 MET B C 1
ATOM 5344 O O . MET B 1 235 ? 4.797 15.961 -4.855 1 97.44 235 MET B O 1
ATOM 5348 N N . ALA B 1 236 ? 3.271 14.805 -3.805 1 98.19 236 ALA B N 1
ATOM 5349 C CA . ALA B 1 236 ? 2.637 15.961 -3.17 1 98.19 236 ALA B CA 1
ATOM 5350 C C . ALA B 1 236 ? 1.982 15.57 -1.85 1 98.19 236 ALA B C 1
ATOM 5352 O O . ALA B 1 236 ? 1.399 14.484 -1.735 1 98.19 236 ALA B O 1
ATOM 5353 N N . GLU B 1 237 ? 2.082 16.422 -0.94 1 98.44 237 GLU B N 1
ATOM 5354 C CA . GLU B 1 237 ? 1.428 16.312 0.361 1 98.44 237 GLU B CA 1
ATOM 5355 C C . GLU B 1 237 ? 0.529 17.531 0.626 1 98.44 237 GLU B C 1
ATOM 5357 O O . GLU B 1 237 ? 0.85 18.641 0.227 1 98.44 237 GLU B O 1
ATOM 5362 N N . ALA B 1 238 ? -0.544 17.312 1.223 1 98.69 238 ALA B N 1
ATOM 5363 C CA . ALA B 1 238 ? -1.396 18.391 1.702 1 98.69 238 ALA B CA 1
ATOM 5364 C C . ALA B 1 238 ? -1.468 18.406 3.227 1 98.69 238 ALA B C 1
ATOM 5366 O O . ALA B 1 238 ? -2.188 17.594 3.824 1 98.69 238 ALA B O 1
ATOM 5367 N N . TYR B 1 239 ? -0.848 19.359 3.791 1 98.5 239 TYR B N 1
ATOM 5368 C CA . TYR B 1 239 ? -0.888 19.484 5.246 1 98.5 239 TYR B CA 1
ATOM 5369 C C . TYR B 1 239 ? -2.213 20.078 5.707 1 98.5 239 TYR B C 1
ATOM 5371 O O . TYR B 1 239 ? -2.807 19.609 6.68 1 98.5 239 TYR B O 1
ATOM 5379 N N . ALA B 1 240 ? -2.625 21.031 4.965 1 98.88 240 ALA B N 1
ATOM 5380 C CA . ALA B 1 240 ? -3.873 21.703 5.32 1 98.88 240 ALA B CA 1
ATOM 5381 C C . ALA B 1 240 ? -4.727 21.969 4.086 1 98.88 240 ALA B C 1
ATOM 5383 O O . ALA B 1 240 ? -4.207 22.016 2.967 1 98.88 240 ALA B O 1
ATOM 5384 N N . ALA B 1 241 ? -5.953 22.109 4.348 1 98.88 241 ALA B N 1
ATOM 5385 C CA . ALA B 1 241 ? -6.914 22.547 3.344 1 98.88 241 ALA B CA 1
ATOM 5386 C C . ALA B 1 241 ? -7.816 23.641 3.895 1 98.88 241 ALA B C 1
ATOM 5388 O O . ALA B 1 241 ? -8.031 23.734 5.105 1 98.88 241 ALA B O 1
ATOM 5389 N N . GLY B 1 242 ? -8.242 24.516 3.039 1 98.81 242 GLY B N 1
ATOM 5390 C CA . GLY B 1 242 ? -9.242 25.531 3.344 1 98.81 242 GLY B CA 1
ATOM 5391 C C . GLY B 1 242 ? -10.336 25.625 2.305 1 98.81 242 GLY B C 1
ATOM 5392 O O . GLY B 1 242 ? -10.141 25.234 1.152 1 98.81 242 GLY B O 1
ATOM 5393 N N . MET B 1 243 ? -11.43 26.125 2.711 1 98.81 243 MET B N 1
ATOM 5394 C CA . MET B 1 243 ? -12.594 26.188 1.828 1 98.81 243 MET B CA 1
ATOM 5395 C C . MET B 1 243 ? -12.836 27.609 1.347 1 98.81 243 MET B C 1
ATOM 5397 O O . MET B 1 243 ? -12.938 28.547 2.156 1 98.81 243 MET B O 1
ATOM 5401 N N . GLN B 1 244 ? -12.898 27.781 0.066 1 98.81 244 GLN B N 1
ATOM 5402 C CA . GLN B 1 244 ? -13.289 29.062 -0.513 1 98.81 244 GLN B CA 1
ATOM 5403 C C . GLN B 1 244 ? -14.805 29.203 -0.57 1 98.81 244 GLN B C 1
ATOM 5405 O O . GLN B 1 244 ? -15.531 28.219 -0.352 1 98.81 244 GLN B O 1
ATOM 5410 N N . SER B 1 245 ? -15.273 30.406 -0.871 1 98.31 245 SER B N 1
ATOM 5411 C CA . SER B 1 245 ? -16.703 30.734 -0.783 1 98.31 245 SER B CA 1
ATOM 5412 C C . SER B 1 245 ? -17.5 29.938 -1.814 1 98.31 245 SER B C 1
ATOM 5414 O O . SER B 1 245 ? -18.703 29.703 -1.623 1 98.31 245 SER B O 1
ATOM 5416 N N . ASN B 1 246 ? -16.891 29.5 -2.904 1 97.56 246 ASN B N 1
ATOM 5417 C CA . ASN B 1 246 ? -17.594 28.75 -3.945 1 97.56 246 ASN B CA 1
ATOM 5418 C C . ASN B 1 246 ? -17.641 27.266 -3.627 1 97.56 246 ASN B C 1
ATOM 5420 O O . ASN B 1 246 ? -18.125 26.469 -4.434 1 97.56 246 ASN B O 1
ATOM 5424 N N . GLY B 1 247 ? -17.062 26.891 -2.531 1 98.38 247 GLY B N 1
ATOM 5425 C CA . GLY B 1 247 ? -17.125 25.5 -2.078 1 98.38 247 GLY B CA 1
ATOM 5426 C C . GLY B 1 247 ? -15.891 24.703 -2.457 1 98.38 247 GLY B C 1
ATOM 5427 O O . GLY B 1 247 ? -15.773 23.531 -2.102 1 98.38 247 GLY B O 1
ATOM 5428 N N . SER B 1 248 ? -14.969 25.344 -3.16 1 98.75 248 SER B N 1
ATOM 5429 C CA . SER B 1 248 ? -13.734 24.656 -3.525 1 98.75 248 SER B CA 1
ATOM 5430 C C . SER B 1 248 ? -12.773 24.594 -2.344 1 98.75 248 SER B C 1
ATOM 5432 O O . SER B 1 248 ? -12.875 25.375 -1.407 1 98.75 248 SER B O 1
ATOM 5434 N N . TYR B 1 249 ? -11.93 23.625 -2.4 1 98.88 249 TYR B N 1
ATOM 5435 C CA . TYR B 1 249 ? -10.922 23.438 -1.366 1 98.88 249 TYR B CA 1
ATOM 5436 C C . TYR B 1 249 ? -9.523 23.75 -1.902 1 98.88 249 TYR B C 1
ATOM 5438 O O . TYR B 1 249 ? -9.148 23.281 -2.975 1 98.88 249 TYR B O 1
ATOM 5446 N N . VAL B 1 250 ? -8.789 24.547 -1.213 1 98.94 250 VAL B N 1
ATOM 5447 C CA . VAL B 1 250 ? -7.398 24.844 -1.543 1 98.94 250 VAL B CA 1
ATOM 5448 C C . VAL B 1 250 ? -6.48 24.172 -0.527 1 98.94 250 VAL B C 1
ATOM 5450 O O . VAL B 1 250 ? -6.746 24.188 0.676 1 98.94 250 VAL B O 1
ATOM 5453 N N . THR B 1 251 ? -5.438 23.5 -1.029 1 98.94 251 THR B N 1
ATOM 5454 C CA . THR B 1 251 ? -4.52 22.812 -0.134 1 98.94 251 THR B CA 1
ATOM 5455 C C . THR B 1 251 ? -3.186 23.547 -0.052 1 98.94 251 THR B C 1
ATOM 5457 O O . THR B 1 251 ? -2.879 24.391 -0.901 1 98.94 251 THR B O 1
ATOM 5460 N N . THR B 1 252 ? -2.439 23.281 1.008 1 98.88 252 THR B N 1
ATOM 5461 C CA . THR B 1 252 ? -1.026 23.641 1.098 1 98.88 252 THR B CA 1
ATOM 5462 C C . THR B 1 252 ? -0.201 22.438 1.569 1 98.88 252 THR B C 1
ATOM 5464 O O . THR B 1 252 ? -0.704 21.578 2.289 1 98.88 252 THR B O 1
ATOM 5467 N N . GLY B 1 253 ? 0.968 22.391 1.195 1 98.69 253 GLY B N 1
ATOM 5468 C CA . GLY B 1 253 ? 1.954 21.391 1.568 1 98.69 253 GLY B CA 1
ATOM 5469 C C . GLY B 1 253 ? 3.26 21.531 0.81 1 98.69 253 GLY B C 1
ATOM 5470 O O . GLY B 1 253 ? 3.686 22.641 0.49 1 98.69 253 GLY B O 1
ATOM 5471 N N . TYR B 1 254 ? 3.889 20.453 0.674 1 98.06 254 TYR B N 1
ATOM 5472 C CA . TYR B 1 254 ? 5.09 20.469 -0.155 1 98.06 254 TYR B CA 1
ATOM 5473 C C . TYR B 1 254 ? 5.141 19.25 -1.066 1 98.06 254 TYR B C 1
ATOM 5475 O O . TYR B 1 254 ? 4.414 18.281 -0.852 1 98.06 254 TYR B O 1
ATOM 5483 N N . GLY B 1 255 ? 5.84 19.422 -2.049 1 97.88 255 GLY B N 1
ATOM 5484 C CA . GLY B 1 255 ? 5.953 18.422 -3.092 1 97.88 255 GLY B CA 1
ATOM 5485 C C . GLY B 1 255 ? 7.035 18.734 -4.109 1 97.88 255 GLY B C 1
ATOM 5486 O O . GLY B 1 255 ? 7.785 19.688 -3.945 1 97.88 255 GLY B O 1
ATOM 5487 N N . ARG B 1 256 ? 7.148 17.844 -5.062 1 96.44 256 ARG B N 1
ATOM 5488 C CA . ARG B 1 256 ? 8.062 18.031 -6.188 1 96.44 256 ARG B CA 1
ATOM 5489 C C . ARG B 1 256 ? 7.523 17.344 -7.445 1 96.44 256 ARG B C 1
ATOM 5491 O O . ARG B 1 256 ? 6.945 16.266 -7.371 1 96.44 256 ARG B O 1
ATOM 5498 N N . SER B 1 257 ? 7.742 17.969 -8.523 1 93.19 257 SER B N 1
ATOM 5499 C CA . SER B 1 257 ? 7.34 17.391 -9.805 1 93.19 257 SER B CA 1
ATOM 5500 C C . SER B 1 257 ? 8.297 16.297 -10.242 1 93.19 257 SER B C 1
ATOM 5502 O O . SER B 1 257 ? 7.891 15.32 -10.883 1 93.19 257 SER B O 1
ATOM 5504 N N . ALA B 1 258 ? 9.523 16.391 -9.844 1 92.56 258 ALA B N 1
ATOM 5505 C CA . ALA B 1 258 ? 10.523 15.375 -10.164 1 92.56 258 ALA B CA 1
ATOM 5506 C C . ALA B 1 258 ? 10.391 14.164 -9.25 1 92.56 258 ALA B C 1
ATOM 5508 O O . ALA B 1 258 ? 9.766 14.242 -8.188 1 92.56 258 ALA B O 1
ATOM 5509 N N . SER B 1 259 ? 10.906 13.078 -9.641 1 92.75 259 SER B N 1
ATOM 5510 C CA . SER B 1 259 ? 10.812 11.844 -8.875 1 92.75 259 SER B CA 1
ATOM 5511 C C . SER B 1 259 ? 11.75 11.875 -7.668 1 92.75 259 SER B C 1
ATOM 5513 O O . SER B 1 259 ? 11.633 11.047 -6.762 1 92.75 259 SER B O 1
ATOM 5515 N N . SER B 1 260 ? 12.734 12.758 -7.66 1 91.25 260 SER B N 1
ATOM 5516 C CA . SER B 1 260 ? 13.68 12.922 -6.562 1 91.25 260 SER B CA 1
ATOM 5517 C C . SER B 1 260 ? 14.133 14.367 -6.438 1 91.25 260 SER B C 1
ATOM 5519 O O . SER B 1 260 ? 13.758 15.219 -7.25 1 91.25 260 SER B O 1
ATOM 5521 N N . GLY B 1 261 ? 14.82 14.672 -5.277 1 94.31 261 GLY B N 1
ATOM 5522 C CA . GLY B 1 261 ? 15.367 16 -5.09 1 94.31 261 GLY B CA 1
ATOM 5523 C C . GLY B 1 261 ? 14.617 16.828 -4.059 1 94.31 261 GLY B C 1
ATOM 5524 O O . GLY B 1 261 ? 13.93 16.266 -3.201 1 94.31 261 GLY B O 1
ATOM 5525 N N . LYS B 1 262 ? 14.789 18.188 -4.129 1 96.56 262 LYS B N 1
ATOM 5526 C CA . LYS B 1 262 ? 14.242 19.125 -3.15 1 96.56 262 LYS B CA 1
ATOM 5527 C C . LYS B 1 262 ? 12.734 19.297 -3.35 1 96.56 262 LYS B C 1
ATOM 5529 O O . LYS B 1 262 ? 12.211 19.016 -4.426 1 96.56 262 LYS B O 1
ATOM 5534 N N . VAL B 1 263 ? 12.102 19.766 -2.344 1 97.81 263 VAL B N 1
ATOM 5535 C CA . VAL B 1 263 ? 10.656 19.984 -2.414 1 97.81 263 VAL B CA 1
ATOM 5536 C C . VAL B 1 263 ? 10.359 21.484 -2.432 1 97.81 263 VAL B C 1
ATOM 5538 O O . VAL B 1 263 ? 11.172 22.281 -1.976 1 97.81 263 VAL B O 1
ATOM 5541 N N . ASP B 1 264 ? 9.18 21.75 -2.98 1 98.44 264 ASP B N 1
ATOM 5542 C CA . ASP B 1 264 ? 8.641 23.109 -3.037 1 98.44 264 ASP B CA 1
ATOM 5543 C C . ASP B 1 264 ? 7.316 23.203 -2.277 1 98.44 264 ASP B C 1
ATOM 5545 O O . ASP B 1 264 ? 6.672 22.188 -2.012 1 98.44 264 ASP B O 1
ATOM 5549 N N . LEU B 1 265 ? 6.996 24.406 -1.827 1 98.75 265 LEU B N 1
ATOM 5550 C CA . LEU B 1 265 ? 5.617 24.594 -1.399 1 98.75 265 LEU B CA 1
ATOM 5551 C C . LEU B 1 265 ? 4.656 24.422 -2.568 1 98.75 265 LEU B C 1
ATOM 5553 O O . LEU B 1 265 ? 4.836 25.031 -3.627 1 98.75 265 LEU B O 1
ATOM 5557 N N . VAL B 1 266 ? 3.695 23.562 -2.398 1 98.75 266 VAL B N 1
ATOM 5558 C CA . VAL B 1 266 ? 2.732 23.312 -3.469 1 98.75 266 VAL B CA 1
ATOM 5559 C C . VAL B 1 266 ? 1.314 23.547 -2.951 1 98.75 266 VAL B C 1
ATOM 5561 O O . VAL B 1 266 ? 1.035 23.328 -1.77 1 98.75 266 VAL B O 1
ATOM 5564 N N . SER B 1 267 ? 0.465 23.969 -3.84 1 98.88 267 SER B N 1
ATOM 5565 C CA . SER B 1 267 ? -0.952 24.203 -3.582 1 98.88 267 SER B CA 1
ATOM 5566 C C . SER B 1 267 ? -1.808 23.781 -4.77 1 98.88 267 SER B C 1
ATOM 5568 O O . SER B 1 267 ? -1.438 24 -5.926 1 98.88 267 SER B O 1
ATOM 5570 N N . PHE B 1 268 ? -2.852 23.141 -4.43 1 98.88 268 PHE B N 1
ATOM 5571 C CA . PHE B 1 268 ? -3.84 22.688 -5.402 1 98.88 268 PHE B CA 1
ATOM 5572 C C . PHE B 1 268 ? -5.246 23.078 -4.969 1 98.88 268 PHE B C 1
ATOM 5574 O O . PHE B 1 268 ? -5.473 23.406 -3.799 1 98.88 268 PHE B O 1
ATOM 5581 N N . ARG B 1 269 ? -6.121 23.094 -5.969 1 98.94 269 ARG B N 1
ATOM 5582 C CA . ARG B 1 269 ? -7.523 23.359 -5.664 1 98.94 269 ARG B CA 1
ATOM 5583 C C . ARG B 1 269 ? -8.414 22.219 -6.152 1 98.94 269 ARG B C 1
ATOM 5585 O O . ARG B 1 269 ? -8.211 21.688 -7.25 1 98.94 269 ARG B O 1
ATOM 5592 N N . TYR B 1 270 ? -9.312 21.844 -5.316 1 98.88 270 TYR B N 1
ATOM 5593 C CA . TYR B 1 270 ? -10.305 20.828 -5.625 1 98.88 270 TYR B CA 1
ATOM 5594 C C . TYR B 1 270 ? -11.719 21.391 -5.566 1 98.88 270 TYR B C 1
ATOM 5596 O O . TYR B 1 270 ? -12.031 22.219 -4.699 1 98.88 270 TYR B O 1
ATOM 5604 N N . THR B 1 271 ? -12.586 20.938 -6.426 1 98.62 271 THR B N 1
ATOM 5605 C CA . THR B 1 271 ? -13.977 21.359 -6.426 1 98.62 271 THR B CA 1
ATOM 5606 C C . THR B 1 271 ? -14.711 20.828 -5.191 1 98.62 271 THR B C 1
ATOM 5608 O O . THR B 1 271 ? -14.148 20.047 -4.426 1 98.62 271 THR B O 1
ATOM 5611 N N . SER B 1 272 ? -15.953 21.25 -5.059 1 98.44 272 SER B N 1
ATOM 5612 C CA . SER B 1 272 ? -16.766 20.812 -3.928 1 98.44 272 SER B CA 1
ATOM 5613 C C . SER B 1 272 ? -17.016 19.312 -3.973 1 98.44 272 SER B C 1
ATOM 5615 O O . SER B 1 272 ? -17.375 18.703 -2.959 1 98.44 272 SER B O 1
ATOM 5617 N N . THR B 1 273 ? -16.828 18.688 -5.125 1 98 273 THR B N 1
ATOM 5618 C CA . THR B 1 273 ? -17.031 17.25 -5.254 1 98 273 THR B CA 1
ATOM 5619 C C . THR B 1 273 ? -15.695 16.516 -5.215 1 98 273 THR B C 1
ATOM 5621 O O . THR B 1 273 ? -15.648 15.289 -5.336 1 98 273 THR B O 1
ATOM 5624 N N . GLY B 1 274 ? -14.602 17.266 -5.148 1 98.19 274 GLY B N 1
ATOM 5625 C CA . GLY B 1 274 ? -13.305 16.641 -4.926 1 98.19 274 GLY B CA 1
ATOM 5626 C C . GLY B 1 274 ? -12.477 16.516 -6.191 1 98.19 274 GLY B C 1
ATOM 5627 O O . GLY B 1 274 ? -11.406 15.914 -6.18 1 98.19 274 GLY B O 1
ATOM 5628 N N . ALA B 1 275 ? -12.945 17.062 -7.297 1 97.69 275 ALA B N 1
ATOM 5629 C CA . ALA B 1 275 ? -12.164 17 -8.531 1 97.69 275 ALA B CA 1
ATOM 5630 C C . ALA B 1 275 ? -11.062 18.062 -8.539 1 97.69 275 ALA B C 1
ATOM 5632 O O . ALA B 1 275 ? -11.273 19.188 -8.094 1 97.69 275 ALA B O 1
ATOM 5633 N N . LEU B 1 276 ? -9.906 17.734 -9.062 1 98 276 LEU B N 1
ATOM 5634 C CA . LEU B 1 276 ? -8.812 18.688 -9.219 1 98 276 LEU B CA 1
ATOM 5635 C C . LEU B 1 276 ? -9.195 19.797 -10.203 1 98 276 LEU B C 1
ATOM 5637 O O . LEU B 1 276 ? -9.734 19.516 -11.273 1 98 276 LEU B O 1
ATOM 5641 N N . ASP B 1 277 ? -8.938 21.031 -9.867 1 98.5 277 ASP B N 1
ATOM 5642 C CA . ASP B 1 277 ? -9.297 22.188 -10.68 1 98.5 277 ASP B CA 1
ATOM 5643 C C . ASP B 1 277 ? -8.117 22.641 -11.531 1 98.5 277 ASP B C 1
ATOM 5645 O O . ASP B 1 277 ? -7.168 23.234 -11.023 1 98.5 277 ASP B O 1
ATOM 5649 N N . PRO B 1 278 ? -8.164 22.484 -12.812 1 97.25 278 PRO B N 1
ATOM 5650 C CA . PRO B 1 278 ? -7.027 22.828 -13.672 1 97.25 278 PRO B CA 1
ATOM 5651 C C . PRO B 1 278 ? -6.836 24.328 -13.812 1 97.25 278 PRO B C 1
ATOM 5653 O O . PRO B 1 278 ? -5.816 24.781 -14.344 1 97.25 278 PRO B O 1
ATOM 5656 N N . THR B 1 279 ? -7.719 25.172 -13.328 1 97.38 279 THR B N 1
ATOM 5657 C CA . THR B 1 279 ? -7.641 26.609 -13.5 1 97.38 279 THR B CA 1
ATOM 5658 C C . THR B 1 279 ? -6.91 27.266 -12.336 1 97.38 279 THR B C 1
ATOM 5660 O O . THR B 1 279 ? -6.633 28.469 -12.359 1 97.38 279 THR B O 1
ATOM 5663 N N . TRP B 1 280 ? -6.609 26.531 -11.344 1 98.19 280 TRP B N 1
ATOM 5664 C CA . TRP B 1 280 ? -5.906 27.047 -10.172 1 98.19 280 TRP B CA 1
ATOM 5665 C C . TRP B 1 280 ? -4.445 27.328 -10.5 1 98.19 280 TRP B C 1
ATOM 5667 O O . TRP B 1 280 ? -3.742 26.469 -11.039 1 98.19 280 TRP B O 1
ATOM 5677 N N . GLY B 1 281 ? -4.023 28.5 -10.016 1 97.44 281 GLY B N 1
ATOM 5678 C CA . GLY B 1 281 ? -2.646 28.844 -10.32 1 97.44 281 GLY B CA 1
ATOM 5679 C C . GLY B 1 281 ? -2.32 28.734 -11.797 1 97.44 281 GLY B C 1
ATOM 5680 O O . GLY B 1 281 ? -2.979 29.375 -12.625 1 97.44 281 GLY B O 1
ATOM 5681 N N . THR B 1 282 ? -1.406 27.984 -12.102 1 92.44 282 THR B N 1
ATOM 5682 C CA . THR B 1 282 ? -1.03 27.703 -13.484 1 92.44 282 THR B CA 1
ATOM 5683 C C . THR B 1 282 ? -1.095 26.203 -13.766 1 92.44 282 THR B C 1
ATOM 5685 O O . THR B 1 282 ? -0.33 25.422 -13.188 1 92.44 282 THR B O 1
ATOM 5688 N N . GLY B 1 283 ? -2.025 25.859 -14.625 1 91.19 283 GLY B N 1
ATOM 5689 C CA . GLY B 1 283 ? -2.172 24.453 -14.961 1 91.19 283 GLY B CA 1
ATOM 5690 C C . GLY B 1 283 ? -2.691 23.609 -13.805 1 91.19 283 GLY B C 1
ATOM 5691 O O . GLY B 1 283 ? -2.355 22.422 -13.688 1 91.19 283 GLY B O 1
ATOM 5692 N N . GLY B 1 284 ? -3.289 24.25 -12.891 1 96.06 284 GLY B N 1
ATOM 5693 C CA . GLY B 1 284 ? -3.924 23.531 -11.797 1 96.06 284 GLY B CA 1
ATOM 5694 C C . GLY B 1 284 ? -3.045 23.422 -10.562 1 96.06 284 GLY B C 1
ATOM 5695 O O . GLY B 1 284 ? -3.381 22.719 -9.617 1 96.06 284 GLY B O 1
ATOM 5696 N N . ALA B 1 285 ? -1.924 24.109 -10.609 1 97.31 285 ALA B N 1
ATOM 5697 C CA . ALA B 1 285 ? -0.994 23.969 -9.484 1 97.31 285 ALA B CA 1
ATOM 5698 C C . ALA B 1 285 ? -0.314 25.297 -9.18 1 97.31 285 ALA B C 1
ATOM 5700 O O . ALA B 1 285 ? -0.098 26.125 -10.078 1 97.31 285 ALA B O 1
ATOM 5701 N N . VAL B 1 286 ? -0.042 25.5 -7.988 1 98.19 286 VAL B N 1
ATOM 5702 C CA . VAL B 1 286 ? 0.899 26.516 -7.516 1 98.19 286 VAL B CA 1
ATOM 5703 C C . VAL B 1 286 ? 2.15 25.828 -6.965 1 98.19 286 VAL B C 1
ATOM 5705 O O . VAL B 1 286 ? 2.061 24.953 -6.102 1 98.19 286 VAL B O 1
ATOM 5708 N N . VAL B 1 287 ? 3.268 26.156 -7.465 1 98 287 VAL B N 1
ATOM 5709 C CA . VAL B 1 287 ? 4.562 25.656 -7.012 1 98 287 VAL B CA 1
ATOM 5710 C C . VAL B 1 287 ? 5.48 26.844 -6.676 1 98 287 VAL B C 1
ATOM 5712 O O . VAL B 1 287 ? 5.82 27.641 -7.555 1 98 287 VAL B O 1
ATOM 5715 N N . LEU B 1 288 ? 5.855 26.984 -5.453 1 98.38 288 LEU B N 1
ATOM 5716 C CA . LEU B 1 288 ? 6.762 28.062 -5.051 1 98.38 288 LEU B CA 1
ATOM 5717 C C . LEU B 1 288 ? 8.164 27.516 -4.812 1 98.38 288 LEU B C 1
ATOM 5719 O O . LEU B 1 288 ? 8.391 26.75 -3.871 1 98.38 288 LEU B O 1
ATOM 5723 N N . ASP B 1 289 ? 9.031 27.812 -5.602 1 97.5 289 ASP B N 1
ATOM 5724 C CA . ASP B 1 289 ? 10.461 27.531 -5.508 1 97.5 289 ASP B CA 1
ATOM 5725 C C . ASP B 1 289 ? 11.273 28.812 -5.324 1 97.5 289 ASP B C 1
ATOM 5727 O O . ASP B 1 289 ? 11.398 29.609 -6.258 1 97.5 289 ASP B O 1
ATOM 5731 N N . LEU B 1 290 ? 11.852 29 -4.18 1 97.75 290 LEU B N 1
ATOM 5732 C CA . LEU B 1 290 ? 12.523 30.266 -3.885 1 97.75 290 LEU B CA 1
ATOM 5733 C C . LEU B 1 290 ? 13.891 30.328 -4.559 1 97.75 290 LEU B C 1
ATOM 5735 O O . LEU B 1 290 ? 14.156 31.234 -5.352 1 97.75 290 LEU B O 1
ATOM 5739 N N . VAL B 1 291 ? 14.75 29.281 -4.227 1 97.19 291 VAL B N 1
ATOM 5740 C CA . VAL B 1 291 ? 16.109 29.344 -4.77 1 97.19 291 VAL B CA 1
ATOM 5741 C C . VAL B 1 291 ? 16.578 27.938 -5.141 1 97.19 291 VAL B C 1
ATOM 5743 O O . VAL B 1 291 ? 17.766 27.641 -5.098 1 97.19 291 VAL B O 1
ATOM 5746 N N . GLY B 1 292 ? 15.641 27.062 -5.328 1 95.94 292 GLY B N 1
ATOM 5747 C CA . GLY B 1 292 ? 15.992 25.719 -5.742 1 95.94 292 GLY B CA 1
ATOM 5748 C C . GLY B 1 292 ? 16.266 24.781 -4.578 1 95.94 292 GLY B C 1
ATOM 5749 O O . GLY B 1 292 ? 16.797 23.688 -4.762 1 95.94 292 GLY B O 1
ATOM 5750 N N . ASP B 1 293 ? 16.016 25.234 -3.387 1 96.94 293 ASP B N 1
ATOM 5751 C CA . ASP B 1 293 ? 16.125 24.422 -2.178 1 96.94 293 ASP B CA 1
ATOM 5752 C C . ASP B 1 293 ? 14.758 24.094 -1.605 1 96.94 293 ASP B C 1
ATOM 5754 O O . ASP B 1 293 ? 13.734 24.344 -2.252 1 96.94 293 ASP B O 1
ATOM 5758 N N . ASP B 1 294 ? 14.68 23.531 -0.422 1 97.06 294 ASP B N 1
ATOM 5759 C CA . ASP B 1 294 ? 13.422 23.062 0.14 1 97.06 294 ASP B CA 1
ATOM 5760 C C . ASP B 1 294 ? 12.539 24.234 0.575 1 97.06 294 ASP B C 1
ATOM 5762 O O . ASP B 1 294 ? 12.977 25.094 1.34 1 97.06 294 ASP B O 1
ATOM 5766 N N . ASP B 1 295 ? 11.32 24.312 0.106 1 98.38 295 ASP B N 1
ATOM 5767 C CA . ASP B 1 295 ? 10.25 25.203 0.549 1 98.38 295 ASP B CA 1
ATOM 5768 C C . ASP B 1 295 ? 9.008 24.422 0.963 1 98.38 295 ASP B C 1
ATOM 5770 O O . ASP B 1 295 ? 8.57 23.516 0.245 1 98.38 295 ASP B O 1
ATOM 5774 N N . ARG B 1 296 ? 8.445 24.781 2.064 1 98.56 296 ARG B N 1
ATOM 5775 C CA . ARG B 1 296 ? 7.383 23.938 2.602 1 98.56 296 ARG B CA 1
ATOM 5776 C C . ARG B 1 296 ? 6.203 24.781 3.074 1 98.56 296 ARG B C 1
ATOM 5778 O O . ARG B 1 296 ? 6.387 25.75 3.814 1 98.56 296 ARG B O 1
ATOM 5785 N N . GLY B 1 297 ? 5.035 24.438 2.561 1 98.81 297 GLY B N 1
ATOM 5786 C CA . GLY B 1 297 ? 3.811 24.906 3.199 1 98.81 297 GLY B CA 1
ATOM 5787 C C . GLY B 1 297 ? 3.367 24.016 4.348 1 98.81 297 GLY B C 1
ATOM 5788 O O . GLY B 1 297 ? 3.398 22.781 4.238 1 98.81 297 GLY B O 1
ATOM 5789 N N . ARG B 1 298 ? 2.98 24.641 5.441 1 98.62 298 ARG B N 1
ATOM 5790 C CA . ARG B 1 298 ? 2.637 23.859 6.621 1 98.62 298 ARG B CA 1
ATOM 5791 C C . ARG B 1 298 ? 1.171 24.047 6.996 1 98.62 298 ARG B C 1
ATOM 5793 O O . ARG B 1 298 ? 0.564 23.172 7.621 1 98.62 298 ARG B O 1
ATOM 5800 N N . ASN B 1 299 ? 0.636 25.141 6.742 1 98.88 299 ASN B N 1
ATOM 5801 C CA . ASN B 1 299 ? -0.755 25.469 7.031 1 98.88 299 ASN B CA 1
ATOM 5802 C C . ASN B 1 299 ? -1.259 26.594 6.129 1 98.88 299 ASN B C 1
ATOM 5804 O O . ASN B 1 299 ? -0.473 27.234 5.43 1 98.88 299 ASN B O 1
ATOM 5808 N N . LEU B 1 300 ? -2.557 26.766 6.062 1 98.88 300 LEU B N 1
ATOM 5809 C CA . LEU B 1 300 ? -3.127 27.875 5.305 1 98.88 300 LEU B CA 1
ATOM 5810 C C . LEU B 1 300 ? -4.449 28.328 5.914 1 98.88 300 LEU B C 1
ATOM 5812 O O . LEU B 1 300 ? -5.059 27.594 6.699 1 98.88 300 LEU B O 1
ATOM 5816 N N . VAL B 1 301 ? -4.816 29.516 5.582 1 98.81 301 VAL B N 1
ATOM 5817 C CA . VAL B 1 301 ? -6.16 30 5.871 1 98.81 301 VAL B CA 1
ATOM 5818 C C . VAL B 1 301 ? -6.727 30.703 4.648 1 98.81 301 VAL B C 1
ATOM 5820 O O . VAL B 1 301 ? -6 31.406 3.941 1 98.81 301 VAL B O 1
ATOM 5823 N N . VAL B 1 302 ? -7.938 30.453 4.363 1 98.81 302 VAL B N 1
ATOM 5824 C CA . VAL B 1 302 ? -8.656 31.188 3.334 1 98.81 302 VAL B CA 1
ATOM 5825 C C . VAL B 1 302 ? -9.266 32.438 3.936 1 98.81 302 VAL B C 1
ATOM 5827 O O . VAL B 1 302 ? -10.031 32.375 4.898 1 98.81 302 VAL B O 1
ATOM 5830 N N . LEU B 1 303 ? -8.914 33.562 3.385 1 98.81 303 LEU B N 1
ATOM 5831 C CA . LEU B 1 303 ? -9.391 34.844 3.887 1 98.81 303 LEU B CA 1
ATOM 5832 C C . LEU B 1 303 ? -10.812 35.125 3.418 1 98.81 303 LEU B C 1
ATOM 5834 O O . LEU B 1 303 ? -11.352 34.406 2.582 1 98.81 303 LEU B O 1
ATOM 5838 N N . ASN B 1 304 ? -11.453 36.219 3.984 1 98 304 ASN B N 1
ATOM 5839 C CA . ASN B 1 304 ? -12.867 36.469 3.73 1 98 304 ASN B CA 1
ATOM 5840 C C . ASN B 1 304 ? -13.117 36.844 2.273 1 98 304 ASN B C 1
ATOM 5842 O O . ASN B 1 304 ? -14.242 36.75 1.785 1 98 304 ASN B O 1
ATOM 5846 N N . ASP B 1 305 ? -12.117 37.281 1.539 1 98.12 305 ASP B N 1
ATOM 5847 C CA . ASP B 1 305 ? -12.242 37.625 0.129 1 98.12 305 ASP B CA 1
ATOM 5848 C C . ASP B 1 305 ? -11.727 36.5 -0.766 1 98.12 305 ASP B C 1
ATOM 5850 O O . ASP B 1 305 ? -11.414 36.719 -1.938 1 98.12 305 ASP B O 1
ATOM 5854 N N . ASP B 1 306 ? -11.469 35.312 -0.246 1 98.62 306 ASP B N 1
ATOM 5855 C CA . ASP B 1 306 ? -11.117 34.062 -0.901 1 98.62 306 ASP B CA 1
ATOM 5856 C C . ASP B 1 306 ? -9.641 34.062 -1.297 1 98.62 306 ASP B C 1
ATOM 5858 O O . ASP B 1 306 ? -9.172 33.094 -1.916 1 98.62 306 ASP B O 1
ATOM 5862 N N . ARG B 1 307 ? -8.93 35.125 -0.97 1 98.75 307 ARG B N 1
ATOM 5863 C CA . ARG B 1 307 ? -7.477 35 -1.035 1 98.75 307 ARG B CA 1
ATOM 5864 C C . ARG B 1 307 ? -6.98 33.938 -0.065 1 98.75 307 ARG B C 1
ATOM 5866 O O . ARG B 1 307 ? -7.68 33.562 0.886 1 98.75 307 ARG B O 1
ATOM 5873 N N . VAL B 1 308 ? -5.844 33.406 -0.369 1 98.88 308 VAL B N 1
ATOM 5874 C CA . VAL B 1 308 ? -5.324 32.344 0.45 1 98.88 308 VAL B CA 1
ATOM 5875 C C . VAL B 1 308 ? -3.957 32.719 1.012 1 98.88 308 VAL B C 1
ATOM 5877 O O . VAL B 1 308 ? -3.061 33.094 0.264 1 98.88 308 VAL B O 1
ATOM 5880 N N . LEU B 1 309 ? -3.809 32.625 2.271 1 98.94 309 LEU B N 1
ATOM 5881 C CA . LEU B 1 309 ? -2.539 32.844 2.957 1 98.94 309 LEU B CA 1
ATOM 5882 C C . LEU B 1 309 ? -1.92 31.516 3.375 1 98.94 309 LEU B C 1
ATOM 5884 O O . LEU B 1 309 ? -2.482 30.797 4.207 1 98.94 309 LEU B O 1
ATOM 5888 N N . HIS B 1 310 ? -0.808 31.172 2.777 1 98.88 310 HIS B N 1
ATOM 5889 C CA . HIS B 1 310 ? -0.013 30 3.16 1 98.88 310 HIS B CA 1
ATOM 5890 C C . HIS B 1 310 ? 1.103 30.391 4.125 1 98.88 310 HIS B C 1
ATOM 5892 O O . HIS B 1 310 ? 1.708 31.469 3.982 1 98.88 310 HIS B O 1
ATOM 5898 N N . VAL B 1 311 ? 1.39 29.5 5.016 1 98.94 311 VAL B N 1
ATOM 5899 C CA . VAL B 1 311 ? 2.512 29.75 5.918 1 98.94 311 VAL B CA 1
ATOM 5900 C C . VAL B 1 311 ? 3.43 28.531 5.941 1 98.94 311 VAL B C 1
ATOM 5902 O O . VAL B 1 311 ? 2.992 27.406 5.676 1 98.94 311 VAL B O 1
ATOM 5905 N N . GLY B 1 312 ? 4.688 28.734 6.266 1 98.75 312 GLY B N 1
ATOM 5906 C CA . GLY B 1 312 ? 5.664 27.656 6.344 1 98.75 312 GLY B CA 1
ATOM 5907 C C . GLY B 1 312 ? 7.094 28.172 6.418 1 98.75 312 GLY B C 1
ATOM 5908 O O . GLY B 1 312 ? 7.41 29.047 7.227 1 98.75 312 GLY B O 1
ATOM 5909 N N . SER B 1 313 ? 7.938 27.516 5.598 1 98.75 313 SER B N 1
ATOM 5910 C CA . SER B 1 313 ? 9.352 27.875 5.609 1 98.75 313 SER B CA 1
ATOM 5911 C C . SER B 1 313 ? 9.969 27.734 4.223 1 98.75 313 SER B C 1
ATOM 5913 O O . SER B 1 313 ? 9.445 27.016 3.377 1 98.75 313 SER B O 1
ATOM 5915 N N . GLY B 1 314 ? 10.984 28.531 4.031 1 98.44 314 GLY B N 1
ATOM 5916 C CA . GLY B 1 314 ? 11.805 28.453 2.834 1 98.44 314 GLY B CA 1
ATOM 5917 C C . GLY B 1 314 ? 13.289 28.406 3.131 1 98.44 314 GLY B C 1
ATOM 5918 O O . GLY B 1 314 ? 13.773 29.141 3.994 1 98.44 314 GLY B O 1
ATOM 5919 N N . SER B 1 315 ? 13.961 27.5 2.49 1 97.56 315 SER B N 1
ATOM 5920 C CA . SER B 1 315 ? 15.414 27.438 2.6 1 97.56 315 SER B CA 1
ATOM 5921 C C . SER B 1 315 ? 16.094 28.312 1.556 1 97.56 315 SER B C 1
ATOM 5923 O O . SER B 1 315 ? 15.922 28.109 0.353 1 97.56 315 SER B O 1
ATOM 5925 N N . LEU B 1 316 ? 16.891 29.25 1.968 1 97.31 316 LEU B N 1
ATOM 5926 C CA . LEU B 1 316 ? 17.562 30.203 1.081 1 97.31 316 LEU B CA 1
ATOM 5927 C C . LEU B 1 316 ? 19.062 29.906 1.007 1 97.31 316 LEU B C 1
ATOM 5929 O O . LEU B 1 316 ? 19.828 30.719 0.489 1 97.31 316 LEU B O 1
ATOM 5933 N N . GLY B 1 317 ? 19.438 28.766 1.5 1 92.75 317 GLY B N 1
ATOM 5934 C CA . GLY B 1 317 ? 20.828 28.328 1.536 1 92.75 317 GLY B CA 1
ATOM 5935 C C . GLY B 1 317 ? 21.172 27.562 2.801 1 92.75 317 GLY B C 1
ATOM 5936 O O . GLY B 1 317 ? 20.297 27.266 3.619 1 92.75 317 GLY B O 1
ATOM 5937 N N . ALA B 1 318 ? 22.422 27.25 2.938 1 90.88 318 ALA B N 1
ATOM 5938 C CA . ALA B 1 318 ? 22.875 26.484 4.098 1 90.88 318 ALA B CA 1
ATOM 5939 C C . ALA B 1 318 ? 22.625 27.25 5.391 1 90.88 318 ALA B C 1
ATOM 5941 O O . ALA B 1 318 ? 22.984 28.422 5.5 1 90.88 318 ALA B O 1
ATOM 5942 N N . GLN B 1 319 ? 21.984 26.688 6.34 1 92 319 GLN B N 1
ATOM 5943 C CA . GLN B 1 319 ? 21.688 27.25 7.652 1 92 319 GLN B CA 1
ATOM 5944 C C . GLN B 1 319 ? 20.875 28.531 7.527 1 92 319 GLN B C 1
ATOM 5946 O O . GLN B 1 319 ? 21.094 29.5 8.258 1 92 319 GLN B O 1
ATOM 5951 N N . ASN B 1 320 ? 20.125 28.609 6.551 1 96.31 320 ASN B N 1
ATOM 5952 C CA . ASN B 1 320 ? 19.312 29.781 6.289 1 96.31 320 ASN B CA 1
ATOM 5953 C C . ASN B 1 320 ? 17.891 29.406 5.895 1 96.31 320 ASN B C 1
ATOM 5955 O O . ASN B 1 320 ? 17.453 29.656 4.766 1 96.31 320 ASN B O 1
ATOM 5959 N N . ILE B 1 321 ? 17.219 28.828 6.836 1 97.81 321 ILE B N 1
ATOM 5960 C CA . ILE B 1 321 ? 15.797 28.516 6.68 1 97.81 321 ILE B CA 1
ATOM 5961 C C . ILE B 1 321 ? 14.953 29.609 7.328 1 97.81 321 ILE B C 1
ATOM 5963 O O . ILE B 1 321 ? 15.055 29.844 8.539 1 97.81 321 ILE B O 1
ATOM 5967 N N . GLN B 1 322 ? 14.102 30.219 6.578 1 98.62 322 GLN B N 1
ATOM 5968 C CA . GLN B 1 322 ? 13.352 31.375 7.062 1 98.62 322 GLN B CA 1
ATOM 5969 C C . GLN B 1 322 ? 11.852 31.094 7.094 1 98.62 322 GLN B C 1
ATOM 5971 O O . GLN B 1 322 ? 11.352 30.281 6.309 1 98.62 322 GLN B O 1
ATOM 5976 N N . ALA B 1 323 ? 11.211 31.703 8.016 1 98.69 323 ALA B N 1
ATOM 5977 C CA . ALA B 1 323 ? 9.75 31.672 8.031 1 98.69 323 ALA B CA 1
ATOM 5978 C C . ALA B 1 323 ? 9.172 32.312 6.773 1 98.69 323 ALA B C 1
ATOM 5980 O O . ALA B 1 323 ? 9.719 33.281 6.266 1 98.69 323 ALA B O 1
ATOM 5981 N N . LEU B 1 324 ? 8.047 31.734 6.301 1 98.81 324 LEU B N 1
ATOM 5982 C CA . LEU B 1 324 ? 7.547 32.125 4.984 1 98.81 324 LEU B CA 1
ATOM 5983 C C . LEU B 1 324 ? 6.047 32.406 5.035 1 98.81 324 LEU B C 1
ATOM 5985 O O . LEU B 1 324 ? 5.293 31.641 5.66 1 98.81 324 LEU B O 1
ATOM 5989 N N . LEU B 1 325 ? 5.648 33.531 4.449 1 98.88 325 LEU B N 1
ATOM 5990 C CA . LEU B 1 325 ? 4.266 33.812 4.094 1 98.88 325 LEU B CA 1
ATOM 5991 C C . LEU B 1 325 ? 4.098 33.875 2.578 1 98.88 325 LEU B C 1
ATOM 5993 O O . LEU B 1 325 ? 4.895 34.5 1.886 1 98.88 325 LEU B O 1
ATOM 5997 N N . LEU B 1 326 ? 3.123 33.156 2.068 1 98.88 326 LEU B N 1
ATOM 5998 C CA . LEU B 1 326 ? 2.697 33.25 0.676 1 98.88 326 LEU B CA 1
ATOM 5999 C C . LEU B 1 326 ? 1.233 33.656 0.585 1 98.88 326 LEU B C 1
ATOM 6001 O O . LEU B 1 326 ? 0.362 33.031 1.167 1 98.88 326 LEU B O 1
ATOM 6005 N N . MET B 1 327 ? 0.992 34.812 -0.071 1 98.81 327 MET B N 1
ATOM 6006 C CA . MET B 1 327 ? -0.368 35.281 -0.29 1 98.81 327 MET B CA 1
ATOM 6007 C C . MET B 1 327 ? -0.784 35.125 -1.745 1 98.81 327 MET B C 1
ATOM 6009 O O . MET B 1 327 ? -0.114 35.594 -2.654 1 98.81 327 MET B O 1
ATOM 6013 N N . GLN B 1 328 ? -1.894 34.375 -1.941 1 98.69 328 GLN B N 1
ATOM 6014 C CA . GLN B 1 328 ? -2.42 34.156 -3.281 1 98.69 328 GLN B CA 1
ATOM 6015 C C . GLN B 1 328 ? -3.77 34.844 -3.473 1 98.69 328 GLN B C 1
ATOM 6017 O O . GLN B 1 328 ? -4.555 34.938 -2.529 1 98.69 328 GLN B O 1
ATOM 6022 N N . THR B 1 329 ? -4.023 35.188 -4.699 1 98.56 329 THR B N 1
ATOM 6023 C CA . THR B 1 329 ? -5.359 35.656 -5.066 1 98.56 329 THR B CA 1
ATOM 6024 C C . THR B 1 329 ? -6.359 34.5 -5.027 1 98.56 329 THR B C 1
ATOM 6026 O O . THR B 1 329 ? -5.98 33.344 -4.812 1 98.56 329 THR B O 1
ATOM 6029 N N . GLN B 1 330 ? -7.609 34.844 -5.246 1 98.5 330 GLN B N 1
ATOM 6030 C CA . GLN B 1 330 ? -8.68 33.875 -5.176 1 98.5 330 GLN B CA 1
ATOM 6031 C C . GLN B 1 330 ? -8.508 32.781 -6.254 1 98.5 330 GLN B C 1
ATOM 6033 O O . GLN B 1 330 ? -9.07 31.703 -6.148 1 98.5 330 GLN B O 1
ATOM 6038 N N . ASP B 1 331 ? -7.68 33.031 -7.262 1 98.19 331 ASP B N 1
ATOM 6039 C CA . ASP B 1 331 ? -7.5 32.094 -8.359 1 98.19 331 ASP B CA 1
ATOM 6040 C C . ASP B 1 331 ? -6.121 31.438 -8.305 1 98.19 331 ASP B C 1
ATOM 6042 O O . ASP B 1 331 ? -5.719 30.734 -9.234 1 98.19 331 ASP B O 1
ATOM 6046 N N . GLY B 1 332 ? -5.395 31.75 -7.262 1 98.5 332 GLY B N 1
ATOM 6047 C CA . GLY B 1 332 ? -4.145 31.031 -7.031 1 98.5 332 GLY B CA 1
ATOM 6048 C C . GLY B 1 332 ? -2.938 31.766 -7.586 1 98.5 332 GLY B C 1
ATOM 6049 O O . GLY B 1 332 ? -1.84 31.203 -7.641 1 98.5 332 GLY B O 1
ATOM 6050 N N . GLN B 1 333 ? -3.141 32.938 -8.055 1 98.31 333 GLN B N 1
ATOM 6051 C CA . GLN B 1 333 ? -2.014 33.75 -8.508 1 98.31 333 GLN B CA 1
ATOM 6052 C C . GLN B 1 333 ? -1.343 34.469 -7.336 1 98.31 333 GLN B C 1
ATOM 6054 O O . GLN B 1 333 ? -1.966 34.688 -6.293 1 98.31 333 GLN B O 1
ATOM 6059 N N . PRO B 1 334 ? -0.075 34.812 -7.504 1 98 334 PRO B N 1
ATOM 6060 C CA . PRO B 1 334 ? 0.544 35.625 -6.453 1 98 334 PRO B CA 1
ATOM 6061 C C . PRO B 1 334 ? -0.181 36.938 -6.219 1 98 334 PRO B C 1
ATOM 6063 O O . PRO B 1 334 ? -0.524 37.656 -7.176 1 98 334 PRO B O 1
ATOM 6066 N N . ASP B 1 335 ? -0.394 37.281 -5.016 1 98.44 335 ASP B N 1
ATOM 6067 C CA . ASP B 1 335 ? -0.974 38.594 -4.695 1 98.44 335 ASP B CA 1
ATOM 6068 C C . ASP B 1 335 ? 0.104 39.656 -4.621 1 98.44 335 ASP B C 1
ATOM 6070 O O . ASP B 1 335 ? 0.703 39.875 -3.562 1 98.44 335 ASP B O 1
ATOM 6074 N N . THR B 1 336 ? 0.242 40.406 -5.609 1 97.88 336 THR B N 1
ATOM 6075 C CA . THR B 1 336 ? 1.329 41.375 -5.719 1 97.88 336 THR B CA 1
ATOM 6076 C C . THR B 1 336 ? 1.059 42.594 -4.844 1 97.88 336 THR B C 1
ATOM 6078 O O . THR B 1 336 ? 1.956 43.406 -4.605 1 97.88 336 THR B O 1
ATOM 6081 N N . THR B 1 337 ? -0.148 42.75 -4.359 1 97.69 337 THR B N 1
ATOM 6082 C CA . THR B 1 337 ? -0.445 43.844 -3.441 1 97.69 337 THR B CA 1
ATOM 6083 C C . THR B 1 337 ? 0.092 43.531 -2.047 1 97.69 337 THR B C 1
ATOM 6085 O O . THR B 1 337 ? 0.373 44.438 -1.27 1 97.69 337 THR B O 1
ATOM 6088 N N . PHE B 1 338 ? 0.173 42.375 -1.771 1 98.12 338 PHE B N 1
ATOM 6089 C CA . PHE B 1 338 ? 0.786 41.969 -0.516 1 98.12 338 PHE B CA 1
ATOM 6090 C C . PHE B 1 338 ? 2.301 42.094 -0.577 1 98.12 338 PHE B C 1
ATOM 6092 O O . PHE B 1 338 ? 2.906 42.719 0.304 1 98.12 338 PHE B O 1
ATOM 6099 N N . ALA B 1 339 ? 2.875 41.5 -1.508 1 98.12 339 ALA B N 1
ATOM 6100 C CA . ALA B 1 339 ? 4.293 41.562 -1.843 1 98.12 339 ALA B CA 1
ATOM 6101 C C . ALA B 1 339 ? 4.516 41.406 -3.344 1 98.12 339 ALA B C 1
ATOM 6103 O O . ALA B 1 339 ? 3.711 40.75 -4.023 1 98.12 339 ALA B O 1
ATOM 6104 N N . PRO B 1 340 ? 5.594 41.906 -3.916 1 97.25 340 PRO B N 1
ATOM 6105 C CA . PRO B 1 340 ? 5.801 41.875 -5.363 1 97.25 340 PRO B CA 1
ATOM 6106 C C . PRO B 1 340 ? 5.695 40.469 -5.945 1 97.25 340 PRO B C 1
ATOM 6108 O O . PRO B 1 340 ? 5.176 40.281 -7.051 1 97.25 340 PRO B O 1
ATOM 6111 N N . GLU B 1 341 ? 6.125 39.5 -5.242 1 96.44 341 GLU B N 1
ATOM 6112 C CA . GLU B 1 341 ? 6.074 38.125 -5.73 1 96.44 341 GLU B CA 1
ATOM 6113 C C . GLU B 1 341 ? 5.039 37.312 -4.969 1 96.44 341 GLU B C 1
ATOM 6115 O O . GLU B 1 341 ? 4.988 36.094 -5.102 1 96.44 341 GLU B O 1
ATOM 6120 N N . GLY B 1 342 ? 4.312 37.969 -4.141 1 98.19 342 GLY B N 1
ATOM 6121 C CA . GLY B 1 342 ? 3.234 37.344 -3.389 1 98.19 342 GLY B CA 1
ATOM 6122 C C . GLY B 1 342 ? 3.711 36.656 -2.123 1 98.19 342 GLY B C 1
ATOM 6123 O O . GLY B 1 342 ? 2.918 36.031 -1.416 1 98.19 342 GLY B O 1
ATOM 6124 N N . TYR B 1 343 ? 5.055 36.688 -1.922 1 98.56 343 TYR B N 1
ATOM 6125 C CA . TYR B 1 343 ? 5.559 36.031 -0.718 1 98.56 343 TYR B CA 1
ATOM 6126 C C . TYR B 1 343 ? 6.574 36.906 -0.004 1 98.56 343 TYR B C 1
ATOM 6128 O O . TYR B 1 343 ? 7.102 37.844 -0.591 1 98.56 343 TYR B O 1
ATOM 6136 N N . LYS B 1 344 ? 6.766 36.656 1.233 1 98.62 344 LYS B N 1
ATOM 6137 C CA . LYS B 1 344 ? 7.773 37.281 2.074 1 98.62 344 LYS B CA 1
ATOM 6138 C C . LYS B 1 344 ? 8.422 36.281 3.02 1 98.62 344 LYS B C 1
ATOM 6140 O O . LYS B 1 344 ? 7.73 35.438 3.607 1 98.62 344 LYS B O 1
ATOM 6145 N N . THR B 1 345 ? 9.727 36.281 3.09 1 98.5 345 THR B N 1
ATOM 6146 C CA . THR B 1 345 ? 10.461 35.469 4.074 1 98.5 345 THR B CA 1
ATOM 6147 C C . THR B 1 345 ? 10.945 36.375 5.219 1 98.5 345 THR B C 1
ATOM 6149 O O . THR B 1 345 ? 11.141 37.562 5.043 1 98.5 345 THR B O 1
ATOM 6152 N N . PHE B 1 346 ? 11.07 35.781 6.375 1 98.19 346 PHE B N 1
ATOM 6153 C CA . PHE B 1 346 ? 11.484 36.5 7.566 1 98.19 346 PHE B CA 1
ATOM 6154 C C . PHE B 1 346 ? 12.648 35.812 8.25 1 98.19 346 PHE B C 1
ATOM 6156 O O . PHE B 1 346 ? 12.562 34.625 8.57 1 98.19 346 PHE B O 1
ATOM 6163 N N . SER B 1 347 ? 13.695 36.5 8.438 1 96.44 347 SER B N 1
ATOM 6164 C CA . SER B 1 347 ? 14.812 36.031 9.25 1 96.44 347 SER B CA 1
ATOM 6165 C C . SER B 1 347 ? 14.742 36.594 10.664 1 96.44 347 SER B C 1
ATOM 6167 O O . SER B 1 347 ? 14.695 37.812 10.852 1 96.44 347 SER B O 1
ATOM 6169 N N . LEU B 1 348 ? 14.711 35.812 11.625 1 96.88 348 LEU B N 1
ATOM 6170 C CA . LEU B 1 348 ? 14.656 36.25 13.023 1 96.88 348 LEU B CA 1
ATOM 6171 C C . LEU B 1 348 ? 15.953 35.906 13.75 1 96.88 348 LEU B C 1
ATOM 6173 O O . LEU B 1 348 ? 15.922 35.406 14.875 1 96.88 348 LEU B O 1
ATOM 6177 N N . ASP B 1 349 ? 17.047 36.094 13.094 1 94.75 349 ASP B N 1
ATOM 6178 C CA . ASP B 1 349 ? 18.422 36.031 13.602 1 94.75 349 ASP B CA 1
ATOM 6179 C C . ASP B 1 349 ? 18.766 34.625 14.102 1 94.75 349 ASP B C 1
ATOM 6181 O O . ASP B 1 349 ? 19.406 34.469 15.133 1 94.75 349 ASP B O 1
ATOM 6185 N N . ARG B 1 350 ? 18.156 33.625 13.523 1 96.12 350 ARG B N 1
ATOM 6186 C CA . ARG B 1 350 ? 18.484 32.219 13.75 1 96.12 350 ARG B CA 1
ATOM 6187 C C . ARG B 1 350 ? 18.625 31.469 12.43 1 96.12 350 ARG B C 1
ATOM 6189 O O . ARG B 1 350 ? 18.094 31.906 11.406 1 96.12 350 ARG B O 1
ATOM 6196 N N . PRO B 1 351 ? 19.375 30.375 12.414 1 95.94 351 PRO B N 1
ATOM 6197 C CA . PRO B 1 351 ? 19.547 29.594 11.188 1 95.94 351 PRO B CA 1
ATOM 6198 C C . PRO B 1 351 ? 18.25 28.953 10.695 1 95.94 351 PRO B C 1
ATOM 6200 O O . PRO B 1 351 ? 18.109 28.672 9.508 1 95.94 351 PRO B O 1
ATOM 6203 N N . GLU B 1 352 ? 17.281 28.75 11.633 1 96.88 352 GLU B N 1
ATOM 6204 C CA . GLU B 1 352 ? 16.078 28.031 11.258 1 96.88 352 GLU B CA 1
ATOM 6205 C C . GLU B 1 352 ? 14.828 28.688 11.852 1 96.88 352 GLU B C 1
ATOM 6207 O O . GLU B 1 352 ? 14.75 28.875 13.07 1 96.88 352 GLU B O 1
ATOM 6212 N N . GLN B 1 353 ? 13.852 28.984 10.984 1 97.44 353 GLN B N 1
ATOM 6213 C CA . GLN B 1 353 ? 12.539 29.469 11.367 1 97.44 353 GLN B CA 1
ATOM 6214 C C . GLN B 1 353 ? 11.438 28.828 10.523 1 97.44 353 GLN B C 1
ATOM 6216 O O . GLN B 1 353 ? 11.664 28.516 9.352 1 97.44 353 GLN B O 1
ATOM 6221 N N . ALA B 1 354 ? 10.312 28.672 11.086 1 98.31 354 ALA B N 1
ATOM 6222 C CA . ALA B 1 354 ? 9.172 28.188 10.328 1 98.31 354 ALA B CA 1
ATOM 6223 C C . ALA B 1 354 ? 7.855 28.547 11.016 1 98.31 354 ALA B C 1
ATOM 6225 O O . ALA B 1 354 ? 7.789 28.609 12.242 1 98.31 354 ALA B O 1
ATOM 6226 N N . PHE B 1 355 ? 6.844 28.797 10.234 1 98.75 355 PHE B N 1
ATOM 6227 C CA . PHE B 1 355 ? 5.477 28.859 10.742 1 98.75 355 PHE B CA 1
ATOM 6228 C C . PHE B 1 355 ? 4.801 27.5 10.617 1 98.75 355 PHE B C 1
ATOM 6230 O O . PHE B 1 355 ? 4.988 26.781 9.625 1 98.75 355 PHE B O 1
ATOM 6237 N N . PHE B 1 356 ? 3.926 27.172 11.609 1 98.25 356 PHE B N 1
ATOM 6238 C CA . PHE B 1 356 ? 3.219 25.891 11.609 1 98.25 356 PHE B CA 1
ATOM 6239 C C . PHE B 1 356 ? 1.713 26.109 11.703 1 98.25 356 PHE B C 1
ATOM 6241 O O . PHE B 1 356 ? 0.93 25.281 11.227 1 98.25 356 PHE B O 1
ATOM 6248 N N . GLY B 1 357 ? 1.306 27.125 12.398 1 98.69 357 GLY B N 1
ATOM 6249 C CA . GLY B 1 357 ? -0.106 27.438 12.562 1 98.69 357 GLY B CA 1
ATOM 6250 C C . GLY B 1 357 ? -0.495 28.781 11.969 1 98.69 357 GLY B C 1
ATOM 6251 O O . GLY B 1 357 ? 0.317 29.703 11.93 1 98.69 357 GLY B O 1
ATOM 6252 N N . VAL B 1 358 ? -1.698 28.875 11.562 1 98.88 358 VAL B N 1
ATOM 6253 C CA . VAL B 1 358 ? -2.236 30.141 11.07 1 98.88 358 VAL B CA 1
ATOM 6254 C C . VAL B 1 358 ? -3.744 30.188 11.305 1 98.88 358 VAL B C 1
ATOM 6256 O O . VAL B 1 358 ? -4.418 29.156 11.25 1 98.88 358 VAL B O 1
ATOM 6259 N N . ALA B 1 359 ? -4.234 31.328 11.578 1 98.81 359 ALA B N 1
ATOM 6260 C CA . ALA B 1 359 ? -5.664 31.562 11.75 1 98.81 359 ALA B CA 1
ATOM 6261 C C . ALA B 1 359 ? -6.039 32.969 11.289 1 98.81 359 ALA B C 1
ATOM 6263 O O . ALA B 1 359 ? -5.172 33.844 11.156 1 98.81 359 ALA B O 1
ATOM 6264 N N . LYS B 1 360 ? -7.289 33.188 11.008 1 98.69 360 LYS B N 1
ATOM 6265 C CA . LYS B 1 360 ? -7.809 34.5 10.703 1 98.69 360 LYS B CA 1
ATOM 6266 C C . LYS B 1 360 ? -8.844 34.938 11.742 1 98.69 360 LYS B C 1
ATOM 6268 O O . LYS B 1 360 ? -9.523 34.094 12.336 1 98.69 360 LYS B O 1
ATOM 6273 N N . SER B 1 361 ? -8.891 36.219 11.914 1 98.38 361 SER B N 1
ATOM 6274 C CA . SER B 1 361 ? -9.922 36.75 12.797 1 98.38 361 SER B CA 1
ATOM 6275 C C . SER B 1 361 ? -11.297 36.719 12.148 1 98.38 361 SER B C 1
ATOM 6277 O O . SER B 1 361 ? -11.414 36.75 10.922 1 98.38 361 SER B O 1
ATOM 6279 N N . SER B 1 362 ? -12.281 36.594 12.992 1 96.06 362 SER B N 1
ATOM 6280 C CA . SER B 1 362 ? -13.641 36.438 12.484 1 96.06 362 SER B CA 1
ATOM 6281 C C . SER B 1 362 ? -14.062 37.625 11.648 1 96.06 362 SER B C 1
ATOM 6283 O O . SER B 1 362 ? -14.789 37.5 10.664 1 96.06 362 SER B O 1
ATOM 6285 N N . ASP B 1 363 ? -13.648 38.844 12.023 1 96.62 363 ASP B N 1
ATOM 6286 C CA . ASP B 1 363 ? -14.023 40.031 11.297 1 96.62 363 ASP B CA 1
ATOM 6287 C C . ASP B 1 363 ? -13.211 40.188 10.008 1 96.62 363 ASP B C 1
ATOM 6289 O O . ASP B 1 363 ? -13.477 41.062 9.195 1 96.62 363 ASP B O 1
ATOM 6293 N N . GLY B 1 364 ? -12.188 39.406 9.805 1 97.44 364 GLY B N 1
ATOM 6294 C CA . GLY B 1 364 ? -11.438 39.344 8.562 1 97.44 364 GLY B CA 1
ATOM 6295 C C . GLY B 1 364 ? -10.312 40.344 8.484 1 97.44 364 GLY B C 1
ATOM 6296 O O . GLY B 1 364 ? -9.656 40.5 7.445 1 97.44 364 GLY B O 1
ATOM 6297 N N . ASN B 1 365 ? -10.023 41.031 9.57 1 97.88 365 ASN B N 1
ATOM 6298 C CA . ASN B 1 365 ? -9.055 42.125 9.531 1 97.88 365 ASN B CA 1
ATOM 6299 C C . ASN B 1 365 ? -7.633 41.625 9.781 1 97.88 365 ASN B C 1
ATOM 6301 O O . ASN B 1 365 ? -6.664 42.281 9.406 1 97.88 365 ASN B O 1
ATOM 6305 N N . TRP B 1 366 ? -7.57 40.5 10.398 1 98.38 366 TRP B N 1
ATOM 6306 C CA . TRP B 1 366 ? -6.258 40.031 10.828 1 98.38 366 TRP B CA 1
ATOM 6307 C C . TRP B 1 366 ? -6.074 38.531 10.5 1 98.38 366 TRP B C 1
ATOM 6309 O O . TRP B 1 366 ? -7.043 37.781 10.508 1 98.38 366 TRP B O 1
ATOM 6319 N N . ALA B 1 367 ? -4.875 38.219 10.227 1 98.81 367 ALA B N 1
ATOM 6320 C CA . ALA B 1 367 ? -4.383 36.844 10.352 1 98.81 367 ALA B CA 1
ATOM 6321 C C . ALA B 1 367 ? -3.189 36.781 11.305 1 98.81 367 ALA B C 1
ATOM 6323 O O . ALA B 1 367 ? -2.512 37.781 11.531 1 98.81 367 ALA B O 1
ATOM 6324 N N . ALA B 1 368 ? -3.023 35.656 11.914 1 98.94 368 ALA B N 1
ATOM 6325 C CA . ALA B 1 368 ? -1.87 35.406 12.781 1 98.94 368 ALA B CA 1
ATOM 6326 C C . ALA B 1 368 ? -1.216 34.062 12.461 1 98.94 368 ALA B C 1
ATOM 6328 O O . ALA B 1 368 ? -1.905 33.062 12.219 1 98.94 368 ALA B O 1
ATOM 6329 N N . ALA B 1 369 ? 0.063 34.062 12.383 1 98.88 369 ALA B N 1
ATOM 6330 C CA . ALA B 1 369 ? 0.857 32.844 12.172 1 98.88 369 ALA B CA 1
ATOM 6331 C C . ALA B 1 369 ? 1.821 32.625 13.336 1 98.88 369 ALA B C 1
ATOM 6333 O O . ALA B 1 369 ? 2.361 33.594 13.898 1 98.88 369 ALA B O 1
ATOM 6334 N N . VAL B 1 370 ? 2.02 31.328 13.664 1 98.88 370 VAL B N 1
ATOM 6335 C CA . VAL B 1 370 ? 2.92 31.016 14.766 1 98.88 370 VAL B CA 1
ATOM 6336 C C . VAL B 1 370 ? 3.84 29.859 14.375 1 98.88 370 VAL B C 1
ATOM 6338 O O . VAL B 1 370 ? 3.541 29.109 13.445 1 98.88 370 VAL B O 1
ATOM 6341 N N . GLY B 1 371 ? 4.93 29.766 15.102 1 98.56 371 GLY B N 1
ATOM 6342 C CA . GLY B 1 371 ? 5.926 28.719 14.906 1 98.56 371 GLY B CA 1
ATOM 6343 C C . GLY B 1 371 ? 7.117 28.844 15.828 1 98.56 371 GLY B C 1
ATOM 6344 O O . GLY B 1 371 ? 6.957 29 17.047 1 98.56 371 GLY B O 1
ATOM 6345 N N . TYR B 1 372 ? 8.312 28.734 15.172 1 97.62 372 TYR B N 1
ATOM 6346 C CA . TYR B 1 372 ? 9.492 28.766 16.031 1 97.62 372 TYR B CA 1
ATOM 6347 C C . TYR B 1 372 ? 10.695 29.328 15.289 1 97.62 372 TYR B C 1
ATOM 6349 O O . TYR B 1 372 ? 10.672 29.453 14.062 1 97.62 372 TYR B O 1
ATOM 6357 N N . ARG B 1 373 ? 11.664 29.719 15.992 1 97.62 373 ARG B N 1
ATOM 6358 C CA . ARG B 1 373 ? 13.039 29.938 15.539 1 97.62 373 ARG B CA 1
ATOM 6359 C C . ARG B 1 373 ? 14.008 29.062 16.312 1 97.62 373 ARG B C 1
ATOM 6361 O O . ARG B 1 373 ? 13.812 28.797 17.5 1 97.62 373 ARG B O 1
ATOM 6368 N N . ALA B 1 374 ? 15.047 28.562 15.703 1 96.06 374 ALA B N 1
ATOM 6369 C CA . ALA B 1 374 ? 16 27.672 16.359 1 96.06 374 ALA B CA 1
ATOM 6370 C C . ALA B 1 374 ? 17.359 27.719 15.68 1 96.06 374 ALA B C 1
ATOM 6372 O O . ALA B 1 374 ? 17.516 28.328 14.617 1 96.06 374 ALA B O 1
ATOM 6373 N N . GLY B 1 375 ? 18.312 27.031 16.344 1 92.81 375 GLY B N 1
ATOM 6374 C CA . GLY B 1 375 ? 19.672 26.938 15.82 1 92.81 375 GLY B CA 1
ATOM 6375 C C . GLY B 1 375 ? 20.609 27.984 16.406 1 92.81 375 GLY B C 1
ATOM 6376 O O . GLY B 1 375 ? 20.219 28.734 17.297 1 92.81 375 GLY B O 1
ATOM 6377 N N . GLY B 1 376 ? 21.953 27.938 15.969 1 92.81 376 GLY B N 1
ATOM 6378 C CA . GLY B 1 376 ? 22.969 28.875 16.438 1 92.81 376 GLY B CA 1
ATOM 6379 C C . GLY B 1 376 ? 23.406 28.625 17.859 1 92.81 376 GLY B C 1
ATOM 6380 O O . GLY B 1 376 ? 23.719 29.562 18.594 1 92.81 376 GLY B O 1
ATOM 6381 N N . ASN B 1 377 ? 23.234 27.422 18.188 1 91.69 377 ASN B N 1
ATOM 6382 C CA . ASN B 1 377 ? 23.609 27 19.531 1 91.69 377 ASN B CA 1
ATOM 6383 C C . ASN B 1 377 ? 22.734 27.656 20.594 1 91.69 377 ASN B C 1
ATOM 6385 O O . ASN B 1 377 ? 23.219 28 21.672 1 91.69 377 ASN B O 1
ATOM 6389 N N . GLN B 1 378 ? 21.562 28 20.328 1 92.62 378 GLN B N 1
ATOM 6390 C CA . GLN B 1 378 ? 20.578 28.578 21.25 1 92.62 378 GLN B CA 1
ATOM 6391 C C . GLN B 1 378 ? 19.312 27.719 21.297 1 92.62 378 GLN B C 1
ATOM 6393 O O . GLN B 1 378 ? 19.078 26.906 20.406 1 92.62 378 GLN B O 1
ATOM 6398 N N . ASN B 1 379 ? 18.562 27.875 22.375 1 91.06 379 ASN B N 1
ATOM 6399 C CA . ASN B 1 379 ? 17.297 27.172 22.5 1 91.06 379 ASN B CA 1
ATOM 6400 C C . ASN B 1 379 ? 16.266 27.656 21.484 1 91.06 379 ASN B C 1
ATOM 6402 O O . ASN B 1 379 ? 16.359 28.781 21 1 91.06 379 ASN B O 1
ATOM 6406 N N . ALA B 1 380 ? 15.328 26.875 21.203 1 94.62 380 ALA B N 1
ATOM 6407 C CA . ALA B 1 380 ? 14.25 27.25 20.297 1 94.62 380 ALA B CA 1
ATOM 6408 C C . ALA B 1 380 ? 13.258 28.188 21 1 94.62 380 ALA B C 1
ATOM 6410 O O . ALA B 1 380 ? 12.969 28.016 22.188 1 94.62 380 ALA B O 1
ATOM 6411 N N . ASP B 1 381 ? 12.688 29.141 20.234 1 97.44 381 ASP B N 1
ATOM 6412 C CA . ASP B 1 381 ? 11.711 30.078 20.75 1 97.44 381 ASP B CA 1
ATOM 6413 C C . ASP B 1 381 ? 10.484 30.156 19.844 1 97.44 381 ASP B C 1
ATOM 6415 O O . ASP B 1 381 ? 10.602 30.094 18.625 1 97.44 381 ASP B O 1
ATOM 6419 N N . GLY B 1 382 ? 9.336 30.281 20.484 1 98 382 GLY B N 1
ATOM 6420 C CA . GLY B 1 382 ? 8.141 30.578 19.703 1 98 382 GLY B CA 1
ATOM 6421 C C . GLY B 1 382 ? 8.203 31.906 18.984 1 98 382 GLY B C 1
ATOM 6422 O O . GLY B 1 382 ? 8.836 32.844 19.453 1 98 382 GLY B O 1
ATOM 6423 N N . ILE B 1 383 ? 7.57 31.938 17.844 1 98.62 383 ILE B N 1
ATOM 6424 C CA . ILE B 1 383 ? 7.453 33.188 17.094 1 98.62 383 ILE B CA 1
ATOM 6425 C C . ILE B 1 383 ? 5.988 33.469 16.75 1 98.62 383 ILE B C 1
ATOM 6427 O O . ILE B 1 383 ? 5.18 32.531 16.719 1 98.62 383 ILE B O 1
ATOM 6431 N N . LEU B 1 384 ? 5.695 34.719 16.531 1 98.75 384 LEU B N 1
ATOM 6432 C CA . LEU B 1 384 ? 4.363 35.188 16.188 1 98.75 384 LEU B CA 1
ATOM 6433 C C . LEU B 1 384 ? 4.438 36.219 15.062 1 98.75 384 LEU B C 1
ATOM 6435 O O . LEU B 1 384 ? 5.281 37.125 15.094 1 98.75 384 LEU B O 1
ATOM 6439 N N . ALA B 1 385 ? 3.623 36.031 14.07 1 98.88 385 ALA B N 1
ATOM 6440 C CA . ALA B 1 385 ? 3.395 37.062 13.055 1 98.88 385 ALA B CA 1
ATOM 6441 C C . ALA B 1 385 ? 1.93 37.5 13.023 1 98.88 385 ALA B C 1
ATOM 6443 O O . ALA B 1 385 ? 1.03 36.656 13.062 1 98.88 385 ALA B O 1
ATOM 6444 N N . ILE B 1 386 ? 1.689 38.75 13 1 98.88 386 ILE B N 1
ATOM 6445 C CA . ILE B 1 386 ? 0.358 39.312 12.828 1 98.88 386 ILE B CA 1
ATOM 6446 C C . ILE B 1 386 ? 0.261 40.031 11.477 1 98.88 386 ILE B C 1
ATOM 6448 O O . ILE B 1 386 ? 1.034 40.938 11.188 1 98.88 386 ILE B O 1
ATOM 6452 N N . ILE B 1 387 ? -0.68 39.562 10.664 1 98.81 387 ILE B N 1
ATOM 6453 C CA . ILE B 1 387 ? -0.802 40 9.273 1 98.81 387 ILE B CA 1
ATOM 6454 C C . ILE B 1 387 ? -2.096 40.781 9.086 1 98.81 387 ILE B C 1
ATOM 6456 O O . ILE B 1 387 ? -3.189 40.219 9.164 1 98.81 387 ILE B O 1
ATOM 6460 N N . PRO B 1 388 ? -1.977 42.062 8.883 1 98.38 388 PRO B N 1
ATOM 6461 C CA . PRO B 1 388 ? -3.18 42.75 8.406 1 98.38 388 PRO B CA 1
ATOM 6462 C C . PRO B 1 388 ? -3.645 42.25 7.039 1 98.38 388 PRO B C 1
ATOM 6464 O O . PRO B 1 388 ? -2.896 42.344 6.062 1 98.38 388 PRO B O 1
ATOM 6467 N N . THR B 1 389 ? -4.863 41.781 6.902 1 97.5 389 THR B N 1
ATOM 6468 C CA . THR B 1 389 ? -5.289 41.062 5.711 1 97.5 389 THR B CA 1
ATOM 6469 C C . THR B 1 389 ? -5.406 42 4.516 1 97.5 389 THR B C 1
ATOM 6471 O O . THR B 1 389 ? -5.367 41.562 3.365 1 97.5 389 THR B O 1
ATOM 6474 N N . ASN B 1 390 ? -5.59 43.281 4.719 1 96.81 390 ASN B N 1
ATOM 6475 C CA . ASN B 1 390 ? -5.672 44.281 3.641 1 96.81 390 ASN B CA 1
ATOM 6476 C C . ASN B 1 390 ? -4.367 45.062 3.49 1 96.81 390 ASN B C 1
ATOM 6478 O O . ASN B 1 390 ? -4.309 46.031 2.752 1 96.81 390 ASN B O 1
ATOM 6482 N N . GLY B 1 391 ? -3.395 44.656 4.211 1 97.19 391 GLY B N 1
ATOM 6483 C CA . GLY B 1 391 ? -2.111 45.344 4.16 1 97.19 391 GLY B CA 1
ATOM 6484 C C . GLY B 1 391 ? -1.068 44.594 3.355 1 97.19 391 GLY B C 1
ATOM 6485 O O . GLY B 1 391 ? -1.365 43.562 2.756 1 97.19 391 GLY B O 1
ATOM 6486 N N . SER B 1 392 ? 0.147 45.188 3.359 1 97.94 392 SER B N 1
ATOM 6487 C CA . SER B 1 392 ? 1.277 44.594 2.662 1 97.94 392 SER B CA 1
ATOM 6488 C C . SER B 1 392 ? 2.16 43.812 3.623 1 97.94 392 SER B C 1
ATOM 6490 O O . SER B 1 392 ? 1.98 43.875 4.84 1 97.94 392 SER B O 1
ATOM 6492 N N . ALA B 1 393 ? 3.08 43.094 3.035 1 97.94 393 ALA B N 1
ATOM 6493 C CA . ALA B 1 393 ? 4.008 42.281 3.82 1 97.94 393 ALA B CA 1
ATOM 6494 C C . ALA B 1 393 ? 4.859 43.156 4.734 1 97.94 393 ALA B C 1
ATOM 6496 O O . ALA B 1 393 ? 5.328 42.688 5.781 1 97.94 393 ALA B O 1
ATOM 6497 N N . GLU B 1 394 ? 5.039 44.406 4.375 1 97.38 394 GLU B N 1
ATOM 6498 C CA . GLU B 1 394 ? 5.844 45.312 5.172 1 97.38 394 GLU B CA 1
ATOM 6499 C C . GLU B 1 394 ? 5.129 45.688 6.465 1 97.38 394 GLU B C 1
ATOM 6501 O O . GLU B 1 394 ? 5.758 46.188 7.41 1 97.38 394 GLU B O 1
ATOM 6506 N N . GLU B 1 395 ? 3.863 45.5 6.492 1 98 395 GLU B N 1
ATOM 6507 C CA . GLU B 1 395 ? 3.074 45.875 7.66 1 98 395 GLU B CA 1
ATOM 6508 C C . GLU B 1 395 ? 2.932 44.719 8.633 1 98 395 GLU B C 1
ATOM 6510 O O . GLU B 1 395 ? 2.332 44.844 9.703 1 98 395 GLU B O 1
ATOM 6515 N N . VAL B 1 396 ? 3.443 43.594 8.273 1 98.62 396 VAL B N 1
ATOM 6516 C CA . VAL B 1 396 ? 3.379 42.406 9.141 1 98.62 396 VAL B CA 1
ATOM 6517 C C . VAL B 1 396 ? 4.207 42.656 10.398 1 98.62 396 VAL B C 1
ATOM 6519 O O . VAL B 1 396 ? 5.359 43.094 10.32 1 98.62 396 VAL B O 1
ATOM 6522 N N . ILE B 1 397 ? 3.596 42.469 11.562 1 98.38 397 ILE B N 1
ATOM 6523 C CA . ILE B 1 397 ? 4.332 42.438 12.82 1 98.38 397 ILE B CA 1
ATOM 6524 C C . ILE B 1 397 ? 4.879 41.031 13.07 1 98.38 397 ILE B C 1
ATOM 6526 O O . ILE B 1 397 ? 4.113 40.062 13.148 1 98.38 397 ILE B O 1
ATOM 6530 N N . ILE B 1 398 ? 6.164 40.875 13.18 1 98.19 398 ILE B N 1
ATOM 6531 C CA . ILE B 1 398 ? 6.762 39.562 13.445 1 98.19 398 ILE B CA 1
ATOM 6532 C C . ILE B 1 398 ? 7.789 39.688 14.57 1 98.19 398 ILE B C 1
ATOM 6534 O O . ILE B 1 398 ? 8.586 40.625 14.594 1 98.19 398 ILE B O 1
ATOM 6538 N N . LYS B 1 399 ? 7.754 38.781 15.477 1 96 399 LYS B N 1
ATOM 6539 C CA . LYS B 1 399 ? 8.695 38.812 16.594 1 96 399 LYS B CA 1
ATOM 6540 C C . LYS B 1 399 ? 8.875 37.438 17.219 1 96 399 LYS B C 1
ATOM 6542 O O . LYS B 1 399 ? 7.992 36.562 17.109 1 96 399 LYS B O 1
ATOM 6547 N N . ALA B 1 400 ? 10 37.219 17.812 1 97.25 400 ALA B N 1
ATOM 6548 C CA . ALA B 1 400 ? 10.18 36.125 18.734 1 97.25 400 ALA B CA 1
ATOM 6549 C C . ALA B 1 400 ? 9.453 36.375 20.047 1 97.25 400 ALA B C 1
ATOM 6551 O O . ALA B 1 400 ? 9.43 37.5 20.547 1 97.25 400 ALA B O 1
ATOM 6552 N N . THR B 1 401 ? 8.812 35.375 20.484 1 96.06 401 THR B N 1
ATOM 6553 C CA . THR B 1 401 ? 8.07 35.438 21.734 1 96.06 401 THR B CA 1
ATOM 6554 C C . THR B 1 401 ? 8.438 34.281 22.672 1 96.06 401 THR B C 1
ATOM 6556 O O . THR B 1 401 ? 7.605 33.438 22.969 1 96.06 401 THR B O 1
ATOM 6559 N N . PRO B 1 402 ? 9.633 34.281 23.188 1 95.94 402 PRO B N 1
ATOM 6560 C CA . PRO B 1 402 ? 10.047 33.156 24.047 1 95.94 402 PRO B CA 1
ATOM 6561 C C . PRO B 1 402 ? 9.188 33.031 25.297 1 95.94 402 PRO B C 1
ATOM 6563 O O . PRO B 1 402 ? 8.914 34.031 25.969 1 95.94 402 PRO B O 1
ATOM 6566 N N . ILE B 1 403 ? 8.773 31.891 25.562 1 95.62 403 ILE B N 1
ATOM 6567 C CA . ILE B 1 403 ? 8.102 31.547 26.812 1 95.62 403 ILE B CA 1
ATOM 6568 C C . ILE B 1 403 ? 9.133 31.359 27.922 1 95.62 403 ILE B C 1
ATOM 6570 O O . ILE B 1 403 ? 8.914 31.781 29.062 1 95.62 403 ILE B O 1
ATOM 6574 N N . SER B 1 404 ? 10.195 30.688 27.594 1 92.81 404 SER B N 1
ATOM 6575 C CA . SER B 1 404 ? 11.375 30.531 28.453 1 92.81 404 SER B CA 1
ATOM 6576 C C . SER B 1 404 ? 12.609 31.156 27.797 1 92.81 404 SER B C 1
ATOM 6578 O O . SER B 1 404 ? 12.805 31.031 26.594 1 92.81 404 SER B O 1
ATOM 6580 N N . THR B 1 405 ? 13.461 31.719 28.609 1 89.88 405 THR B N 1
ATOM 6581 C CA . THR B 1 405 ? 14.68 32.312 28.078 1 89.88 405 THR B CA 1
ATOM 6582 C C . THR B 1 405 ? 15.805 31.297 27.984 1 89.88 405 THR B C 1
ATOM 6584 O O . THR B 1 405 ? 16.828 31.547 27.344 1 89.88 405 THR B O 1
ATOM 6587 N N . THR B 1 406 ? 15.586 30.203 28.609 1 89.69 406 THR B N 1
ATOM 6588 C CA . THR B 1 406 ? 16.719 29.281 28.719 1 89.69 406 THR B CA 1
ATOM 6589 C C . THR B 1 406 ? 16.344 27.922 28.141 1 89.69 406 THR B C 1
ATOM 6591 O O . THR B 1 406 ? 17.219 27.062 27.953 1 89.69 406 THR B O 1
ATOM 6594 N N . GLU B 1 407 ? 15.086 27.688 27.938 1 91.69 407 GLU B N 1
ATOM 6595 C CA . GLU B 1 407 ? 14.648 26.375 27.484 1 91.69 407 GLU B CA 1
ATOM 6596 C C . GLU B 1 407 ? 13.922 26.453 26.141 1 91.69 407 GLU B C 1
ATOM 6598 O O . GLU B 1 407 ? 13.57 27.547 25.688 1 91.69 407 GLU B O 1
ATOM 6603 N N . ASN B 1 408 ? 13.742 25.266 25.547 1 92.5 408 ASN B N 1
ATOM 6604 C CA . ASN B 1 408 ? 13.055 25.219 24.266 1 92.5 408 ASN B CA 1
ATOM 6605 C C . ASN B 1 408 ? 11.562 25.484 24.406 1 92.5 408 ASN B C 1
ATOM 6607 O O . ASN B 1 408 ? 10.93 25.031 25.359 1 92.5 408 ASN B O 1
ATOM 6611 N N . ASP B 1 409 ? 11.008 26.25 23.562 1 94.88 409 ASP B N 1
ATOM 6612 C CA . ASP B 1 409 ? 9.562 26.422 23.422 1 94.88 409 ASP B CA 1
ATOM 6613 C C . ASP B 1 409 ? 9.188 26.656 21.953 1 94.88 409 ASP B C 1
ATOM 6615 O O . ASP B 1 409 ? 10.016 27.109 21.156 1 94.88 409 ASP B O 1
ATOM 6619 N N . ARG B 1 410 ? 7.98 26.266 21.594 1 96.5 410 ARG B N 1
ATOM 6620 C CA . ARG B 1 410 ? 7.438 26.406 20.25 1 96.5 410 ARG B CA 1
ATOM 6621 C C . ARG B 1 410 ? 5.922 26.578 20.281 1 96.5 410 ARG B C 1
ATOM 6623 O O . ARG B 1 410 ? 5.262 26.125 21.219 1 96.5 410 ARG B O 1
ATOM 6630 N N . PHE B 1 411 ? 5.43 27.25 19.281 1 98.38 411 PHE B N 1
ATOM 6631 C CA . PHE B 1 411 ? 3.994 27.25 19.031 1 98.38 411 PHE B CA 1
ATOM 6632 C C . PHE B 1 411 ? 3.658 26.375 17.828 1 98.38 411 PHE B C 1
ATOM 6634 O O . PHE B 1 411 ? 4.375 26.406 16.812 1 98.38 411 PHE B O 1
ATOM 6641 N N . TRP B 1 412 ? 2.541 25.641 17.922 1 97.88 412 TRP B N 1
ATOM 6642 C CA . TRP B 1 412 ? 2.107 24.766 16.828 1 97.88 412 TRP B CA 1
ATOM 6643 C C . TRP B 1 412 ? 0.803 25.266 16.219 1 97.88 412 TRP B C 1
ATOM 6645 O O . TRP B 1 412 ? 0.519 25.016 15.055 1 97.88 412 TRP B O 1
ATOM 6655 N N . SER B 1 413 ? 0.026 25.891 17.031 1 98.75 413 SER B N 1
ATOM 6656 C CA . SER B 1 413 ? -1.31 26.281 16.578 1 98.75 413 SER B CA 1
ATOM 6657 C C . SER B 1 413 ? -1.703 27.641 17.141 1 98.75 413 SER B C 1
ATOM 6659 O O . SER B 1 413 ? -1.135 28.109 18.125 1 98.75 413 SER B O 1
ATOM 6661 N N . VAL B 1 414 ? -2.67 28.266 16.484 1 98.88 414 VAL B N 1
ATOM 6662 C CA . VAL B 1 414 ? -3.102 29.609 16.859 1 98.88 414 VAL B CA 1
ATOM 6663 C C . VAL B 1 414 ? -4.59 29.781 16.562 1 98.88 414 VAL B C 1
ATOM 6665 O O . VAL B 1 414 ? -5.125 29.141 15.648 1 98.88 414 VAL B O 1
ATOM 6668 N N . ALA B 1 415 ? -5.242 30.578 17.344 1 98.81 415 ALA B N 1
ATOM 6669 C CA . ALA B 1 415 ? -6.656 30.906 17.172 1 98.81 415 ALA B CA 1
ATOM 6670 C C . ALA B 1 415 ? -6.938 32.344 17.594 1 98.81 415 ALA B C 1
ATOM 6672 O O . ALA B 1 415 ? -6.133 32.969 18.297 1 98.81 415 ALA B O 1
ATOM 6673 N N . PHE B 1 416 ? -8.023 32.844 17.141 1 98.75 416 PHE B N 1
ATOM 6674 C CA . PHE B 1 416 ? -8.562 34.125 17.562 1 98.75 416 PHE B CA 1
ATOM 6675 C C . PHE B 1 416 ? -9.828 33.938 18.391 1 98.75 416 PHE B C 1
ATOM 6677 O O . PHE B 1 416 ? -10.625 33.031 18.125 1 98.75 416 PHE B O 1
ATOM 6684 N N . ASP B 1 417 ? -9.969 34.781 19.375 1 98.12 417 ASP B N 1
ATOM 6685 C CA . ASP B 1 417 ? -11.289 34.844 19.969 1 98.12 417 ASP B CA 1
ATOM 6686 C C . ASP B 1 417 ? -12.141 35.938 19.312 1 98.12 417 ASP B C 1
ATOM 6688 O O . ASP B 1 417 ? -11.727 36.531 18.312 1 98.12 417 ASP B O 1
ATOM 6692 N N . SER B 1 418 ? -13.359 36.156 19.812 1 96.69 418 SER B N 1
ATOM 6693 C CA . SER B 1 418 ? -14.32 37.031 19.188 1 96.69 418 SER B CA 1
ATOM 6694 C C . SER B 1 418 ? -13.906 38.5 19.359 1 96.69 418 SER B C 1
ATOM 6696 O O . SER B 1 418 ? -14.445 39.375 18.688 1 96.69 418 SER B O 1
ATOM 6698 N N . THR B 1 419 ? -12.93 38.75 20.203 1 97.12 419 THR B N 1
ATOM 6699 C CA . THR B 1 419 ? -12.461 40.125 20.438 1 97.12 419 THR B CA 1
ATOM 6700 C C . THR B 1 419 ? -11.102 40.344 19.766 1 97.12 419 THR B C 1
ATOM 6702 O O . THR B 1 419 ? -10.422 41.344 20.062 1 97.12 419 THR B O 1
ATOM 6705 N N . ASN B 1 420 ? -10.656 39.438 19.016 1 98 420 ASN B N 1
ATOM 6706 C CA . ASN B 1 420 ? -9.438 39.469 18.203 1 98 420 ASN B CA 1
ATOM 6707 C C . ASN B 1 420 ? -8.188 39.312 19.062 1 98 420 ASN B C 1
ATOM 6709 O O . ASN B 1 420 ? -7.109 39.781 18.688 1 98 420 ASN B O 1
ATOM 6713 N N . ARG B 1 421 ? -8.375 38.812 20.266 1 98.62 421 ARG B N 1
ATOM 6714 C CA . ARG B 1 421 ? -7.184 38.312 20.953 1 98.62 421 ARG B CA 1
ATOM 6715 C C . ARG B 1 421 ? -6.637 37.062 20.281 1 98.62 421 ARG B C 1
ATOM 6717 O O . ARG B 1 421 ? -7.402 36.25 19.766 1 98.62 421 ARG B O 1
ATOM 6724 N N . ILE B 1 422 ? -5.332 37.031 20.312 1 98.81 422 ILE B N 1
ATOM 6725 C CA . ILE B 1 422 ? -4.633 35.938 19.625 1 98.81 422 ILE B CA 1
ATOM 6726 C C . ILE B 1 422 ? -4.109 34.938 20.641 1 98.81 422 ILE B C 1
ATOM 6728 O O . ILE B 1 422 ? -3.416 35.312 21.594 1 98.81 422 ILE B O 1
ATOM 6732 N N . TYR B 1 423 ? -4.453 33.688 20.469 1 98.94 423 TYR B N 1
ATOM 6733 C CA . TYR B 1 423 ? -3.988 32.625 21.344 1 98.94 423 TYR B CA 1
ATOM 6734 C C . TYR B 1 423 ? -3.043 31.688 20.609 1 98.94 423 TYR B C 1
ATOM 6736 O O . TYR B 1 423 ? -3.426 31.062 19.609 1 98.94 423 TYR B O 1
ATOM 6744 N N . ALA B 1 424 ? -1.827 31.578 21.031 1 98.88 424 ALA B N 1
ATOM 6745 C CA . ALA B 1 424 ? -0.836 30.656 20.484 1 98.88 424 ALA B CA 1
ATOM 6746 C C . ALA B 1 424 ? -0.604 29.484 21.422 1 98.88 424 ALA B C 1
ATOM 6748 O O . ALA B 1 424 ? -0.446 29.672 22.641 1 98.88 424 ALA B O 1
ATOM 6749 N N . ALA B 1 425 ? -0.619 28.281 20.875 1 98.81 425 ALA B N 1
ATOM 6750 C CA . ALA B 1 425 ? -0.477 27.094 21.719 1 98.81 425 ALA B CA 1
ATOM 6751 C C . ALA B 1 425 ? 0.703 26.234 21.25 1 98.81 425 ALA B C 1
ATOM 6753 O O . ALA B 1 425 ? 0.978 26.141 20.062 1 98.81 425 ALA B O 1
ATOM 6754 N N . GLY B 1 426 ? 1.385 25.609 22.234 1 98 426 GLY B N 1
ATOM 6755 C CA . GLY B 1 426 ? 2.506 24.703 21.984 1 98 426 GLY B CA 1
ATOM 6756 C C . GLY B 1 426 ? 3.064 24.094 23.266 1 98 426 GLY B C 1
ATOM 6757 O O . GLY B 1 426 ? 2.324 23.516 24.047 1 98 426 GLY B O 1
ATOM 6758 N N . PHE B 1 427 ? 4.402 24.188 23.344 1 95.75 427 PHE B N 1
ATOM 6759 C CA . PHE B 1 427 ? 5.004 23.594 24.531 1 95.75 427 PHE B CA 1
ATOM 6760 C C . PHE B 1 427 ? 6.164 24.453 25.031 1 95.75 427 PHE B C 1
ATOM 6762 O O . PHE B 1 427 ? 6.66 25.312 24.312 1 95.75 427 PHE B O 1
ATOM 6769 N N . VAL B 1 428 ? 6.52 24.281 26.234 1 95.5 428 VAL B N 1
ATOM 6770 C CA . VAL B 1 428 ? 7.77 24.75 26.828 1 95.5 428 VAL B CA 1
ATOM 6771 C C . VAL B 1 428 ? 8.438 23.609 27.594 1 95.5 428 VAL B C 1
ATOM 6773 O O . VAL B 1 428 ? 7.758 22.828 28.266 1 95.5 428 VAL B O 1
ATOM 6776 N N . THR B 1 429 ? 9.664 23.469 27.391 1 91.62 429 THR B N 1
ATOM 6777 C CA . THR B 1 429 ? 10.414 22.5 28.172 1 91.62 429 THR B CA 1
ATOM 6778 C C . THR B 1 429 ? 10.82 23.078 29.531 1 91.62 429 THR B C 1
ATOM 6780 O O . THR B 1 429 ? 11.266 24.219 29.609 1 91.62 429 THR B O 1
ATOM 6783 N N . GLU B 1 430 ? 10.445 22.328 30.531 1 81.56 430 GLU B N 1
ATOM 6784 C CA . GLU B 1 430 ? 10.867 22.75 31.859 1 81.56 430 GLU B CA 1
ATOM 6785 C C . GLU B 1 430 ? 11.594 21.625 32.594 1 81.56 430 GLU B C 1
ATOM 6787 O O . GLU B 1 430 ? 11.438 20.453 32.25 1 81.56 430 GLU B O 1
ATOM 6792 N N . GLY B 1 431 ? 12.43 21.828 33.75 1 65.88 431 GLY B N 1
ATOM 6793 C CA . GLY B 1 431 ? 12.914 20.859 34.719 1 65.88 431 GLY B CA 1
ATOM 6794 C C . GLY B 1 431 ? 14.32 20.375 34.438 1 65.88 431 GLY B C 1
ATOM 6795 O O . GLY B 1 431 ? 14.758 19.359 35 1 65.88 431 GLY B O 1
ATOM 6796 N N . GLY B 1 432 ? 15.148 21.078 33.75 1 55.28 432 GLY B N 1
ATOM 6797 C CA . GLY B 1 432 ? 16.562 20.766 33.688 1 55.28 432 GLY B CA 1
ATOM 6798 C C . GLY B 1 432 ? 16.906 19.625 32.75 1 55.28 432 GLY B C 1
ATOM 6799 O O . GLY B 1 432 ? 16.328 19.531 31.656 1 55.28 432 GLY B O 1
ATOM 6800 N N . ASP B 1 433 ? 17.672 18.547 33.312 1 51.09 433 ASP B N 1
ATOM 6801 C CA . ASP B 1 433 ? 18.406 17.547 32.531 1 51.09 433 ASP B CA 1
ATOM 6802 C C . ASP B 1 433 ? 17.453 16.516 31.922 1 51.09 433 ASP B C 1
ATOM 6804 O O . ASP B 1 433 ? 17.75 15.914 30.891 1 51.09 433 ASP B O 1
ATOM 6808 N N . ASN B 1 434 ? 16.344 16.312 32.594 1 58.19 434 ASN B N 1
ATOM 6809 C CA . ASN B 1 434 ? 15.547 15.203 32.062 1 58.19 434 ASN B CA 1
ATOM 6810 C C . ASN B 1 434 ? 14.5 15.688 31.078 1 58.19 434 ASN B C 1
ATOM 6812 O O . ASN B 1 434 ? 13.883 14.883 30.375 1 58.19 434 ASN B O 1
ATOM 6816 N N . GLY B 1 435 ? 14.359 17.031 30.859 1 73 435 GLY B N 1
ATOM 6817 C CA . GLY B 1 435 ? 13.523 17.641 29.844 1 73 435 GLY B CA 1
ATOM 6818 C C . GLY B 1 435 ? 12.047 17.328 30.016 1 73 435 GLY B C 1
ATOM 6819 O O . GLY B 1 435 ? 11.617 16.188 29.828 1 73 435 GLY B O 1
ATOM 6820 N N . ASP B 1 436 ? 11.117 18.062 30.766 1 83.12 436 ASP B N 1
ATOM 6821 C CA . ASP B 1 436 ? 9.672 17.938 30.938 1 83.12 436 ASP B CA 1
ATOM 6822 C C . ASP B 1 436 ? 8.938 18.984 30.094 1 83.12 436 ASP B C 1
ATOM 6824 O O . ASP B 1 436 ? 9.016 20.188 30.391 1 83.12 436 ASP B O 1
ATOM 6828 N N . ASN B 1 437 ? 8.242 18.469 29.094 1 90.19 437 ASN B N 1
ATOM 6829 C CA . ASN B 1 437 ? 7.457 19.391 28.297 1 90.19 437 ASN B CA 1
ATOM 6830 C C . ASN B 1 437 ? 6.094 19.672 28.922 1 90.19 437 ASN B C 1
ATOM 6832 O O . ASN B 1 437 ? 5.445 18.766 29.438 1 90.19 437 ASN B O 1
ATOM 6836 N N . GLN B 1 438 ? 5.77 20.906 28.906 1 93.88 438 GLN B N 1
ATOM 6837 C CA . GLN B 1 438 ? 4.445 21.344 29.328 1 93.88 438 GLN B CA 1
ATOM 6838 C C . GLN B 1 438 ? 3.691 22.016 28.188 1 93.88 438 GLN B C 1
ATOM 6840 O O . GLN B 1 438 ? 4.289 22.734 27.375 1 93.88 438 GLN B O 1
ATOM 6845 N N . MET B 1 439 ? 2.387 21.797 28.156 1 96.19 439 MET B N 1
ATOM 6846 C CA . MET B 1 439 ? 1.571 22.547 27.203 1 96.19 439 MET B CA 1
ATOM 6847 C C . MET B 1 439 ? 1.439 24 27.641 1 96.19 439 MET B C 1
ATOM 6849 O O . MET B 1 439 ? 1.309 24.297 28.828 1 96.19 439 MET B O 1
ATOM 6853 N N . VAL B 1 440 ? 1.421 24.828 26.656 1 97.5 440 VAL B N 1
ATOM 6854 C CA . VAL B 1 440 ? 1.354 26.25 26.953 1 97.5 440 VAL B CA 1
ATOM 6855 C C . VAL B 1 440 ? 0.361 26.938 26.016 1 97.5 440 VAL B C 1
ATOM 6857 O O . VAL B 1 440 ? 0.185 26.5 24.859 1 97.5 440 VAL B O 1
ATOM 6860 N N . VAL B 1 441 ? -0.284 27.953 26.531 1 98.75 441 VAL B N 1
ATOM 6861 C CA . VAL B 1 441 ? -1.058 28.906 25.75 1 98.75 441 VAL B CA 1
ATOM 6862 C C . VAL B 1 441 ? -0.622 30.328 26.109 1 98.75 441 VAL B C 1
ATOM 6864 O O . VAL B 1 441 ? -0.565 30.703 27.281 1 98.75 441 VAL B O 1
ATOM 6867 N N . ALA B 1 442 ? -0.296 31.062 25.109 1 98.81 442 ALA B N 1
ATOM 6868 C CA . ALA B 1 442 ? -0.009 32.5 25.266 1 98.81 442 ALA B CA 1
ATOM 6869 C C . ALA B 1 442 ? -1.069 33.344 24.578 1 98.81 442 ALA B C 1
ATOM 6871 O O . ALA B 1 442 ? -1.524 33 23.484 1 98.81 442 ALA B O 1
ATOM 6872 N N . ARG B 1 443 ? -1.449 34.406 25.188 1 98.88 443 ARG B N 1
ATOM 6873 C CA . ARG B 1 443 ? -2.434 35.312 24.625 1 98.88 443 ARG B CA 1
ATOM 6874 C C . ARG B 1 443 ? -1.795 36.625 24.25 1 98.88 443 ARG B C 1
ATOM 6876 O O . ARG B 1 443 ? -1.083 37.25 25.062 1 98.88 443 ARG B O 1
ATOM 6883 N N . PHE B 1 444 ? -2.129 37.125 23.094 1 98.81 444 PHE B N 1
ATOM 6884 C CA . PHE B 1 444 ? -1.545 38.344 22.578 1 98.81 444 PHE B CA 1
ATOM 6885 C C . PHE B 1 444 ? -2.633 39.312 22.109 1 98.81 444 PHE B C 1
ATOM 6887 O O . PHE B 1 444 ? -3.734 38.906 21.766 1 98.81 444 PHE B O 1
ATOM 6894 N N . THR B 1 445 ? -2.252 40.562 22.125 1 98.19 445 THR B N 1
ATOM 6895 C CA . THR B 1 445 ? -3.041 41.562 21.422 1 98.19 445 THR B CA 1
ATOM 6896 C C . THR B 1 445 ? -2.66 41.625 19.953 1 98.19 445 THR B C 1
ATOM 6898 O O . THR B 1 445 ? -1.661 41.062 19.531 1 98.19 445 THR B O 1
ATOM 6901 N N . THR B 1 446 ? -3.426 42.406 19.141 1 97.25 446 THR B N 1
ATOM 6902 C CA . THR B 1 446 ? -3.146 42.531 17.703 1 97.25 446 THR B CA 1
ATOM 6903 C C . THR B 1 446 ? -1.915 43.406 17.469 1 97.25 446 THR B C 1
ATOM 6905 O O . THR B 1 446 ? -1.459 43.531 16.344 1 97.25 446 THR B O 1
ATOM 6908 N N . GLU B 1 447 ? -1.374 43.938 18.531 1 96.69 447 GLU B N 1
ATOM 6909 C CA . GLU B 1 447 ? -0.101 44.656 18.453 1 96.69 447 GLU B CA 1
ATOM 6910 C C . GLU B 1 447 ? 1.073 43.719 18.703 1 96.69 447 GLU B C 1
ATOM 6912 O O . GLU B 1 447 ? 2.232 44.125 18.609 1 96.69 447 GLU B O 1
ATOM 6917 N N . GLY B 1 448 ? 0.792 42.5 19.078 1 97.19 448 GLY B N 1
ATOM 6918 C CA . GLY B 1 448 ? 1.821 41.5 19.281 1 97.19 448 GLY B CA 1
ATOM 6919 C C . GLY B 1 448 ? 2.334 41.438 20.703 1 97.19 448 GLY B C 1
ATOM 6920 O O . GLY B 1 448 ? 3.359 40.812 20.969 1 97.19 448 GLY B O 1
ATOM 6921 N N . ASN B 1 449 ? 1.669 42.125 21.547 1 97.5 449 ASN B N 1
ATOM 6922 C CA . ASN B 1 449 ? 2.078 42.094 22.953 1 97.5 449 ASN B CA 1
ATOM 6923 C C . ASN B 1 449 ? 1.318 41.031 23.75 1 97.5 449 ASN B C 1
ATOM 6925 O O . ASN B 1 449 ? 0.144 40.781 23.469 1 97.5 449 ASN B O 1
ATOM 6929 N N . LEU B 1 450 ? 2.012 40.5 24.719 1 98.06 450 LEU B N 1
ATOM 6930 C CA . LEU B 1 450 ? 1.331 39.594 25.641 1 98.06 450 LEU B CA 1
ATOM 6931 C C . LEU B 1 450 ? 0.237 40.312 26.406 1 98.06 450 LEU B C 1
ATOM 6933 O O . LEU B 1 450 ? 0.432 41.469 26.844 1 98.06 450 LEU B O 1
ATOM 6937 N N . ASP B 1 451 ? -0.869 39.688 26.516 1 98.38 451 ASP B N 1
ATOM 6938 C CA . ASP B 1 451 ? -1.955 40.188 27.344 1 98.38 451 ASP B CA 1
ATOM 6939 C C . ASP B 1 451 ? -1.814 39.719 28.781 1 98.38 451 ASP B C 1
ATOM 6941 O O . ASP B 1 451 ? -2.232 38.594 29.109 1 98.38 451 ASP B O 1
ATOM 6945 N N . THR B 1 452 ? -1.432 40.5 29.656 1 97.56 452 THR B N 1
ATOM 6946 C CA . THR B 1 452 ? -1.012 40.094 31 1 97.56 452 THR B CA 1
ATOM 6947 C C . THR B 1 452 ? -2.221 39.781 31.875 1 97.56 452 THR B C 1
ATOM 6949 O O . THR B 1 452 ? -2.07 39.281 33 1 97.56 452 THR B O 1
ATOM 6952 N N . THR B 1 453 ? -3.387 39.969 31.406 1 97.38 453 THR B N 1
ATOM 6953 C CA . THR B 1 453 ? -4.582 39.594 32.156 1 97.38 453 THR B CA 1
ATOM 6954 C C . THR B 1 453 ? -4.898 38.125 32 1 97.38 453 THR B C 1
ATOM 6956 O O . THR B 1 453 ? -5.801 37.594 32.656 1 97.38 453 THR B O 1
ATOM 6959 N N . PHE B 1 454 ? -4.227 37.531 31.203 1 98.38 454 PHE B N 1
ATOM 6960 C CA . PHE B 1 454 ? -4.406 36.094 30.922 1 98.38 454 PHE B CA 1
ATOM 6961 C C . PHE B 1 454 ? -3.354 35.25 31.641 1 98.38 454 PHE B C 1
ATOM 6963 O O . PHE B 1 454 ? -2.154 35.5 31.469 1 98.38 454 PHE B O 1
ATOM 6970 N N . GLY B 1 455 ? -3.826 34.281 32.312 1 98.19 455 GLY B N 1
ATOM 6971 C CA . GLY B 1 455 ? -2.885 33.438 33.062 1 98.19 455 GLY B CA 1
ATOM 6972 C C . GLY B 1 455 ? -1.914 34.219 33.906 1 98.19 455 GLY B C 1
ATOM 6973 O O . GLY B 1 455 ? -2.326 35.062 34.719 1 98.19 455 GLY B O 1
ATOM 6974 N N . THR B 1 456 ? -0.689 33.844 33.875 1 97.75 456 THR B N 1
ATOM 6975 C CA . THR B 1 456 ? 0.394 34.562 34.531 1 97.75 456 THR B CA 1
ATOM 6976 C C . THR B 1 456 ? 1.255 35.281 33.5 1 97.75 456 THR B C 1
ATOM 6978 O O . THR B 1 456 ? 2.025 34.688 32.781 1 97.75 456 THR B O 1
ATOM 6981 N N . GLY B 1 457 ? 1.094 36.625 33.469 1 97.12 457 GLY B N 1
ATOM 6982 C CA . GLY B 1 457 ? 1.866 37.438 32.531 1 97.12 457 GLY B CA 1
ATOM 6983 C C . GLY B 1 457 ? 1.466 37.219 31.078 1 97.12 457 GLY B C 1
ATOM 6984 O O . GLY B 1 457 ? 2.27 37.438 30.172 1 97.12 457 GLY B O 1
ATOM 6985 N N . GLY B 1 458 ? 0.364 36.625 30.812 1 98.5 458 GLY B N 1
ATOM 6986 C CA . GLY B 1 458 ? -0.132 36.406 29.469 1 98.5 458 GLY B CA 1
ATOM 6987 C C . GLY B 1 458 ? 0.009 34.938 29.016 1 98.5 458 GLY B C 1
ATOM 6988 O O . GLY B 1 458 ? -0.268 34.625 27.859 1 98.5 458 GLY B O 1
ATOM 6989 N N . ILE B 1 459 ? 0.515 34.062 29.984 1 98.38 459 ILE B N 1
ATOM 6990 C CA . ILE B 1 459 ? 0.853 32.688 29.625 1 98.38 459 ILE B CA 1
ATOM 6991 C C . ILE B 1 459 ? 0.145 31.734 30.578 1 98.38 459 ILE B C 1
ATOM 6993 O O . ILE B 1 459 ? 0.139 31.938 31.797 1 98.38 459 ILE B O 1
ATOM 6997 N N . ALA B 1 460 ? -0.512 30.781 30.062 1 98.5 460 ALA B N 1
ATOM 6998 C CA . ALA B 1 460 ? -1.056 29.656 30.812 1 98.5 460 ALA B CA 1
ATOM 6999 C C . ALA B 1 460 ? -0.301 28.375 30.5 1 98.5 460 ALA B C 1
ATOM 7001 O O . ALA B 1 460 ? -0.074 28.047 29.328 1 98.5 460 ALA B O 1
ATOM 7002 N N . LYS B 1 461 ? 0.117 27.625 31.484 1 96.19 461 LYS B N 1
ATOM 7003 C CA . LYS B 1 461 ? 0.839 26.359 31.344 1 96.19 461 LYS B CA 1
ATOM 7004 C C . LYS B 1 461 ? 0.115 25.234 32.062 1 96.19 461 LYS B C 1
ATOM 7006 O O . LYS B 1 461 ? -0.608 25.469 33.031 1 96.19 461 LYS B O 1
ATOM 7011 N N . ILE B 1 462 ? 0.322 24.062 31.562 1 94.81 462 ILE B N 1
ATOM 7012 C CA . ILE B 1 462 ? -0.209 22.891 32.25 1 94.81 462 ILE B CA 1
ATOM 7013 C C . ILE B 1 462 ? 0.705 21.688 32 1 94.81 462 ILE B C 1
ATOM 7015 O O . ILE B 1 462 ? 1.21 21.5 30.906 1 94.81 462 ILE B O 1
ATOM 7019 N N . ASN B 1 463 ? 1.017 20.984 33 1 92.5 463 ASN B N 1
ATOM 70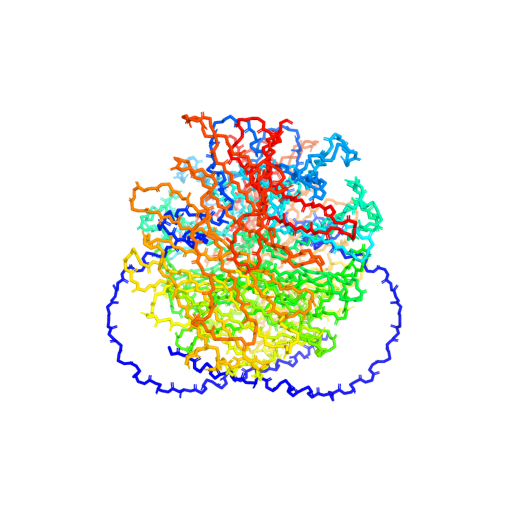20 C CA . ASN B 1 463 ? 1.74 19.719 32.969 1 92.5 463 ASN B CA 1
ATOM 7021 C C . ASN B 1 463 ? 0.804 18.531 33.156 1 92.5 463 ASN B C 1
ATOM 7023 O O . ASN B 1 463 ? 0.455 18.188 34.312 1 92.5 463 ASN B O 1
ATOM 7027 N N . VAL B 1 464 ? 0.393 17.953 32.125 1 91.06 464 VAL B N 1
ATOM 7028 C CA . VAL B 1 464 ? -0.6 16.891 32.219 1 91.06 464 VAL B CA 1
ATOM 7029 C C . VAL B 1 464 ? 0.07 15.586 32.656 1 91.06 464 VAL B C 1
ATOM 7031 O O . VAL B 1 464 ? -0.44 14.875 33.531 1 91.06 464 VAL B O 1
ATOM 7034 N N . ALA B 1 465 ? 1.125 15.18 31.938 1 83.44 465 ALA B N 1
ATOM 7035 C CA . ALA B 1 465 ? 1.915 14.008 32.312 1 83.44 465 ALA B CA 1
ATOM 7036 C C . ALA B 1 465 ? 3.277 14.422 32.875 1 83.44 465 ALA B C 1
ATOM 7038 O O . ALA B 1 465 ? 4.129 14.922 32.125 1 83.44 465 ALA B O 1
ATOM 7039 N N . THR B 1 466 ? 3.465 14.164 34.094 1 77.19 466 THR B N 1
ATOM 7040 C CA . THR B 1 466 ? 4.723 14.555 34.719 1 77.19 466 THR B CA 1
ATOM 7041 C C . THR B 1 466 ? 5.891 13.773 34.125 1 77.19 466 THR B C 1
ATOM 7043 O O . THR B 1 466 ? 5.785 12.57 33.906 1 77.19 466 THR B O 1
ATOM 7046 N N . ALA B 1 467 ? 6.996 14.484 33.812 1 62.03 467 ALA B N 1
ATOM 7047 C CA . ALA B 1 467 ? 8.258 13.953 33.312 1 62.03 467 ALA B CA 1
ATOM 7048 C C . ALA B 1 467 ? 8.109 13.414 31.906 1 62.03 467 ALA B C 1
ATOM 7050 O O . ALA B 1 467 ? 8.859 12.531 31.484 1 62.03 467 ALA B O 1
ATOM 7051 N N . GLY B 1 468 ? 7.152 13.906 31.328 1 69.31 468 GLY B N 1
ATOM 7052 C CA . GLY B 1 468 ? 6.969 13.5 29.953 1 69.31 468 GLY B CA 1
ATOM 7053 C C . GLY B 1 468 ? 7.605 14.461 28.953 1 69.31 468 GLY B C 1
ATOM 7054 O O . GLY B 1 468 ? 7.648 15.672 29.188 1 69.31 468 GLY B O 1
ATOM 7055 N N . THR B 1 469 ? 8.195 13.906 27.875 1 71.06 469 THR B N 1
ATOM 7056 C CA . THR B 1 469 ? 8.828 14.742 26.859 1 71.06 469 THR B CA 1
ATOM 7057 C C . THR B 1 469 ? 7.941 14.867 25.625 1 71.06 469 THR B C 1
ATOM 7059 O O . THR B 1 469 ? 8.25 15.633 24.703 1 71.06 469 THR B O 1
ATOM 7062 N N . GLU B 1 470 ? 6.777 14.242 25.641 1 77.06 470 GLU B N 1
ATOM 7063 C CA . GLU B 1 470 ? 5.93 14.195 24.469 1 77.06 470 GLU B CA 1
ATOM 7064 C C . GLU B 1 470 ? 4.816 15.234 24.547 1 77.06 470 GLU B C 1
ATOM 7066 O O . GLU B 1 470 ? 4.18 15.547 23.531 1 77.06 470 GLU B O 1
ATOM 7071 N N . GLU B 1 471 ? 4.684 15.883 25.531 1 87.38 471 GLU B N 1
ATOM 7072 C CA . GLU B 1 471 ? 3.527 16.75 25.766 1 87.38 471 GLU B CA 1
ATOM 7073 C C . GLU B 1 471 ? 3.652 18.062 25 1 87.38 471 GLU B C 1
ATOM 7075 O O . GLU B 1 471 ? 4.574 18.844 25.25 1 87.38 471 GLU B O 1
ATOM 7080 N N . ALA B 1 472 ? 2.807 18.281 24.062 1 91.94 472 ALA B N 1
ATOM 7081 C CA . ALA B 1 472 ? 2.74 19.516 23.297 1 91.94 472 ALA B CA 1
ATOM 7082 C C . ALA B 1 472 ? 1.333 19.766 22.766 1 91.94 472 ALA B C 1
ATOM 7084 O O . ALA B 1 472 ? 0.727 18.859 22.172 1 91.94 472 ALA B O 1
ATOM 7085 N N . ALA B 1 473 ? 0.825 20.922 23.016 1 97.38 473 ALA B N 1
ATOM 7086 C CA . ALA B 1 473 ? -0.443 21.281 22.391 1 97.38 473 ALA B CA 1
ATOM 7087 C C . ALA B 1 473 ? -0.281 21.438 20.875 1 97.38 473 ALA B C 1
ATOM 7089 O O . ALA B 1 473 ? 0.453 22.312 20.406 1 97.38 473 ALA B O 1
ATOM 7090 N N . ARG B 1 474 ? -0.989 20.609 20.156 1 97.56 474 ARG B N 1
ATOM 7091 C CA . ARG B 1 474 ? -0.896 20.609 18.703 1 97.56 474 ARG B CA 1
ATOM 7092 C C . ARG B 1 474 ? -2.066 21.359 18.078 1 97.56 474 ARG B C 1
ATOM 7094 O O . ARG B 1 474 ? -1.975 21.844 16.953 1 97.56 474 ARG B O 1
ATOM 7101 N N . GLY B 1 475 ? -3.127 21.422 18.766 1 98.62 475 GLY B N 1
ATOM 7102 C CA . GLY B 1 475 ? -4.305 22.141 18.328 1 98.62 475 GLY B CA 1
ATOM 7103 C C . GLY B 1 475 ? -4.859 23.078 19.391 1 98.62 475 GLY B C 1
ATOM 7104 O O . GLY B 1 475 ? -4.66 22.859 20.578 1 98.62 475 GLY B O 1
ATOM 7105 N N . ILE B 1 476 ? -5.582 24.078 18.938 1 98.88 476 ILE B N 1
ATOM 7106 C CA . ILE B 1 476 ? -6.246 25.031 19.828 1 98.88 476 ILE B CA 1
ATOM 7107 C C . ILE B 1 476 ? -7.539 25.531 19.172 1 98.88 476 ILE B C 1
ATOM 7109 O O . ILE B 1 476 ? -7.586 25.766 17.969 1 98.88 476 ILE B O 1
ATOM 7113 N N . ALA B 1 477 ? -8.523 25.656 19.953 1 98.75 477 ALA B N 1
ATOM 7114 C CA . ALA B 1 477 ? -9.789 26.25 19.531 1 98.75 477 ALA B CA 1
ATOM 7115 C C . ALA B 1 477 ? -10.469 26.984 20.672 1 98.75 477 ALA B C 1
ATOM 7117 O O . ALA B 1 477 ? -10.219 26.688 21.844 1 98.75 477 ALA B O 1
ATOM 7118 N N . ILE B 1 478 ? -11.242 27.938 20.312 1 98.69 478 ILE B N 1
ATOM 7119 C CA . ILE B 1 478 ? -11.969 28.75 21.281 1 98.69 478 ILE B CA 1
ATOM 7120 C C . ILE B 1 478 ? -13.453 28.406 21.219 1 98.69 478 ILE B C 1
ATOM 7122 O O . ILE B 1 478 ? -14.07 28.484 20.156 1 98.69 478 ILE B O 1
ATOM 7126 N N . GLN B 1 479 ? -14 28.031 22.344 1 98.56 479 GLN B N 1
ATOM 7127 C CA . GLN B 1 479 ? -15.438 27.781 22.422 1 98.56 479 GLN B CA 1
ATOM 7128 C C . GLN B 1 479 ? -16.219 29.078 22.5 1 98.56 479 GLN B C 1
ATOM 7130 O O . GLN B 1 479 ? -15.641 30.141 22.703 1 98.56 479 GLN B O 1
ATOM 7135 N N . SER B 1 480 ? -17.562 28.984 22.344 1 97.69 480 SER B N 1
ATOM 7136 C CA . SER B 1 480 ? -18.422 30.172 22.219 1 97.69 480 SER B CA 1
ATOM 7137 C C . SER B 1 480 ? -18.438 30.969 23.516 1 97.69 480 SER B C 1
ATOM 7139 O O . SER B 1 480 ? -18.703 32.188 23.5 1 97.69 480 SER B O 1
ATOM 7141 N N . ASP B 1 481 ? -18.188 30.375 24.594 1 97.38 481 ASP B N 1
ATOM 7142 C CA . ASP B 1 481 ? -18.188 31.062 25.891 1 97.38 481 ASP B CA 1
ATOM 7143 C C . ASP B 1 481 ? -16.812 31.656 26.188 1 97.38 481 ASP B C 1
ATOM 7145 O O . ASP B 1 481 ? -16.578 32.156 27.297 1 97.38 481 ASP B O 1
ATOM 7149 N N . GLY B 1 482 ? -15.875 31.5 25.234 1 97.94 482 GLY B N 1
ATOM 7150 C CA . GLY B 1 482 ? -14.562 32.094 25.359 1 97.94 482 GLY B CA 1
ATOM 7151 C C . GLY B 1 482 ? -13.531 31.172 25.969 1 97.94 482 GLY B C 1
ATOM 7152 O O . GLY B 1 482 ? -12.352 31.516 26.062 1 97.94 482 GLY B O 1
ATOM 7153 N N . LYS B 1 483 ? -13.938 30.031 26.391 1 98.62 483 LYS B N 1
ATOM 7154 C CA . LYS B 1 483 ? -12.992 29.078 26.969 1 98.62 483 LYS B CA 1
ATOM 7155 C C . LYS B 1 483 ? -12.086 28.5 25.891 1 98.62 483 LYS B C 1
ATOM 7157 O O . LYS B 1 483 ? -12.477 28.406 24.719 1 98.62 483 LYS B O 1
ATOM 7162 N N . ILE B 1 484 ? -10.914 28.156 26.312 1 98.81 484 ILE B N 1
ATOM 7163 C CA . ILE B 1 484 ? -9.859 27.734 25.391 1 98.81 484 ILE B CA 1
ATOM 7164 C C . ILE B 1 484 ? -9.641 26.219 25.516 1 98.81 484 ILE B C 1
ATOM 7166 O O . ILE B 1 484 ? -9.383 25.719 26.609 1 98.81 484 ILE B O 1
ATOM 7170 N N . VAL B 1 485 ? -9.742 25.531 24.406 1 98.88 485 VAL B N 1
ATOM 7171 C CA . VAL B 1 485 ? -9.484 24.094 24.375 1 98.88 485 VAL B CA 1
ATOM 7172 C C . VAL B 1 485 ? -8.195 23.812 23.609 1 98.88 485 VAL B C 1
ATOM 7174 O O . VAL B 1 485 ? -8.008 24.328 22.5 1 98.88 485 VAL B O 1
ATOM 7177 N N . ILE B 1 486 ? -7.285 23.047 24.188 1 98.75 486 ILE B N 1
ATOM 7178 C CA . ILE B 1 486 ? -6.078 22.609 23.5 1 98.75 486 ILE B CA 1
ATOM 7179 C C . ILE B 1 486 ? -5.992 21.078 23.547 1 98.75 486 ILE B C 1
ATOM 7181 O O . ILE B 1 486 ? -6.625 20.438 24.391 1 98.75 486 ILE B O 1
ATOM 7185 N N . GLY B 1 487 ? -5.305 20.516 22.625 1 98.31 487 GLY B N 1
ATOM 7186 C CA . GLY B 1 487 ? -5.082 19.078 22.578 1 98.31 487 GLY B CA 1
ATOM 7187 C C . GLY B 1 487 ? -3.709 18.703 22.062 1 98.31 487 GLY B C 1
ATOM 7188 O O . GLY B 1 487 ? -3.121 19.438 21.266 1 98.31 487 GLY B O 1
ATOM 7189 N N . GLY B 1 488 ? -3.219 17.578 22.516 1 96.62 488 GLY B N 1
ATOM 7190 C CA . GLY B 1 488 ? -1.938 17.047 22.078 1 96.62 488 GLY B CA 1
ATOM 7191 C C . GLY B 1 488 ? -1.631 15.672 22.641 1 96.62 488 GLY B C 1
ATOM 7192 O O . GLY B 1 488 ? -2.363 15.172 23.5 1 96.62 488 GLY B O 1
ATOM 7193 N N . PRO B 1 489 ? -0.59 15.078 22.109 1 92.69 489 PRO B N 1
ATOM 7194 C CA . PRO B 1 489 ? -0.184 13.773 22.625 1 92.69 489 PRO B CA 1
ATOM 7195 C C . PRO B 1 489 ? 0.483 13.852 24 1 92.69 489 PRO B C 1
ATOM 7197 O O . PRO B 1 489 ? 1.103 14.867 24.328 1 92.69 489 PRO B O 1
ATOM 7200 N N . ILE B 1 490 ? 0.327 12.797 24.719 1 89.38 490 ILE B N 1
ATOM 7201 C CA . ILE B 1 490 ? 1.012 12.625 25.984 1 89.38 490 ILE B CA 1
ATOM 7202 C C . ILE B 1 490 ? 1.461 11.172 26.141 1 89.38 490 ILE B C 1
ATOM 7204 O O . ILE B 1 490 ? 0.901 10.273 25.516 1 89.38 490 ILE B O 1
ATOM 7208 N N . GLU B 1 491 ? 2.479 11.016 26.969 1 83.5 491 GLU B N 1
ATOM 7209 C CA . GLU B 1 491 ? 2.865 9.641 27.266 1 83.5 491 GLU B CA 1
ATOM 7210 C C . GLU B 1 491 ? 1.745 8.906 28 1 83.5 491 GLU B C 1
ATOM 7212 O O . GLU B 1 491 ? 1.082 9.469 28.859 1 83.5 491 GLU B O 1
ATOM 7217 N N . LYS B 1 492 ? 1.585 7.66 27.422 1 78.88 492 LYS B N 1
ATOM 7218 C CA . LYS B 1 492 ? 0.589 6.848 28.109 1 78.88 492 LYS B CA 1
ATOM 7219 C C . LYS B 1 492 ? 1.104 6.383 29.469 1 78.88 492 LYS B C 1
ATOM 7221 O O . LYS B 1 492 ? 2.232 5.902 29.578 1 78.88 492 LYS B O 1
ATOM 7226 N N . ARG B 1 493 ? 0.449 6.723 30.562 1 65.69 493 ARG B N 1
ATOM 7227 C CA . ARG B 1 493 ? 0.815 6.246 31.891 1 65.69 493 ARG B CA 1
ATOM 7228 C C . ARG B 1 493 ? -0.163 5.184 32.375 1 65.69 493 ARG B C 1
ATOM 7230 O O . ARG B 1 493 ? -1.344 5.211 32.031 1 65.69 493 ARG B O 1
#

Secondary structure (DSSP, 8-state):
-B-----------------------------------S--SS--SS--S-------SSSS---EEEEEEEE-TTS-B-TTTTBTTEEEE--S--BTTB--EEEEEEE-TT--EEEEEEEEPSTT--SEEEEEEEE-TTS-B-TT-SSSSS--SEEEE--TT--EEEEEEEE-TTS-EEEEEEEEEE-SSTT-EEEEEEEEEE-TTSSB-TTTTBTTEEEE--S-B--SS---B-EE--SEEEE-TTS-EEEEEEEESSSSS--EEEE-EE-TTS-B-TTSBBTTBEEE-SSSS-EEEEEEEE-TTS-EEEEEEEE-STT-EEEEEEEE-TTS-B-TTTSTTSEEEE--SSSEEEEEEEEE-TTSSEEEEEEEEEETTEEEEEEEEEEETTS-GGG-EEEE--S-SSS-EEEEEEEE-TT--EEEEEEEEESGGG-EEEEEEEEE-TTS-B-TTTTBTTEEEE-SSTT-S-----EEEE-TTS-EEEEEEEE--/-B-----------------------------------S--SS--TT-SS-------SSSS---EEEEEEEE-TTS-B-TTTTBTTEEEE-----BTTB--EEEEEEE-TT--EEEEEEEEPSTT--SEEEEEEEE-TTS-B-TT-SSSSS--SEEEE--TT--EEEEEEEE-TTS-EEEEEEEEEE-SSTT-EEEEEEEEEE-TTSSB-TTTTBTTEEEE--S-B--SS---B-EE--SEEEE-TTS-EEEEEEEESSSSS--EEEE-EE-TTS-B-TTSBBTTBEEE-SSSS-EEEEEEEE-TTS-EEEEEEEE-STT-EEEEEEEE-TTS-B-TTTSTTSEEEE--SSSEEEEEEEEE-TTSSEEEEEEEEEETTEEEEEEEEEEETTS-GGG-EEEE--S-SSS-EEEEEEEE-TT--EEEEEEEEESGGG-EEEEEEEEE-TTS-B-TTTTBTTEEEE-SSTT-S-----EEEE-TTS-EEEEEEEE--

Radius of gyration: 31.57 Å; Cα contacts (8 Å, |Δi|>4): 2918; chains: 2; bounding box: 60×95×70 Å

pLDDT: mean 86.82, std 23.4, range [19.0, 98.94]

Foldseek 3Di:
DPPPPPPPPPPPPAPPPVPVDDCPPPPPPCPPPDPPPVPPVPVPVVPPPLPLPPLPVDDDQWEKWKKKFWADLQQHGDLQADHGRIATGAPDDGGSSWYKWWFAWEADPQQKIKTWTWGADDDPAGAIKTKIFIGHNRHHGDQQAEADPRRGRIHIDDDVSFHWFWADWDADPQQKIKTKWWTWDDQPPPRDTEIWIKMFIGHNRHHGDCLADHRGMDTGQPQAQLHPVGRHGKYWIFNEWEAFPQQKIKTWWWIDNDNDDAIWIKMFIAHNRGHTDLQADHRGMDTDDDDRHHYTWQYWYQFPQQKIWTWWWDDPDDLAIWTKIAIADNRHAQDCQQPNRRMDTDDQPGSHWTWREKDAAPVRQKMKTKWWGDHPPAAIFIKMWIDGRNHYPVPIDIHTDGPDRHWHWIFRYWDADNVGKIKTWWWTWDDPPLTQIKIKIFIDDSNGATDCSHDHHRMHIDRPDPSWNFDIFNYWYAGPSSMIMTMTMTTDD/DPPPPPPPPPPPPAPCPVPVDDCPPPVPPCPPPDPPPVCPVPNPVVPPPLPQPPLPVDDDQWE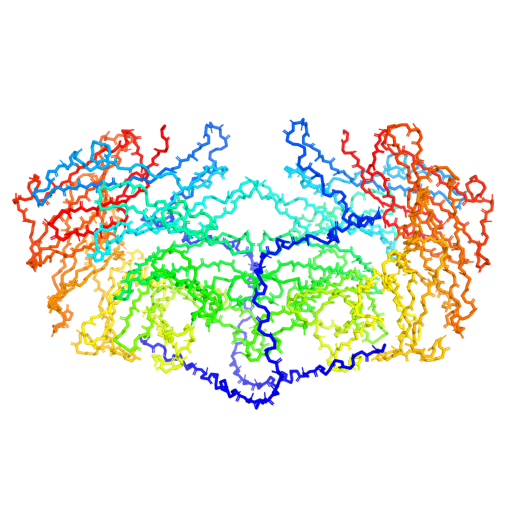KWKKKFWADLQQHGDLQAPHGRIATGAPDDGDSSWYKWWFAWEADPQQKIKTWTWGADDDPAGAIKTKIFIGHNRHHGDQQAEADPRRGRIHIDDDVSFHWFWADWDADPQQKIKTKWWTWDDQPPPRDTEIWIKMFIGHNRHHGDCQADHRGMDTGQPQAQLHPVGRHGKYWIFNEWEAFPQQKIKTWWWIDNDNDDAIWIKMFIAHNRGHTDLQADHRGMDTDDDPRHHYTWAYWYQFPQQKIWTWWWDDPDDLAIWTKIAIADNRHAADCQQPNRRMDTDDAPGSHWTWHEKDAAPVRQKMKTKWWGDHPPAAIFIKMWIDGRNHYPVPIDIHTDGPDRHWHWIFRYWDADNVGKIKTWWWTWDDPDLTQIKIKIFIADSNGATDCSHDHHRMHIDRPDPSWNFDIFNYWYAGPSGMIMTMTMTTDD

Sequence (986 aa):
MLKTVKHRSFLVRGAALALTLACMTGCGDDDEPTPTPDAGTNTDAGTDAGTNPTPDAGTGALDSDIAVVRFNEDGTHDTTFGAGGVTHVDFGTGRDGTRDSLWDVRVDGTDRIVLFGNKRADGTRVDTDRVVARLTATGALDTTFGSTETPNGFSVLNLSNLNDGMRYGFIQPDGKIMTSGYTSMPTGVGAQAANRIVLQRLNDNGKADDSFGWKGVVTSAPFQAQSETNPEWGMAEAYAAGMQSNGSYVTTGYGRSASSGKVDLVSFRYTSTGALDPTWGTGGAVVLDLVGDDDRGRNLVVLNDDRVLHVGSGSLGAQNIQALLLMQTQDGQPDTTFAPEGYKTFSLDRPEQAFFGVAKSSDGNWAAAVGYRAGGNQNADGILAIIPTNGSAEEVIIKATPISTTENDRFWSVAFDSTNRIYAAGFVTEGGDNGDNQMVVARFTTEGNLDTTFGTGGIAKINVATAGTEEAARGIAIQSDGKIVIGGPIEKRMLKTVKHRSFLVRGAALALTLACMTGCGDDDEPTPTPDAGTNTDAGTDAGTNPTPDAGTGALDSDIAVVRFNEDGTHDTTFGAGGVTHVDFGTGRDGTRDSLWDVRVDGTDRIVLFGNKRADGTRVDTDRVVARLTATGALDTTFGSTETPNGFSVLNLSNLNDGMRYGFIQPDGKIMTSGYTSMPTGVGAQAANRIVLQRLNDNGKADDSFGWKGVVTSAPFQAQSETNPEWGMAEAYAAGMQSNGSYVTTGYGRSASSGKVDLVSFRYTSTGALDPTWGTGGAVVLDLVGDDDRGRNLVVLNDDRVLHVGSGSLGAQNIQALLLMQTQDGQPDTTFAPEGYKTFSLDRPEQAFFGVAKSSDGNWAAAVGYRAGGNQNADGILAIIPTNGSAEEVIIKATPISTTENDRFWSVAFDSTNRIYAAGFVTEGGDNGDNQMVVARFTTEGNLDTTFGTGGIAKINVATAGTEEAARGIAIQSDGKIVIGGPIEKR

Organism: Myxococcus xanthus (strain DK1622) (NCBI:txid246197)

Solvent-accessible surface area (backbone atoms only — not comparable to full-atom values): 47928 Å² total; per-residue (Å²): 93,73,52,74,39,78,30,76,64,73,74,73,74,73,76,75,74,77,71,82,68,85,76,75,71,80,77,66,81,73,71,76,70,66,83,63,57,95,55,57,85,58,78,52,86,78,57,78,57,67,75,65,49,67,70,65,81,76,76,78,76,61,32,25,24,33,38,35,38,34,25,36,71,49,34,47,77,29,49,78,28,41,62,73,14,36,26,79,45,70,77,39,69,38,49,95,41,28,41,32,42,48,42,25,37,43,56,50,101,79,33,28,32,38,38,25,16,30,17,27,33,70,85,87,50,77,32,27,20,25,36,38,35,36,24,36,65,52,42,46,75,29,50,75,23,13,50,50,94,71,33,69,14,44,22,68,51,68,54,75,73,32,56,40,39,47,27,27,62,50,71,44,97,87,47,29,34,42,38,19,9,25,33,64,36,64,72,51,48,24,63,42,60,31,37,20,25,33,37,37,35,24,37,71,47,33,33,63,29,58,73,23,44,42,69,8,21,32,40,45,65,90,32,42,62,63,43,94,90,42,59,49,40,10,28,37,36,21,30,16,60,29,66,37,91,87,47,28,34,39,35,21,4,32,23,29,60,50,68,67,82,60,30,18,20,30,32,42,32,23,40,66,44,46,47,78,33,41,73,25,35,29,28,23,29,33,42,44,41,80,71,77,36,46,19,37,28,39,20,45,38,54,46,88,80,33,27,34,41,36,28,6,26,34,28,76,52,88,70,33,27,18,21,29,41,36,36,23,35,68,54,44,39,62,24,49,76,38,24,84,74,8,48,51,73,46,79,82,91,38,30,32,28,32,30,42,15,45,30,58,29,88,88,46,58,35,30,39,37,22,8,31,36,26,50,85,90,46,60,28,24,14,29,44,32,39,34,45,63,89,46,37,62,86,64,42,48,69,47,80,52,56,84,43,95,80,30,41,21,36,26,34,16,33,35,47,44,98,81,49,38,36,39,38,21,8,26,34,46,41,80,72,93,78,40,24,22,20,28,32,38,36,34,23,41,85,85,70,41,65,35,53,77,24,38,64,70,9,37,26,75,47,69,87,50,84,79,22,70,58,28,30,21,26,13,37,28,59,38,92,86,49,29,36,36,34,26,16,26,27,62,58,128,97,73,51,73,38,77,25,77,59,74,77,73,74,73,76,75,73,78,71,74,75,81,74,79,69,79,77,67,81,74,70,76,71,65,81,63,56,94,52,57,88,57,75,49,86,79,54,77,55,65,74,67,47,66,70,64,81,78,76,78,78,61,32,24,25,34,39,34,38,36,26,36,71,48,34,46,77,29,49,80,27,41,62,72,14,37,25,80,45,74,78,42,70,38,48,94,41,28,42,32,42,48,41,26,36,45,56,50,100,79,34,28,33,37,37,25,15,28,17,28,32,70,85,87,49,77,32,28,21,26,35,38,33,34,23,36,66,54,43,45,74,28,50,75,23,12,50,48,94,71,33,69,13,44,21,71,51,69,56,74,72,30,56,41,40,49,27,26,63,50,71,45,96,86,46,27,34,41,39,20,8,26,33,64,36,62,71,50,46,25,66,43,60,32,37,21,24,34,36,38,36,25,36,71,49,33,32,64,30,60,73,24,45,42,71,8,20,30,39,44,66,90,30,41,60,64,42,94,90,41,60,47,40,11,28,35,37,21,30,16,60,30,65,36,92,86,46,28,34,39,36,21,4,32,22,28,56,49,68,67,83,63,33,19,21,29,31,40,32,24,40,65,44,47,48,77,34,46,73,25,34,30,32,22,29,35,39,43,39,79,70,77,37,47,17,37,27,39,18,45,38,53,44,89,81,35,26,33,42,36,28,6,25,36,28,75,52,88,69,33,26,19,22,28,42,36,36,24,36,68,52,43,39,63,24,50,75,37,24,84,73,8,48,49,74,46,78,80,90,38,30,31,28,31,29,43,15,42,31,57,29,86,88,47,58,35,30,37,36,21,8,31,36,27,50,85,90,47,61,28,23,14,29,44,32,36,34,46,63,89,46,35,60,86,64,41,48,70,47,79,53,58,82,44,94,80,30,42,22,36,27,34,16,33,36,46,44,97,83,50,37,34,38,38,21,8,25,35,45,42,79,71,92,78,41,23,22,20,29,33,38,38,34,24,41,84,84,70,42,67,35,53,78,23,38,63,72,8,36,25,74,47,69,87,50,82,78,21,70,56,28,30,21,25,13,36,29,60,39,93,87,49,30,35,38,35,28,16,27,27,60,58,125

Nearest PDB structures (foldseek):
  1w2t-assembly2_B  TM=4.103E-01  e=3.569E-06  Thermotoga maritima MSB8
  6oes-assembly1_D  TM=3.624E-01  e=3.672E-03  Mus musculus
  6oet-assembly1_B  TM=3.803E-01  e=4.987E-03  Mus musculus
  1tuh-assembly1_A-2  TM=5.694E-01  e=5.979E+00  uncultured bacterium
  1w2t-assembly2_B  TM=4.098E-01  e=2.498E-06  Thermotoga maritima MSB8